Protein AF-A0A3D4M747-F1 (afdb_monomer)

Radius of gyration: 43.44 Å; Cα contacts (8 Å, |Δi|>4): 3053; chains: 1; bounding box: 113×78×140 Å

Solvent-accessible surface area (backbone atoms only — not comparable to full-atom values): 56948 Å² total; per-residue (Å²): 130,83,92,87,71,88,71,86,82,70,88,74,70,84,60,71,52,99,86,58,36,42,43,46,54,50,71,48,78,54,95,96,40,82,45,79,43,81,44,79,45,77,66,76,74,91,65,79,78,67,78,41,78,45,72,77,63,83,51,89,89,58,72,72,58,85,49,95,76,40,69,63,58,49,40,34,38,33,44,55,42,42,73,67,36,50,74,67,72,51,38,51,36,44,30,38,39,32,51,41,75,46,72,55,97,45,78,34,33,51,69,42,72,50,20,51,66,65,11,50,25,45,47,102,83,70,48,81,40,64,72,43,35,50,43,34,37,58,46,53,50,51,46,22,71,73,54,28,22,37,36,36,42,39,42,39,59,45,42,46,43,56,64,17,53,7,41,36,47,36,42,47,50,54,29,50,58,71,56,32,53,75,70,64,45,30,33,39,36,11,32,28,54,14,21,50,26,46,53,50,17,46,45,41,26,59,78,30,95,28,71,57,33,44,45,34,35,37,31,28,32,14,35,68,72,15,29,45,66,49,63,14,58,51,48,49,44,50,51,49,42,71,72,62,78,49,99,74,57,59,68,46,62,60,48,77,31,53,28,43,37,45,32,30,72,66,46,90,90,60,52,66,57,20,54,55,43,51,56,56,59,72,73,50,76,62,67,56,82,39,53,24,34,30,41,33,26,9,29,52,51,58,60,57,45,83,46,59,68,48,37,76,72,48,50,38,34,46,50,51,91,66,101,54,94,31,64,25,52,34,44,23,16,27,51,14,94,82,80,19,46,13,30,41,34,42,39,47,72,50,70,62,94,86,44,80,39,67,76,50,72,52,72,44,72,45,82,67,92,83,68,55,60,42,13,32,27,15,9,26,40,44,64,61,32,53,53,51,53,53,51,56,51,51,44,68,72,69,61,58,86,48,69,69,51,64,73,53,95,84,70,71,89,60,56,50,31,12,22,31,34,38,50,17,33,60,62,48,84,82,86,60,82,69,57,51,54,82,76,57,74,82,82,66,86,60,99,78,60,49,51,80,43,79,45,58,31,98,46,63,34,48,62,64,44,50,41,74,68,54,45,52,52,53,49,50,54,55,45,46,56,53,67,66,51,55,73,56,55,40,27,53,42,98,92,38,39,45,41,20,55,32,58,94,88,55,48,65,43,63,44,25,34,24,35,62,66,6,33,48,29,31,19,28,59,40,45,20,48,65,50,76,53,99,79,48,50,63,35,77,55,56,65,47,58,36,30,37,30,43,48,51,12,40,34,40,28,28,48,52,6,36,38,37,27,16,32,58,36,99,89,66,52,64,17,16,17,39,39,36,34,31,42,56,14,35,44,36,32,28,40,49,8,36,43,35,29,24,44,68,5,36,42,33,34,29,59,63,9,38,39,37,36,28,41,67,30,41,38,27,23,26,17,71,53,5,35,45,35,37,38,24,34,38,34,32,32,58,54,6,57,54,47,55,41,26,72,91,40,96,42,32,19,30,40,32,39,47,41,65,85,86,61,80,66,48,48,46,66,70,35,66,64,20,32,38,43,50,53,42,91,41,67,84,73,21,50,44,35,35,34,37,40,67,11,64,48,54,48,46,54,60,36,85,89,74,69,40,45,45,55,34,42,37,43,29,24,12,24,37,39,28,54,16,52,16,33,38,38,44,46,35,25,29,41,38,39,41,30,36,41,38,51,50,68,90,50,52,17,41,51,35,36,39,28,15,33,62,69,56,42,43,30,52,27,39,29,34,52,21,44,27,35,36,41,35,40,14,61,77,63,61,25,62,50,51,39,32,46,28,38,27,34,48,12,51,24,22,35,39,36,27,36,43,40,36,36,38,38,46,26,39,24,31,50,12,44,29,19,34,38,35,46,53,29,45,37,37,42,34,33,47,28,34,23,32,49,10,50,26,19,32,38,44,74,24,78,70,21,36,39,37,35,34,51,20,38,27,35,47,10,49,20,25,28,42,32,83,29,58,31,37,36,33,36,23,33,29,40,27,30,50,9,46,27,25,34,35,33,34,17,33,42,31,31,6,60,84,50,58,60,92,96,55,92,63,44,4,26,26,27,35,32,38,43,21,54,24,34,31,40,30,49,57,15,38,62,40,38,44,61,7,40,30,34,41,42,53,68,93,78,82,61,83,34,30,56,37,34,41,26,32,33,60,89,47,32,49,82,95,69,43,31,38,57,46,19,36,21,21,65,60,86,63,45,98,71,39,64,69,65,37,66,74,77,39,35,50,44,30,36,43,52,85,91,86,51,83,63,41,75,52,39,59,44,67,61,60,46,95,55,77,56,66,62,70,53,52,101,60,63,76,68,63,66,57,47,60,53,74,58,78,75,89,82,80,84,78,91,76,90,85,80,61,75,92,39,57,49,74,44,59,45,93,91,48,63,33,37,34,40,34,45,77,58,82,83,58,51,70,21,39,39,34,35,21,42,85,87,67,47,78,69,48,77,51,72,38,65,74,44,97,95,48,46,51,44,80,44,71,47,78,76,52,93,68,80,42,58,32,35,38,34,45,24,46,90,87,66,54,69,49,79,43,60,36,42,42,56,130

Secondary structure (DSSP, 8-state):
--S-----------PBPTT--EEEEEEEEETTEEEEEEEEE--PPPPPPPSEEE-----TTPPP---TT----EEEEEE-SSHHHHHHT-BSSEEEEEP-----SSTT-S--HHHHHHS-EE-TTS-EE-GGGTTHHHHHHHHHHTT-EEEEEEETTTTS-HHHHHHHHHHHHHHHHHHB-SSPPEEEEEETHHHHHHHHHHHHHHTTT----EEEEEEES--TT-B---HHHHHHHHHHHHHH--TT-HHHHTTSSHHHHHHBSS-TT-SHHHHHHHHHHHTS-SS-SSEEEEEESS-SS----S--TT-EEEEEEEEEEESEEEEEEEEEE---TTT-EEEEEEEEEEEETTEEEEEEEEEEE---SS--GGGSSEEEE-HHHHHHHHHHHHHHHTT--S--B---TTPPS---EEEEEHHHHTT---S-TT--GGGS-TTS--TT-S-SEEEE-SS-PBTT---HHHHHHHHHHHHHHHHH---TTEESBTTB-EEEE-STT--EE--EEE-TT-EEEES-SSBSBTS-STTPPBP--SEEEEEE-TTT-EEEE-TT-EEEE-EE-TTS-EEEEEEEE-TT-EEEE-TT-EEEEETT-EEEE-TT-EEEE-TT-EEEEESTT-EEEESSEEEEPTT-EE--B-TTSSSB-EEEE-PPTT---SEEE-STT-EEEEE-SSTTT-EEEEE-TT-EEE--SSBTTTTB--SEEEEEEEEEEESSS-EEEE-S-EEEEEEEEEE-SSS--EEEEE---SSEEEES-EEES-SEEEEEETTTT-PPEEEES-EEES-SEEEEEESS-EEEES-EEES-SEEEEEES-SEEEEES-EEES-SEEEEE-SSS-EEEEES-EEES-SEEEEE-S--EEEEES-EEES-SEEEEESSEEE--TT---TT-S---B--EEES-SEEEEEEEEEEE-TT---EEE--SS----EEEEEEEEGGGSBTTTTEEE-TT-EETT--TT-GGGSBTTTEEEEEE-TTTPPPEEPEEESPPPSS---TT--TT--------B----TT-----SS--GGGEEEEE-SSSSEEEEEESSGGGTTEEEEEEETT--EEEEEEE--BTTB-EEEEEGGG--SSEEEEEEEE-TT--EEEEEEEE--

Structure (mmCIF, N/CA/C/O backbone):
data_AF-A0A3D4M747-F1
#
_entry.id   AF-A0A3D4M747-F1
#
loop_
_atom_site.group_PDB
_atom_site.id
_atom_site.type_symbol
_atom_site.label_atom_id
_atom_site.label_alt_id
_atom_site.label_comp_id
_atom_site.label_asym_id
_atom_site.label_entity_id
_atom_site.label_seq_id
_atom_site.pdbx_PDB_ins_code
_atom_site.Cartn_x
_atom_site.Cartn_y
_atom_site.Cartn_z
_atom_site.occupancy
_atom_site.B_iso_or_equiv
_atom_site.auth_seq_id
_atom_site.auth_comp_id
_atom_site.auth_asym_id
_atom_site.auth_atom_id
_atom_site.pdbx_PDB_model_num
ATOM 1 N N . MET A 1 1 ? 48.155 36.456 -48.722 1.00 33.47 1 MET A N 1
ATOM 2 C CA . MET A 1 1 ? 47.767 36.931 -50.072 1.00 33.47 1 MET A CA 1
ATOM 3 C C . MET A 1 1 ? 46.290 37.290 -50.017 1.00 33.47 1 MET A C 1
ATOM 5 O O . MET A 1 1 ? 45.595 36.706 -49.202 1.00 33.47 1 MET A O 1
ATOM 9 N N . ASN A 1 2 ? 45.876 38.295 -50.789 1.00 28.61 2 ASN A N 1
ATOM 10 C CA . ASN A 1 2 ? 44.555 38.943 -50.784 1.00 28.61 2 ASN A CA 1
ATOM 11 C C . ASN A 1 2 ? 43.376 37.926 -50.881 1.00 28.61 2 ASN A C 1
ATOM 13 O O . ASN A 1 2 ? 43.503 37.010 -51.692 1.00 28.61 2 ASN A O 1
ATOM 17 N N . PRO A 1 3 ? 42.258 38.050 -50.128 1.00 38.06 3 PRO A N 1
ATOM 18 C CA . PRO A 1 3 ? 41.190 37.031 -50.076 1.00 38.06 3 PRO A CA 1
ATOM 19 C C . PRO A 1 3 ? 40.209 37.019 -51.265 1.00 38.06 3 PRO A C 1
ATOM 21 O O . PRO A 1 3 ? 39.390 36.114 -51.359 1.00 38.06 3 PRO A O 1
ATOM 24 N N . ASN A 1 4 ? 40.267 37.997 -52.175 1.00 36.69 4 ASN A N 1
ATOM 25 C CA . ASN A 1 4 ? 39.185 38.262 -53.137 1.00 36.69 4 ASN A CA 1
ATOM 26 C C . ASN A 1 4 ? 39.534 37.943 -54.601 1.00 36.69 4 ASN A C 1
ATOM 28 O O . ASN A 1 4 ? 39.251 38.732 -55.499 1.00 36.69 4 ASN A O 1
ATOM 32 N N . THR A 1 5 ? 40.156 36.800 -54.885 1.00 37.69 5 THR A N 1
ATOM 33 C CA . THR A 1 5 ? 40.328 36.346 -56.277 1.00 37.69 5 THR A CA 1
ATOM 34 C C . THR A 1 5 ? 39.870 34.900 -56.404 1.00 37.69 5 THR A C 1
ATOM 36 O O . THR A 1 5 ? 40.640 33.972 -56.177 1.00 37.69 5 THR A O 1
ATOM 39 N N . ILE A 1 6 ? 38.592 34.719 -56.743 1.00 38.78 6 ILE A N 1
ATOM 40 C CA . ILE A 1 6 ? 38.056 33.434 -57.196 1.00 38.78 6 ILE A CA 1
ATOM 41 C C . ILE A 1 6 ? 38.609 33.219 -58.608 1.00 38.78 6 ILE A C 1
ATOM 43 O O . ILE A 1 6 ? 38.201 33.896 -59.550 1.00 38.78 6 ILE A O 1
ATOM 47 N N . LEU A 1 7 ? 39.593 32.331 -58.744 1.00 41.31 7 LEU A N 1
ATOM 48 C CA . LEU A 1 7 ? 39.982 31.801 -60.049 1.00 41.31 7 LEU A CA 1
ATOM 49 C C . LEU A 1 7 ? 38.906 30.794 -60.498 1.00 41.31 7 LEU A C 1
ATOM 51 O O . LEU A 1 7 ? 38.421 30.035 -59.656 1.00 41.31 7 LEU A O 1
ATOM 55 N N . PRO A 1 8 ? 38.515 30.773 -61.784 1.00 39.34 8 PRO A N 1
ATOM 56 C CA . PRO A 1 8 ? 37.573 29.785 -62.295 1.00 39.34 8 PRO A CA 1
ATOM 57 C C . PRO A 1 8 ? 38.156 28.376 -62.120 1.00 39.34 8 PRO A C 1
ATOM 59 O O . PRO A 1 8 ? 39.281 28.108 -62.541 1.00 39.34 8 PRO A O 1
ATOM 62 N N . ILE A 1 9 ? 37.400 27.496 -61.460 1.00 45.91 9 ILE A N 1
ATOM 63 C CA . ILE A 1 9 ? 37.713 26.068 -61.349 1.00 45.91 9 ILE A CA 1
ATOM 64 C C . ILE A 1 9 ? 37.336 25.438 -62.690 1.00 45.91 9 ILE A C 1
ATOM 66 O O . ILE A 1 9 ? 36.155 25.383 -63.027 1.00 45.91 9 ILE A O 1
ATOM 70 N N . ASP A 1 10 ? 38.328 24.995 -63.458 1.00 42.12 10 ASP A N 1
ATOM 71 C CA . ASP A 1 10 ? 38.099 24.240 -64.689 1.00 42.12 10 ASP A CA 1
ATOM 72 C C . ASP A 1 10 ? 38.002 22.746 -64.344 1.00 42.12 10 ASP A C 1
ATOM 74 O O . ASP A 1 10 ? 38.971 22.135 -63.889 1.00 42.12 10 ASP A O 1
ATOM 78 N N . ILE A 1 11 ? 36.806 22.170 -64.483 1.00 47.56 11 ILE A N 1
ATOM 79 C CA . ILE A 1 11 ? 36.534 20.752 -64.216 1.00 47.56 11 ILE A CA 1
ATOM 80 C C . ILE A 1 11 ? 36.714 20.006 -65.540 1.00 47.56 11 ILE A C 1
ATOM 82 O O . ILE A 1 11 ? 35.750 19.763 -66.264 1.00 47.56 11 ILE A O 1
ATOM 86 N N . SER A 1 12 ? 37.955 19.664 -65.880 1.00 43.78 12 SER A N 1
ATOM 87 C CA . SER A 1 12 ? 38.265 18.852 -67.060 1.00 43.78 12 SER A CA 1
ATOM 88 C C . SER A 1 12 ? 38.788 17.472 -66.643 1.00 43.78 12 SER A C 1
ATOM 90 O O . SER A 1 12 ? 39.690 17.358 -65.821 1.00 43.78 12 SER A O 1
ATOM 92 N N . GLU A 1 13 ? 38.174 16.433 -67.223 1.00 45.69 13 GLU A N 1
ATOM 93 C CA . GLU A 1 13 ? 38.389 14.984 -67.023 1.00 45.69 13 GLU A CA 1
ATOM 94 C C . GLU A 1 13 ? 37.706 14.339 -65.799 1.00 45.69 13 GLU A C 1
ATOM 96 O O . GLU A 1 13 ? 38.289 14.157 -64.733 1.00 45.69 13 GLU A O 1
ATOM 101 N N . LEU A 1 14 ? 36.459 13.891 -66.003 1.00 47.47 14 LEU A N 1
ATOM 102 C CA . LEU A 1 14 ? 35.793 12.892 -65.162 1.00 47.47 14 LEU A CA 1
ATOM 103 C C . LEU A 1 14 ? 36.083 11.494 -65.727 1.00 47.47 14 LEU A C 1
ATOM 105 O O . LEU A 1 14 ? 35.518 11.107 -66.749 1.00 47.47 14 LEU A O 1
ATOM 109 N N . GLY A 1 15 ? 36.949 10.733 -65.062 1.00 47.72 15 GLY A N 1
ATOM 110 C CA . GLY A 1 15 ? 37.077 9.291 -65.276 1.00 47.72 15 GLY A CA 1
ATOM 111 C C . GLY A 1 15 ? 36.395 8.540 -64.136 1.00 47.72 15 GLY A C 1
ATOM 112 O O . GLY A 1 15 ? 36.807 8.690 -62.988 1.00 47.72 15 GLY A O 1
ATOM 113 N N . SER A 1 16 ? 35.357 7.753 -64.430 1.00 42.53 16 SER A N 1
ATOM 114 C CA . SER A 1 16 ? 34.747 6.834 -63.461 1.00 42.53 16 SER A CA 1
ATOM 115 C C . SER A 1 16 ? 35.548 5.534 -63.397 1.00 42.53 16 SER A C 1
ATOM 117 O O . SER A 1 16 ? 35.821 4.929 -64.435 1.00 42.53 16 SER A O 1
ATOM 119 N N . ASN A 1 17 ? 35.886 5.074 -62.196 1.00 47.66 17 ASN A N 1
ATOM 120 C CA . ASN A 1 17 ? 36.315 3.693 -61.967 1.00 47.66 17 ASN A CA 1
ATOM 121 C C . ASN A 1 17 ? 35.089 2.763 -61.839 1.00 47.66 17 ASN A C 1
ATOM 123 O O . ASN A 1 17 ? 33.956 3.228 -61.715 1.00 47.66 17 ASN A O 1
ATOM 127 N N . GLU A 1 18 ? 35.306 1.445 -61.859 1.00 43.31 18 GLU A N 1
ATOM 128 C CA . GLU A 1 18 ? 34.242 0.424 -61.771 1.00 43.31 18 GLU A CA 1
ATOM 129 C C . GLU A 1 18 ? 33.388 0.511 -60.481 1.00 43.31 18 GLU A C 1
ATOM 131 O O . GLU A 1 18 ? 32.302 -0.059 -60.439 1.00 43.31 18 GLU A O 1
ATOM 136 N N . SER A 1 19 ? 33.822 1.269 -59.458 1.00 48.12 19 SER A N 1
ATOM 137 C CA . SER A 1 19 ? 33.069 1.548 -58.221 1.00 48.12 19 SER A CA 1
ATOM 138 C C . SER A 1 19 ? 32.162 2.790 -58.277 1.00 48.12 19 SER A C 1
ATOM 140 O O . SER A 1 19 ? 31.378 3.008 -57.355 1.00 48.12 19 SER A O 1
ATOM 142 N N . GLY A 1 20 ? 32.218 3.599 -59.344 1.00 51.12 20 GLY A N 1
ATOM 143 C CA . GLY A 1 20 ? 31.384 4.798 -59.490 1.00 51.12 20 GLY A CA 1
ATOM 144 C C . GLY A 1 20 ? 31.828 6.010 -58.659 1.00 51.12 20 GLY A C 1
ATOM 145 O O . GLY A 1 20 ? 31.031 6.935 -58.485 1.00 51.12 20 GLY A O 1
ATOM 146 N N . ASP A 1 21 ? 33.072 6.023 -58.170 1.00 58.06 21 ASP A N 1
ATOM 147 C CA . ASP A 1 21 ? 33.684 7.181 -57.515 1.00 58.06 21 ASP A CA 1
ATOM 148 C C . ASP A 1 21 ? 34.169 8.192 -58.561 1.00 58.06 21 ASP A C 1
ATOM 150 O O . ASP A 1 21 ? 34.688 7.824 -59.619 1.00 58.06 21 ASP A O 1
ATOM 154 N N . PHE A 1 22 ? 34.044 9.485 -58.259 1.00 61.72 22 PHE A N 1
ATOM 155 C CA . PHE A 1 22 ? 34.551 10.545 -59.128 1.00 61.72 22 PHE A CA 1
ATOM 156 C C . PHE A 1 22 ? 35.889 11.054 -58.604 1.00 61.72 22 PHE A C 1
ATOM 158 O O . PHE A 1 22 ? 36.046 11.317 -57.412 1.00 61.72 22 PHE A O 1
ATOM 165 N N . VAL A 1 23 ? 36.858 11.249 -59.494 1.00 56.47 23 VAL A N 1
ATOM 166 C CA . VAL A 1 23 ? 38.081 11.988 -59.175 1.00 56.47 23 VAL A CA 1
ATOM 167 C C . VAL A 1 23 ? 37.997 13.340 -59.863 1.00 56.47 23 VAL A C 1
ATOM 169 O O . VAL A 1 23 ? 37.975 13.405 -61.086 1.00 56.47 23 VAL A O 1
ATOM 172 N N . ILE A 1 24 ? 37.943 14.416 -59.082 1.00 66.38 24 ILE A N 1
ATOM 173 C CA . ILE A 1 24 ? 38.066 15.783 -59.590 1.00 66.38 24 ILE A CA 1
ATOM 174 C C . ILE A 1 24 ? 39.505 16.237 -59.379 1.00 66.38 24 ILE A C 1
ATOM 176 O O . ILE A 1 24 ? 40.040 16.131 -58.276 1.00 66.38 24 ILE A O 1
ATOM 180 N N . TYR A 1 25 ? 40.146 16.773 -60.412 1.00 63.91 25 TYR A N 1
ATOM 181 C CA . TYR A 1 25 ? 41.444 17.423 -60.268 1.00 63.91 25 TYR A CA 1
ATOM 182 C C . TYR A 1 25 ? 41.240 18.908 -59.997 1.00 63.91 25 TYR A C 1
ATOM 184 O O . TYR A 1 25 ? 40.732 19.640 -60.837 1.00 63.91 25 TYR A O 1
ATOM 192 N N . LEU A 1 26 ? 41.637 19.354 -58.808 1.00 67.56 26 LEU A N 1
ATOM 193 C CA . LEU A 1 26 ? 41.624 20.763 -58.448 1.00 67.56 26 LEU A CA 1
ATOM 194 C C . LEU A 1 26 ? 43.002 21.351 -58.752 1.00 67.56 26 LEU A C 1
ATOM 196 O O . LEU A 1 26 ? 44.008 20.950 -58.156 1.00 67.56 26 LEU A O 1
ATOM 200 N N . GLU A 1 27 ? 43.053 22.272 -59.709 1.00 71.06 27 GLU A N 1
ATOM 201 C CA . GLU A 1 27 ? 44.277 22.947 -60.130 1.00 71.06 27 GLU A CA 1
ATOM 202 C C . GLU A 1 27 ? 44.279 24.401 -59.662 1.00 71.06 27 GLU A C 1
ATOM 204 O O . GLU A 1 27 ? 43.365 25.168 -59.950 1.00 71.06 27 GLU A O 1
ATOM 209 N N . ILE A 1 28 ? 45.317 24.791 -58.923 1.00 71.44 28 ILE A N 1
ATOM 210 C CA . ILE A 1 28 ? 45.483 26.156 -58.422 1.00 71.44 28 ILE A CA 1
ATOM 211 C C . ILE A 1 28 ? 46.827 26.693 -58.907 1.00 71.44 28 ILE A C 1
ATOM 213 O O . ILE A 1 28 ? 47.879 26.096 -58.662 1.00 71.44 28 ILE A O 1
ATOM 217 N N . LEU A 1 29 ? 46.810 27.852 -59.563 1.00 64.56 29 LEU A N 1
ATOM 218 C CA . LEU A 1 29 ? 48.013 28.570 -59.976 1.00 64.56 29 LEU A CA 1
ATOM 219 C C . LEU A 1 29 ? 48.430 29.563 -58.885 1.00 64.56 29 LEU A C 1
ATOM 221 O O . LEU A 1 29 ? 47.729 30.537 -58.616 1.00 64.56 29 LEU A O 1
ATOM 225 N N . THR A 1 30 ? 49.601 29.359 -58.274 1.00 69.88 30 THR A N 1
ATOM 226 C CA . THR A 1 30 ? 50.176 30.331 -57.325 1.00 69.88 30 THR A CA 1
ATOM 227 C C . THR A 1 30 ? 51.643 30.590 -57.660 1.00 69.88 30 THR A C 1
ATOM 229 O O . THR A 1 30 ? 52.411 29.655 -57.890 1.00 69.88 30 THR A O 1
ATOM 232 N N . LYS A 1 31 ? 52.049 31.868 -57.712 1.00 66.56 31 LYS A N 1
ATOM 233 C CA . LYS A 1 31 ? 53.432 32.293 -58.027 1.00 66.56 31 LYS A CA 1
ATOM 234 C C . LYS A 1 31 ? 54.013 31.619 -59.292 1.00 66.56 31 LYS A C 1
ATOM 236 O O . LYS A 1 31 ? 55.129 31.108 -59.254 1.00 66.56 31 LYS A O 1
ATOM 241 N N . ASN A 1 32 ? 53.253 31.591 -60.391 1.00 69.75 32 ASN A N 1
ATOM 242 C CA . ASN A 1 32 ? 53.629 30.956 -61.669 1.00 69.75 32 ASN A CA 1
ATOM 243 C C . ASN A 1 32 ? 53.935 29.444 -61.596 1.00 69.75 32 ASN A C 1
ATOM 245 O O . ASN A 1 32 ? 54.627 28.909 -62.460 1.00 69.75 32 ASN A O 1
ATOM 249 N N . LYS A 1 33 ? 53.414 28.737 -60.585 1.00 58.31 33 LYS A N 1
ATOM 250 C CA . LYS A 1 33 ? 53.447 27.272 -60.500 1.00 58.31 33 LYS A CA 1
ATOM 251 C C . LYS A 1 33 ? 52.037 26.710 -60.366 1.00 58.31 33 LYS A C 1
ATOM 253 O O . LYS A 1 33 ? 51.277 27.153 -59.506 1.00 58.31 33 LYS A O 1
ATOM 258 N N . TRP A 1 34 ? 51.726 25.724 -61.201 1.00 72.50 34 TRP A N 1
ATOM 259 C CA . TRP A 1 34 ? 50.506 24.933 -61.102 1.00 72.50 34 TRP A CA 1
ATOM 260 C C . TRP A 1 34 ? 50.631 23.911 -59.975 1.00 72.50 34 TRP A C 1
ATOM 262 O O . TRP A 1 34 ? 51.626 23.188 -59.883 1.00 72.50 34 TRP A O 1
ATOM 272 N N . TYR A 1 35 ? 49.615 23.861 -59.121 1.00 62.41 35 TYR A N 1
ATOM 273 C CA . TYR A 1 35 ? 49.447 22.851 -58.087 1.00 62.41 35 TYR A CA 1
ATOM 274 C C . TYR A 1 35 ? 48.179 22.067 -58.413 1.00 62.41 35 TYR A C 1
ATOM 276 O O . TYR A 1 35 ? 47.092 22.631 -58.363 1.00 62.41 35 TYR A O 1
ATOM 284 N N . ARG A 1 36 ? 48.319 20.783 -58.751 1.00 70.75 36 ARG A N 1
ATOM 285 C CA . ARG A 1 36 ? 47.202 19.860 -58.991 1.00 70.75 36 ARG A CA 1
ATOM 286 C C . ARG A 1 36 ? 46.998 18.990 -57.752 1.00 70.75 36 ARG A C 1
ATOM 288 O O . ARG A 1 36 ? 47.959 18.388 -57.267 1.00 70.75 36 ARG A O 1
ATOM 295 N N . ARG A 1 37 ? 45.763 18.878 -57.264 1.00 65.69 37 ARG A N 1
ATOM 296 C CA . ARG A 1 37 ? 45.366 17.905 -56.234 1.00 65.69 37 ARG A CA 1
ATOM 297 C C . ARG A 1 37 ? 44.168 17.103 -56.728 1.00 65.69 37 ARG A C 1
ATOM 299 O O . ARG A 1 37 ? 43.180 17.681 -57.155 1.00 65.69 37 ARG A O 1
ATOM 306 N N . ALA A 1 38 ? 44.256 15.778 -56.661 1.00 61.03 38 ALA A N 1
ATOM 307 C CA . ALA A 1 38 ? 43.105 14.913 -56.891 1.00 61.03 38 ALA A CA 1
ATOM 308 C C . ALA A 1 38 ? 42.193 14.934 -55.654 1.00 61.03 38 ALA A C 1
ATOM 310 O O . ALA A 1 38 ? 42.666 14.729 -54.534 1.00 61.03 38 ALA A O 1
ATOM 311 N N . ILE A 1 39 ? 40.904 15.172 -55.864 1.00 62.22 39 ILE A N 1
ATOM 312 C CA . ILE A 1 39 ? 39.837 15.085 -54.872 1.00 62.22 39 ILE A CA 1
ATOM 313 C C . ILE A 1 39 ? 38.974 13.896 -55.267 1.00 62.22 39 ILE A C 1
ATOM 315 O O . ILE A 1 39 ? 38.387 13.882 -56.346 1.00 62.22 39 ILE A O 1
ATOM 319 N N . ARG A 1 40 ? 38.915 12.883 -54.402 1.00 59.50 40 ARG A N 1
ATOM 320 C CA . ARG A 1 40 ? 37.985 11.767 -54.572 1.00 59.50 40 ARG A CA 1
ATOM 321 C C . ARG A 1 40 ? 36.643 12.161 -53.977 1.00 59.50 40 ARG A C 1
ATOM 323 O O . ARG A 1 40 ? 36.576 12.496 -52.799 1.00 59.50 40 ARG A O 1
ATOM 330 N N . ILE A 1 41 ? 35.597 12.098 -54.784 1.00 63.06 41 ILE A N 1
ATOM 331 C CA . ILE A 1 41 ? 34.213 12.218 -54.347 1.00 63.06 41 ILE A CA 1
ATOM 332 C C . ILE A 1 41 ? 33.628 10.814 -54.388 1.00 63.06 41 ILE A C 1
ATOM 334 O O . ILE A 1 41 ? 33.432 10.248 -55.466 1.00 63.06 41 ILE A O 1
ATOM 338 N N . LYS A 1 42 ? 33.367 10.254 -53.206 1.00 59.28 42 LYS A N 1
ATOM 339 C CA . LYS A 1 42 ? 32.647 8.988 -53.093 1.00 59.28 42 LYS A CA 1
ATOM 340 C C . LYS A 1 42 ? 31.181 9.213 -53.433 1.00 59.28 42 LYS A C 1
ATOM 342 O O . LYS A 1 42 ? 30.549 10.127 -52.899 1.00 59.28 42 LYS A O 1
ATOM 347 N N . ARG A 1 43 ? 30.629 8.380 -54.312 1.00 59.38 43 ARG A N 1
ATOM 348 C CA . ARG A 1 43 ? 29.195 8.403 -54.608 1.00 59.38 43 ARG A CA 1
ATOM 349 C C . ARG A 1 43 ? 28.451 7.692 -53.478 1.00 59.38 43 ARG A C 1
ATOM 351 O O . ARG A 1 43 ? 28.508 6.472 -53.371 1.00 59.38 43 ARG A O 1
ATOM 358 N N . ILE A 1 44 ? 27.738 8.450 -52.648 1.00 58.19 44 ILE A N 1
ATOM 359 C CA . ILE A 1 44 ? 26.836 7.876 -51.641 1.00 58.19 44 ILE A CA 1
ATOM 360 C C . ILE A 1 44 ? 25.592 7.337 -52.378 1.00 58.19 44 ILE A C 1
ATOM 362 O O . ILE A 1 44 ? 25.051 8.044 -53.238 1.00 58.19 44 ILE A O 1
ATOM 366 N N . PRO A 1 45 ? 25.142 6.096 -52.112 1.00 57.78 45 PRO A N 1
ATOM 367 C CA . PRO A 1 45 ? 23.886 5.580 -52.653 1.00 57.78 45 PRO A CA 1
ATOM 368 C C . PRO A 1 45 ? 22.707 6.510 -52.314 1.00 57.78 45 PRO A C 1
ATOM 370 O O . PRO A 1 45 ? 22.749 7.182 -51.284 1.00 57.78 45 PRO A O 1
ATOM 373 N N . PRO A 1 46 ? 21.643 6.564 -53.136 1.00 65.69 46 PRO A N 1
ATOM 374 C CA . PRO A 1 46 ? 20.446 7.319 -52.781 1.00 65.69 46 PRO A CA 1
ATOM 375 C C . PRO A 1 46 ? 19.869 6.790 -51.460 1.00 65.69 46 PRO A C 1
ATOM 377 O O . PRO A 1 46 ? 19.484 5.626 -51.366 1.00 65.69 46 PRO A O 1
ATOM 380 N N . VAL A 1 47 ? 19.835 7.654 -50.445 1.00 73.25 47 VAL A N 1
ATOM 381 C CA . VAL A 1 47 ? 19.245 7.370 -49.134 1.00 73.25 47 VAL A CA 1
ATOM 382 C C . VAL A 1 47 ? 17.731 7.586 -49.241 1.00 73.25 47 VAL A C 1
ATOM 384 O O . VAL A 1 47 ? 17.318 8.678 -49.644 1.00 73.25 47 VAL A O 1
ATOM 387 N N . PRO A 1 48 ? 16.885 6.587 -48.929 1.00 77.94 48 PRO A N 1
ATOM 388 C CA . PRO A 1 48 ? 15.440 6.796 -48.884 1.00 77.94 48 PRO A CA 1
ATOM 389 C C . PRO A 1 48 ? 15.108 7.823 -47.796 1.00 77.94 48 PRO A C 1
ATOM 391 O O . PRO A 1 48 ? 15.768 7.849 -46.766 1.00 77.94 48 PRO A O 1
ATOM 394 N N . ALA A 1 49 ? 14.109 8.680 -48.002 1.00 82.12 49 ALA A N 1
ATOM 395 C CA . ALA A 1 49 ? 13.678 9.619 -46.965 1.00 82.12 49 ALA A CA 1
ATOM 396 C C . ALA A 1 49 ? 12.951 8.886 -45.823 1.00 82.12 49 ALA A C 1
ATOM 398 O O . ALA A 1 49 ? 12.307 7.864 -46.069 1.00 82.12 49 ALA A O 1
ATOM 399 N N . ALA A 1 50 ? 13.038 9.423 -44.601 1.00 87.69 50 ALA A N 1
ATOM 400 C CA . ALA A 1 50 ? 12.159 9.017 -43.506 1.00 87.69 50 ALA A CA 1
ATOM 401 C C . ALA A 1 50 ? 10.701 9.317 -43.879 1.00 87.69 50 ALA A C 1
ATOM 403 O O . ALA A 1 50 ? 10.445 10.190 -44.717 1.00 87.69 50 ALA A O 1
ATOM 404 N N . ASP A 1 51 ? 9.743 8.621 -43.264 1.00 92.75 51 ASP A N 1
ATOM 405 C CA . ASP A 1 51 ? 8.334 8.929 -43.521 1.00 92.75 51 ASP A CA 1
ATOM 406 C C . ASP A 1 51 ? 7.969 10.301 -42.945 1.00 92.75 51 ASP A C 1
ATOM 408 O O . ASP A 1 51 ? 7.292 11.091 -43.608 1.00 92.75 51 ASP A O 1
ATOM 412 N N . GLU A 1 52 ? 8.469 10.601 -41.742 1.00 94.31 52 GLU A N 1
ATOM 413 C CA . GLU A 1 52 ? 8.433 11.926 -41.120 1.00 94.31 52 GLU A CA 1
ATOM 414 C C . GLU A 1 52 ? 9.722 12.214 -40.343 1.00 94.31 52 GLU A C 1
ATOM 416 O O . GLU A 1 52 ? 10.346 11.307 -39.793 1.00 94.31 52 GLU A O 1
ATOM 421 N N . THR A 1 53 ? 10.057 13.501 -40.248 1.00 93.81 53 THR A N 1
ATOM 422 C CA . THR A 1 53 ? 11.127 14.038 -39.402 1.00 93.81 53 THR A CA 1
ATOM 423 C C . THR A 1 53 ? 10.549 15.155 -38.536 1.00 93.81 53 THR A C 1
ATOM 425 O O . THR A 1 53 ? 9.888 16.055 -39.061 1.00 93.81 53 THR A O 1
ATOM 428 N N . ILE A 1 54 ? 10.765 15.093 -37.222 1.00 94.56 54 ILE A N 1
ATOM 429 C CA . ILE A 1 54 ? 10.170 15.995 -36.229 1.00 94.56 54 ILE A CA 1
ATOM 430 C C . ILE A 1 54 ? 11.262 16.627 -35.361 1.00 94.56 54 ILE A C 1
ATOM 432 O O . ILE A 1 54 ? 12.167 15.936 -34.905 1.00 94.56 54 ILE A O 1
ATOM 436 N N . HIS A 1 55 ? 11.134 17.929 -35.090 1.00 92.38 55 HIS A N 1
ATOM 437 C CA . HIS A 1 55 ? 12.064 18.698 -34.247 1.00 92.38 55 HIS A CA 1
ATOM 438 C C . HIS A 1 55 ? 11.396 19.380 -33.042 1.00 92.38 55 HIS A C 1
ATOM 440 O O . HIS A 1 55 ? 12.091 19.903 -32.177 1.00 92.38 55 HIS A O 1
ATOM 446 N N . ASP A 1 56 ? 10.060 19.412 -32.994 1.00 88.25 56 ASP A N 1
ATOM 447 C CA . ASP A 1 56 ? 9.291 20.036 -31.914 1.00 88.25 56 ASP A CA 1
ATOM 448 C C . ASP A 1 56 ? 8.339 19.009 -31.289 1.00 88.25 56 ASP A C 1
ATOM 450 O O . ASP A 1 56 ? 7.544 18.368 -31.983 1.00 88.25 56 ASP A O 1
ATOM 454 N N . PHE A 1 57 ? 8.439 18.853 -29.970 1.00 90.88 57 PHE A N 1
ATOM 455 C CA . PHE A 1 57 ? 7.758 17.826 -29.177 1.00 90.88 57 PHE A CA 1
ATOM 456 C C . PHE A 1 57 ? 6.695 18.442 -28.264 1.00 90.88 57 PHE A C 1
ATOM 458 O O . PHE A 1 57 ? 6.568 18.085 -27.092 1.00 90.88 57 PHE A O 1
ATOM 465 N N . TYR A 1 58 ? 5.951 19.418 -28.784 1.00 87.81 58 TYR A N 1
ATOM 466 C CA . TYR A 1 58 ? 4.892 20.084 -28.038 1.00 87.81 58 TYR A CA 1
ATOM 467 C C . TYR A 1 58 ? 3.721 19.136 -27.730 1.00 87.81 58 TYR A C 1
ATOM 469 O O . TYR A 1 58 ? 3.152 18.511 -28.627 1.00 87.81 58 TYR A O 1
ATOM 477 N N . VAL A 1 59 ? 3.331 19.082 -26.454 1.00 85.06 59 VAL A N 1
ATOM 478 C CA . VAL A 1 59 ? 2.135 18.387 -25.964 1.00 85.06 59 VAL A CA 1
ATOM 479 C C . VAL A 1 59 ? 1.279 19.399 -25.191 1.00 85.06 59 VAL A C 1
ATOM 481 O O . VAL A 1 59 ? 1.757 19.963 -24.201 1.00 85.06 59 VAL A O 1
ATOM 484 N N . PRO A 1 60 ? 0.028 19.663 -25.610 1.00 82.94 60 PRO A N 1
ATOM 485 C CA . PRO A 1 60 ? -0.889 20.499 -24.842 1.00 82.94 60 PRO A CA 1
ATOM 486 C C . PRO A 1 60 ? -1.115 19.909 -23.445 1.00 82.94 60 PRO A C 1
ATOM 488 O O . PRO A 1 60 ? -1.409 18.723 -23.327 1.00 82.94 60 PRO A O 1
ATOM 491 N N . ASN A 1 61 ? -1.010 20.731 -22.396 1.00 80.81 61 ASN A N 1
ATOM 492 C CA . ASN A 1 61 ? -1.185 20.303 -20.999 1.00 80.81 61 ASN A CA 1
ATOM 493 C C . ASN A 1 61 ? -0.324 19.082 -20.617 1.00 80.81 61 ASN A C 1
ATOM 495 O O . ASN A 1 61 ? -0.779 18.202 -19.887 1.00 80.81 61 ASN A O 1
ATOM 499 N N . ALA A 1 62 ? 0.909 19.016 -21.136 1.00 79.94 62 ALA A N 1
ATOM 500 C CA . ALA A 1 62 ? 1.861 17.974 -20.773 1.00 79.94 62 ALA A CA 1
ATOM 501 C C . ALA A 1 62 ? 2.008 17.871 -19.250 1.00 79.94 62 ALA A C 1
ATOM 503 O O . ALA A 1 62 ? 2.047 18.887 -18.552 1.00 79.94 62 ALA A O 1
ATOM 504 N N . CYS A 1 63 ? 2.139 16.647 -18.741 1.00 82.88 63 CYS A N 1
ATOM 505 C CA . CYS A 1 63 ? 2.476 16.465 -17.339 1.00 82.88 63 CYS A CA 1
ATOM 506 C C . CYS A 1 63 ? 3.871 17.037 -17.047 1.00 82.88 63 CYS A C 1
ATOM 508 O O . CYS A 1 63 ? 4.830 16.762 -17.774 1.00 82.88 63 CYS A O 1
ATOM 510 N N . SER A 1 64 ? 3.972 17.808 -15.966 1.00 85.50 64 SER A N 1
ATOM 511 C CA . SER A 1 64 ? 5.216 18.424 -15.514 1.00 85.50 64 SER A CA 1
ATOM 512 C C . SER A 1 64 ? 6.058 17.439 -14.708 1.00 85.50 64 SER A C 1
ATOM 514 O O . SER A 1 64 ? 5.573 16.836 -13.757 1.00 85.50 64 SER A O 1
ATOM 516 N N . PHE A 1 65 ? 7.342 17.343 -15.044 1.00 87.38 65 PHE A N 1
ATOM 517 C CA . PHE A 1 65 ? 8.346 16.609 -14.277 1.00 87.38 65 PHE A CA 1
ATOM 518 C C . PHE A 1 65 ? 9.568 17.500 -14.031 1.00 87.38 65 PHE A C 1
ATOM 520 O O . PHE A 1 65 ? 9.852 18.422 -14.802 1.00 87.38 65 PHE A O 1
ATOM 527 N N . ASN A 1 66 ? 10.295 17.243 -12.943 1.00 85.81 66 ASN A N 1
ATOM 528 C CA . ASN A 1 66 ? 11.490 18.012 -12.605 1.00 85.81 66 ASN A CA 1
ATOM 529 C C . ASN A 1 66 ? 12.658 17.631 -13.533 1.00 85.81 66 ASN A C 1
ATOM 531 O O . ASN A 1 66 ? 13.010 16.459 -13.628 1.00 85.81 66 ASN A O 1
ATOM 535 N N . ALA A 1 67 ? 13.283 18.614 -14.185 1.00 86.88 67 ALA A N 1
ATOM 536 C CA . ALA A 1 67 ? 14.452 18.433 -15.051 1.00 86.88 67 ALA A CA 1
ATOM 537 C C . ALA A 1 67 ? 15.628 19.291 -14.536 1.00 86.88 67 ALA A C 1
ATOM 539 O O . ALA A 1 67 ? 15.859 20.389 -15.051 1.00 86.88 67 ALA A O 1
ATOM 540 N N . PRO A 1 68 ? 16.389 18.823 -13.524 1.00 78.19 68 PRO A N 1
ATOM 541 C CA . PRO A 1 68 ? 17.367 19.644 -12.798 1.00 78.19 68 PRO A CA 1
ATOM 542 C C . PRO A 1 68 ? 18.473 20.246 -13.674 1.00 78.19 68 PRO A C 1
ATOM 544 O O . PRO A 1 68 ? 18.986 21.326 -13.384 1.00 78.19 68 PRO A O 1
ATOM 547 N N . LYS A 1 69 ? 18.845 19.548 -14.754 1.00 84.88 69 LYS A N 1
ATOM 548 C CA . LYS A 1 69 ? 19.879 19.959 -15.719 1.00 84.88 69 LYS A CA 1
ATOM 549 C C . LYS A 1 69 ? 19.303 20.524 -17.023 1.00 84.88 69 LYS A C 1
ATOM 551 O O . LYS A 1 69 ? 20.042 20.699 -17.990 1.00 84.88 69 LYS A O 1
ATOM 556 N N . GLY A 1 70 ? 18.003 20.821 -17.053 1.00 89.19 70 GLY A N 1
ATOM 557 C CA . GLY A 1 70 ? 17.311 21.341 -18.231 1.00 89.19 70 GLY A CA 1
ATOM 558 C C . GLY A 1 70 ? 17.117 20.309 -19.346 1.00 89.19 70 GLY A C 1
ATOM 559 O O . GLY A 1 70 ? 17.271 19.107 -19.141 1.00 89.19 70 GLY A O 1
ATOM 560 N N . PHE A 1 71 ? 16.754 20.802 -20.531 1.00 90.31 71 PHE A N 1
ATOM 561 C CA . PHE A 1 71 ? 16.475 20.000 -21.726 1.00 90.31 71 PHE A CA 1
ATOM 562 C C . PHE A 1 71 ? 17.533 20.247 -22.803 1.00 90.31 71 PHE A C 1
ATOM 564 O O . PHE A 1 71 ? 18.006 21.374 -22.956 1.00 90.31 71 PHE A O 1
ATOM 571 N N . GLY A 1 72 ? 17.864 19.202 -23.555 1.00 91.31 72 GLY A N 1
ATOM 572 C CA . GLY A 1 72 ? 18.605 19.284 -24.808 1.00 91.31 72 GLY A CA 1
ATOM 573 C C . GLY A 1 72 ? 17.670 19.419 -26.014 1.00 91.31 72 GLY A C 1
ATOM 574 O O . GLY A 1 72 ? 16.473 19.679 -25.879 1.00 91.31 72 GLY A O 1
ATOM 575 N N . GLU A 1 73 ? 18.229 19.216 -27.204 1.00 93.19 73 GLU A N 1
ATOM 576 C CA . GLU A 1 73 ? 17.505 19.188 -28.479 1.00 93.19 73 GLU A CA 1
ATOM 577 C C . GLU A 1 73 ? 17.646 17.804 -29.130 1.00 93.19 73 GLU A C 1
ATOM 579 O O . GLU A 1 73 ? 18.674 17.139 -28.977 1.00 93.19 73 GLU A O 1
ATOM 584 N N . ALA A 1 74 ? 16.636 17.383 -29.890 1.00 94.62 74 ALA A N 1
ATOM 585 C CA . ALA A 1 74 ? 16.647 16.128 -30.634 1.00 94.62 74 ALA A CA 1
ATOM 586 C C . ALA A 1 74 ? 15.866 16.256 -31.950 1.00 94.62 74 ALA A C 1
ATOM 588 O O . ALA A 1 74 ? 15.002 17.119 -32.100 1.00 94.62 74 ALA A O 1
ATOM 589 N N . GLU A 1 75 ? 16.186 15.383 -32.894 1.00 94.38 75 GLU A N 1
ATOM 590 C CA . GLU A 1 75 ? 15.433 15.106 -34.110 1.00 94.38 75 GLU A CA 1
ATOM 591 C C . GLU A 1 75 ? 14.845 13.696 -33.985 1.00 94.38 75 GLU A C 1
ATOM 593 O O . GLU A 1 75 ? 15.505 12.769 -33.514 1.00 94.38 75 GLU A O 1
ATOM 598 N N . VAL A 1 76 ? 13.585 13.535 -34.380 1.00 95.94 76 VAL A N 1
ATOM 599 C CA . VAL A 1 76 ? 12.894 12.245 -34.370 1.00 95.94 76 VAL A CA 1
ATOM 600 C C . VAL A 1 76 ? 12.540 11.839 -35.789 1.00 95.94 76 VAL A C 1
ATOM 602 O O . VAL A 1 76 ? 11.867 12.591 -36.494 1.00 95.94 76 VAL A O 1
ATOM 605 N N . TYR A 1 77 ? 12.938 10.631 -36.184 1.00 95.94 77 TYR A N 1
ATOM 606 C CA . TYR A 1 77 ? 12.511 10.015 -37.440 1.00 95.94 77 TYR A CA 1
ATOM 607 C C . TYR A 1 77 ? 11.384 9.020 -37.183 1.00 95.94 77 TYR A C 1
ATOM 609 O O . TYR A 1 77 ? 11.468 8.222 -36.250 1.00 95.94 77 TYR A O 1
ATOM 617 N N . ILE A 1 78 ? 10.357 9.032 -38.029 1.00 95.88 78 ILE A N 1
ATOM 618 C CA . ILE A 1 78 ? 9.265 8.055 -37.976 1.00 95.88 78 ILE A CA 1
ATOM 619 C C . ILE A 1 78 ? 9.334 7.149 -39.199 1.00 95.88 78 ILE A C 1
ATOM 621 O O . ILE A 1 78 ? 9.468 7.625 -40.331 1.00 95.88 78 ILE A O 1
ATOM 625 N N . LEU A 1 79 ? 9.195 5.848 -38.953 1.00 95.31 79 LEU A N 1
ATOM 626 C CA . LEU A 1 79 ? 8.917 4.830 -39.957 1.00 95.31 79 LEU A CA 1
ATOM 627 C C . LEU A 1 79 ? 7.601 4.139 -39.591 1.00 95.31 79 LEU A C 1
ATOM 629 O O . LEU A 1 79 ? 7.513 3.460 -38.567 1.00 95.31 79 LEU A O 1
ATOM 633 N N . TYR A 1 80 ? 6.576 4.320 -40.419 1.00 95.75 80 TYR A N 1
ATOM 634 C CA . TYR A 1 80 ? 5.278 3.691 -40.194 1.00 95.75 80 TYR A CA 1
ATOM 635 C C . TYR A 1 80 ? 5.314 2.229 -40.622 1.00 95.75 80 TYR A C 1
ATOM 637 O O . TYR A 1 80 ? 5.875 1.882 -41.663 1.00 95.75 80 TYR A O 1
ATOM 645 N N . SER A 1 81 ? 4.641 1.377 -39.853 1.00 93.56 81 SER A N 1
ATOM 646 C CA . SER A 1 81 ? 4.578 -0.064 -40.130 1.00 93.56 81 SER A CA 1
ATOM 647 C C . SER A 1 81 ? 3.962 -0.406 -41.491 1.00 93.56 81 SER A C 1
ATOM 649 O O . SER A 1 81 ? 4.309 -1.420 -42.093 1.00 93.56 81 SER A O 1
ATOM 651 N N . ASN A 1 82 ? 3.052 0.428 -42.012 1.00 92.69 82 ASN A N 1
ATOM 652 C CA . ASN A 1 82 ? 2.425 0.208 -43.313 1.00 92.69 82 ASN A CA 1
ATOM 653 C C . ASN A 1 82 ? 2.010 1.509 -44.028 1.00 92.69 82 ASN A C 1
ATOM 655 O O . ASN A 1 82 ? 1.955 2.595 -43.447 1.00 92.69 82 ASN A O 1
ATOM 659 N N . LEU A 1 83 ? 1.666 1.384 -45.316 1.00 91.06 83 LEU A N 1
ATOM 660 C CA . LEU A 1 83 ? 1.326 2.515 -46.187 1.00 91.06 83 LEU A CA 1
ATOM 661 C C . LEU A 1 83 ? 0.058 3.276 -45.765 1.00 91.06 83 LEU A C 1
ATOM 663 O O . LEU A 1 83 ? -0.036 4.472 -46.036 1.00 91.06 83 LEU A O 1
ATOM 667 N N . VAL A 1 84 ? -0.903 2.618 -45.108 1.00 90.88 84 VAL A N 1
ATOM 668 C CA . VAL A 1 84 ? -2.142 3.265 -44.639 1.00 90.88 84 VAL A CA 1
ATOM 669 C C . VAL A 1 84 ? -1.833 4.174 -43.454 1.00 90.88 84 VAL A C 1
ATOM 671 O O . VAL A 1 84 ? -2.201 5.350 -43.468 1.00 90.88 84 VAL A O 1
ATOM 674 N N . LYS A 1 85 ? -1.093 3.661 -42.464 1.00 92.38 85 LYS A N 1
ATOM 675 C CA . LYS A 1 85 ? -0.629 4.449 -41.314 1.00 92.38 85 LYS A CA 1
ATOM 676 C C . LYS A 1 85 ? 0.268 5.604 -41.756 1.00 92.38 85 LYS A C 1
ATOM 678 O O . LYS A 1 85 ? 0.068 6.722 -41.290 1.00 92.38 85 LYS A O 1
ATOM 683 N N . LYS A 1 86 ? 1.148 5.374 -42.740 1.00 93.25 86 LYS A N 1
ATOM 684 C CA . LYS A 1 86 ? 1.961 6.423 -43.378 1.00 93.25 86 LYS A CA 1
ATOM 685 C C . LYS A 1 86 ? 1.120 7.522 -44.024 1.00 93.25 86 LYS A C 1
ATOM 687 O O . LYS A 1 86 ? 1.371 8.700 -43.790 1.00 93.25 86 LYS A O 1
ATOM 692 N N . ALA A 1 87 ? 0.122 7.159 -44.832 1.00 91.62 87 ALA A N 1
ATOM 693 C CA . ALA A 1 87 ? -0.744 8.130 -45.504 1.00 91.62 87 ALA A CA 1
ATOM 694 C C . ALA A 1 87 ? -1.539 8.988 -44.503 1.00 91.62 87 ALA A C 1
ATOM 696 O O . ALA A 1 87 ? -1.710 10.187 -44.718 1.00 91.62 87 ALA A O 1
ATOM 697 N N . ASN A 1 88 ? -1.969 8.379 -43.395 1.00 90.19 88 ASN A N 1
ATOM 698 C CA . ASN A 1 88 ? -2.763 9.027 -42.350 1.00 90.19 88 ASN A CA 1
ATOM 699 C C . ASN A 1 88 ? -1.923 9.613 -41.204 1.00 90.19 88 ASN A C 1
ATOM 701 O O . ASN A 1 88 ? -2.492 10.152 -40.255 1.00 90.19 88 ASN A O 1
ATOM 705 N N . LYS A 1 89 ? -0.592 9.484 -41.253 1.00 91.62 89 LYS A N 1
ATOM 706 C CA . LYS A 1 89 ? 0.340 9.916 -40.196 1.00 91.62 89 LYS A CA 1
ATOM 707 C C . LYS A 1 89 ? -0.035 9.416 -38.795 1.00 91.62 89 LYS A C 1
ATOM 709 O O . LYS A 1 89 ? 0.024 10.157 -37.810 1.00 91.62 89 LYS A O 1
ATOM 714 N N . THR A 1 90 ? -0.509 8.176 -38.734 1.00 89.94 90 THR A N 1
ATOM 715 C CA . THR A 1 90 ? -1.139 7.592 -37.547 1.00 89.94 90 THR A CA 1
ATOM 716 C C . THR A 1 90 ? -0.197 6.609 -36.866 1.00 89.94 90 THR A C 1
ATOM 718 O O . THR A 1 90 ? 0.209 5.626 -37.479 1.00 89.94 90 THR A O 1
ATOM 721 N N . ILE A 1 91 ? 0.118 6.863 -35.595 1.00 92.81 91 ILE A N 1
ATOM 722 C CA . ILE A 1 91 ? 0.855 5.940 -34.725 1.00 92.81 91 ILE A CA 1
ATOM 723 C C . ILE A 1 91 ? -0.171 5.121 -33.946 1.00 92.81 91 ILE A C 1
ATOM 725 O O . ILE A 1 91 ? -1.115 5.680 -33.394 1.00 92.81 91 ILE A O 1
ATOM 729 N N . THR A 1 92 ? 0.009 3.808 -33.893 1.00 89.94 92 THR A N 1
ATOM 730 C CA . THR A 1 92 ? -0.901 2.890 -33.178 1.00 89.94 92 THR A CA 1
ATOM 731 C C . THR A 1 92 ? -0.157 2.002 -32.198 1.00 89.94 92 THR A C 1
ATOM 733 O O . THR A 1 92 ? -0.647 1.790 -31.098 1.00 89.94 92 THR A O 1
ATOM 736 N N . ARG A 1 93 ? 1.053 1.551 -32.548 1.00 89.94 93 ARG A N 1
ATOM 737 C CA . ARG A 1 93 ? 1.884 0.722 -31.674 1.00 89.94 93 ARG A CA 1
ATOM 738 C C . ARG A 1 93 ? 3.332 1.210 -31.708 1.00 89.94 93 ARG A C 1
ATOM 740 O O . ARG A 1 93 ? 4.118 0.760 -32.543 1.00 89.94 93 ARG A O 1
ATOM 747 N N . PRO A 1 94 ? 3.672 2.190 -30.859 1.00 94.38 94 PRO A N 1
ATOM 748 C CA . PRO A 1 94 ? 4.958 2.868 -30.925 1.00 94.38 94 PRO A CA 1
ATOM 749 C C . PRO A 1 94 ? 6.107 2.013 -30.377 1.00 94.38 94 PRO A C 1
ATOM 751 O O . PRO A 1 94 ? 6.044 1.505 -29.252 1.00 94.38 94 PRO A O 1
ATOM 754 N N . LEU A 1 95 ? 7.201 1.948 -31.138 1.00 96.31 95 LEU A N 1
ATOM 755 C CA . LEU A 1 95 ? 8.515 1.530 -30.652 1.00 96.31 95 LEU A CA 1
ATOM 756 C C . LEU A 1 95 ? 9.483 2.708 -30.742 1.00 96.31 95 LEU A C 1
ATOM 758 O O . LEU A 1 95 ? 9.820 3.147 -31.838 1.00 96.31 95 LEU A O 1
ATOM 762 N N . ILE A 1 96 ? 9.938 3.217 -29.599 1.00 97.94 96 ILE A N 1
ATOM 763 C CA . ILE A 1 96 ? 10.931 4.289 -29.535 1.00 97.94 96 ILE A CA 1
ATOM 764 C C . IL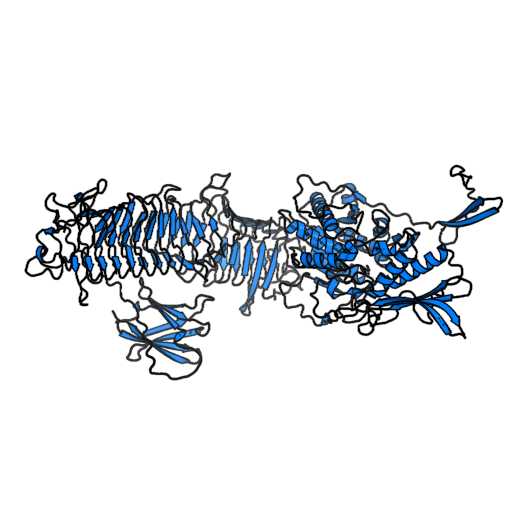E A 1 96 ? 12.328 3.668 -29.495 1.00 97.94 96 ILE A C 1
ATOM 766 O O . ILE A 1 96 ? 12.665 2.990 -28.529 1.00 97.94 96 ILE A O 1
ATOM 770 N N . LEU A 1 97 ? 13.144 3.917 -30.519 1.00 97.12 97 LEU A N 1
ATOM 771 C CA . LEU A 1 97 ? 14.555 3.537 -30.568 1.00 97.12 97 LEU A CA 1
ATOM 772 C C . LEU A 1 97 ? 15.416 4.744 -30.184 1.00 97.12 97 LEU A C 1
ATOM 774 O O . LEU A 1 97 ? 15.419 5.753 -30.886 1.00 97.12 97 LEU A O 1
ATOM 778 N N . VAL A 1 98 ? 16.151 4.641 -29.083 1.00 97.50 98 VAL A N 1
ATOM 779 C CA . VAL A 1 98 ? 16.999 5.710 -28.546 1.00 97.50 98 VAL A CA 1
ATOM 780 C C . VAL A 1 98 ? 18.453 5.408 -28.865 1.00 97.50 98 VAL A C 1
ATOM 782 O O . VAL A 1 98 ? 18.975 4.355 -28.482 1.00 97.50 98 VAL A O 1
ATOM 785 N N . GLU A 1 99 ? 19.107 6.334 -29.562 1.00 92.81 99 GLU A N 1
ATOM 786 C CA . GLU A 1 99 ? 20.524 6.207 -29.880 1.00 92.81 99 GLU A CA 1
ATOM 787 C C . GLU A 1 99 ? 21.439 6.286 -28.645 1.00 92.81 99 GLU A C 1
ATOM 789 O O . GLU A 1 99 ? 21.035 6.661 -27.540 1.00 92.81 99 GLU A O 1
ATOM 794 N N . GLY A 1 100 ? 22.702 5.924 -28.861 1.00 91.88 100 GLY A N 1
ATOM 795 C CA . GLY A 1 100 ? 23.742 5.911 -27.845 1.00 91.88 100 GLY A CA 1
ATOM 796 C C . GLY A 1 100 ? 24.650 7.137 -27.857 1.00 91.88 100 GLY A C 1
ATOM 797 O O . GLY A 1 100 ? 24.294 8.229 -28.289 1.00 91.88 100 GLY A O 1
ATOM 798 N N . TYR A 1 101 ? 25.863 6.931 -27.354 1.00 90.06 101 TYR A N 1
ATOM 799 C CA . TYR A 1 101 ? 26.916 7.935 -27.377 1.00 90.06 101 TYR A CA 1
ATOM 800 C C . TYR A 1 101 ? 27.528 8.036 -28.787 1.00 90.06 101 TYR A C 1
ATOM 802 O O . TYR A 1 101 ? 28.186 7.098 -29.233 1.00 90.06 101 TYR A O 1
ATOM 810 N N . ASP A 1 102 ? 27.326 9.166 -29.472 1.00 86.25 102 ASP A N 1
ATOM 811 C CA . ASP A 1 102 ? 27.855 9.448 -30.821 1.00 86.25 102 ASP A CA 1
ATOM 812 C C . ASP A 1 102 ? 28.535 10.831 -30.858 1.00 86.25 102 ASP A C 1
ATOM 814 O O . ASP A 1 102 ? 27.969 11.812 -31.356 1.00 86.25 102 ASP A O 1
ATOM 818 N N . PRO A 1 103 ? 29.728 10.966 -30.253 1.00 76.75 103 PRO A N 1
ATOM 819 C CA . PRO A 1 103 ? 30.400 12.251 -30.143 1.00 76.75 103 PRO A CA 1
ATOM 820 C C . PRO A 1 103 ? 30.917 12.722 -31.507 1.00 76.75 103 PRO A C 1
ATOM 822 O O . PRO A 1 103 ? 31.776 12.088 -32.126 1.00 76.75 103 PRO A O 1
ATOM 825 N N . SER A 1 104 ? 30.435 13.886 -31.942 1.00 74.25 104 SER A N 1
ATOM 826 C CA . SER A 1 104 ? 30.776 14.497 -33.226 1.00 74.25 104 SER A CA 1
ATOM 827 C C . SER A 1 104 ? 30.871 16.017 -33.111 1.00 74.25 104 SER A C 1
ATOM 829 O O . SER A 1 104 ? 30.228 16.632 -32.262 1.00 74.25 104 SER A O 1
ATOM 831 N N . SER A 1 105 ? 31.660 16.622 -33.999 1.00 69.31 105 SER A N 1
ATOM 832 C CA . SER A 1 105 ? 31.674 18.068 -34.254 1.00 69.31 105 SER A CA 1
ATOM 833 C C . SER A 1 105 ? 30.400 18.545 -34.977 1.00 69.31 105 SER A C 1
ATOM 835 O O . SER A 1 105 ? 30.121 19.744 -35.017 1.00 69.31 105 SER A O 1
ATOM 837 N N . MET A 1 106 ? 29.643 17.613 -35.569 1.00 73.25 106 MET A N 1
ATOM 838 C CA . MET A 1 106 ? 28.420 17.863 -36.329 1.00 73.25 106 MET A CA 1
ATOM 839 C C . MET A 1 106 ? 27.176 17.768 -35.444 1.00 73.25 106 MET A C 1
ATOM 841 O O . MET A 1 106 ? 27.048 16.830 -34.656 1.00 73.25 106 MET A O 1
ATOM 845 N N . ASP A 1 107 ? 26.211 18.664 -35.673 1.00 81.38 107 ASP A N 1
ATOM 846 C CA . ASP A 1 107 ? 24.853 18.508 -35.144 1.00 81.38 107 ASP A CA 1
ATOM 847 C C . ASP A 1 107 ? 24.276 17.145 -35.575 1.00 81.38 107 ASP A C 1
ATOM 849 O O . ASP A 1 107 ? 24.383 16.747 -36.751 1.00 81.38 107 ASP A O 1
ATOM 853 N N . TYR A 1 108 ? 23.646 16.457 -34.614 1.00 85.44 108 TYR A N 1
ATOM 854 C CA . TYR A 1 108 ? 23.026 15.132 -34.781 1.00 85.44 108 TYR A CA 1
ATOM 855 C C . TYR A 1 108 ? 24.011 14.011 -35.135 1.00 85.44 108 TYR A C 1
ATOM 857 O O . TYR A 1 108 ? 23.667 13.081 -35.866 1.00 85.44 108 TYR A O 1
ATOM 865 N N . GLY A 1 109 ? 25.265 14.140 -34.698 1.00 83.25 109 GLY A N 1
ATOM 866 C CA . GLY A 1 109 ? 26.222 13.046 -34.781 1.00 83.25 109 GLY A CA 1
ATOM 867 C C . GLY A 1 109 ? 26.594 12.627 -36.208 1.00 83.25 109 GLY A C 1
ATOM 868 O O . GLY A 1 109 ? 26.480 13.380 -37.183 1.00 83.25 109 GLY A O 1
ATOM 869 N N . SER A 1 110 ? 27.088 11.401 -36.317 1.00 80.31 110 SER A N 1
ATOM 870 C CA . SER A 1 110 ? 27.350 10.671 -37.561 1.00 80.31 110 SER A CA 1
ATOM 871 C C . SER A 1 110 ? 26.354 9.522 -37.796 1.00 80.31 110 SER A C 1
ATOM 873 O O . SER A 1 110 ? 26.226 9.020 -38.920 1.00 80.31 110 SER A O 1
ATOM 875 N N . ILE A 1 111 ? 25.581 9.143 -36.777 1.00 85.31 111 ILE A N 1
ATOM 876 C CA . ILE A 1 111 ? 24.438 8.239 -36.874 1.00 85.31 111 ILE A CA 1
ATOM 877 C C . ILE A 1 111 ? 23.196 9.072 -37.223 1.00 85.31 111 ILE A C 1
ATOM 879 O O . ILE A 1 111 ? 22.658 9.809 -36.412 1.00 85.31 111 ILE A O 1
ATOM 883 N N . LYS A 1 112 ? 22.738 8.983 -38.475 1.00 86.56 112 LYS A N 1
ATOM 884 C CA . LYS A 1 112 ? 21.566 9.729 -38.979 1.00 86.56 112 LYS A CA 1
ATOM 885 C C . LYS A 1 112 ? 20.570 8.780 -39.623 1.00 86.56 112 LYS A C 1
ATOM 887 O O . LYS A 1 112 ? 20.848 7.590 -39.763 1.00 86.56 112 LYS A O 1
ATOM 892 N N . TRP A 1 113 ? 19.441 9.296 -40.109 1.00 88.25 113 TRP A N 1
ATOM 893 C CA . TRP A 1 113 ? 18.465 8.488 -40.855 1.00 88.25 113 TRP A CA 1
ATOM 894 C C . TRP A 1 113 ? 19.092 7.623 -41.968 1.00 88.25 113 TRP A C 1
ATOM 896 O O . TRP A 1 113 ? 18.706 6.470 -42.163 1.00 88.25 113 TRP A O 1
ATOM 906 N N . GLY A 1 114 ? 20.106 8.138 -42.673 1.00 85.69 114 GLY A N 1
ATOM 907 C CA . GLY A 1 114 ? 20.852 7.358 -43.666 1.00 85.69 114 GLY A CA 1
ATOM 908 C C . GLY A 1 114 ? 21.518 6.107 -43.090 1.00 85.69 114 GLY A C 1
ATOM 909 O O . GLY A 1 114 ? 21.473 5.052 -43.719 1.00 85.69 114 GLY A O 1
ATOM 910 N N . THR A 1 115 ? 22.047 6.189 -41.870 1.00 87.75 115 THR A N 1
ATOM 911 C CA . THR A 1 115 ? 22.611 5.048 -41.141 1.00 87.75 115 THR A CA 1
ATOM 912 C C . THR A 1 115 ? 21.538 4.019 -40.822 1.00 87.75 115 THR A C 1
ATOM 914 O O . THR A 1 115 ? 21.715 2.843 -41.123 1.00 87.75 115 THR A O 1
ATOM 917 N N . PHE A 1 116 ? 20.397 4.454 -40.283 1.00 88.75 116 PHE A N 1
ATOM 918 C CA . PHE A 1 116 ? 19.305 3.548 -39.920 1.00 88.75 116 PHE A CA 1
ATOM 919 C C . PHE A 1 116 ? 18.699 2.839 -41.138 1.00 88.75 116 PHE A C 1
ATOM 921 O O . PHE A 1 116 ? 18.475 1.631 -41.116 1.00 88.75 116 PHE A O 1
ATOM 928 N N . SER A 1 117 ? 18.486 3.577 -42.227 1.00 88.12 117 SER A N 1
ATOM 929 C CA . SER A 1 117 ? 17.835 3.065 -43.437 1.00 88.12 117 SER A CA 1
ATOM 930 C C . SER A 1 117 ? 18.743 2.238 -44.350 1.00 88.12 117 SER A C 1
ATOM 932 O O . SER A 1 117 ? 18.238 1.409 -45.107 1.00 88.12 117 SER A O 1
ATOM 934 N N . THR A 1 118 ? 20.066 2.435 -44.301 1.00 87.62 118 THR A N 1
ATOM 935 C CA . THR A 1 118 ? 21.016 1.728 -45.186 1.00 87.62 118 THR A CA 1
ATOM 936 C C . THR A 1 118 ? 21.987 0.798 -44.462 1.00 87.62 118 THR A C 1
ATOM 938 O O . THR A 1 118 ? 22.651 -0.003 -45.117 1.00 87.62 118 THR A O 1
ATOM 941 N N . GLY A 1 119 ? 22.090 0.900 -43.135 1.00 87.75 119 GLY A N 1
ATOM 942 C CA . GLY A 1 119 ? 23.081 0.191 -42.323 1.00 87.75 119 GLY A CA 1
ATOM 943 C C . GLY A 1 119 ? 24.503 0.744 -42.452 1.00 87.75 119 GLY A C 1
ATOM 944 O O . GLY A 1 119 ? 25.437 0.146 -41.928 1.00 87.75 119 GLY A O 1
ATOM 945 N N . LYS A 1 120 ? 24.691 1.867 -43.159 1.00 85.88 120 LYS A N 1
ATOM 946 C CA . LYS A 1 120 ? 26.006 2.461 -43.429 1.00 85.88 120 LYS A CA 1
ATOM 947 C C . LYS A 1 120 ? 26.082 3.886 -42.908 1.00 85.88 120 LYS A C 1
ATOM 949 O O . LYS A 1 120 ? 25.249 4.719 -43.260 1.00 85.88 120 LYS A O 1
ATOM 954 N N . SER A 1 121 ? 27.115 4.175 -42.125 1.00 82.81 121 SER A N 1
ATOM 955 C CA . SER A 1 121 ? 27.440 5.526 -41.668 1.00 82.81 121 SER A CA 1
ATOM 956 C C . SER A 1 121 ? 28.795 5.953 -42.212 1.00 82.81 121 SER A C 1
ATOM 958 O O . SER A 1 121 ? 29.644 5.120 -42.529 1.00 82.81 121 SER A O 1
ATOM 960 N N . TYR A 1 122 ? 28.992 7.263 -42.327 1.00 78.00 122 TYR A N 1
ATOM 961 C CA . TYR A 1 122 ? 30.251 7.849 -42.752 1.00 78.00 122 TYR A CA 1
ATOM 962 C C . TYR A 1 122 ? 30.636 8.989 -41.813 1.00 78.00 122 TYR A C 1
ATOM 964 O O . TYR A 1 122 ? 29.786 9.795 -41.430 1.00 78.00 122 TYR A O 1
ATOM 972 N N . ASN A 1 123 ? 31.917 9.068 -41.456 1.00 70.69 123 ASN A N 1
ATOM 973 C CA . ASN A 1 123 ? 32.443 10.177 -40.659 1.00 70.69 123 ASN A CA 1
ATOM 974 C C . ASN A 1 123 ? 32.586 11.468 -41.498 1.00 70.69 123 ASN A C 1
ATOM 976 O O . ASN A 1 123 ? 32.343 11.478 -42.707 1.00 70.69 123 ASN A O 1
ATOM 980 N N . GLU A 1 124 ? 33.037 12.560 -40.868 1.00 65.06 124 GLU A N 1
ATOM 981 C CA . GLU A 1 124 ? 33.272 13.868 -41.515 1.00 65.06 124 GLU A CA 1
ATOM 982 C C . GLU A 1 124 ? 34.286 13.821 -42.684 1.00 65.06 124 GLU A C 1
ATOM 984 O O . GLU A 1 124 ? 34.353 14.745 -43.496 1.00 65.06 124 GLU A O 1
ATOM 989 N N . PHE A 1 125 ? 35.024 12.714 -42.824 1.00 65.44 125 PHE A N 1
ATOM 990 C CA . PHE A 1 125 ? 36.005 12.462 -43.882 1.00 65.44 125 PHE A CA 1
ATOM 991 C C . PHE A 1 125 ? 35.512 11.488 -44.971 1.00 65.44 125 PHE A C 1
ATOM 993 O O . PHE A 1 125 ? 36.246 11.202 -45.921 1.00 65.44 125 PHE A O 1
ATOM 1000 N N . GLY A 1 126 ? 34.275 10.985 -44.877 1.00 66.31 126 GLY A N 1
ATOM 1001 C CA . GLY A 1 126 ? 33.695 10.051 -45.850 1.00 66.31 126 GLY A CA 1
ATOM 1002 C C . GLY A 1 126 ? 34.228 8.615 -45.742 1.00 66.31 126 GLY A C 1
ATOM 1003 O O . GLY A 1 126 ? 34.163 7.841 -46.709 1.00 66.31 126 GLY A O 1
ATOM 1004 N N . GLU A 1 127 ? 34.797 8.244 -44.598 1.00 70.44 127 GLU A N 1
ATOM 1005 C CA . GLU A 1 127 ? 35.175 6.865 -44.274 1.00 70.44 127 GLU A CA 1
ATOM 1006 C C . GLU A 1 127 ? 33.976 6.144 -43.663 1.00 70.4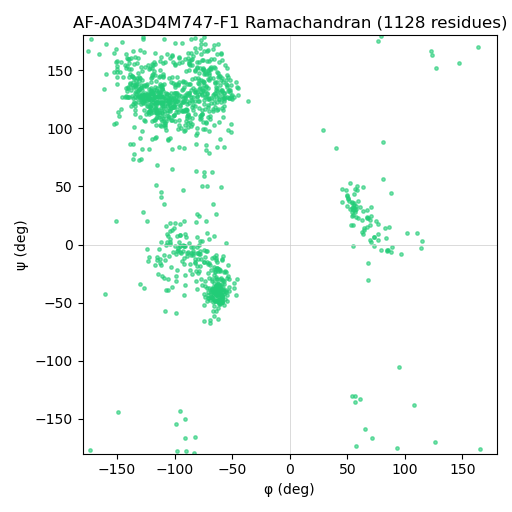4 127 GLU A C 1
ATOM 1008 O O . GLU A 1 127 ? 33.248 6.735 -42.871 1.00 70.44 127 GLU A O 1
ATOM 1013 N N . GLU A 1 128 ? 33.751 4.892 -44.063 1.00 75.44 128 GLU A N 1
ATOM 1014 C CA . GLU A 1 128 ? 32.647 4.088 -43.532 1.00 75.44 128 GLU A CA 1
ATOM 1015 C C . GLU A 1 128 ? 32.938 3.729 -42.073 1.00 75.44 128 GLU A C 1
ATOM 1017 O O . GLU A 1 128 ? 34.001 3.188 -41.762 1.00 75.44 128 GLU A O 1
ATOM 1022 N N . VAL A 1 129 ? 31.995 4.050 -41.193 1.00 75.94 129 VAL A N 1
ATOM 1023 C CA . VAL A 1 129 ? 32.059 3.821 -39.745 1.00 75.94 129 VAL A CA 1
ATOM 1024 C C . VAL A 1 129 ? 30.816 3.061 -39.285 1.00 75.94 129 VAL A C 1
ATOM 1026 O O . VAL A 1 129 ? 29.838 2.943 -40.024 1.00 75.94 129 VAL A O 1
ATOM 1029 N N . TYR A 1 130 ? 30.857 2.528 -38.063 1.00 80.81 130 TYR A N 1
ATOM 1030 C CA . TYR A 1 130 ? 29.767 1.756 -37.459 1.00 80.81 130 TYR A CA 1
ATOM 1031 C C . TYR A 1 130 ? 29.326 0.526 -38.271 1.00 80.81 130 TYR A C 1
ATOM 1033 O O . TYR A 1 130 ? 28.134 0.287 -38.461 1.00 80.81 130 TYR A O 1
ATOM 1041 N N . GLN A 1 131 ? 30.281 -0.290 -38.732 1.00 83.50 131 GLN A N 1
ATOM 1042 C CA . GLN A 1 131 ? 29.989 -1.531 -39.474 1.00 83.50 131 GLN A CA 1
ATOM 1043 C C . GLN A 1 131 ? 29.064 -2.487 -38.705 1.00 83.50 131 GLN A C 1
ATOM 1045 O O . GLN A 1 131 ? 28.350 -3.287 -39.307 1.00 83.50 131 GLN A O 1
ATOM 1050 N N . GLN A 1 132 ? 29.026 -2.369 -37.377 1.00 87.06 132 GLN A N 1
ATOM 1051 C CA . GLN A 1 132 ? 28.138 -3.130 -36.509 1.00 87.06 132 GLN A CA 1
ATOM 1052 C C . GLN A 1 132 ? 26.635 -2.818 -36.697 1.00 87.06 132 GLN A C 1
ATOM 1054 O O . GLN A 1 132 ? 25.793 -3.555 -36.188 1.00 87.06 132 GLN A O 1
ATOM 1059 N N . LEU A 1 133 ? 26.285 -1.765 -37.450 1.00 90.81 133 LEU A N 1
ATOM 1060 C CA . LEU A 1 133 ? 24.905 -1.392 -37.791 1.00 90.81 133 LEU A CA 1
ATOM 1061 C C . LEU A 1 133 ? 24.462 -1.887 -39.179 1.00 90.81 133 LEU A C 1
ATOM 1063 O O . LEU A 1 133 ? 23.362 -1.553 -39.616 1.00 90.81 133 LEU A O 1
ATOM 1067 N N . LEU A 1 134 ? 25.271 -2.700 -39.870 1.00 91.06 134 LEU A N 1
ATOM 1068 C CA . LEU A 1 134 ? 24.989 -3.164 -41.236 1.00 91.06 134 LEU A CA 1
ATOM 1069 C C . LEU A 1 134 ? 23.602 -3.814 -41.391 1.00 91.06 134 LEU A C 1
ATOM 1071 O O . LEU A 1 134 ? 22.949 -3.633 -42.417 1.00 91.06 134 LEU A O 1
ATOM 1075 N N . LEU A 1 135 ? 23.139 -4.548 -40.373 1.00 93.69 135 LEU A N 1
ATOM 1076 C CA . LEU A 1 135 ? 21.831 -5.213 -40.370 1.00 93.69 135 LEU A CA 1
ATOM 1077 C C . LEU A 1 135 ? 20.696 -4.360 -39.775 1.00 93.69 135 LEU A C 1
ATOM 1079 O O . LEU A 1 135 ? 19.581 -4.855 -39.621 1.00 93.69 135 LEU A O 1
ATOM 1083 N N . MET A 1 136 ? 20.924 -3.075 -39.487 1.00 92.75 136 MET A N 1
ATOM 1084 C CA . MET A 1 136 ? 19.875 -2.166 -39.007 1.00 92.75 136 MET A CA 1
ATOM 1085 C C . MET A 1 136 ? 18.643 -2.120 -39.935 1.00 92.75 136 MET A C 1
ATOM 1087 O O . MET A 1 136 ? 17.531 -2.244 -39.425 1.00 92.75 136 MET A O 1
ATOM 1091 N N . PRO A 1 137 ? 18.769 -2.053 -41.279 1.00 92.44 137 PRO A N 1
ATOM 1092 C CA . PRO A 1 137 ? 17.596 -2.066 -42.157 1.00 92.44 137 PRO A CA 1
ATOM 1093 C C . PRO A 1 137 ? 16.784 -3.360 -42.041 1.00 92.44 137 PRO A C 1
ATOM 1095 O O . PRO A 1 137 ? 15.559 -3.338 -42.139 1.00 92.44 137 PRO A O 1
ATOM 1098 N N . GLN A 1 138 ? 17.459 -4.490 -41.802 1.00 94.62 138 GLN A N 1
ATOM 1099 C CA . GLN A 1 138 ? 16.801 -5.774 -41.578 1.00 94.62 138 GLN A CA 1
ATOM 1100 C C . GLN A 1 138 ? 16.050 -5.775 -40.244 1.00 94.62 138 GLN A C 1
ATOM 1102 O O . GLN A 1 138 ? 14.910 -6.231 -40.206 1.00 94.62 138 GLN A O 1
ATOM 1107 N N . LEU A 1 139 ? 16.639 -5.224 -39.177 1.00 93.69 139 LEU A N 1
ATOM 1108 C CA . LEU A 1 139 ? 15.953 -5.058 -37.895 1.00 93.69 139 LEU A CA 1
ATOM 1109 C C . LEU A 1 139 ? 14.692 -4.192 -38.043 1.00 93.69 139 LEU A C 1
ATOM 1111 O O . LEU A 1 139 ? 13.614 -4.613 -37.633 1.00 93.69 139 LEU A O 1
ATOM 1115 N N . LEU A 1 140 ? 14.797 -3.022 -38.684 1.00 94.00 140 LEU A N 1
ATOM 1116 C CA . LEU A 1 140 ? 13.645 -2.140 -38.914 1.00 94.00 140 LEU A CA 1
ATOM 1117 C C . LEU A 1 140 ? 12.550 -2.831 -39.744 1.00 94.00 140 LEU A C 1
ATOM 1119 O O . LEU A 1 140 ? 11.366 -2.680 -39.446 1.00 94.00 140 LEU A O 1
ATOM 1123 N N . ALA A 1 141 ? 12.927 -3.624 -40.751 1.00 93.19 141 ALA A N 1
ATOM 1124 C CA . ALA A 1 141 ? 11.982 -4.403 -41.550 1.00 93.19 141 ALA A CA 1
ATOM 1125 C C . ALA A 1 141 ? 11.270 -5.495 -40.730 1.00 93.19 141 ALA A C 1
ATOM 1127 O O . ALA A 1 141 ? 10.072 -5.699 -40.901 1.00 93.19 141 ALA A O 1
ATOM 1128 N N . GLN A 1 142 ? 11.975 -6.176 -39.820 1.00 94.88 142 GLN A N 1
ATOM 1129 C CA . GLN A 1 142 ? 11.362 -7.163 -38.923 1.00 94.88 142 GLN A CA 1
ATOM 1130 C C . GLN A 1 142 ? 10.391 -6.493 -37.941 1.00 94.88 142 GLN A C 1
ATOM 1132 O O . GLN A 1 142 ? 9.253 -6.930 -37.809 1.00 94.88 142 GLN A O 1
ATOM 1137 N N . LEU A 1 143 ? 10.796 -5.384 -37.313 1.00 93.75 143 LEU A N 1
ATOM 1138 C CA . LEU A 1 143 ? 9.956 -4.642 -36.365 1.00 93.75 143 LEU A CA 1
ATOM 1139 C C . LEU A 1 143 ? 8.697 -4.055 -37.026 1.00 93.75 143 LEU A C 1
ATOM 1141 O O . LEU A 1 143 ? 7.600 -4.183 -36.488 1.00 93.75 143 LEU A O 1
ATOM 1145 N N . THR A 1 144 ? 8.827 -3.462 -38.216 1.00 93.62 144 THR A N 1
ATOM 1146 C CA . THR A 1 144 ? 7.659 -2.998 -38.992 1.00 93.62 144 THR A CA 1
ATOM 1147 C C . THR A 1 144 ? 6.796 -4.156 -39.495 1.00 93.62 144 THR A C 1
ATOM 1149 O O . THR A 1 144 ? 5.578 -4.012 -39.549 1.00 93.62 144 THR A O 1
ATOM 1152 N N . GLY A 1 145 ? 7.389 -5.319 -39.791 1.00 91.38 145 GLY A N 1
ATOM 1153 C CA . GLY A 1 145 ? 6.668 -6.558 -40.104 1.00 91.38 145 GLY A CA 1
ATOM 1154 C C . GLY A 1 145 ? 5.833 -7.092 -38.937 1.00 91.38 145 GLY A C 1
ATOM 1155 O O . GLY A 1 145 ? 4.765 -7.656 -39.162 1.00 91.38 145 GLY A O 1
ATOM 1156 N N . LEU A 1 146 ? 6.262 -6.828 -37.699 1.00 88.44 146 LEU A N 1
ATOM 1157 C CA . LEU A 1 146 ? 5.467 -7.038 -36.487 1.00 88.44 146 LEU A CA 1
ATOM 1158 C C . LEU A 1 146 ? 4.417 -5.947 -36.254 1.00 88.44 146 LEU A C 1
ATOM 1160 O O . LEU A 1 146 ? 3.717 -6.018 -35.253 1.00 88.44 146 LEU A O 1
ATOM 1164 N N . ASP A 1 147 ? 4.287 -4.977 -37.163 1.00 91.25 147 ASP A N 1
ATOM 1165 C CA . ASP A 1 147 ? 3.372 -3.832 -37.147 1.00 91.25 147 ASP A CA 1
ATOM 1166 C C . ASP A 1 147 ? 3.656 -2.784 -36.036 1.00 91.25 147 ASP A C 1
ATOM 1168 O O . ASP A 1 147 ? 2.773 -2.050 -35.587 1.00 91.25 147 ASP A O 1
ATOM 1172 N N . TYR A 1 148 ? 4.931 -2.655 -35.640 1.00 93.56 148 TYR A N 1
ATOM 1173 C CA . TYR A 1 148 ? 5.419 -1.513 -34.854 1.00 93.56 148 TYR A CA 1
ATOM 1174 C C . TYR A 1 148 ? 5.646 -0.266 -35.716 1.00 93.56 148 TYR A C 1
ATOM 1176 O O . TYR A 1 148 ? 6.287 -0.321 -36.768 1.00 93.56 148 TYR A O 1
ATOM 1184 N N . ASP A 1 149 ? 5.187 0.879 -35.215 1.00 96.31 149 ASP A N 1
ATOM 1185 C CA . ASP A 1 149 ? 5.513 2.203 -35.741 1.00 96.31 149 ASP A CA 1
ATOM 1186 C C . ASP A 1 149 ? 6.791 2.698 -35.043 1.00 96.31 149 ASP A C 1
ATOM 1188 O O . ASP A 1 149 ? 6.802 2.928 -33.831 1.00 96.31 149 ASP A O 1
ATOM 1192 N N . ILE A 1 150 ? 7.891 2.811 -35.790 1.00 96.69 150 ILE A N 1
ATOM 1193 C CA . ILE A 1 150 ? 9.223 3.044 -35.220 1.00 96.69 150 ILE A CA 1
ATOM 1194 C C . ILE A 1 150 ? 9.494 4.544 -35.124 1.00 96.69 150 ILE A C 1
ATOM 1196 O O . ILE A 1 150 ? 9.410 5.267 -36.116 1.00 96.69 150 ILE A O 1
ATOM 1200 N N . VAL A 1 151 ? 9.864 4.990 -33.928 1.00 97.31 151 VAL A N 1
ATOM 1201 C CA . VAL A 1 151 ? 10.201 6.369 -33.574 1.00 97.31 151 VAL A CA 1
ATOM 1202 C C . VAL A 1 151 ? 11.668 6.400 -33.154 1.00 97.31 151 VAL A C 1
ATOM 1204 O O . VAL A 1 151 ? 12.019 5.975 -32.060 1.00 97.31 151 VAL A O 1
ATOM 1207 N N . ILE A 1 152 ? 12.552 6.872 -34.024 1.00 96.88 152 ILE A N 1
ATOM 1208 C CA . ILE A 1 152 ? 13.996 6.898 -33.764 1.00 96.88 152 ILE A CA 1
ATOM 1209 C C . ILE A 1 152 ? 14.378 8.265 -33.204 1.00 96.88 152 ILE A C 1
ATOM 1211 O O . ILE A 1 152 ? 14.137 9.276 -33.859 1.00 96.88 152 ILE A O 1
ATOM 1215 N N . VAL A 1 153 ? 14.987 8.292 -32.021 1.00 97.19 153 VAL A N 1
ATOM 1216 C CA . VAL A 1 153 ? 15.468 9.505 -31.350 1.00 97.19 153 VAL A CA 1
ATOM 1217 C C . VAL A 1 153 ? 16.942 9.717 -31.668 1.00 97.19 153 VAL A C 1
ATOM 1219 O O . VAL A 1 153 ? 17.769 8.879 -31.313 1.00 97.19 153 VAL A O 1
ATOM 1222 N N . ASN A 1 154 ? 17.248 10.851 -32.298 1.00 94.25 154 ASN A N 1
ATOM 1223 C CA . ASN A 1 154 ? 18.597 11.329 -32.581 1.00 94.25 154 ASN A CA 1
ATOM 1224 C C . ASN A 1 154 ? 18.838 12.647 -31.826 1.00 94.25 154 ASN A C 1
ATOM 1226 O O . ASN A 1 154 ? 18.238 13.679 -32.135 1.00 94.25 154 ASN A O 1
ATOM 1230 N N . PHE A 1 155 ? 19.673 12.626 -30.796 1.00 94.25 155 PHE A N 1
ATOM 1231 C CA . PHE A 1 155 ? 20.020 13.806 -30.020 1.00 94.25 155 PHE A CA 1
ATOM 1232 C C . PHE A 1 155 ? 20.898 14.742 -30.849 1.00 94.25 155 PHE A C 1
ATOM 1234 O O . PHE A 1 155 ? 21.910 14.351 -31.425 1.00 94.25 155 PHE A O 1
ATOM 1241 N N . LYS A 1 156 ? 20.591 16.042 -30.820 1.00 92.00 156 LYS A N 1
ATOM 1242 C CA . LYS A 1 156 ? 21.455 17.052 -31.449 1.00 92.00 156 LYS A CA 1
ATOM 1243 C C . LYS A 1 156 ? 22.870 17.013 -30.870 1.00 92.00 156 LYS A C 1
ATOM 1245 O O . LYS A 1 156 ? 23.842 17.204 -31.598 1.00 92.00 156 LYS A O 1
ATOM 1250 N N . THR A 1 157 ? 22.973 16.762 -29.563 1.00 89.94 157 THR A N 1
ATOM 1251 C CA . THR A 1 157 ? 24.236 16.646 -28.829 1.00 89.94 157 THR A CA 1
ATOM 1252 C C . THR A 1 157 ? 24.164 15.481 -27.838 1.00 89.94 157 THR A C 1
ATOM 1254 O O . THR A 1 157 ? 23.863 15.662 -26.660 1.00 89.94 157 THR A O 1
ATOM 1257 N N . SER A 1 158 ? 24.485 14.270 -28.301 1.00 88.56 158 SER A N 1
ATOM 1258 C CA . SER A 1 158 ? 24.522 13.058 -27.460 1.00 88.56 158 SER A CA 1
ATOM 1259 C C . SER A 1 158 ? 25.570 13.119 -26.330 1.00 88.56 158 SER A C 1
ATOM 1261 O O . SER A 1 158 ? 25.488 12.366 -25.368 1.00 88.56 158 SER A O 1
ATOM 1263 N N . SER A 1 159 ? 26.525 14.053 -26.382 1.00 89.50 159 SER A N 1
ATOM 1264 C CA . SER A 1 159 ? 27.604 14.207 -25.394 1.00 89.50 159 SER A CA 1
ATOM 1265 C C . SER A 1 159 ? 27.253 15.026 -24.138 1.00 89.50 159 SER A C 1
ATOM 1267 O O . SER A 1 159 ? 28.096 15.153 -23.242 1.00 89.50 159 SER A O 1
ATOM 1269 N N . LEU A 1 160 ? 26.033 15.574 -24.048 1.00 91.62 160 LEU A N 1
ATOM 1270 C CA . LEU A 1 160 ? 25.515 16.240 -22.842 1.00 91.62 160 LEU A CA 1
ATOM 1271 C C . LEU A 1 160 ? 25.401 15.269 -21.655 1.00 91.62 160 LEU A C 1
ATOM 1273 O O . LEU A 1 160 ? 25.416 14.057 -21.834 1.00 91.62 160 LEU A O 1
ATOM 1277 N N . ASN A 1 161 ? 25.259 15.795 -20.434 1.00 91.69 161 ASN A N 1
ATOM 1278 C CA . ASN A 1 161 ? 25.026 14.969 -19.245 1.00 91.69 161 ASN A CA 1
ATOM 1279 C C . ASN A 1 161 ? 23.809 14.048 -19.429 1.00 91.69 161 ASN A C 1
ATOM 1281 O O . ASN A 1 161 ? 22.800 14.447 -20.027 1.00 91.69 161 ASN A O 1
ATOM 1285 N N . LEU A 1 162 ? 23.880 12.847 -18.851 1.00 94.81 162 LEU A N 1
ATOM 1286 C CA . LEU A 1 162 ? 22.854 11.807 -18.977 1.00 94.81 162 LEU A CA 1
ATOM 1287 C C . LEU A 1 162 ? 21.451 12.320 -18.606 1.00 94.81 162 LEU A C 1
ATOM 1289 O O . LEU A 1 162 ? 20.483 12.034 -19.308 1.00 94.81 162 LEU A O 1
ATOM 1293 N N . GLU A 1 163 ? 21.342 13.140 -17.555 1.00 93.75 163 GLU A N 1
ATOM 1294 C CA . GLU A 1 163 ? 20.075 13.730 -17.094 1.00 93.75 163 GLU A CA 1
ATOM 1295 C C . GLU A 1 163 ? 19.437 14.689 -18.116 1.00 93.75 163 GLU A C 1
ATOM 1297 O O . GLU A 1 163 ? 18.215 14.713 -18.254 1.00 93.75 163 GLU A O 1
ATOM 1302 N N . THR A 1 164 ? 20.237 15.459 -18.863 1.00 94.88 164 THR A N 1
ATOM 1303 C CA . THR A 1 164 ? 19.735 16.411 -19.871 1.00 94.88 164 THR A CA 1
ATOM 1304 C C . THR A 1 164 ? 19.171 15.676 -21.089 1.00 94.88 164 THR A C 1
ATOM 1306 O O . THR A 1 164 ? 18.080 16.001 -21.577 1.00 94.88 164 THR A O 1
ATOM 1309 N N . ASN A 1 165 ? 19.873 14.639 -21.559 1.00 95.50 165 ASN A N 1
ATOM 1310 C CA . ASN A 1 165 ? 19.370 13.773 -22.628 1.00 95.50 165 ASN A CA 1
ATOM 1311 C C . ASN A 1 165 ? 18.122 13.001 -22.166 1.00 95.50 165 ASN A C 1
ATOM 1313 O O . ASN A 1 165 ? 17.148 12.903 -22.912 1.00 95.50 165 ASN A O 1
ATOM 1317 N N . ALA A 1 166 ? 18.087 12.550 -20.908 1.00 96.12 166 ALA A N 1
ATOM 1318 C CA . ALA A 1 166 ? 16.940 11.845 -20.336 1.00 96.12 166 ALA A CA 1
ATOM 1319 C C . ALA A 1 166 ? 15.694 12.726 -20.199 1.00 96.12 166 ALA A C 1
ATOM 1321 O O . ALA A 1 166 ? 14.600 12.298 -20.560 1.00 96.12 166 ALA A O 1
ATOM 1322 N N . ALA A 1 167 ? 15.841 13.976 -19.753 1.00 94.94 167 ALA A N 1
ATOM 1323 C CA . ALA A 1 167 ? 14.730 14.927 -19.704 1.00 94.94 167 ALA A CA 1
ATOM 1324 C C . ALA A 1 167 ? 14.150 15.207 -21.103 1.00 94.94 167 ALA A C 1
ATOM 1326 O O . ALA A 1 167 ? 12.938 15.363 -21.269 1.00 94.94 167 ALA A O 1
ATOM 1327 N N . THR A 1 168 ? 15.009 15.241 -22.124 1.00 95.69 168 THR A N 1
ATOM 1328 C CA . THR A 1 168 ? 14.597 15.384 -23.531 1.00 95.69 168 THR A CA 1
ATOM 1329 C C . THR A 1 168 ? 13.835 14.150 -24.006 1.00 95.69 168 THR A C 1
ATOM 1331 O O . THR A 1 168 ? 12.753 14.277 -24.579 1.00 95.69 168 THR A O 1
ATOM 1334 N N . LEU A 1 169 ? 14.336 12.951 -23.698 1.00 96.81 169 LEU A N 1
ATOM 1335 C CA . LEU A 1 169 ? 13.653 11.698 -24.010 1.00 96.81 169 LEU A CA 1
ATOM 1336 C C . LEU A 1 169 ? 12.296 11.583 -23.300 1.00 96.81 169 LEU A C 1
ATOM 1338 O O . LEU A 1 169 ? 11.330 11.162 -23.926 1.00 96.81 169 LEU A O 1
ATOM 1342 N N . ALA A 1 170 ? 12.179 12.008 -22.040 1.00 95.00 170 ALA A N 1
ATOM 1343 C CA . ALA A 1 170 ? 10.909 12.007 -21.310 1.00 95.00 170 ALA A CA 1
ATOM 1344 C C . ALA A 1 170 ? 9.825 12.840 -22.026 1.00 95.00 170 ALA A C 1
ATOM 1346 O O . ALA A 1 170 ? 8.681 12.393 -22.135 1.00 95.00 170 ALA A O 1
ATOM 1347 N N . LYS A 1 171 ? 10.188 13.995 -22.612 1.00 93.88 171 LYS A N 1
ATOM 1348 C CA . LYS A 1 171 ? 9.283 14.772 -23.483 1.00 93.88 171 LYS A CA 1
ATOM 1349 C C . LYS A 1 171 ? 8.887 14.006 -24.741 1.00 93.88 171 LYS A C 1
ATOM 1351 O O . LYS A 1 171 ? 7.721 14.023 -25.121 1.00 93.88 171 LYS A O 1
ATOM 1356 N N . ILE A 1 172 ? 9.838 13.327 -25.379 1.00 95.69 172 ILE A N 1
ATOM 1357 C CA . ILE A 1 172 ? 9.577 12.544 -26.593 1.00 95.69 172 ILE A CA 1
ATOM 1358 C C . ILE A 1 172 ? 8.678 11.340 -26.290 1.00 95.69 172 ILE A C 1
ATOM 1360 O O . ILE A 1 172 ? 7.801 11.034 -27.095 1.00 95.69 172 ILE A O 1
ATOM 1364 N N . ILE A 1 173 ? 8.824 10.692 -25.129 1.00 94.38 173 ILE A N 1
ATOM 1365 C CA . ILE A 1 173 ? 7.930 9.617 -24.671 1.00 94.38 173 ILE A CA 1
ATOM 1366 C C . ILE A 1 173 ? 6.501 10.154 -24.515 1.00 94.38 173 ILE A C 1
ATOM 1368 O O . ILE A 1 173 ? 5.574 9.598 -25.108 1.00 94.38 173 ILE A O 1
ATOM 1372 N N . GLN A 1 174 ? 6.322 11.269 -23.794 1.00 91.56 174 GLN A N 1
ATOM 1373 C CA . GLN A 1 174 ? 5.011 11.915 -23.638 1.00 91.56 174 GLN A CA 1
ATOM 1374 C C . GLN A 1 174 ? 4.405 12.318 -24.990 1.00 91.56 174 GLN A C 1
ATOM 1376 O O . GLN A 1 174 ? 3.229 12.064 -25.245 1.00 91.56 174 GLN A O 1
ATOM 1381 N N . TRP A 1 175 ? 5.210 12.908 -25.874 1.00 93.56 175 TRP A N 1
ATOM 1382 C CA . TRP A 1 175 ? 4.790 13.323 -27.211 1.00 93.56 175 TRP A CA 1
ATOM 1383 C C . TRP A 1 175 ? 4.409 12.144 -28.107 1.00 93.56 175 TRP A C 1
ATOM 1385 O O . TRP A 1 175 ? 3.385 12.193 -28.789 1.00 93.56 175 TRP A O 1
ATOM 1395 N N . THR A 1 176 ? 5.185 11.061 -28.067 1.00 93.56 176 THR A N 1
ATOM 1396 C CA . THR A 1 176 ? 4.889 9.839 -28.821 1.00 93.56 176 THR A CA 1
ATOM 1397 C C . THR A 1 176 ? 3.562 9.265 -28.353 1.00 93.56 176 THR A C 1
ATOM 1399 O O . THR A 1 176 ? 2.687 9.020 -29.178 1.00 93.56 176 THR A O 1
ATOM 1402 N N . LYS A 1 177 ? 3.362 9.145 -27.032 1.00 88.12 177 LYS A N 1
ATOM 1403 C CA . LYS A 1 177 ? 2.103 8.642 -26.475 1.00 88.12 177 LYS A CA 1
ATOM 1404 C C . LYS A 1 177 ? 0.915 9.552 -26.794 1.00 88.12 177 LYS A C 1
ATOM 1406 O O . LYS A 1 177 ? -0.160 9.040 -27.078 1.00 88.12 177 LYS A O 1
ATOM 1411 N N . TYR A 1 178 ? 1.105 10.871 -26.807 1.00 89.25 178 TYR A N 1
ATOM 1412 C CA . TYR A 1 178 ? 0.078 11.828 -27.232 1.00 89.25 178 TYR A CA 1
ATOM 1413 C C . TYR A 1 178 ? -0.328 11.653 -28.708 1.00 89.25 178 TYR A C 1
ATOM 1415 O O . TYR A 1 178 ? -1.489 11.860 -29.054 1.00 89.25 178 TYR A O 1
ATOM 1423 N N . ARG A 1 179 ? 0.605 11.251 -29.585 1.00 89.56 179 ARG A N 1
ATOM 1424 C CA . ARG A 1 179 ? 0.321 10.953 -31.001 1.00 89.56 179 ARG A CA 1
ATOM 1425 C C . ARG A 1 179 ? -0.238 9.548 -31.248 1.00 89.56 179 ARG A C 1
ATOM 1427 O O . ARG A 1 179 ? -0.746 9.307 -32.345 1.00 89.56 179 ARG A O 1
ATOM 1434 N N . THR A 1 180 ? -0.129 8.634 -30.287 1.00 89.38 180 THR A N 1
ATOM 1435 C CA . THR A 1 180 ? -0.634 7.263 -30.416 1.00 89.38 180 THR A CA 1
ATOM 1436 C C . THR A 1 180 ? -2.157 7.231 -30.334 1.00 89.38 180 THR A C 1
ATOM 1438 O O . THR A 1 180 ? -2.752 7.721 -29.377 1.00 89.38 180 THR A O 1
ATOM 1441 N N . GLN A 1 181 ? -2.800 6.609 -31.320 1.00 84.94 181 GLN A N 1
ATOM 1442 C CA . GLN A 1 181 ? -4.221 6.286 -31.269 1.00 84.94 181 GLN A CA 1
ATOM 1443 C C . GLN A 1 181 ? -4.434 4.971 -30.514 1.00 84.94 181 GLN A C 1
ATOM 1445 O O . GLN A 1 181 ? -3.844 3.952 -30.862 1.00 84.94 181 GLN A O 1
ATOM 1450 N N . GLY A 1 182 ? -5.308 4.996 -29.507 1.00 73.12 182 GLY A N 1
ATOM 1451 C CA . GLY A 1 182 ? -5.603 3.845 -28.654 1.00 73.12 182 GLY A CA 1
ATOM 1452 C C . GLY A 1 182 ? -4.760 3.791 -27.377 1.00 73.12 182 GLY A C 1
ATOM 1453 O O . GLY A 1 182 ? -4.001 4.708 -27.050 1.00 73.12 182 GLY A O 1
ATOM 1454 N N . ASN A 1 183 ? -4.922 2.701 -26.627 1.00 68.88 183 ASN A N 1
ATOM 1455 C CA . ASN A 1 183 ? -4.324 2.555 -25.298 1.00 68.88 183 ASN A CA 1
ATOM 1456 C C . ASN A 1 183 ? -2.977 1.816 -25.292 1.00 68.88 183 ASN A C 1
ATOM 1458 O O . ASN A 1 183 ? -2.352 1.777 -24.240 1.00 68.88 183 ASN A O 1
ATOM 1462 N N . GLU A 1 184 ? -2.480 1.363 -26.446 1.00 75.38 184 GLU A N 1
ATOM 1463 C CA . GLU A 1 184 ? -1.189 0.668 -26.601 1.00 75.38 184 GLU A CA 1
ATOM 1464 C C . GLU A 1 184 ? -0.026 1.416 -25.938 1.00 75.38 184 GLU A C 1
ATOM 1466 O O . GLU A 1 184 ? 0.205 2.608 -26.199 1.00 75.38 184 GLU A O 1
ATOM 1471 N N . GLY A 1 185 ? 0.706 0.735 -25.059 1.00 79.62 185 GLY A N 1
ATOM 1472 C CA . GLY A 1 185 ? 1.894 1.289 -24.430 1.00 79.62 185 GLY A CA 1
ATOM 1473 C C . GLY A 1 185 ? 3.100 1.361 -25.365 1.00 79.62 185 GLY A C 1
ATOM 1474 O O . GLY A 1 185 ? 3.152 0.786 -26.452 1.00 79.62 185 GLY A O 1
ATOM 1475 N N . VAL A 1 186 ? 4.107 2.107 -24.924 1.00 88.69 186 VAL A N 1
ATOM 1476 C CA . VAL A 1 186 ? 5.354 2.304 -25.660 1.00 88.69 186 VAL A CA 1
ATOM 1477 C C . VAL A 1 186 ? 6.296 1.129 -25.420 1.00 88.69 186 VAL A C 1
ATOM 1479 O O . VAL A 1 186 ? 6.539 0.734 -24.277 1.00 88.69 186 VAL A O 1
ATOM 1482 N N . THR A 1 187 ? 6.872 0.599 -26.499 1.00 91.81 187 THR A N 1
ATOM 1483 C CA . THR A 1 187 ? 8.098 -0.206 -26.414 1.00 91.81 187 THR A CA 1
ATOM 1484 C C . THR A 1 187 ? 9.290 0.737 -26.532 1.00 91.81 187 THR A C 1
ATOM 1486 O O . THR A 1 187 ? 9.446 1.403 -27.548 1.00 91.81 187 THR A O 1
ATOM 1489 N N . LEU A 1 188 ? 10.107 0.847 -25.492 1.00 95.12 188 LEU A N 1
ATOM 1490 C CA . LEU A 1 188 ? 11.272 1.729 -25.449 1.00 95.12 188 LEU A CA 1
ATOM 1491 C C . LEU A 1 188 ? 12.541 0.888 -25.560 1.00 95.12 188 LEU A C 1
ATOM 1493 O O . LEU A 1 188 ? 12.798 0.049 -24.706 1.00 95.12 188 LEU A O 1
ATOM 1497 N N . MET A 1 189 ? 13.342 1.108 -26.594 1.00 96.25 189 MET A N 1
ATOM 1498 C CA . MET A 1 189 ? 14.597 0.402 -26.822 1.00 96.25 189 MET A CA 1
ATOM 1499 C C . MET A 1 189 ? 15.754 1.392 -26.810 1.00 96.25 189 MET A C 1
ATOM 1501 O O . MET A 1 189 ? 15.847 2.243 -27.688 1.00 96.25 189 MET A O 1
ATOM 1505 N N . GLY A 1 190 ? 16.644 1.282 -25.827 1.00 96.69 190 GLY A N 1
ATOM 1506 C CA . GLY A 1 190 ? 17.810 2.151 -25.703 1.00 96.69 190 GLY A CA 1
ATOM 1507 C C . GLY A 1 190 ? 19.106 1.396 -25.960 1.00 96.69 190 GLY A C 1
ATOM 1508 O O . GLY A 1 190 ? 19.400 0.430 -25.258 1.00 96.69 190 GLY A O 1
ATOM 1509 N N . ALA A 1 191 ? 19.891 1.849 -26.938 1.00 95.31 191 ALA A N 1
ATOM 1510 C CA . ALA A 1 191 ? 21.188 1.258 -27.262 1.00 95.31 191 ALA A CA 1
ATOM 1511 C C . ALA A 1 191 ? 22.338 2.021 -26.596 1.00 95.31 191 ALA A C 1
ATOM 1513 O O . ALA A 1 191 ? 22.365 3.253 -26.618 1.00 95.31 191 ALA A O 1
ATOM 1514 N N . SER A 1 192 ? 23.321 1.305 -26.039 1.00 95.38 192 SER A N 1
ATOM 1515 C CA . SER A 1 192 ? 24.476 1.908 -25.362 1.00 95.38 192 SER A CA 1
ATOM 1516 C C . SER A 1 192 ? 24.021 2.886 -24.260 1.00 95.38 192 SER A C 1
ATOM 1518 O O . SER A 1 192 ? 23.147 2.564 -23.455 1.00 95.38 192 SER A O 1
ATOM 1520 N N . MET A 1 193 ? 24.562 4.107 -24.230 1.00 95.88 193 MET A N 1
ATOM 1521 C CA . MET A 1 193 ? 24.109 5.206 -23.369 1.00 95.88 193 MET A CA 1
ATOM 1522 C C . MET A 1 193 ? 22.584 5.418 -23.411 1.00 95.88 193 MET A C 1
ATOM 1524 O O . MET A 1 193 ? 21.993 5.752 -22.384 1.00 95.88 193 MET A O 1
ATOM 1528 N N . GLY A 1 194 ? 21.934 5.180 -24.554 1.00 96.69 194 GLY A N 1
ATOM 1529 C CA . GLY A 1 194 ? 20.488 5.305 -24.729 1.00 96.69 194 GLY A CA 1
ATOM 1530 C C . GLY A 1 194 ? 19.678 4.432 -23.771 1.00 96.69 194 GLY A C 1
ATOM 1531 O O . GLY A 1 194 ? 18.596 4.838 -23.349 1.00 96.69 194 GLY A O 1
ATOM 1532 N N . GLY A 1 195 ? 20.202 3.270 -23.356 1.00 95.56 195 GLY A N 1
ATOM 1533 C CA . GLY A 1 195 ? 19.560 2.416 -22.348 1.00 95.56 195 GLY A CA 1
ATOM 1534 C C . GLY A 1 195 ? 19.563 3.047 -20.952 1.00 95.56 195 GLY A C 1
ATOM 1535 O O . GLY A 1 195 ? 18.553 3.020 -20.250 1.00 95.56 195 GLY A O 1
ATOM 1536 N N . ILE A 1 196 ? 20.658 3.711 -20.574 1.00 95.31 196 ILE A N 1
ATOM 1537 C CA . ILE A 1 196 ? 20.752 4.452 -19.307 1.00 95.31 196 ILE A CA 1
ATOM 1538 C C . ILE A 1 196 ? 19.849 5.686 -19.355 1.00 95.31 196 ILE A C 1
ATOM 1540 O O . ILE A 1 196 ? 19.049 5.901 -18.449 1.00 95.31 196 ILE A O 1
ATOM 1544 N N . VAL A 1 197 ? 19.919 6.458 -20.442 1.00 96.38 197 VAL A N 1
ATOM 1545 C CA . VAL A 1 197 ? 19.072 7.639 -20.678 1.00 96.38 197 VAL A CA 1
ATOM 1546 C C . VAL A 1 197 ? 17.585 7.277 -20.609 1.00 96.38 197 VAL A C 1
ATOM 1548 O O . VAL A 1 197 ? 16.806 8.006 -19.997 1.00 96.38 197 VAL A O 1
ATOM 1551 N N . SER A 1 198 ? 17.200 6.121 -21.158 1.00 95.88 198 SER A N 1
ATOM 1552 C CA . SER A 1 198 ? 15.843 5.569 -21.057 1.00 95.88 198 SER A CA 1
ATOM 1553 C C . SER A 1 198 ? 15.439 5.270 -19.613 1.00 95.88 198 SER A C 1
ATOM 1555 O O . SER A 1 198 ? 14.373 5.706 -19.182 1.00 95.88 198 SER A O 1
ATOM 1557 N N . GLN A 1 199 ? 16.300 4.605 -18.835 1.00 92.25 199 GLN A N 1
ATOM 1558 C CA . GLN A 1 199 ? 16.033 4.310 -17.421 1.00 92.25 199 GLN A CA 1
ATOM 1559 C C . GLN A 1 199 ? 15.826 5.587 -16.592 1.00 92.25 199 GLN A C 1
ATOM 1561 O O . GLN A 1 199 ? 14.910 5.649 -15.766 1.00 92.25 199 GLN A O 1
ATOM 1566 N N . ILE A 1 200 ? 16.655 6.611 -16.827 1.00 93.94 200 ILE A N 1
ATOM 1567 C CA . ILE A 1 200 ? 16.532 7.914 -16.163 1.00 93.94 200 ILE A CA 1
ATOM 1568 C C . ILE A 1 200 ? 15.220 8.588 -16.578 1.00 93.94 200 ILE A C 1
ATOM 1570 O O . ILE A 1 200 ? 14.472 9.033 -15.713 1.00 93.94 200 ILE A O 1
ATOM 1574 N N . ALA A 1 201 ? 14.912 8.638 -17.878 1.00 94.31 201 ALA A N 1
ATOM 1575 C CA . ALA A 1 201 ? 13.703 9.277 -18.395 1.00 94.31 201 ALA A CA 1
ATOM 1576 C C . ALA A 1 201 ? 12.433 8.655 -17.801 1.00 94.31 201 ALA A C 1
ATOM 1578 O O . ALA A 1 201 ? 11.539 9.375 -17.358 1.00 94.31 201 ALA A O 1
ATOM 1579 N N . MET A 1 202 ? 12.379 7.323 -17.723 1.00 91.62 202 MET A N 1
ATOM 1580 C CA . MET A 1 202 ? 11.260 6.632 -17.090 1.00 91.62 202 MET A CA 1
ATOM 1581 C C . MET A 1 202 ? 11.184 6.912 -15.580 1.00 91.62 202 MET A C 1
ATOM 1583 O O . MET A 1 202 ? 10.091 7.131 -15.073 1.00 91.62 202 MET A O 1
ATOM 1587 N N . ASN A 1 203 ? 12.316 6.989 -14.865 1.00 90.00 203 ASN A N 1
ATOM 1588 C CA . ASN A 1 203 ? 12.342 7.379 -13.445 1.00 90.00 203 ASN A CA 1
ATOM 1589 C C . ASN A 1 203 ? 11.865 8.827 -13.219 1.00 90.00 203 ASN A C 1
ATOM 1591 O O . ASN A 1 203 ? 11.222 9.103 -12.209 1.00 90.00 203 ASN A O 1
ATOM 1595 N N . LEU A 1 204 ? 12.174 9.757 -14.132 1.00 90.88 204 LEU A N 1
ATOM 1596 C CA . LEU A 1 204 ? 11.687 11.141 -14.060 1.00 90.88 204 LEU A CA 1
ATOM 1597 C C . LEU A 1 204 ? 10.161 11.209 -14.190 1.00 90.88 204 LEU A C 1
ATOM 1599 O O . LEU A 1 204 ? 9.518 11.981 -13.475 1.00 90.88 204 LEU A O 1
ATOM 1603 N N . LEU A 1 205 ? 9.590 10.399 -15.086 1.00 87.06 205 LEU A N 1
ATOM 1604 C CA . LEU A 1 205 ? 8.144 10.307 -15.274 1.00 87.06 205 LEU A CA 1
ATOM 1605 C C . LEU A 1 205 ? 7.468 9.633 -14.068 1.00 87.06 205 LEU A C 1
ATOM 1607 O O . LEU A 1 205 ? 6.515 10.195 -13.540 1.00 87.06 205 LEU A O 1
ATOM 1611 N N . ASP A 1 206 ? 8.014 8.513 -13.587 1.00 79.75 206 ASP A N 1
ATOM 1612 C CA . ASP A 1 206 ? 7.474 7.713 -12.474 1.00 79.75 206 ASP A CA 1
ATOM 1613 C C . ASP A 1 206 ? 7.468 8.462 -11.128 1.00 79.75 206 ASP A C 1
ATOM 1615 O O . ASP A 1 206 ? 6.503 8.390 -10.374 1.00 79.75 206 ASP A O 1
ATOM 1619 N N . LYS A 1 207 ? 8.516 9.252 -10.844 1.00 79.31 207 LYS A N 1
ATOM 1620 C CA . LYS A 1 207 ? 8.601 10.096 -9.633 1.00 79.31 207 LYS A CA 1
ATOM 1621 C C . LYS A 1 207 ? 7.689 11.330 -9.670 1.00 79.31 207 LYS A C 1
ATOM 1623 O O . LYS A 1 207 ? 7.642 12.075 -8.693 1.00 79.31 207 LYS A O 1
ATOM 1628 N N . SER A 1 208 ? 7.019 11.580 -10.790 1.00 77.56 208 SER A N 1
ATOM 1629 C CA . SER A 1 208 ? 6.111 12.712 -10.980 1.00 77.56 208 SER A CA 1
ATOM 1630 C C . SER A 1 208 ? 4.659 12.214 -11.039 1.00 77.56 208 SER A C 1
ATOM 1632 O O . SER A 1 208 ? 4.391 11.015 -11.080 1.00 77.56 208 SER A O 1
ATOM 1634 N N . ASP A 1 209 ? 3.676 13.109 -11.149 1.00 70.06 209 ASP A N 1
ATOM 1635 C CA . ASP A 1 209 ? 2.297 12.716 -11.502 1.00 70.06 209 ASP A CA 1
ATOM 1636 C C . ASP A 1 209 ? 2.136 12.311 -12.979 1.00 70.06 209 ASP A C 1
ATOM 1638 O O . ASP A 1 209 ? 1.035 12.297 -13.535 1.00 70.06 209 ASP A O 1
ATOM 1642 N N . CYS A 1 210 ? 3.245 11.965 -13.636 1.00 75.88 210 CYS A N 1
ATOM 1643 C CA . CYS A 1 210 ? 3.281 11.634 -15.045 1.00 75.88 210 CYS A CA 1
ATOM 1644 C C . CYS A 1 210 ? 3.108 10.137 -15.244 1.00 75.88 210 CYS A C 1
ATOM 1646 O O . CYS A 1 210 ? 3.739 9.312 -14.594 1.00 75.88 210 CYS A O 1
ATOM 1648 N N . LYS A 1 211 ? 2.274 9.776 -16.216 1.00 71.31 211 LYS A N 1
ATOM 1649 C CA . LYS A 1 211 ? 2.155 8.390 -16.659 1.00 71.31 211 LYS A CA 1
ATOM 1650 C C . LYS A 1 211 ? 3.332 8.085 -17.580 1.00 71.31 211 LYS A C 1
ATOM 1652 O O . LYS A 1 211 ? 3.462 8.715 -18.629 1.00 71.31 211 LYS A O 1
ATOM 1657 N N . THR A 1 212 ? 4.183 7.139 -17.190 1.00 75.44 212 THR A N 1
ATOM 1658 C CA . THR A 1 212 ? 5.336 6.720 -18.003 1.00 75.44 212 THR A CA 1
ATOM 1659 C C . THR A 1 212 ? 4.883 6.069 -19.311 1.00 75.44 212 THR A C 1
ATOM 1661 O O . THR A 1 212 ? 5.488 6.315 -20.351 1.00 75.44 212 THR A O 1
ATOM 1664 N N . CYS A 1 213 ? 3.797 5.280 -19.279 1.00 79.25 213 CYS A N 1
ATOM 1665 C CA . CYS A 1 213 ? 3.191 4.602 -20.438 1.00 79.25 213 CYS A CA 1
ATOM 1666 C C . CYS A 1 213 ? 4.163 3.748 -21.276 1.00 79.25 213 CYS A C 1
ATOM 1668 O O . CYS A 1 213 ? 3.849 3.402 -22.415 1.00 79.25 213 CYS A O 1
ATOM 1670 N N . VAL A 1 214 ? 5.330 3.403 -20.731 1.00 85.00 214 VAL A N 1
ATOM 1671 C CA . VAL A 1 214 ? 6.240 2.407 -21.296 1.00 85.00 214 VAL A CA 1
ATOM 1672 C C . VAL A 1 214 ? 5.808 1.057 -20.740 1.00 85.00 214 VAL A C 1
ATOM 1674 O O . VAL A 1 214 ? 5.631 0.908 -19.533 1.00 85.00 214 VAL A O 1
ATOM 1677 N N . GLU A 1 215 ? 5.605 0.085 -21.621 1.00 79.06 215 GLU A N 1
ATOM 1678 C CA . GLU A 1 215 ? 5.234 -1.286 -21.251 1.00 79.06 215 GLU A CA 1
ATOM 1679 C C . GLU A 1 215 ? 6.417 -2.238 -21.332 1.00 79.06 215 GLU A C 1
ATOM 1681 O O . GLU A 1 215 ? 6.534 -3.157 -20.528 1.00 79.06 215 GLU A O 1
ATOM 1686 N N . THR A 1 216 ? 7.280 -2.033 -22.323 1.00 83.94 216 THR A N 1
ATOM 1687 C CA . THR A 1 216 ? 8.434 -2.887 -22.587 1.00 83.94 216 THR A CA 1
ATOM 1688 C C . THR A 1 216 ? 9.651 -1.999 -22.705 1.00 83.94 216 THR A C 1
ATOM 1690 O O . THR A 1 216 ? 9.654 -1.070 -23.511 1.00 83.94 216 THR A O 1
ATOM 1693 N N . PHE A 1 217 ? 10.675 -2.284 -21.912 1.00 90.31 217 PHE A N 1
ATOM 1694 C CA . PHE A 1 217 ? 11.954 -1.604 -21.990 1.00 90.31 217 PHE A CA 1
ATOM 1695 C C . PHE A 1 217 ? 13.030 -2.599 -22.421 1.00 90.31 217 PHE A C 1
ATOM 1697 O O . PHE A 1 217 ? 13.250 -3.610 -21.762 1.00 90.31 217 PHE A O 1
ATOM 1704 N N . VAL A 1 218 ? 13.697 -2.313 -23.534 1.00 93.06 218 VAL A N 1
ATOM 1705 C CA . VAL A 1 218 ? 14.808 -3.101 -24.064 1.00 93.06 218 VAL A CA 1
ATOM 1706 C C . VAL A 1 218 ? 16.091 -2.298 -23.892 1.00 93.06 218 VAL A C 1
ATOM 1708 O O . VAL A 1 218 ? 16.312 -1.288 -24.560 1.00 93.06 218 VAL A O 1
ATOM 1711 N N . SER A 1 219 ? 16.952 -2.763 -22.998 1.00 94.62 219 SER A N 1
ATOM 1712 C CA . SER A 1 219 ? 18.303 -2.252 -22.833 1.00 94.62 219 SER A CA 1
ATOM 1713 C C . SER A 1 219 ? 19.254 -3.029 -23.729 1.00 94.62 219 SER A C 1
ATOM 1715 O O . SER A 1 219 ? 19.414 -4.238 -23.560 1.00 94.62 219 SER A O 1
ATOM 1717 N N . TYR A 1 220 ? 19.871 -2.353 -24.695 1.00 95.50 220 TYR A N 1
ATOM 1718 C CA . TYR A 1 220 ? 20.796 -2.978 -25.631 1.00 95.50 220 TYR A CA 1
ATOM 1719 C C . TYR A 1 220 ? 22.230 -2.539 -25.341 1.00 95.50 220 TYR A C 1
ATOM 1721 O O . TYR A 1 220 ? 22.647 -1.437 -25.698 1.00 95.50 220 TYR A O 1
ATOM 1729 N N . ASP A 1 221 ? 22.979 -3.432 -24.694 1.00 95.38 221 ASP A N 1
ATOM 1730 C CA . ASP A 1 221 ? 24.397 -3.286 -24.358 1.00 95.38 221 ASP A CA 1
ATOM 1731 C C . ASP A 1 221 ? 24.719 -2.000 -23.573 1.00 95.38 221 ASP A C 1
ATOM 1733 O O . ASP A 1 221 ? 25.745 -1.354 -23.784 1.00 95.38 221 ASP A O 1
ATOM 1737 N N . ALA A 1 222 ? 23.812 -1.579 -22.688 1.00 95.88 222 ALA A N 1
ATOM 1738 C CA . ALA A 1 222 ? 23.915 -0.305 -21.987 1.00 95.88 222 ALA A CA 1
ATOM 1739 C C . ALA A 1 222 ? 24.915 -0.355 -20.812 1.00 95.88 222 ALA A C 1
ATOM 1741 O O . ALA A 1 222 ? 24.801 -1.222 -19.952 1.00 95.88 222 ALA A O 1
ATOM 1742 N N . PRO A 1 223 ? 25.865 0.586 -20.693 1.00 94.62 223 PRO A N 1
ATOM 1743 C CA . PRO A 1 223 ? 26.929 0.520 -19.686 1.00 94.62 223 PRO A CA 1
ATOM 1744 C C . PRO A 1 223 ? 26.497 1.017 -18.289 1.00 94.62 223 PRO A C 1
ATOM 1746 O O . PRO A 1 223 ? 27.037 2.012 -17.802 1.00 94.62 223 PRO A O 1
ATOM 1749 N N . TYR A 1 224 ? 25.533 0.368 -17.622 1.00 91.50 224 TYR A N 1
ATOM 1750 C CA . TYR A 1 224 ? 24.947 0.860 -16.354 1.00 91.50 224 TYR A CA 1
ATOM 1751 C C . TYR A 1 224 ? 25.969 1.124 -15.245 1.00 91.50 224 TYR A C 1
ATOM 1753 O O . TYR A 1 224 ? 25.874 2.122 -14.530 1.00 91.50 224 TYR A O 1
ATOM 1761 N N . HIS A 1 225 ? 26.976 0.258 -15.118 1.00 87.94 225 HIS A N 1
ATOM 1762 C CA . HIS A 1 225 ? 28.077 0.441 -14.167 1.00 87.94 225 HIS A CA 1
ATOM 1763 C C . HIS A 1 225 ? 29.318 1.099 -14.783 1.00 87.94 225 HIS A C 1
ATOM 1765 O O . HIS A 1 225 ? 30.294 1.375 -14.075 1.00 87.94 225 HIS A O 1
ATOM 1771 N N . GLY A 1 226 ? 29.259 1.393 -16.076 1.00 90.69 226 GLY A N 1
ATOM 1772 C CA . GLY A 1 226 ? 30.259 2.112 -16.838 1.00 90.69 226 GLY A CA 1
ATOM 1773 C C . GLY A 1 226 ? 30.805 1.346 -18.041 1.00 90.69 226 GLY A C 1
ATOM 1774 O O . GLY A 1 226 ? 30.589 0.141 -18.202 1.00 90.69 226 GLY A O 1
ATOM 1775 N N . ALA A 1 227 ? 31.504 2.088 -18.894 1.00 92.88 227 ALA A N 1
ATOM 1776 C CA . ALA A 1 227 ? 32.270 1.606 -20.037 1.00 92.88 227 ALA A CA 1
ATOM 1777 C C . ALA A 1 227 ? 33.772 1.808 -19.786 1.00 92.88 227 ALA A C 1
ATOM 1779 O O . ALA A 1 227 ? 34.171 2.598 -18.929 1.00 92.88 227 ALA A O 1
ATOM 1780 N N . ASN A 1 228 ? 34.625 1.103 -20.518 1.00 91.94 228 ASN A N 1
ATOM 1781 C CA . ASN A 1 228 ? 36.072 1.174 -20.377 1.00 91.94 228 ASN A CA 1
ATOM 1782 C C . ASN A 1 228 ? 36.724 1.642 -21.679 1.00 91.94 228 ASN A C 1
ATOM 1784 O O . ASN A 1 228 ? 36.471 1.085 -22.738 1.00 91.94 228 ASN A O 1
ATOM 1788 N N . ILE A 1 229 ? 37.608 2.632 -21.572 1.00 91.00 229 ILE A N 1
ATOM 1789 C CA . ILE A 1 229 ? 38.592 2.969 -22.602 1.00 91.00 229 ILE A CA 1
ATOM 1790 C C . ILE A 1 229 ? 39.957 2.896 -21.914 1.00 91.00 229 ILE A C 1
ATOM 1792 O O . ILE A 1 229 ? 40.117 3.562 -20.885 1.00 91.00 229 ILE A O 1
ATOM 1796 N N . PRO A 1 230 ? 40.944 2.149 -22.449 1.00 90.38 230 PRO A N 1
ATOM 1797 C CA . PRO A 1 230 ? 42.171 1.862 -21.727 1.00 90.38 230 PRO A CA 1
ATOM 1798 C C . PRO A 1 230 ? 42.889 3.117 -21.263 1.00 90.38 230 PRO A C 1
ATOM 1800 O O . PRO A 1 230 ? 43.024 4.098 -22.000 1.00 90.38 230 PRO A O 1
ATOM 1803 N N . MET A 1 231 ? 43.393 3.078 -20.034 1.00 87.94 231 MET A N 1
ATOM 1804 C CA . MET A 1 231 ? 43.908 4.281 -19.389 1.00 87.94 231 MET A CA 1
ATOM 1805 C C . MET A 1 231 ? 45.161 4.823 -20.111 1.00 87.94 231 MET A C 1
ATOM 1807 O O . MET A 1 231 ? 45.341 6.029 -20.284 1.00 87.94 231 MET A O 1
ATOM 1811 N N . GLY A 1 232 ? 45.983 3.930 -20.670 1.00 86.75 232 GLY A N 1
ATOM 1812 C CA . GLY A 1 232 ? 47.096 4.320 -21.538 1.00 86.75 232 GLY A CA 1
ATOM 1813 C C . GLY A 1 232 ? 46.652 5.080 -22.793 1.00 86.75 232 GLY A C 1
ATOM 1814 O O . GLY A 1 232 ? 47.330 6.016 -23.221 1.00 86.75 232 GLY A O 1
ATOM 1815 N N . ILE A 1 233 ? 45.495 4.730 -23.361 1.00 86.19 233 ILE A N 1
ATOM 1816 C CA . ILE A 1 233 ? 44.931 5.376 -24.553 1.00 86.19 233 ILE A CA 1
ATOM 1817 C C . ILE A 1 233 ? 44.426 6.783 -24.217 1.00 86.19 233 ILE A C 1
ATOM 1819 O O . ILE A 1 233 ? 44.760 7.727 -24.933 1.00 86.19 233 ILE A O 1
ATOM 1823 N N . GLN A 1 234 ? 43.690 6.968 -23.111 1.00 87.94 234 GLN A N 1
ATOM 1824 C CA . GLN A 1 234 ? 43.218 8.314 -22.744 1.00 87.94 234 GLN A CA 1
ATOM 1825 C C . GLN A 1 234 ? 44.384 9.253 -22.365 1.00 87.94 234 GLN A C 1
ATOM 1827 O O . GLN A 1 234 ? 44.382 10.417 -22.769 1.00 87.94 234 GLN A O 1
ATOM 1832 N N . GLU A 1 235 ? 45.405 8.761 -21.644 1.00 85.19 235 GLU A N 1
ATOM 1833 C CA . GLU A 1 235 ? 46.626 9.535 -21.329 1.00 85.19 235 GLU A CA 1
ATOM 1834 C C . GLU A 1 235 ? 47.395 9.925 -22.588 1.00 85.19 235 GLU A C 1
ATOM 1836 O O . GLU A 1 235 ? 47.843 11.065 -22.727 1.00 85.19 235 GLU A O 1
ATOM 1841 N N . SER A 1 236 ? 47.508 8.998 -23.540 1.00 79.81 236 SER A N 1
ATOM 1842 C CA . SER A 1 236 ? 48.167 9.266 -24.817 1.00 79.81 236 SER A CA 1
ATOM 1843 C C . SER A 1 236 ? 47.433 10.354 -25.592 1.00 79.81 236 SER A C 1
ATOM 1845 O O . SER A 1 236 ? 48.058 11.319 -26.032 1.00 79.81 236 SER A O 1
ATOM 1847 N N . ALA A 1 237 ? 46.107 10.257 -25.700 1.00 78.94 237 ALA A N 1
ATOM 1848 C CA . ALA A 1 237 ? 45.291 11.270 -26.359 1.00 78.94 237 ALA A CA 1
ATOM 1849 C C . ALA A 1 237 ? 45.435 12.657 -25.717 1.00 78.94 237 ALA A C 1
ATOM 1851 O O . ALA A 1 237 ? 45.670 13.645 -26.420 1.00 78.94 237 ALA A O 1
ATOM 1852 N N . LYS A 1 238 ? 45.360 12.728 -24.382 1.00 80.19 238 LYS A N 1
ATOM 1853 C CA . LYS A 1 238 ? 45.585 13.964 -23.621 1.00 80.19 238 LYS A CA 1
ATOM 1854 C C . LYS A 1 238 ? 46.975 14.536 -23.885 1.00 80.19 238 LYS A C 1
ATOM 1856 O O . LYS A 1 238 ? 47.102 15.718 -24.202 1.00 80.19 238 LYS A O 1
ATOM 1861 N N . TYR A 1 239 ? 48.008 13.698 -23.812 1.00 77.94 239 TYR A N 1
ATOM 1862 C CA . TYR A 1 239 ? 49.384 14.114 -24.057 1.00 77.94 239 TYR A CA 1
ATOM 1863 C C . TYR A 1 239 ? 49.569 14.697 -25.461 1.00 77.94 239 TYR A C 1
ATOM 1865 O O . TYR A 1 239 ? 50.208 15.743 -25.604 1.00 77.94 239 TYR A O 1
ATOM 1873 N N . PHE A 1 240 ? 49.016 14.056 -26.496 1.00 73.75 240 PHE A N 1
ATOM 1874 C CA . PHE A 1 240 ? 49.116 14.559 -27.868 1.00 73.75 240 PHE A CA 1
ATOM 1875 C C . PHE A 1 240 ? 48.380 15.873 -28.061 1.00 73.75 240 PHE A C 1
ATOM 1877 O O . PHE A 1 240 ? 48.923 16.778 -28.695 1.00 73.75 240 PHE A O 1
ATOM 1884 N N . TYR A 1 241 ? 47.198 16.010 -27.471 1.00 72.62 241 TYR A N 1
ATOM 1885 C CA . TYR A 1 241 ? 46.442 17.254 -27.509 1.00 72.62 241 TYR A CA 1
ATOM 1886 C C . TYR A 1 241 ? 47.202 18.414 -26.855 1.00 72.62 241 TYR A C 1
ATOM 1888 O O . TYR A 1 241 ? 47.382 19.464 -27.474 1.00 72.62 241 TYR A O 1
ATOM 1896 N N . GLU A 1 242 ? 47.730 18.204 -25.646 1.00 72.06 242 GLU A N 1
ATOM 1897 C CA . GLU A 1 242 ? 48.519 19.210 -24.925 1.00 72.06 242 GLU A CA 1
ATOM 1898 C C . GLU A 1 242 ? 49.834 19.547 -25.647 1.00 72.06 242 GLU A C 1
ATOM 1900 O O . GLU A 1 242 ? 50.253 20.706 -25.679 1.00 72.06 242 GLU A O 1
ATOM 1905 N N . SER A 1 243 ? 50.490 18.549 -26.247 1.00 66.69 243 SER A N 1
ATOM 1906 C CA . SER A 1 243 ? 51.831 18.703 -26.831 1.00 66.69 243 SER A CA 1
ATOM 1907 C C . SER A 1 243 ? 51.834 19.236 -28.265 1.00 66.69 243 SER A C 1
ATOM 1909 O O . SER A 1 243 ? 52.834 19.817 -28.689 1.00 66.69 243 SER A O 1
ATOM 1911 N N . LEU A 1 244 ? 50.757 19.035 -29.033 1.00 59.00 244 LEU A N 1
ATOM 1912 C CA . LEU A 1 244 ? 50.686 19.429 -30.447 1.00 59.00 244 LEU A CA 1
ATOM 1913 C C . LEU A 1 244 ? 49.975 20.770 -30.686 1.00 59.00 244 LEU A C 1
ATOM 1915 O O . LEU A 1 244 ? 50.001 21.248 -31.819 1.00 59.00 244 LEU A O 1
ATOM 1919 N N . ALA A 1 245 ? 49.395 21.397 -29.652 1.00 47.56 245 ALA A N 1
ATOM 1920 C CA . ALA A 1 245 ? 48.759 22.724 -29.700 1.00 47.56 245 ALA A CA 1
ATOM 1921 C C . ALA A 1 245 ? 47.835 22.944 -30.920 1.00 47.56 245 ALA A C 1
ATOM 1923 O O . ALA A 1 245 ? 47.779 24.035 -31.493 1.00 47.56 245 ALA A O 1
ATOM 1924 N N . LYS A 1 246 ? 47.118 21.894 -31.334 1.00 53.84 246 LYS A N 1
ATOM 1925 C CA . LYS A 1 246 ? 46.183 21.915 -3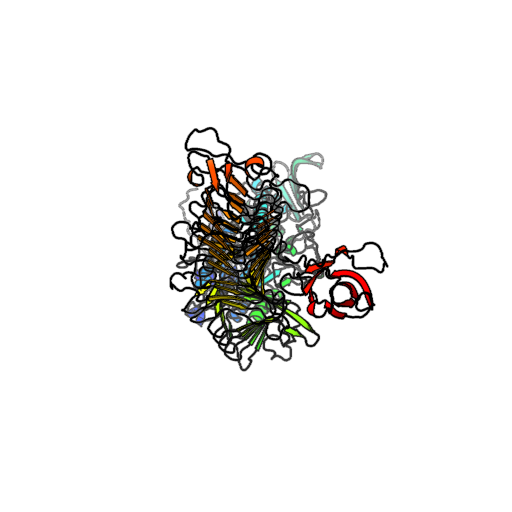2.458 1.00 53.84 246 LYS A CA 1
ATOM 1926 C C . LYS A 1 246 ? 44.798 21.505 -31.984 1.00 53.84 246 LYS A C 1
ATOM 1928 O O . LYS A 1 246 ? 44.618 20.424 -31.436 1.00 53.84 246 LYS A O 1
ATOM 1933 N N . ALA A 1 247 ? 43.828 22.365 -32.270 1.00 44.75 247 ALA A N 1
ATOM 1934 C CA . ALA A 1 247 ? 42.413 22.222 -31.940 1.00 44.75 247 ALA A CA 1
ATOM 1935 C C . ALA A 1 247 ? 41.684 21.062 -32.663 1.00 44.75 247 ALA A C 1
ATOM 1937 O O . ALA A 1 247 ? 40.470 20.968 -32.556 1.00 44.75 247 ALA A O 1
ATOM 1938 N N . GLU A 1 248 ? 42.390 20.196 -33.398 1.00 49.75 248 GLU A N 1
ATOM 1939 C CA . GLU A 1 248 ? 41.798 19.203 -34.315 1.00 49.75 248 GLU A CA 1
ATOM 1940 C C . GLU A 1 248 ? 41.972 17.743 -33.863 1.00 49.75 248 GLU A C 1
ATOM 1942 O O . GLU A 1 248 ? 41.509 16.843 -34.554 1.00 49.75 248 GLU A O 1
ATOM 1947 N N . LEU A 1 249 ? 42.578 17.462 -32.697 1.00 57.69 249 LEU A N 1
ATOM 1948 C CA . LEU A 1 249 ? 42.526 16.108 -32.124 1.00 57.69 249 LEU A CA 1
ATOM 1949 C C . LEU A 1 249 ? 41.113 15.839 -31.581 1.00 57.69 249 LEU A C 1
ATOM 1951 O O . LEU A 1 249 ? 40.860 15.937 -30.378 1.00 57.69 249 LEU A O 1
ATOM 1955 N N . GLN A 1 250 ? 40.206 15.476 -32.495 1.00 57.84 250 GLN A N 1
ATOM 1956 C CA . GLN A 1 250 ? 38.811 15.078 -32.251 1.00 57.84 250 GLN A CA 1
ATOM 1957 C C . GLN A 1 250 ? 38.693 14.074 -31.092 1.00 57.84 250 GLN A C 1
ATOM 1959 O O . GLN A 1 250 ? 37.719 14.061 -30.347 1.00 57.84 250 GLN A O 1
ATOM 1964 N N . TYR A 1 251 ? 39.727 13.262 -30.875 1.00 62.84 251 TYR A N 1
ATOM 1965 C CA . TYR A 1 251 ? 39.770 12.250 -29.828 1.00 62.84 251 TYR A CA 1
ATOM 1966 C C . TYR A 1 251 ? 39.691 12.815 -28.394 1.00 62.84 251 TYR A C 1
ATOM 1968 O O . TYR A 1 251 ? 39.061 12.205 -27.534 1.00 62.84 251 TYR A O 1
ATOM 1976 N N . VAL A 1 252 ? 40.251 14.003 -28.117 1.00 61.88 252 VAL A N 1
ATOM 1977 C CA . VAL A 1 252 ? 40.080 14.653 -26.798 1.00 61.88 252 VAL A CA 1
ATOM 1978 C C . VAL A 1 252 ? 38.678 15.231 -26.636 1.00 61.88 252 VAL A C 1
ATOM 1980 O O . VAL A 1 252 ? 38.135 15.202 -25.532 1.00 61.88 252 VAL A O 1
ATOM 1983 N N . PHE A 1 253 ? 38.052 15.670 -27.730 1.00 63.94 253 PHE A N 1
ATOM 1984 C CA . PHE A 1 253 ? 36.647 16.073 -27.728 1.00 63.94 253 PHE A CA 1
ATOM 1985 C C . PHE A 1 253 ? 35.715 14.885 -27.428 1.00 63.94 253 PHE A C 1
ATOM 1987 O O . PHE A 1 253 ? 34.769 15.038 -26.667 1.00 63.94 253 PHE A O 1
ATOM 1994 N N . LYS A 1 254 ? 36.026 13.675 -27.917 1.00 73.75 254 LYS A N 1
ATOM 1995 C CA . LYS A 1 254 ? 35.260 12.447 -27.620 1.00 73.75 254 LYS A CA 1
ATOM 1996 C C . LYS A 1 254 ? 35.427 11.904 -26.193 1.00 73.75 254 LYS A C 1
ATOM 1998 O O . LYS A 1 254 ? 34.657 11.035 -25.800 1.00 73.75 254 LYS A O 1
ATOM 2003 N N . LEU A 1 255 ? 36.424 12.345 -25.428 1.00 82.62 255 LEU A N 1
ATOM 2004 C CA . LEU A 1 255 ? 36.659 11.858 -24.059 1.00 82.62 255 LEU A CA 1
ATOM 2005 C C . LEU A 1 255 ? 36.297 12.898 -23.002 1.00 82.62 255 LEU A C 1
ATOM 2007 O O . LEU A 1 255 ? 35.722 12.567 -21.972 1.00 82.62 255 LEU A O 1
ATOM 2011 N N . ASN A 1 256 ? 36.594 14.171 -23.259 1.00 84.44 256 ASN A N 1
ATOM 2012 C CA . ASN A 1 256 ? 36.434 15.237 -22.277 1.00 84.44 256 ASN A CA 1
ATOM 2013 C C . ASN A 1 256 ? 35.069 15.939 -22.383 1.00 84.44 256 ASN A C 1
ATOM 2015 O O . ASN A 1 256 ? 34.992 17.169 -22.368 1.00 84.44 256 ASN A O 1
ATOM 2019 N N . VAL A 1 257 ? 33.999 15.153 -22.476 1.00 87.19 257 VAL A N 1
ATOM 2020 C CA . VAL A 1 257 ? 32.603 15.619 -22.491 1.00 87.19 257 VAL A CA 1
ATOM 2021 C C . VAL A 1 257 ? 31.821 15.031 -21.316 1.00 87.19 257 VAL A C 1
ATOM 2023 O O . VAL A 1 257 ? 32.209 13.978 -20.805 1.00 87.19 257 VAL A O 1
ATOM 2026 N N . PRO A 1 258 ? 30.737 15.687 -20.863 1.00 90.00 258 PRO A N 1
ATOM 2027 C CA . PRO A 1 258 ? 30.014 15.253 -19.672 1.00 90.00 258 PRO A CA 1
ATOM 2028 C C . PRO A 1 258 ? 29.556 13.788 -19.694 1.00 90.00 258 PRO A C 1
ATOM 2030 O O . PRO A 1 258 ? 29.882 13.066 -18.755 1.00 90.00 258 PRO A O 1
ATOM 2033 N N . ALA A 1 259 ? 28.913 13.322 -20.776 1.00 91.56 259 ALA A N 1
ATOM 2034 C CA . ALA A 1 259 ? 28.469 11.926 -20.887 1.00 91.56 259 ALA A CA 1
ATOM 2035 C C . ALA A 1 259 ? 29.624 10.927 -20.709 1.00 91.56 259 ALA A C 1
ATOM 2037 O O . ALA A 1 259 ? 29.522 9.977 -19.938 1.00 91.56 259 ALA A O 1
ATOM 2038 N N . ALA A 1 260 ? 30.756 11.153 -21.384 1.00 91.25 260 ALA A N 1
ATOM 2039 C CA . ALA A 1 260 ? 31.913 10.263 -21.300 1.00 91.25 260 ALA A CA 1
ATOM 2040 C C . ALA A 1 260 ? 32.479 10.194 -19.873 1.00 91.25 260 ALA A C 1
ATOM 2042 O O . ALA A 1 260 ? 32.821 9.114 -19.400 1.00 91.25 260 ALA A O 1
ATOM 2043 N N . LYS A 1 261 ? 32.520 11.320 -19.153 1.00 91.06 261 LYS A N 1
ATOM 2044 C CA . LYS A 1 261 ? 32.980 11.359 -17.757 1.00 91.06 261 LYS A CA 1
ATOM 2045 C C . LYS A 1 261 ? 32.023 10.691 -16.770 1.00 91.06 261 LYS A C 1
ATOM 2047 O O . LYS A 1 261 ? 32.477 10.216 -15.736 1.00 91.06 261 LYS A O 1
ATOM 2052 N N . GLU A 1 262 ? 30.722 10.684 -17.055 1.00 92.69 262 GLU A N 1
ATOM 2053 C CA . GLU A 1 262 ? 29.718 9.982 -16.242 1.00 92.69 262 GLU A CA 1
ATOM 2054 C C . GLU A 1 262 ? 29.761 8.462 -16.490 1.00 92.69 262 GLU A C 1
ATOM 2056 O O . GLU A 1 262 ? 29.580 7.679 -15.555 1.00 92.69 262 GLU A O 1
ATOM 2061 N N . LEU A 1 263 ? 30.048 8.047 -17.731 1.00 93.44 263 LEU A N 1
ATOM 2062 C CA . LEU A 1 263 ? 30.004 6.650 -18.172 1.00 93.44 263 LEU A CA 1
ATOM 2063 C C . LEU A 1 263 ? 31.323 5.887 -18.020 1.00 93.44 263 LEU A C 1
ATOM 2065 O O . LEU A 1 263 ? 31.293 4.686 -17.772 1.00 93.44 263 LEU A O 1
ATOM 2069 N N . LEU A 1 264 ? 32.486 6.512 -18.201 1.00 91.50 264 LEU A N 1
ATOM 2070 C CA . LEU A 1 264 ? 33.758 5.785 -18.162 1.00 91.50 264 LEU A CA 1
ATOM 2071 C C . LEU A 1 264 ? 34.104 5.350 -16.738 1.00 91.50 264 LEU A C 1
ATOM 2073 O O . LEU A 1 264 ? 34.124 6.186 -15.841 1.00 91.50 264 LEU A O 1
ATOM 2077 N N . TYR A 1 265 ? 34.443 4.070 -16.537 1.00 87.38 265 TYR A N 1
ATOM 2078 C CA . TYR A 1 265 ? 34.906 3.536 -15.245 1.00 87.38 265 TYR A CA 1
ATOM 2079 C C . TYR A 1 265 ? 35.973 4.428 -14.613 1.00 87.38 265 TYR A C 1
ATOM 2081 O O . TYR A 1 265 ? 35.925 4.702 -13.412 1.00 87.38 265 TYR A O 1
ATOM 2089 N N . GLU A 1 266 ? 36.899 4.874 -15.458 1.00 85.88 266 GLU A N 1
ATOM 2090 C CA . GLU A 1 266 ? 38.056 5.678 -15.115 1.00 85.88 266 GLU A CA 1
ATOM 2091 C C . GLU A 1 266 ? 38.277 6.729 -16.201 1.00 85.88 266 GLU A C 1
ATOM 2093 O O . GLU A 1 266 ? 38.218 6.425 -17.397 1.00 85.88 266 GLU A O 1
ATOM 2098 N N . HIS A 1 267 ? 38.548 7.963 -15.783 1.00 88.31 267 HIS A N 1
ATOM 2099 C CA . HIS A 1 267 ? 38.766 9.092 -16.673 1.00 88.31 267 HIS A CA 1
ATOM 2100 C C . HIS A 1 267 ? 40.042 9.866 -16.313 1.00 88.31 267 HIS A C 1
ATOM 2102 O O . HIS A 1 267 ? 40.268 10.249 -15.162 1.00 88.31 267 HIS A O 1
ATOM 2108 N N . VAL A 1 268 ? 40.845 10.186 -17.333 1.00 84.06 268 VAL A N 1
ATOM 2109 C CA . VAL A 1 268 ? 42.192 10.789 -17.224 1.00 84.06 268 VAL A CA 1
ATOM 2110 C C . VAL A 1 268 ? 42.292 12.080 -16.392 1.00 84.06 268 VAL A C 1
ATOM 2112 O O . VAL A 1 268 ? 43.350 12.417 -15.864 1.00 84.06 268 VAL A O 1
ATOM 2115 N N . ASN A 1 269 ? 41.213 12.861 -16.299 1.00 77.62 269 ASN A N 1
ATOM 2116 C CA . ASN A 1 269 ? 41.237 14.165 -15.629 1.00 77.62 269 ASN A CA 1
ATOM 2117 C C . ASN A 1 269 ? 40.731 14.145 -14.177 1.00 77.62 269 ASN A C 1
ATOM 2119 O O . ASN A 1 269 ? 41.095 15.077 -13.461 1.00 77.62 269 ASN A O 1
ATOM 2123 N N . GLN A 1 270 ? 39.921 13.142 -13.786 1.00 74.00 270 GLN A N 1
ATOM 2124 C CA . GLN A 1 270 ? 39.277 12.866 -12.475 1.00 74.00 270 GLN A CA 1
ATOM 2125 C C . GLN A 1 270 ? 37.900 12.190 -12.694 1.00 74.00 270 GLN A C 1
ATOM 2127 O O . GLN A 1 270 ? 37.289 12.396 -13.740 1.00 74.00 270 GLN A O 1
ATOM 2132 N N . ASN A 1 271 ? 37.398 11.448 -11.690 1.00 77.00 271 ASN A N 1
ATOM 2133 C CA . ASN A 1 271 ? 36.132 10.680 -11.733 1.00 77.00 271 ASN A CA 1
ATOM 2134 C C . ASN A 1 271 ? 34.959 11.327 -10.961 1.00 77.00 271 ASN A C 1
ATOM 2136 O O . ASN A 1 271 ? 34.014 10.634 -10.581 1.00 77.00 271 ASN A O 1
ATOM 2140 N N . THR A 1 272 ? 35.012 12.626 -10.658 1.00 84.94 272 THR A N 1
ATOM 2141 C CA . THR A 1 272 ? 34.016 13.291 -9.794 1.00 84.94 272 THR A CA 1
ATOM 2142 C C . THR A 1 272 ? 32.599 13.201 -10.367 1.00 84.94 272 THR A C 1
ATOM 2144 O O . THR A 1 272 ? 31.658 12.881 -9.641 1.00 84.94 272 THR A O 1
ATOM 2147 N N . GLU A 1 273 ? 32.451 13.424 -11.673 1.00 88.12 273 GLU A N 1
ATOM 2148 C CA . GLU A 1 273 ? 31.178 13.333 -12.391 1.00 88.12 273 GLU A CA 1
ATOM 2149 C C . GLU A 1 273 ? 30.592 11.913 -12.322 1.00 88.12 273 GLU A C 1
ATOM 2151 O O . GLU A 1 273 ? 29.415 11.750 -12.001 1.00 88.12 273 GLU A O 1
ATOM 2156 N N . ARG A 1 274 ? 31.421 10.874 -12.494 1.00 88.62 274 ARG A N 1
ATOM 2157 C CA . ARG A 1 274 ? 30.995 9.478 -12.321 1.00 88.62 274 ARG A CA 1
ATOM 2158 C C . ARG A 1 274 ? 30.545 9.165 -10.898 1.00 88.62 274 ARG A C 1
ATOM 2160 O O . ARG A 1 274 ? 29.552 8.469 -10.720 1.00 88.62 274 ARG A O 1
ATOM 2167 N N . GLN A 1 275 ? 31.248 9.651 -9.876 1.00 87.75 275 GLN A N 1
ATOM 2168 C CA . GLN A 1 275 ? 30.852 9.401 -8.483 1.00 87.75 275 GLN A CA 1
ATOM 2169 C C . GLN A 1 275 ? 29.500 10.051 -8.149 1.00 87.75 275 GLN A C 1
ATOM 2171 O O . GLN A 1 275 ? 28.653 9.432 -7.498 1.00 87.75 275 GLN A O 1
ATOM 2176 N N . ALA A 1 276 ? 29.263 11.268 -8.647 1.00 88.69 276 ALA A N 1
ATOM 2177 C CA . ALA A 1 276 ? 27.964 11.928 -8.538 1.00 88.69 276 ALA A CA 1
ATOM 2178 C C . ALA A 1 276 ? 26.864 11.147 -9.284 1.00 88.69 276 ALA A C 1
ATOM 2180 O O . ALA A 1 276 ? 25.778 10.928 -8.738 1.00 88.69 276 ALA A O 1
ATOM 2181 N N . TRP A 1 277 ? 27.166 10.663 -10.493 1.00 89.19 277 TRP A N 1
ATOM 2182 C CA . TRP A 1 277 ? 26.259 9.817 -11.266 1.00 89.19 277 TRP A CA 1
ATOM 2183 C C . TRP A 1 277 ? 25.919 8.514 -10.532 1.00 89.19 277 TRP A C 1
ATOM 2185 O O . TRP A 1 277 ? 24.744 8.232 -10.333 1.00 89.19 277 TRP A O 1
ATOM 2195 N N . LEU A 1 278 ? 26.906 7.750 -10.056 1.00 87.94 278 LEU A N 1
ATOM 2196 C CA . LEU A 1 278 ? 26.670 6.483 -9.351 1.00 87.94 278 LEU A CA 1
ATOM 2197 C C . LEU A 1 278 ? 25.845 6.661 -8.073 1.00 87.94 278 LEU A C 1
ATOM 2199 O O . LEU A 1 278 ? 25.013 5.810 -7.763 1.00 87.94 278 LEU A O 1
ATOM 2203 N N . THR A 1 279 ? 26.037 7.775 -7.360 1.00 89.00 279 THR A N 1
ATOM 2204 C CA . THR A 1 279 ? 25.202 8.126 -6.202 1.00 89.00 279 THR A CA 1
ATOM 2205 C C . THR A 1 279 ? 23.746 8.292 -6.633 1.00 89.00 279 THR A C 1
ATOM 2207 O O . THR A 1 279 ? 22.856 7.671 -6.055 1.00 89.00 279 THR A O 1
ATOM 2210 N N . THR A 1 280 ? 23.509 9.051 -7.702 1.00 86.69 280 THR A N 1
ATOM 2211 C CA . THR A 1 280 ? 22.167 9.275 -8.261 1.00 86.69 280 THR A CA 1
ATOM 2212 C C . THR A 1 280 ? 21.548 7.971 -8.771 1.00 86.69 280 THR A C 1
ATOM 2214 O O . THR A 1 280 ? 20.413 7.646 -8.433 1.00 86.69 280 THR A O 1
ATOM 2217 N N . PHE A 1 281 ? 22.311 7.177 -9.524 1.00 87.25 281 PHE A N 1
ATOM 2218 C CA . PHE A 1 281 ? 21.896 5.889 -10.073 1.00 87.25 281 PHE A CA 1
ATOM 2219 C C . PHE A 1 281 ? 21.533 4.872 -8.982 1.00 87.25 281 PHE A C 1
ATOM 2221 O O . PHE A 1 281 ? 20.554 4.141 -9.123 1.00 87.25 281 PHE A O 1
ATOM 2228 N N . SER A 1 282 ? 22.261 4.859 -7.858 1.00 84.75 282 SER A N 1
ATOM 2229 C CA . SER A 1 282 ? 21.967 3.972 -6.721 1.00 84.75 282 SER A CA 1
ATOM 2230 C C . SER A 1 282 ? 20.622 4.258 -6.037 1.00 84.75 282 SER A C 1
ATOM 2232 O O . SER A 1 282 ? 20.069 3.372 -5.394 1.00 84.75 282 SER A O 1
ATOM 2234 N N . GLN A 1 283 ? 20.080 5.470 -6.206 1.00 84.38 283 GLN A N 1
ATOM 2235 C CA . GLN A 1 283 ? 18.799 5.917 -5.642 1.00 84.38 283 GLN A CA 1
ATOM 2236 C C . GLN A 1 283 ? 17.624 5.789 -6.631 1.00 84.38 283 GLN A C 1
ATOM 2238 O O . GLN A 1 283 ? 16.509 6.236 -6.342 1.00 84.38 283 GLN A O 1
ATOM 2243 N N . MET A 1 284 ? 17.858 5.258 -7.835 1.00 84.06 284 MET A N 1
ATOM 2244 C CA . MET A 1 284 ? 16.806 5.072 -8.837 1.00 84.06 284 MET A CA 1
ATOM 2245 C C . MET A 1 284 ? 16.017 3.791 -8.590 1.00 84.06 284 MET A C 1
ATOM 2247 O O . MET A 1 284 ? 16.558 2.786 -8.128 1.00 84.06 284 MET A O 1
ATOM 2251 N N . ASN A 1 285 ? 14.741 3.806 -8.980 1.00 78.44 285 ASN A N 1
ATOM 2252 C CA . ASN A 1 285 ? 13.985 2.573 -9.103 1.00 78.44 285 ASN A CA 1
ATOM 2253 C C . ASN A 1 285 ? 14.518 1.810 -10.326 1.00 78.44 285 ASN A C 1
ATOM 2255 O O . ASN A 1 285 ? 14.369 2.239 -11.476 1.00 78.44 285 ASN A O 1
ATOM 2259 N N . LYS A 1 286 ? 15.204 0.697 -10.060 1.00 73.62 286 LYS A N 1
ATOM 2260 C CA . LYS A 1 286 ? 15.807 -0.169 -11.082 1.00 73.62 286 LYS A CA 1
ATOM 2261 C C . LYS A 1 286 ? 14.801 -1.135 -11.702 1.00 73.62 286 LYS A C 1
ATOM 2263 O O . LYS A 1 286 ? 14.993 -1.562 -12.834 1.00 73.62 286 LYS A O 1
ATOM 2268 N N . LYS A 1 287 ? 13.706 -1.427 -10.995 1.00 68.19 287 LYS A N 1
ATOM 2269 C CA . LYS A 1 287 ? 12.611 -2.277 -11.468 1.00 68.19 287 LYS A CA 1
ATOM 2270 C C . LYS A 1 287 ? 11.339 -1.447 -11.603 1.00 68.19 287 LYS A C 1
ATOM 2272 O O . LYS A 1 287 ? 10.381 -1.595 -10.845 1.00 68.19 287 LYS A O 1
ATOM 2277 N N . LEU A 1 288 ? 11.373 -0.536 -12.574 1.00 66.12 288 LEU A N 1
ATOM 2278 C CA . LEU A 1 288 ? 10.196 0.216 -12.993 1.00 66.12 288 LEU A CA 1
ATOM 2279 C C . LEU A 1 288 ? 9.099 -0.731 -13.493 1.00 66.12 288 LEU A C 1
ATOM 2281 O O . LEU A 1 288 ? 9.336 -1.901 -13.783 1.00 66.12 288 LEU A O 1
ATOM 2285 N N . ALA A 1 289 ? 7.886 -0.199 -13.581 1.00 62.50 289 ALA A N 1
ATOM 2286 C CA . ALA A 1 289 ? 6.645 -0.870 -13.949 1.00 62.50 289 ALA A CA 1
ATOM 2287 C C . ALA A 1 289 ? 6.568 -1.382 -15.418 1.00 62.50 289 ALA A C 1
ATOM 2289 O O . ALA A 1 289 ? 5.490 -1.389 -16.012 1.00 62.50 289 ALA A O 1
ATOM 2290 N N . THR A 1 290 ? 7.685 -1.833 -15.987 1.00 71.38 290 THR A N 1
ATOM 2291 C CA . THR A 1 290 ? 7.926 -2.236 -17.380 1.00 71.38 290 THR A CA 1
ATOM 2292 C C . THR A 1 290 ? 8.417 -3.682 -17.456 1.00 71.38 290 THR A C 1
ATOM 2294 O O . THR A 1 290 ? 9.078 -4.156 -16.538 1.00 71.38 290 THR A O 1
ATOM 2297 N N . PHE A 1 291 ? 8.126 -4.380 -18.557 1.00 75.31 291 PHE A N 1
ATOM 2298 C CA . PHE A 1 291 ? 8.792 -5.638 -18.895 1.00 75.31 291 PHE A CA 1
ATOM 2299 C C . PHE A 1 291 ? 10.199 -5.328 -19.415 1.00 75.31 291 PHE A C 1
ATOM 2301 O O . PHE A 1 291 ? 10.353 -4.802 -20.523 1.00 75.31 291 PHE A O 1
ATOM 2308 N N . ASN A 1 292 ? 11.209 -5.595 -18.590 1.00 81.62 292 ASN A N 1
ATOM 2309 C CA . ASN A 1 292 ? 12.589 -5.175 -18.806 1.00 81.62 292 ASN A CA 1
ATOM 2310 C C . ASN A 1 292 ? 13.415 -6.300 -19.428 1.00 81.62 292 ASN A C 1
ATOM 2312 O O . ASN A 1 292 ? 13.580 -7.373 -18.852 1.00 81.62 292 ASN A O 1
ATOM 2316 N N . VAL A 1 293 ? 14.014 -6.020 -20.576 1.00 85.69 293 VAL A N 1
ATOM 2317 C CA . VAL A 1 293 ? 14.822 -6.960 -21.349 1.00 85.69 293 VAL A CA 1
ATOM 2318 C C . VAL A 1 293 ? 16.230 -6.404 -21.485 1.00 85.69 293 VAL A C 1
ATOM 2320 O O . VAL A 1 293 ? 16.407 -5.264 -21.904 1.00 85.69 293 VAL A O 1
ATOM 2323 N N . CYS A 1 294 ? 17.235 -7.218 -21.185 1.00 89.44 294 CYS A N 1
ATOM 2324 C CA . CYS A 1 294 ? 18.629 -6.925 -21.494 1.00 89.44 294 CYS A CA 1
ATOM 2325 C C . CYS A 1 294 ? 19.066 -7.734 -22.721 1.00 89.44 294 CYS A C 1
ATOM 2327 O O . CYS A 1 294 ? 18.959 -8.961 -22.736 1.00 89.44 294 CYS A O 1
ATOM 2329 N N . LEU A 1 295 ? 19.575 -7.044 -23.738 1.00 92.31 295 LEU A N 1
ATOM 2330 C CA . LEU A 1 295 ? 20.300 -7.625 -24.863 1.00 92.31 295 LEU A CA 1
ATOM 2331 C C . LEU A 1 295 ? 21.776 -7.256 -24.695 1.00 92.31 295 LEU A C 1
ATOM 2333 O O . LEU A 1 295 ? 22.181 -6.137 -25.006 1.00 92.31 295 LEU A O 1
ATOM 2337 N N . ALA A 1 296 ? 22.588 -8.167 -24.168 1.00 91.69 296 ALA A N 1
ATOM 2338 C CA . ALA A 1 296 ? 24.027 -7.961 -24.054 1.00 91.69 296 ALA A CA 1
ATOM 2339 C C . ALA A 1 296 ? 24.708 -8.344 -25.376 1.00 91.69 296 ALA A C 1
ATOM 2341 O O . ALA A 1 296 ? 24.452 -9.419 -25.925 1.00 91.69 296 ALA A O 1
ATOM 2342 N N . SER A 1 297 ? 25.629 -7.503 -25.866 1.00 93.19 297 SER A N 1
ATOM 2343 C CA . SER A 1 297 ? 26.471 -7.845 -27.033 1.00 93.19 297 SER A CA 1
ATOM 2344 C C . SER A 1 297 ? 27.663 -8.728 -26.640 1.00 93.19 297 SER A C 1
ATOM 2346 O O . SER A 1 297 ? 28.669 -8.794 -27.341 1.00 93.19 297 SER A O 1
ATOM 2348 N N . SER A 1 298 ? 27.583 -9.384 -25.486 1.00 90.56 298 SER A N 1
ATOM 2349 C CA . SER A 1 298 ? 28.653 -10.179 -24.907 1.00 90.56 298 SER A CA 1
ATOM 2350 C C . SER A 1 298 ? 28.152 -11.524 -24.407 1.00 90.56 298 SER A C 1
ATOM 2352 O O . SER A 1 298 ? 26.953 -11.720 -24.188 1.00 90.56 298 SER A O 1
ATOM 2354 N N . SER A 1 299 ? 29.089 -12.455 -24.220 1.00 88.12 299 SER A N 1
ATOM 2355 C CA . SER A 1 299 ? 28.774 -13.791 -23.721 1.00 88.12 299 SER A CA 1
ATOM 2356 C C . SER A 1 299 ? 28.565 -13.811 -22.206 1.00 88.12 299 SER A C 1
ATOM 2358 O O . SER A 1 299 ? 29.089 -12.972 -21.469 1.00 88.12 299 SER A O 1
ATOM 2360 N N . ASN A 1 300 ? 27.841 -14.826 -21.730 1.00 85.19 300 ASN A N 1
ATOM 2361 C CA . ASN A 1 300 ? 27.642 -15.108 -20.304 1.00 85.19 300 ASN A CA 1
ATOM 2362 C C . ASN A 1 300 ? 28.821 -15.852 -19.648 1.00 85.19 300 ASN A C 1
ATOM 2364 O O . ASN A 1 300 ? 28.727 -16.281 -18.497 1.00 85.19 300 ASN A O 1
ATOM 2368 N N . THR A 1 301 ? 29.920 -16.040 -20.375 1.00 82.31 301 THR A N 1
ATOM 2369 C CA . THR A 1 301 ? 31.084 -16.794 -19.908 1.00 82.31 301 THR A CA 1
ATOM 2370 C C . THR A 1 301 ? 32.147 -15.863 -19.329 1.00 82.31 301 THR A C 1
ATOM 2372 O O . THR A 1 301 ? 32.198 -14.677 -19.642 1.00 82.31 301 THR A O 1
ATOM 2375 N N . SER A 1 302 ? 33.066 -16.400 -18.526 1.00 79.69 302 SER A N 1
ATOM 2376 C CA . SER A 1 302 ? 34.213 -15.642 -18.003 1.00 79.69 302 SER A CA 1
ATOM 2377 C C . SER A 1 302 ? 35.356 -15.477 -19.027 1.00 79.69 302 SER A C 1
ATOM 2379 O O . SER A 1 302 ? 36.518 -15.359 -18.634 1.00 79.69 302 SER A O 1
ATOM 2381 N N . ILE A 1 303 ? 35.072 -15.549 -20.334 1.00 82.25 303 ILE A N 1
ATOM 2382 C CA . ILE A 1 303 ? 36.091 -15.464 -21.391 1.00 82.25 303 ILE A CA 1
ATOM 2383 C C . ILE A 1 303 ? 36.572 -14.014 -21.532 1.00 82.25 303 ILE A C 1
ATOM 2385 O O . ILE A 1 303 ? 35.798 -13.106 -21.829 1.00 82.25 303 ILE A O 1
ATOM 2389 N N . MET A 1 304 ? 37.877 -13.823 -21.335 1.00 84.31 304 MET A N 1
ATOM 2390 C CA . MET A 1 304 ? 38.572 -12.538 -21.443 1.00 84.31 304 MET A CA 1
ATOM 2391 C C . MET A 1 304 ? 38.777 -12.117 -22.904 1.00 84.31 304 MET A C 1
ATOM 2393 O O . MET A 1 304 ? 39.019 -12.954 -23.774 1.00 84.31 304 MET A O 1
ATOM 2397 N N . ASN A 1 305 ? 38.819 -10.809 -23.155 1.00 85.62 305 ASN A N 1
ATOM 2398 C CA . ASN A 1 305 ? 39.046 -10.199 -24.472 1.00 85.62 305 ASN A CA 1
ATOM 2399 C C . ASN A 1 305 ? 40.534 -10.138 -24.900 1.00 85.62 305 ASN A C 1
ATOM 2401 O O . ASN A 1 305 ? 40.932 -9.295 -25.699 1.00 85.62 305 ASN A O 1
ATOM 2405 N N . GLY A 1 306 ? 41.382 -11.038 -24.387 1.00 83.12 306 GLY A N 1
ATOM 2406 C CA . GLY A 1 306 ? 42.748 -11.244 -24.897 1.00 83.12 306 GLY A CA 1
ATOM 2407 C C . GLY A 1 306 ? 43.760 -10.111 -24.647 1.00 83.12 306 GLY A C 1
ATOM 2408 O O . GLY A 1 306 ? 44.812 -10.089 -25.296 1.00 83.12 306 GLY A O 1
ATOM 2409 N N . ILE A 1 307 ? 43.470 -9.186 -23.725 1.00 87.12 307 ILE A N 1
ATOM 2410 C CA . ILE A 1 307 ? 44.412 -8.179 -23.208 1.00 87.12 307 ILE A CA 1
ATOM 2411 C C . ILE A 1 307 ? 44.750 -8.530 -21.757 1.00 87.12 307 ILE A C 1
ATOM 2413 O O . ILE A 1 307 ? 43.857 -8.607 -20.914 1.00 87.12 307 ILE A O 1
ATOM 2417 N N . ASN A 1 308 ? 46.033 -8.736 -21.465 1.00 86.81 308 ASN A N 1
ATOM 2418 C CA . ASN A 1 308 ? 46.524 -8.986 -20.108 1.00 86.81 308 ASN A CA 1
ATOM 2419 C C . ASN A 1 308 ? 47.116 -7.717 -19.482 1.00 86.81 308 ASN A C 1
ATOM 2421 O O . ASN A 1 308 ? 47.256 -6.687 -20.141 1.00 86.81 308 ASN A O 1
ATOM 2425 N N . ASP A 1 309 ? 47.467 -7.790 -18.199 1.00 83.69 309 ASP A N 1
ATOM 2426 C CA . ASP A 1 309 ? 48.107 -6.702 -17.450 1.00 83.69 309 ASP A CA 1
ATOM 2427 C C . ASP A 1 309 ? 49.465 -6.320 -18.045 1.00 83.69 309 ASP A C 1
ATOM 2429 O O . ASP A 1 309 ? 50.356 -7.160 -18.161 1.00 83.69 309 ASP A O 1
ATOM 2433 N N . GLY A 1 310 ? 49.641 -5.037 -18.367 1.00 82.00 310 GLY A N 1
ATOM 2434 C CA . GLY A 1 310 ? 50.890 -4.504 -18.915 1.00 82.00 310 GLY A CA 1
ATOM 2435 C C . GLY A 1 310 ? 51.172 -4.873 -20.372 1.00 82.00 310 GLY A C 1
ATOM 2436 O O . GLY A 1 310 ? 52.247 -4.541 -20.871 1.00 82.00 310 GLY A O 1
ATOM 2437 N N . ASP A 1 311 ? 50.231 -5.523 -21.059 1.00 86.19 311 ASP A N 1
ATOM 2438 C CA . ASP A 1 311 ? 50.305 -5.729 -22.501 1.00 86.19 311 ASP A CA 1
ATOM 2439 C C . ASP A 1 311 ? 50.506 -4.387 -23.213 1.00 86.19 311 ASP A C 1
ATOM 2441 O O . ASP A 1 311 ? 49.793 -3.412 -22.972 1.00 86.19 311 ASP A O 1
ATOM 2445 N N . GLU A 1 312 ? 51.461 -4.337 -24.137 1.00 83.69 312 GLU A N 1
ATOM 2446 C CA . GLU A 1 312 ? 51.634 -3.173 -24.999 1.00 83.69 312 GLU A CA 1
ATOM 2447 C C . GLU A 1 312 ? 50.435 -3.079 -25.962 1.00 83.69 312 GLU A C 1
ATOM 2449 O O . GLU A 1 312 ? 50.119 -4.021 -26.698 1.00 83.69 312 GLU A O 1
ATOM 2454 N N . LEU A 1 313 ? 49.729 -1.948 -25.909 1.00 82.19 313 LEU A N 1
ATOM 2455 C CA . LEU A 1 313 ? 48.546 -1.659 -26.718 1.00 82.19 313 LEU A CA 1
ATOM 2456 C C . LEU A 1 313 ? 48.923 -0.948 -28.016 1.00 82.19 313 LEU A C 1
ATOM 2458 O O . LEU A 1 313 ? 48.382 -1.272 -29.069 1.00 82.19 313 LEU A O 1
ATOM 2462 N N . LEU A 1 314 ? 49.832 0.029 -27.930 1.00 78.06 314 LEU A N 1
ATOM 2463 C CA . LEU A 1 314 ? 50.318 0.809 -29.066 1.00 78.06 314 LEU A CA 1
ATOM 2464 C C . LEU A 1 314 ? 51.790 1.148 -28.895 1.00 78.06 314 LEU A C 1
ATOM 2466 O O . LEU A 1 314 ? 52.248 1.489 -27.803 1.00 78.06 314 LEU A O 1
ATOM 2470 N N . PHE A 1 315 ? 52.498 1.150 -30.015 1.00 76.56 315 PHE A N 1
ATOM 2471 C CA . PHE A 1 315 ? 53.877 1.582 -30.105 1.00 76.56 315 PHE A CA 1
ATOM 2472 C C . PHE A 1 315 ? 54.058 2.492 -31.316 1.00 76.56 315 PHE A C 1
ATOM 2474 O O . PHE A 1 315 ? 53.566 2.193 -32.400 1.00 76.56 315 PHE A O 1
ATOM 2481 N N . PHE A 1 316 ? 54.797 3.589 -31.161 1.00 71.00 316 PHE A N 1
ATOM 2482 C CA . PHE A 1 316 ? 55.233 4.375 -32.311 1.00 71.00 316 PHE A CA 1
ATOM 2483 C C . PHE A 1 316 ? 56.560 5.079 -32.056 1.00 71.00 316 PHE A C 1
ATOM 2485 O O . PHE A 1 316 ? 56.886 5.514 -30.947 1.00 71.00 316 PHE A O 1
ATOM 2492 N N . LYS A 1 317 ? 57.328 5.236 -33.138 1.00 66.81 317 LYS A N 1
ATOM 2493 C CA . LYS A 1 317 ? 58.587 5.988 -33.141 1.00 66.81 317 LYS A CA 1
ATOM 2494 C C . LYS A 1 317 ? 58.414 7.348 -33.797 1.00 66.81 317 LYS A C 1
ATOM 2496 O O . LYS A 1 317 ? 58.160 7.431 -34.996 1.00 66.81 317 LYS A O 1
ATOM 2501 N N . VAL A 1 318 ? 58.662 8.426 -33.058 1.00 61.06 318 VAL A N 1
ATOM 2502 C CA . VAL A 1 318 ? 58.619 9.799 -33.590 1.00 61.06 318 VAL A CA 1
ATOM 2503 C C . VAL A 1 318 ? 60.031 10.285 -33.928 1.00 61.06 318 VAL A C 1
ATOM 2505 O O . VAL A 1 318 ? 60.925 10.261 -33.083 1.00 61.06 318 VAL A O 1
ATOM 2508 N N . LYS A 1 319 ? 60.262 10.774 -35.156 1.00 58.00 319 LYS A N 1
ATOM 2509 C CA . LYS A 1 319 ? 61.550 11.385 -35.552 1.00 58.00 319 LYS A CA 1
ATOM 2510 C C . LYS A 1 319 ? 61.492 12.909 -35.442 1.00 58.00 319 LYS A C 1
ATOM 2512 O O . LYS A 1 319 ? 60.815 13.567 -36.231 1.00 58.00 319 LYS A O 1
ATOM 2517 N N . ALA A 1 320 ? 62.274 13.488 -34.531 1.00 50.81 320 ALA A N 1
ATOM 2518 C CA . ALA A 1 320 ? 62.430 14.939 -34.410 1.00 50.81 320 ALA A CA 1
ATOM 2519 C C . ALA A 1 320 ? 63.695 15.422 -35.146 1.00 50.81 320 ALA A C 1
ATOM 2521 O O . ALA A 1 320 ? 64.756 14.798 -35.084 1.00 50.81 320 ALA A O 1
ATOM 2522 N N . LYS A 1 321 ? 63.612 16.548 -35.871 1.00 46.38 321 LYS A N 1
ATOM 2523 C CA . LYS A 1 321 ? 64.749 17.112 -36.621 1.00 46.38 321 LYS A CA 1
ATOM 2524 C C . LYS A 1 321 ? 65.365 18.295 -35.867 1.00 46.38 321 LYS A C 1
ATOM 2526 O O . LYS A 1 321 ? 65.106 19.442 -36.212 1.00 46.38 321 LYS A O 1
ATOM 2531 N N . VAL A 1 322 ? 66.228 18.020 -34.888 1.00 46.31 322 VAL A N 1
ATOM 2532 C CA . VAL A 1 322 ? 67.108 19.035 -34.277 1.00 46.31 322 VAL A CA 1
ATOM 2533 C C . VAL A 1 322 ? 68.565 18.628 -34.494 1.00 46.31 322 VAL A C 1
ATOM 2535 O O . VAL A 1 322 ? 69.133 17.876 -33.716 1.00 46.31 322 VAL A O 1
ATOM 2538 N N . GLY A 1 323 ? 69.172 19.085 -35.594 1.00 47.28 323 GLY A N 1
ATOM 2539 C CA . GLY A 1 323 ? 70.625 19.025 -35.852 1.00 47.28 323 GLY A CA 1
ATOM 2540 C C . GLY A 1 323 ? 71.271 17.643 -36.075 1.00 47.28 323 GLY A C 1
ATOM 2541 O O . GLY A 1 323 ? 72.216 17.547 -36.855 1.00 47.28 323 GLY A O 1
ATOM 2542 N N . LYS A 1 324 ? 70.763 16.563 -35.470 1.00 49.94 324 LYS A N 1
ATOM 2543 C CA . LYS A 1 324 ? 71.130 15.149 -35.670 1.00 49.94 324 LYS A CA 1
ATOM 2544 C C . LYS A 1 324 ? 69.876 14.285 -35.456 1.00 49.94 324 LYS A C 1
ATOM 2546 O O . LYS A 1 324 ? 68.999 14.665 -34.695 1.00 49.94 324 LYS A O 1
ATOM 2551 N N . LYS A 1 325 ? 69.761 13.155 -36.166 1.00 47.88 325 LYS A N 1
ATOM 2552 C CA . LYS A 1 325 ? 68.588 12.254 -36.129 1.00 47.88 325 LYS A CA 1
ATOM 2553 C C . LYS A 1 325 ? 68.332 11.763 -34.690 1.00 47.88 325 LYS A C 1
ATOM 2555 O O . LYS A 1 325 ? 69.123 10.964 -34.194 1.00 47.88 325 LYS A O 1
ATOM 2560 N N . THR A 1 326 ? 67.259 12.208 -34.039 1.00 54.44 326 THR A N 1
ATOM 2561 C CA . THR A 1 326 ? 66.804 11.686 -32.738 1.00 54.44 326 THR A CA 1
ATOM 2562 C C . THR A 1 326 ? 65.462 10.967 -32.911 1.00 54.44 326 THR A C 1
ATOM 2564 O O . THR A 1 326 ? 64.611 11.409 -33.684 1.00 54.44 326 THR A O 1
ATOM 2567 N N . PHE A 1 327 ? 65.311 9.817 -32.247 1.00 55.91 327 PHE A N 1
ATOM 2568 C CA . PHE A 1 327 ? 64.120 8.960 -32.284 1.00 55.91 327 PHE A CA 1
ATOM 2569 C C . PHE A 1 327 ? 63.494 8.935 -30.892 1.00 55.91 327 PHE A C 1
ATOM 2571 O O . PHE A 1 327 ? 64.179 8.575 -29.941 1.00 55.91 327 PHE A O 1
ATOM 2578 N N . THR A 1 328 ? 62.231 9.316 -30.773 1.00 61.78 328 THR A N 1
ATOM 2579 C CA . THR A 1 328 ? 61.449 9.158 -29.548 1.00 61.78 328 THR A CA 1
ATOM 2580 C C . THR A 1 328 ? 60.657 7.869 -29.651 1.00 61.78 328 THR A C 1
ATOM 2582 O O . THR A 1 328 ? 59.840 7.742 -30.559 1.00 61.78 328 THR A O 1
ATOM 2585 N N . ASP A 1 329 ? 60.895 6.944 -28.728 1.00 71.88 329 ASP A N 1
ATOM 2586 C CA . ASP A 1 329 ? 60.067 5.753 -28.565 1.00 71.88 329 ASP A CA 1
ATOM 2587 C C . ASP A 1 329 ? 58.887 6.112 -27.654 1.00 71.88 329 ASP A C 1
ATOM 2589 O O . ASP A 1 329 ? 59.089 6.679 -26.568 1.00 71.88 329 ASP A O 1
ATOM 2593 N N . PHE A 1 330 ? 57.673 5.826 -28.118 1.00 75.12 330 PHE A N 1
ATOM 2594 C CA . PHE A 1 330 ? 56.443 6.022 -27.370 1.00 75.12 330 PHE A CA 1
ATOM 2595 C C . PHE A 1 330 ? 55.701 4.697 -27.266 1.00 75.12 330 PHE A C 1
ATOM 2597 O O . PHE A 1 330 ? 55.407 4.061 -28.275 1.00 75.12 330 PHE A O 1
ATOM 2604 N N . HIS A 1 331 ? 55.402 4.310 -26.036 1.00 83.00 331 HIS A N 1
ATOM 2605 C CA . HIS A 1 331 ? 54.761 3.051 -25.703 1.00 83.00 331 HIS A CA 1
ATOM 2606 C C . HIS A 1 331 ? 53.505 3.320 -24.884 1.00 83.00 331 HIS A C 1
ATOM 2608 O O . HIS A 1 331 ? 53.537 4.128 -23.948 1.00 83.00 331 HIS A O 1
ATOM 2614 N N . VAL A 1 332 ? 52.434 2.615 -25.219 1.00 83.56 332 VAL A N 1
ATOM 2615 C CA . VAL A 1 332 ? 51.155 2.622 -24.512 1.00 83.56 332 VAL A CA 1
ATOM 2616 C C . VAL A 1 332 ? 50.877 1.213 -24.040 1.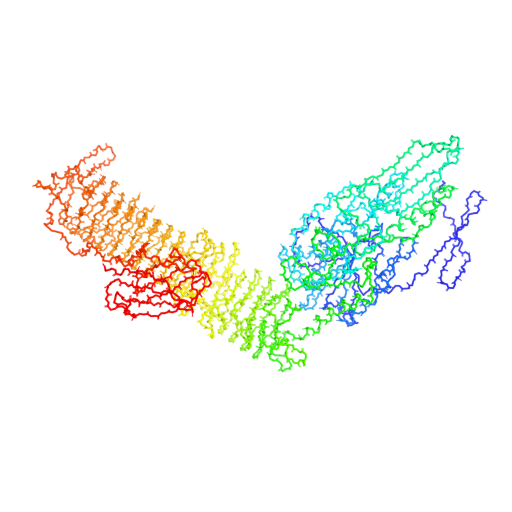00 83.56 332 VAL A C 1
ATOM 2618 O O . VAL A 1 332 ? 50.964 0.279 -24.833 1.00 83.56 332 VAL A O 1
ATOM 2621 N N . TYR A 1 333 ? 50.515 1.067 -22.774 1.00 86.75 333 TYR A N 1
ATOM 2622 C CA . TYR A 1 333 ? 50.287 -0.227 -22.146 1.00 86.75 333 TYR A CA 1
ATOM 2623 C C . TYR A 1 333 ? 48.879 -0.297 -21.558 1.00 86.75 333 TYR A C 1
ATOM 2625 O O . TYR A 1 333 ? 48.287 0.732 -21.210 1.00 86.75 333 TYR A O 1
ATOM 2633 N N . SER A 1 334 ? 48.353 -1.514 -21.442 1.00 86.25 334 SER A N 1
ATOM 2634 C CA . SER A 1 334 ? 47.173 -1.791 -20.632 1.00 86.25 334 SER A CA 1
ATOM 2635 C C . SER A 1 334 ? 47.496 -1.549 -19.161 1.00 86.25 334 SER A C 1
ATOM 2637 O O . SER A 1 334 ? 48.662 -1.551 -18.744 1.00 86.25 334 SER A O 1
ATOM 2639 N N . ALA A 1 335 ? 46.461 -1.341 -18.350 1.00 80.75 335 ALA A N 1
ATOM 2640 C CA . ALA A 1 335 ? 46.653 -1.166 -16.916 1.00 80.75 335 ALA A CA 1
ATOM 2641 C C . ALA A 1 335 ? 47.392 -2.377 -16.310 1.00 80.75 335 ALA A C 1
ATOM 2643 O O . ALA A 1 335 ? 46.957 -3.522 -16.424 1.00 80.75 335 ALA A O 1
ATOM 2644 N N . ASN A 1 336 ? 48.521 -2.121 -15.644 1.00 73.06 336 ASN A N 1
ATOM 2645 C CA . ASN A 1 336 ? 49.321 -3.143 -14.974 1.00 73.06 336 ASN A CA 1
ATOM 2646 C C . ASN A 1 336 ? 49.161 -3.029 -13.451 1.00 73.06 336 ASN A C 1
ATOM 2648 O O . ASN A 1 336 ? 49.343 -1.950 -12.881 1.00 73.06 336 ASN A O 1
ATOM 2652 N N . ARG A 1 337 ? 48.856 -4.149 -12.784 1.00 64.31 337 ARG A N 1
ATOM 2653 C CA . ARG A 1 337 ? 48.727 -4.222 -11.318 1.00 64.31 337 ARG A CA 1
ATOM 2654 C C . ARG A 1 337 ? 50.058 -4.085 -10.564 1.00 64.31 337 ARG A C 1
ATOM 2656 O O . ARG A 1 337 ? 50.017 -3.836 -9.365 1.00 64.31 337 ARG A O 1
ATOM 2663 N N . PHE A 1 338 ? 51.201 -4.239 -11.235 1.00 63.09 338 PHE A N 1
ATOM 2664 C CA . PHE A 1 338 ? 52.531 -4.233 -10.614 1.00 63.09 338 PHE A CA 1
ATOM 2665 C C . PHE A 1 338 ? 53.342 -2.973 -10.939 1.00 63.09 338 PHE A C 1
ATOM 2667 O O . PHE A 1 338 ? 53.749 -2.257 -10.031 1.00 63.09 338 PHE A O 1
ATOM 2674 N N . ASP A 1 339 ? 53.559 -2.679 -12.224 1.00 67.81 339 ASP A N 1
ATOM 2675 C CA . ASP A 1 339 ? 54.441 -1.572 -12.632 1.00 67.81 339 ASP A CA 1
ATOM 2676 C C . ASP A 1 339 ? 53.693 -0.244 -12.823 1.00 67.81 339 ASP A C 1
ATOM 2678 O O . ASP A 1 339 ? 54.323 0.804 -12.978 1.00 67.81 339 ASP A O 1
ATOM 2682 N N . HIS A 1 340 ? 52.352 -0.288 -12.840 1.00 76.56 340 HIS A N 1
ATOM 2683 C CA . HIS A 1 340 ? 51.425 0.841 -13.006 1.00 76.56 340 HIS A CA 1
ATOM 2684 C C . HIS A 1 340 ? 51.638 1.700 -14.263 1.00 76.56 340 HIS A C 1
ATOM 2686 O O . HIS A 1 340 ? 50.898 2.648 -14.495 1.00 76.56 340 HIS A O 1
ATOM 2692 N N . LEU A 1 341 ? 52.636 1.405 -15.091 1.00 82.44 341 LEU A N 1
ATOM 2693 C CA . LEU A 1 341 ? 52.990 2.178 -16.269 1.00 82.44 341 LEU A CA 1
ATOM 2694 C C . LEU A 1 341 ? 51.958 1.947 -17.374 1.00 82.44 341 LEU A C 1
ATOM 2696 O O . LEU A 1 341 ? 51.849 0.839 -17.884 1.00 82.44 341 LEU A O 1
ATOM 2700 N N . VAL A 1 342 ? 51.249 3.002 -17.773 1.00 84.69 342 VAL A N 1
ATOM 2701 C CA . VAL A 1 342 ? 50.255 2.949 -18.865 1.00 84.69 342 VAL A CA 1
ATOM 2702 C C . VAL A 1 342 ? 50.692 3.730 -20.101 1.00 84.69 342 VAL A C 1
ATOM 2704 O O . VAL A 1 342 ? 50.196 3.504 -21.201 1.00 84.69 342 VAL A O 1
ATOM 2707 N N . MET A 1 343 ? 51.673 4.622 -19.951 1.00 86.75 343 MET A N 1
ATOM 2708 C CA . MET A 1 343 ? 52.275 5.361 -21.057 1.00 86.75 343 MET A CA 1
ATOM 2709 C C . MET A 1 343 ? 53.734 5.690 -20.740 1.00 86.75 343 MET A C 1
ATOM 2711 O O . MET A 1 343 ? 54.051 6.143 -19.637 1.00 86.75 343 MET A O 1
ATOM 2715 N N . SER A 1 344 ? 54.626 5.543 -21.720 1.00 84.06 344 SER A N 1
ATOM 2716 C CA . SER A 1 344 ? 56.007 6.022 -21.622 1.00 84.06 344 SER A CA 1
ATOM 2717 C C . SER A 1 344 ? 56.498 6.629 -22.932 1.00 84.06 344 SER A C 1
ATOM 2719 O O . SER A 1 344 ? 56.327 6.044 -23.995 1.00 84.06 344 SER A O 1
ATOM 2721 N N . ALA A 1 345 ? 57.153 7.783 -22.844 1.00 75.06 345 ALA A N 1
ATOM 2722 C CA . ALA A 1 345 ? 57.779 8.477 -23.960 1.00 75.06 345 ALA A CA 1
ATOM 2723 C C . ALA A 1 345 ? 59.186 8.939 -23.563 1.00 75.06 345 ALA A C 1
ATOM 2725 O O . ALA A 1 345 ? 59.367 9.627 -22.551 1.00 75.06 345 ALA A O 1
ATOM 2726 N N . LYS A 1 346 ? 60.203 8.583 -24.355 1.00 71.25 346 LYS A N 1
ATOM 2727 C CA . LYS A 1 346 ? 61.608 8.955 -24.094 1.00 71.25 346 LYS A CA 1
ATOM 2728 C C . LYS A 1 346 ? 62.147 9.878 -25.186 1.00 71.25 346 LYS A C 1
ATOM 2730 O O . LYS A 1 346 ? 62.178 9.492 -26.348 1.00 71.25 346 LYS A O 1
ATOM 2735 N N . PHE A 1 347 ? 62.625 11.074 -24.827 1.00 68.50 347 PHE A N 1
ATOM 2736 C CA . PHE A 1 347 ? 63.096 12.093 -25.780 1.00 68.50 347 PHE A CA 1
ATOM 2737 C C . PHE A 1 347 ? 64.634 12.203 -25.780 1.00 68.50 347 PHE A C 1
ATOM 2739 O O . PHE A 1 347 ? 65.216 12.708 -24.811 1.00 68.50 347 PHE A O 1
ATOM 2746 N N . PRO A 1 348 ? 65.340 11.749 -26.835 1.00 58.69 348 PRO A N 1
ATOM 2747 C CA . PRO A 1 348 ? 66.797 11.842 -26.904 1.00 58.69 348 PRO A CA 1
ATOM 2748 C C . PRO A 1 348 ? 67.268 13.240 -27.309 1.00 58.69 348 PRO A C 1
ATOM 2750 O O . PRO A 1 348 ? 66.724 13.837 -28.236 1.00 58.69 348 PRO A O 1
ATOM 2753 N N . SER A 1 349 ? 68.331 13.739 -26.669 1.00 53.12 349 SER A N 1
ATOM 2754 C CA . SER A 1 349 ? 68.991 15.009 -27.022 1.00 53.12 349 SER A CA 1
ATOM 2755 C C . SER A 1 349 ? 70.234 14.815 -27.880 1.00 53.12 349 SER A C 1
ATOM 2757 O O . SER A 1 349 ? 70.564 15.683 -28.685 1.00 53.12 349 SER A O 1
ATOM 2759 N N . SER A 1 350 ? 70.952 13.700 -27.716 1.00 55.78 350 SER A N 1
ATOM 2760 C CA . SER A 1 350 ? 72.152 13.367 -28.498 1.00 55.78 350 SER A CA 1
ATOM 2761 C C . SER A 1 350 ? 72.554 11.894 -28.331 1.00 55.78 350 SER A C 1
ATOM 2763 O O . SER A 1 350 ? 72.125 11.228 -27.393 1.00 55.78 350 SER A O 1
ATOM 2765 N N . TYR A 1 351 ? 73.403 11.388 -29.230 1.00 51.53 351 TYR A N 1
ATOM 2766 C CA . TYR A 1 351 ? 74.079 10.092 -29.090 1.00 51.53 351 TYR A CA 1
ATOM 2767 C C . TYR A 1 351 ? 75.549 10.328 -28.732 1.00 51.53 351 TYR A C 1
ATOM 2769 O O . TYR A 1 351 ? 76.267 10.986 -29.490 1.00 51.53 351 TYR A O 1
ATOM 2777 N N . ALA A 1 352 ? 76.003 9.781 -27.603 1.00 45.81 352 ALA A N 1
ATOM 2778 C CA . ALA A 1 352 ? 77.411 9.776 -27.212 1.00 45.81 352 ALA A CA 1
ATOM 2779 C C . ALA A 1 352 ? 77.898 8.321 -27.174 1.00 45.81 352 ALA A C 1
ATOM 2781 O O . ALA A 1 352 ? 77.416 7.528 -26.372 1.00 45.81 352 ALA A O 1
ATOM 2782 N N . GLY A 1 353 ? 78.808 7.950 -28.082 1.00 53.28 353 GLY A N 1
ATOM 2783 C CA . GLY A 1 353 ? 79.357 6.586 -28.153 1.00 53.28 353 GLY A CA 1
ATOM 2784 C C . GLY A 1 353 ? 78.358 5.495 -28.566 1.00 53.28 353 GLY A C 1
ATOM 2785 O O . GLY A 1 353 ? 78.557 4.341 -28.217 1.00 53.28 353 GLY A O 1
ATOM 2786 N N . GLY A 1 354 ? 77.271 5.840 -29.267 1.00 52.47 354 GLY A N 1
ATOM 2787 C CA . GLY A 1 354 ? 76.213 4.887 -29.643 1.00 52.47 354 GLY A CA 1
ATOM 2788 C C . GLY A 1 354 ? 75.138 4.669 -28.570 1.00 52.47 354 GLY A C 1
ATOM 2789 O O . GLY A 1 354 ? 74.132 4.031 -28.856 1.00 52.47 354 GLY A O 1
ATOM 2790 N N . ILE A 1 355 ? 75.294 5.264 -27.382 1.00 48.91 355 ILE A N 1
ATOM 2791 C CA . ILE A 1 355 ? 74.300 5.226 -26.302 1.00 48.91 355 ILE A CA 1
ATOM 2792 C C . ILE A 1 355 ? 73.418 6.491 -26.386 1.00 48.91 355 ILE A C 1
ATOM 2794 O O . ILE A 1 355 ? 73.965 7.604 -26.435 1.00 48.91 355 ILE A O 1
ATOM 2798 N N . PRO A 1 356 ? 72.076 6.367 -26.412 1.00 53.88 356 PRO A N 1
ATOM 2799 C CA . PRO A 1 356 ? 71.179 7.520 -26.394 1.00 53.88 356 PRO A CA 1
ATOM 2800 C C . PRO A 1 356 ? 71.288 8.274 -25.059 1.00 53.88 356 PRO A C 1
ATOM 2802 O O . PRO A 1 356 ? 71.171 7.669 -23.994 1.00 53.88 356 PRO A O 1
ATOM 2805 N N . ARG A 1 357 ? 71.477 9.600 -25.092 1.00 54.31 357 ARG A N 1
ATOM 2806 C CA . ARG A 1 357 ? 71.290 10.477 -23.922 1.00 54.31 357 ARG A CA 1
ATOM 2807 C C . ARG A 1 357 ? 69.942 11.186 -24.038 1.00 54.31 357 ARG A C 1
ATOM 2809 O O . ARG A 1 357 ? 69.691 11.870 -25.031 1.00 54.31 357 ARG A O 1
ATOM 2816 N N . TYR A 1 358 ? 69.086 11.017 -23.033 1.00 55.91 358 TYR A N 1
ATOM 2817 C CA . TYR A 1 358 ? 67.745 11.604 -22.964 1.00 55.91 358 TYR A CA 1
ATOM 2818 C C . TYR A 1 358 ? 67.779 12.965 -22.255 1.00 55.91 358 TYR A C 1
ATOM 2820 O O . TYR A 1 358 ? 68.518 13.121 -21.287 1.00 55.91 358 TYR A O 1
ATOM 2828 N N . PHE A 1 359 ? 67.017 13.956 -22.734 1.00 55.38 359 PHE A N 1
ATOM 2829 C CA . PHE A 1 359 ? 66.855 15.248 -22.032 1.00 55.38 359 PHE A CA 1
ATOM 2830 C C . PHE A 1 359 ? 65.522 15.373 -21.300 1.00 55.38 359 PHE A C 1
ATOM 2832 O O . PHE A 1 359 ? 65.397 16.210 -20.412 1.00 55.38 359 PHE A O 1
ATOM 2839 N N . ALA A 1 360 ? 64.541 14.550 -21.669 1.00 57.25 360 ALA A N 1
ATOM 2840 C CA . ALA A 1 360 ? 63.253 14.463 -21.007 1.00 57.25 360 ALA A CA 1
ATOM 2841 C C . ALA A 1 360 ? 62.672 13.053 -21.190 1.00 57.25 360 ALA A C 1
ATOM 2843 O O . ALA A 1 360 ? 62.892 12.398 -22.213 1.00 57.25 360 ALA A O 1
ATOM 2844 N N . SER A 1 361 ? 61.907 12.599 -20.207 1.00 68.00 361 SER A N 1
ATOM 2845 C CA . SER A 1 361 ? 61.051 11.417 -20.292 1.00 68.00 361 SER A CA 1
ATOM 2846 C C . SER A 1 361 ? 59.686 11.779 -19.727 1.00 68.00 361 SER A C 1
ATOM 2848 O O . SER A 1 361 ? 59.614 12.455 -18.700 1.00 68.00 361 SER A O 1
ATOM 2850 N N . LYS A 1 362 ? 58.616 11.334 -20.381 1.00 75.81 362 LYS A N 1
ATOM 2851 C CA . LYS A 1 362 ? 57.251 11.445 -19.869 1.00 75.81 362 LYS A CA 1
ATOM 2852 C C . LYS A 1 362 ? 56.741 10.038 -19.605 1.00 75.81 362 LYS A C 1
ATOM 2854 O O . LYS A 1 362 ? 56.823 9.183 -20.478 1.00 75.81 362 LYS A O 1
ATOM 2859 N N . THR A 1 363 ? 56.234 9.802 -18.410 1.00 80.50 363 THR A N 1
ATOM 2860 C CA . THR A 1 363 ? 55.573 8.551 -18.040 1.00 80.50 363 THR A CA 1
ATOM 2861 C C . THR A 1 363 ? 54.249 8.892 -17.382 1.00 80.50 363 THR A C 1
ATOM 2863 O O . THR A 1 363 ? 54.190 9.861 -16.621 1.00 80.50 363 THR A O 1
ATOM 2866 N N . ALA A 1 364 ? 53.214 8.113 -17.673 1.00 77.50 364 ALA A N 1
ATOM 2867 C CA . ALA A 1 364 ? 51.964 8.136 -16.928 1.00 77.50 364 ALA A CA 1
ATOM 2868 C C . ALA A 1 364 ? 51.823 6.806 -16.188 1.00 77.50 364 ALA A C 1
ATOM 2870 O O . ALA A 1 364 ? 52.024 5.737 -16.774 1.00 77.50 364 ALA A O 1
ATOM 2871 N N . PHE A 1 365 ? 51.516 6.903 -14.898 1.00 77.50 365 PHE A N 1
ATOM 2872 C CA . PHE A 1 365 ? 51.254 5.759 -14.040 1.00 77.50 365 PHE A CA 1
ATOM 2873 C C . PHE A 1 365 ? 49.789 5.777 -13.622 1.00 77.50 365 PHE A C 1
ATOM 2875 O O . PHE A 1 365 ? 49.269 6.828 -13.252 1.00 77.50 365 PHE A O 1
ATOM 2882 N N . TYR A 1 366 ? 49.154 4.615 -13.654 1.00 76.06 366 TYR A N 1
ATOM 2883 C CA . TYR A 1 366 ? 47.794 4.400 -13.203 1.00 76.06 366 TYR A CA 1
ATOM 2884 C C . TYR A 1 366 ? 47.756 3.210 -12.241 1.00 76.06 366 TYR A C 1
ATOM 2886 O O . TYR A 1 366 ? 48.270 2.129 -12.536 1.00 76.06 366 TYR A O 1
ATOM 2894 N N . PHE A 1 367 ? 47.147 3.430 -11.080 1.00 67.75 367 PHE A N 1
ATOM 2895 C CA . PHE A 1 367 ? 47.021 2.450 -10.009 1.00 67.75 367 PHE A CA 1
ATOM 2896 C C . PHE A 1 367 ? 45.582 1.913 -10.014 1.00 67.75 367 PHE A C 1
ATOM 2898 O O . PHE A 1 367 ? 44.715 2.533 -9.399 1.00 67.75 367 PHE A O 1
ATOM 2905 N N . PRO A 1 368 ? 45.286 0.809 -10.731 1.00 60.84 368 PRO A N 1
ATOM 2906 C CA . PRO A 1 368 ? 43.944 0.239 -10.732 1.00 60.84 368 PRO A CA 1
ATOM 2907 C C . PRO A 1 368 ? 43.581 -0.252 -9.329 1.00 60.84 368 PRO A C 1
ATOM 2909 O O . PRO A 1 368 ? 44.367 -0.946 -8.686 1.00 60.84 368 PRO A O 1
ATOM 2912 N N . ASN A 1 369 ? 42.364 0.048 -8.876 1.00 55.97 369 ASN A N 1
ATOM 2913 C CA . ASN A 1 369 ? 41.917 -0.321 -7.532 1.00 55.97 369 ASN A CA 1
ATOM 2914 C C . ASN A 1 369 ? 41.732 -1.841 -7.333 1.00 55.97 369 ASN A C 1
ATOM 2916 O O . ASN A 1 369 ? 41.720 -2.291 -6.187 1.00 55.97 369 ASN A O 1
ATOM 2920 N N . SER A 1 370 ? 41.547 -2.653 -8.392 1.00 62.00 370 SER A N 1
ATOM 2921 C CA . SER A 1 370 ? 41.304 -4.108 -8.231 1.00 62.00 370 SER A CA 1
ATOM 2922 C C . SER A 1 370 ? 41.561 -4.989 -9.473 1.00 62.00 370 SER A C 1
ATOM 2924 O O . SER A 1 370 ? 42.150 -6.061 -9.336 1.00 62.00 370 SER A O 1
ATOM 2926 N N . TYR A 1 371 ? 41.148 -4.571 -10.681 1.00 74.44 371 TYR A N 1
ATOM 2927 C CA . TYR A 1 371 ? 41.186 -5.397 -11.905 1.00 74.44 371 TYR A CA 1
ATOM 2928 C C . TYR A 1 371 ? 41.635 -4.597 -13.134 1.00 74.44 371 TYR A C 1
ATOM 2930 O O . TYR A 1 371 ? 41.474 -3.378 -13.180 1.00 74.44 371 TYR A O 1
ATOM 2938 N N . ASN A 1 372 ? 42.173 -5.291 -14.139 1.00 83.38 372 ASN A N 1
ATOM 2939 C CA . ASN A 1 372 ? 42.439 -4.723 -15.456 1.00 83.38 372 ASN A CA 1
ATOM 2940 C C . ASN A 1 372 ? 41.176 -4.806 -16.321 1.00 83.38 372 ASN A C 1
ATOM 2942 O O . ASN A 1 372 ? 40.819 -5.878 -16.813 1.00 83.38 372 ASN A O 1
ATOM 2946 N N . TYR A 1 373 ? 40.503 -3.665 -16.481 1.00 86.44 373 TYR A N 1
ATOM 2947 C CA . TYR A 1 373 ? 39.255 -3.555 -17.235 1.00 86.44 373 TYR A CA 1
ATOM 2948 C C . TYR A 1 373 ? 39.438 -3.741 -18.749 1.00 86.44 373 TYR A C 1
ATOM 2950 O O . TYR A 1 373 ? 38.465 -4.057 -19.427 1.00 86.44 373 TYR A O 1
ATOM 2958 N N . ASP A 1 374 ? 40.664 -3.624 -19.272 1.00 89.19 374 ASP A N 1
ATOM 2959 C CA . ASP A 1 374 ? 40.952 -3.655 -20.714 1.00 89.19 374 ASP A CA 1
ATOM 2960 C C . ASP A 1 374 ? 40.695 -5.032 -21.338 1.00 89.19 374 ASP A C 1
ATOM 2962 O O . ASP A 1 374 ? 40.329 -5.130 -22.511 1.00 89.19 374 ASP A O 1
ATOM 2966 N N . GLY A 1 375 ? 40.858 -6.096 -20.547 1.00 88.06 375 GLY A N 1
ATOM 2967 C CA . GLY A 1 375 ? 40.698 -7.483 -20.980 1.00 88.06 375 GLY A CA 1
ATOM 2968 C C . GLY A 1 375 ? 39.453 -8.195 -20.463 1.00 88.06 375 GLY A C 1
ATOM 2969 O O . GLY A 1 375 ? 39.295 -9.374 -20.773 1.00 88.06 375 GLY A O 1
ATOM 2970 N N . LEU A 1 376 ? 38.599 -7.543 -19.666 1.00 88.56 376 LEU A N 1
ATOM 2971 C CA . LEU A 1 376 ? 37.459 -8.205 -19.018 1.00 88.56 376 LEU A CA 1
ATOM 2972 C C . LEU A 1 376 ? 36.487 -8.861 -20.017 1.00 88.56 376 LEU A C 1
ATOM 2974 O O . LEU A 1 376 ? 36.449 -8.465 -21.184 1.00 88.56 376 LEU A O 1
ATOM 2978 N N . PRO A 1 377 ? 35.672 -9.839 -19.574 1.00 89.88 377 PRO A N 1
ATOM 2979 C CA . PRO A 1 377 ? 34.556 -10.339 -20.366 1.00 89.88 377 PRO A CA 1
ATOM 2980 C C . PRO A 1 377 ? 33.539 -9.217 -20.609 1.00 89.88 377 PRO A C 1
ATOM 2982 O O . PRO A 1 377 ? 33.103 -8.541 -19.670 1.00 89.88 377 PRO A O 1
ATOM 2985 N N . GLY A 1 378 ? 33.165 -9.004 -21.866 1.00 91.75 378 GLY A N 1
ATOM 2986 C CA . GLY A 1 378 ? 32.320 -7.880 -22.257 1.00 91.75 378 GLY A CA 1
ATOM 2987 C C . GLY A 1 378 ? 32.358 -7.612 -23.750 1.00 91.75 378 GLY A C 1
ATOM 2988 O O . GLY A 1 378 ? 33.193 -8.177 -24.458 1.00 91.75 378 GLY A O 1
ATOM 2989 N N . SER A 1 379 ? 31.462 -6.750 -24.223 1.00 94.12 379 SER A N 1
ATOM 2990 C CA . SER A 1 379 ? 31.463 -6.330 -25.619 1.00 94.12 379 SER A CA 1
ATOM 2991 C C . SER A 1 379 ? 32.685 -5.464 -25.896 1.00 94.12 379 SER A C 1
ATOM 2993 O O . SER A 1 379 ? 33.238 -4.821 -24.995 1.00 94.12 379 SER A O 1
ATOM 2995 N N . VAL A 1 380 ? 33.149 -5.474 -27.141 1.00 93.50 380 VAL A N 1
ATOM 2996 C CA . VAL A 1 380 ? 34.437 -4.886 -27.503 1.00 93.50 380 VAL A CA 1
ATOM 2997 C C . VAL A 1 380 ? 34.316 -3.616 -28.334 1.00 93.50 380 VAL A C 1
ATOM 2999 O O . VAL A 1 380 ? 33.335 -3.392 -29.042 1.00 93.50 380 VAL A O 1
ATOM 3002 N N . SER A 1 381 ? 35.359 -2.791 -28.285 1.00 90.44 381 SER A N 1
ATOM 3003 C CA . SER A 1 381 ? 35.548 -1.654 -29.188 1.00 90.44 381 SER A CA 1
ATOM 3004 C C . SER A 1 381 ? 37.004 -1.561 -29.657 1.00 90.44 381 SER A C 1
ATOM 3006 O O . SER A 1 381 ? 37.917 -2.102 -29.025 1.00 90.44 381 SER A O 1
ATOM 3008 N N . ASN A 1 382 ? 37.236 -0.849 -30.763 1.00 85.75 382 ASN A N 1
ATOM 3009 C CA . ASN A 1 382 ? 38.551 -0.672 -31.381 1.00 85.75 382 ASN A CA 1
ATOM 3010 C C . ASN A 1 382 ? 39.109 0.757 -31.221 1.00 85.75 382 ASN A C 1
ATOM 3012 O O . ASN A 1 382 ? 39.818 1.257 -32.092 1.00 85.75 382 ASN A O 1
ATOM 3016 N N . PHE A 1 383 ? 38.845 1.419 -30.089 1.00 83.00 383 PHE A N 1
ATOM 3017 C CA . PHE A 1 383 ? 39.441 2.731 -29.780 1.00 83.00 383 PHE A CA 1
ATOM 3018 C C . PHE A 1 383 ? 40.980 2.749 -29.890 1.00 83.00 383 PHE A C 1
ATOM 3020 O O . PHE A 1 383 ? 41.567 3.773 -30.234 1.00 83.00 383 PHE A O 1
ATOM 3027 N N . ILE A 1 384 ? 41.639 1.610 -29.643 1.00 82.38 384 ILE A N 1
ATOM 3028 C CA . ILE A 1 384 ? 43.087 1.438 -29.827 1.00 82.38 384 ILE A CA 1
ATOM 3029 C C . ILE A 1 384 ? 43.476 1.667 -31.299 1.00 82.38 384 ILE A C 1
ATOM 3031 O O . ILE A 1 384 ? 44.376 2.459 -31.583 1.00 82.38 384 ILE A O 1
ATOM 3035 N N . GLY A 1 385 ? 42.788 1.004 -32.235 1.00 77.75 385 GLY A N 1
ATOM 3036 C CA . GLY A 1 385 ? 42.998 1.177 -33.672 1.00 77.75 385 GLY A CA 1
ATOM 3037 C C . GLY A 1 385 ? 42.583 2.559 -34.180 1.00 77.75 385 GLY A C 1
ATOM 3038 O O . GLY A 1 385 ? 43.302 3.150 -34.978 1.00 77.75 385 GLY A O 1
ATOM 3039 N N . GLU A 1 386 ? 41.483 3.119 -33.669 1.00 77.88 386 GLU A N 1
ATOM 3040 C CA . GLU A 1 386 ? 41.060 4.480 -34.027 1.00 77.88 386 GLU A CA 1
ATOM 3041 C C . GLU A 1 386 ? 42.123 5.524 -33.656 1.00 77.88 386 GLU A C 1
ATOM 3043 O O . GLU A 1 386 ? 42.466 6.374 -34.476 1.00 77.88 386 GLU A O 1
ATOM 3048 N N . MET A 1 387 ? 42.699 5.443 -32.448 1.00 76.44 387 MET A N 1
ATOM 3049 C CA . MET A 1 387 ? 43.766 6.363 -32.039 1.00 76.44 387 MET A CA 1
ATOM 3050 C C . MET A 1 387 ? 45.023 6.189 -32.899 1.00 76.44 387 MET A C 1
ATOM 3052 O O . MET A 1 387 ? 45.669 7.175 -33.251 1.00 76.44 387 MET A O 1
ATOM 3056 N N . HIS A 1 388 ? 45.369 4.947 -33.245 1.00 75.25 388 HIS A N 1
ATOM 3057 C CA . HIS A 1 388 ? 46.467 4.657 -34.164 1.00 75.25 388 HIS A CA 1
ATOM 3058 C C . HIS A 1 388 ? 46.261 5.355 -35.518 1.00 75.25 388 HIS A C 1
ATOM 3060 O O . HIS A 1 388 ? 47.149 6.078 -35.978 1.00 75.25 388 HIS A O 1
ATOM 3066 N N . ASP A 1 389 ? 45.093 5.173 -36.136 1.00 73.94 389 ASP A N 1
ATOM 3067 C CA . ASP A 1 389 ? 44.797 5.709 -37.467 1.00 73.94 389 ASP A CA 1
ATOM 3068 C C . ASP A 1 389 ? 44.734 7.244 -37.468 1.00 73.94 389 ASP A C 1
ATOM 3070 O O . ASP A 1 389 ? 45.247 7.885 -38.387 1.00 73.94 389 ASP A O 1
ATOM 3074 N N . GLU A 1 390 ? 44.182 7.859 -36.419 1.00 72.12 390 GLU A N 1
ATOM 3075 C CA . GLU A 1 390 ? 44.178 9.320 -36.258 1.00 72.12 390 GLU A CA 1
ATOM 3076 C C . GLU A 1 390 ? 45.593 9.897 -36.097 1.00 72.12 390 GLU A C 1
ATOM 3078 O O . GLU A 1 390 ? 45.941 10.904 -36.723 1.00 72.12 390 GLU A O 1
ATOM 3083 N N . LEU A 1 391 ? 46.459 9.241 -35.318 1.00 70.31 391 LEU A N 1
ATOM 3084 C CA . LEU A 1 391 ? 47.857 9.659 -35.185 1.00 70.31 391 LEU A CA 1
ATOM 3085 C C . LEU A 1 391 ? 48.630 9.496 -36.502 1.00 70.31 391 LEU A C 1
ATOM 3087 O O . LEU A 1 391 ? 49.427 10.373 -36.848 1.00 70.31 391 LEU A O 1
ATOM 3091 N N . GLU A 1 392 ? 48.374 8.425 -37.261 1.00 70.31 392 GLU A N 1
ATOM 3092 C CA . GLU A 1 392 ? 48.942 8.212 -38.600 1.00 70.31 392 GLU A CA 1
ATOM 3093 C C . GLU A 1 392 ? 48.522 9.335 -39.572 1.00 70.31 392 GLU A C 1
ATOM 3095 O O . GLU A 1 392 ? 49.361 9.902 -40.287 1.00 70.31 392 GLU A O 1
ATOM 3100 N N . LYS A 1 393 ? 47.240 9.724 -39.554 1.00 68.50 393 LYS A N 1
ATOM 3101 C CA . LYS A 1 393 ? 46.698 10.829 -40.365 1.00 68.50 393 LYS A CA 1
ATOM 3102 C C . LYS A 1 393 ? 47.319 12.180 -39.995 1.00 68.50 393 LYS A C 1
ATOM 3104 O O . LYS A 1 393 ? 47.799 12.901 -40.878 1.00 68.50 393 LYS A O 1
ATOM 3109 N N . GLU A 1 394 ? 47.379 12.525 -38.709 1.00 64.06 394 GLU A N 1
ATOM 3110 C CA . GLU A 1 394 ? 47.984 13.789 -38.260 1.00 64.06 394 GLU A CA 1
ATOM 3111 C C . GLU A 1 394 ? 49.485 13.863 -38.577 1.00 64.06 394 GLU A C 1
ATOM 3113 O O . GLU A 1 394 ? 50.003 14.916 -38.983 1.00 64.06 394 GLU A O 1
ATOM 3118 N N . ALA A 1 395 ? 50.191 12.732 -38.489 1.00 59.09 395 ALA A N 1
ATOM 3119 C CA . ALA A 1 395 ? 51.586 12.628 -38.909 1.00 59.09 395 ALA A CA 1
ATOM 3120 C C . ALA A 1 395 ? 51.781 13.024 -40.379 1.00 59.09 395 ALA A C 1
ATOM 3122 O O . ALA A 1 395 ? 52.729 13.752 -40.712 1.00 59.09 395 ALA A O 1
ATOM 3123 N N . ALA A 1 396 ? 50.873 12.575 -41.253 1.00 57.62 396 ALA A N 1
ATOM 3124 C CA . ALA A 1 396 ? 50.886 12.894 -42.675 1.00 57.62 396 ALA A CA 1
ATOM 3125 C C . ALA A 1 396 ? 50.595 14.386 -42.942 1.00 57.62 396 ALA A C 1
ATOM 3127 O O . ALA A 1 396 ? 51.246 14.997 -43.799 1.00 57.62 396 ALA A O 1
ATOM 3128 N N . ASN A 1 397 ? 49.684 15.000 -42.178 1.00 54.09 397 ASN A N 1
ATOM 3129 C CA . ASN A 1 397 ? 49.268 16.398 -42.353 1.00 54.09 397 ASN A CA 1
ATOM 3130 C C . ASN A 1 397 ? 50.313 17.428 -41.879 1.00 54.09 397 ASN A C 1
ATOM 3132 O O . ASN A 1 397 ? 50.480 18.481 -42.503 1.00 54.09 397 ASN A O 1
ATOM 3136 N N . ILE A 1 398 ? 51.064 17.151 -40.807 1.00 51.91 398 ILE A N 1
ATOM 3137 C CA . ILE A 1 398 ? 51.949 18.147 -40.160 1.00 51.91 398 ILE A CA 1
ATOM 3138 C C . ILE A 1 398 ? 53.311 18.329 -40.874 1.00 51.91 398 ILE A C 1
ATOM 3140 O O . ILE A 1 398 ? 54.108 19.192 -40.507 1.00 51.91 398 ILE A O 1
ATOM 3144 N N . LYS A 1 399 ? 53.618 17.580 -41.945 1.00 46.84 399 LYS A N 1
ATOM 3145 C CA . LYS A 1 399 ? 54.995 17.480 -42.486 1.00 46.84 399 LYS A CA 1
ATOM 3146 C C . LYS A 1 399 ? 56.011 17.160 -41.376 1.00 46.84 399 LYS A C 1
ATOM 3148 O O . LYS A 1 399 ? 57.124 17.703 -41.381 1.00 46.84 399 LYS A O 1
ATOM 3153 N N . PHE A 1 400 ? 55.684 16.238 -40.467 1.00 50.16 400 PHE A N 1
ATOM 3154 C CA . PHE A 1 400 ? 56.710 15.516 -39.710 1.00 50.16 400 PHE A CA 1
ATOM 3155 C C . PHE A 1 400 ? 57.565 14.754 -40.731 1.00 50.16 400 PHE A C 1
ATOM 3157 O O . PHE A 1 400 ? 57.227 13.674 -41.194 1.00 50.16 400 PHE A O 1
ATOM 3164 N N . LYS A 1 401 ? 58.636 15.392 -41.217 1.00 39.62 401 LYS A N 1
ATOM 3165 C CA . LYS A 1 401 ? 59.223 15.069 -42.528 1.00 39.62 401 LYS A CA 1
ATOM 3166 C C . LYS A 1 401 ? 59.940 13.710 -42.608 1.00 39.62 401 LYS A C 1
ATOM 3168 O O . LYS A 1 401 ? 60.521 13.435 -43.651 1.00 39.62 401 LYS A O 1
ATOM 3173 N N . TYR A 1 402 ? 59.934 12.856 -41.583 1.00 41.12 402 TYR A N 1
ATOM 3174 C CA . TYR A 1 402 ? 60.529 11.518 -41.676 1.00 41.12 402 TYR A CA 1
ATOM 3175 C C . TYR A 1 402 ? 59.800 10.496 -40.785 1.00 41.12 402 TYR A C 1
ATOM 3177 O O . TYR A 1 402 ? 59.895 10.597 -39.572 1.00 41.12 402 TYR A O 1
ATOM 3185 N N . LEU A 1 403 ? 59.156 9.509 -41.429 1.00 43.94 403 LEU A N 1
ATOM 3186 C CA . LEU A 1 403 ? 58.730 8.173 -40.960 1.00 43.94 403 LEU A CA 1
ATOM 3187 C C . LEU A 1 403 ? 58.416 8.049 -39.457 1.00 43.94 403 LEU A C 1
ATOM 3189 O O . LEU A 1 403 ? 59.333 7.802 -38.670 1.00 43.94 403 LEU A O 1
ATOM 3193 N N . MET A 1 404 ? 57.133 8.117 -39.095 1.00 46.31 404 MET A N 1
ATOM 3194 C CA . MET A 1 404 ? 56.640 7.222 -38.048 1.00 46.31 404 MET A CA 1
ATOM 3195 C C . MET A 1 404 ? 56.747 5.805 -38.617 1.00 46.31 404 MET A C 1
ATOM 3197 O O . MET A 1 404 ? 56.205 5.544 -39.685 1.00 46.31 404 MET A O 1
ATOM 3201 N N . ASP A 1 405 ? 57.536 4.944 -37.983 1.00 46.03 405 ASP A N 1
ATOM 3202 C CA . ASP A 1 405 ? 57.361 3.502 -38.162 1.00 46.03 405 ASP A CA 1
ATOM 3203 C C . ASP A 1 405 ? 56.348 3.139 -37.085 1.00 46.03 405 ASP A C 1
ATOM 3205 O O . ASP A 1 405 ? 56.673 3.224 -35.894 1.00 46.03 405 ASP A O 1
ATOM 3209 N N . ILE A 1 406 ? 55.104 2.910 -37.496 1.00 50.31 406 ILE A N 1
ATOM 3210 C CA . ILE A 1 406 ? 54.036 2.520 -36.570 1.00 50.31 406 ILE A CA 1
ATOM 3211 C C . ILE A 1 406 ? 54.074 1.000 -36.322 1.00 50.31 406 ILE A C 1
ATOM 3213 O O . ILE A 1 406 ? 53.427 0.484 -35.420 1.00 50.31 406 ILE A O 1
ATOM 3217 N N . ASP A 1 407 ? 54.947 0.285 -37.034 1.00 47.91 407 ASP A N 1
ATOM 3218 C CA . ASP A 1 407 ? 55.127 -1.147 -36.863 1.00 47.91 407 ASP A CA 1
ATOM 3219 C C . ASP A 1 407 ? 56.240 -1.439 -35.844 1.00 47.91 407 ASP A C 1
ATOM 3221 O O . ASP A 1 407 ? 57.439 -1.470 -36.145 1.00 47.91 407 ASP A O 1
ATOM 3225 N N . GLY A 1 408 ? 55.835 -1.707 -34.602 1.00 41.69 408 GLY A N 1
ATOM 3226 C CA . GLY A 1 408 ? 56.576 -2.654 -33.774 1.00 41.69 408 GLY A CA 1
ATOM 3227 C C . GLY A 1 408 ? 56.512 -4.039 -34.438 1.00 41.69 408 GLY A C 1
ATOM 3228 O O . GLY A 1 408 ? 55.466 -4.404 -34.980 1.00 41.69 408 GLY A O 1
ATOM 3229 N N . PRO A 1 409 ? 57.595 -4.836 -34.448 1.00 38.69 409 PRO A N 1
ATOM 3230 C CA . PRO A 1 409 ? 57.568 -6.157 -35.065 1.00 38.69 409 PRO A CA 1
ATOM 3231 C C . PRO A 1 409 ? 56.539 -7.050 -34.351 1.00 38.69 409 PRO A C 1
ATOM 3233 O O . PRO A 1 409 ? 56.790 -7.518 -33.246 1.00 38.69 409 PRO A O 1
ATOM 3236 N N . GLY A 1 410 ? 55.391 -7.293 -34.995 1.00 46.56 410 GLY A N 1
ATOM 3237 C CA . GLY A 1 410 ? 54.384 -8.263 -34.549 1.00 46.56 410 GLY A CA 1
ATOM 3238 C C . GLY A 1 410 ? 53.141 -7.713 -33.839 1.00 46.56 410 GLY A C 1
ATOM 3239 O O . GLY A 1 410 ? 52.374 -8.521 -33.322 1.00 46.56 410 GLY A O 1
ATOM 3240 N N . MET A 1 411 ? 52.898 -6.396 -33.812 1.00 50.31 411 MET A N 1
ATOM 3241 C CA . MET A 1 411 ? 51.647 -5.859 -33.252 1.00 50.31 411 MET A CA 1
ATOM 3242 C C . MET A 1 411 ? 50.519 -5.880 -34.301 1.00 50.31 411 MET A C 1
ATOM 3244 O O . MET A 1 411 ? 50.668 -5.259 -35.354 1.00 50.31 411 MET A O 1
ATOM 3248 N N . PRO A 1 412 ? 49.391 -6.578 -34.074 1.00 51.41 412 PRO A N 1
ATOM 3249 C CA . PRO A 1 412 ? 48.272 -6.542 -35.010 1.00 51.41 412 PRO A CA 1
ATOM 3250 C C . PRO A 1 412 ? 47.592 -5.162 -34.983 1.00 51.41 412 PRO A C 1
ATOM 3252 O O . PRO A 1 412 ? 47.150 -4.711 -33.925 1.00 51.41 412 PRO A O 1
ATOM 3255 N N . LYS A 1 413 ? 47.462 -4.503 -36.147 1.00 51.50 413 LYS A N 1
ATOM 3256 C CA . LYS A 1 413 ? 46.514 -3.387 -36.327 1.00 51.50 413 LYS A CA 1
ATOM 3257 C C . LYS A 1 413 ? 45.128 -3.845 -35.846 1.00 51.50 413 LYS A C 1
ATOM 3259 O O . LYS A 1 413 ? 44.645 -4.876 -36.305 1.00 51.50 413 LYS A O 1
ATOM 3264 N N . GLY A 1 414 ? 44.488 -3.079 -34.960 1.00 58.41 414 GLY A N 1
ATOM 3265 C CA . GLY A 1 414 ? 43.096 -3.322 -34.555 1.00 58.41 414 GLY A CA 1
ATOM 3266 C C . GLY A 1 414 ? 42.896 -4.290 -33.384 1.00 58.41 414 GLY A C 1
ATOM 3267 O O . GLY A 1 414 ? 42.028 -5.159 -33.445 1.00 58.41 414 GLY A O 1
ATOM 3268 N N . ARG A 1 415 ? 43.690 -4.164 -32.311 1.00 76.62 415 ARG A N 1
ATOM 3269 C CA . ARG A 1 415 ? 43.436 -4.906 -31.068 1.00 76.62 415 ARG A CA 1
ATOM 3270 C C . ARG A 1 415 ? 42.199 -4.331 -30.370 1.00 76.62 415 ARG A C 1
ATOM 3272 O O . ARG A 1 415 ? 42.187 -3.174 -29.961 1.00 76.62 415 ARG A O 1
ATOM 3279 N N . ASN A 1 416 ? 41.176 -5.160 -30.222 1.00 87.25 416 ASN A N 1
ATOM 3280 C CA . ASN A 1 416 ? 39.955 -4.821 -29.508 1.00 87.25 416 ASN A CA 1
ATOM 3281 C C . ASN A 1 416 ? 40.176 -4.878 -27.990 1.00 87.25 416 ASN A C 1
ATOM 3283 O O . ASN A 1 416 ? 40.856 -5.776 -27.500 1.00 87.25 416 ASN A O 1
ATOM 3287 N N . HIS A 1 417 ? 39.578 -3.941 -27.257 1.00 90.69 417 HIS A N 1
ATOM 3288 C CA . HIS A 1 417 ? 39.529 -3.957 -25.791 1.00 90.69 417 HIS A CA 1
ATOM 3289 C C . HIS A 1 417 ? 38.093 -4.179 -25.326 1.00 90.69 417 HIS A C 1
ATOM 3291 O O . HIS A 1 417 ? 37.147 -3.883 -26.060 1.00 90.69 417 HIS A O 1
ATOM 3297 N N . SER A 1 418 ? 37.940 -4.663 -24.094 1.00 92.25 418 SER A N 1
ATOM 3298 C CA . SER A 1 418 ? 36.646 -4.695 -23.417 1.00 92.25 418 SER A CA 1
ATOM 3299 C C . SER A 1 418 ? 36.132 -3.270 -23.237 1.00 92.25 418 SER A C 1
ATOM 3301 O O . SER A 1 418 ? 36.757 -2.478 -22.527 1.00 92.25 418 SER A O 1
ATOM 3303 N N . PHE A 1 419 ? 35.003 -2.963 -23.874 1.00 93.69 419 PHE A N 1
ATOM 3304 C CA . PHE A 1 419 ? 34.356 -1.658 -23.833 1.00 93.69 419 PHE A CA 1
ATOM 3305 C C . PHE A 1 419 ? 33.207 -1.641 -22.824 1.00 93.69 419 PHE A C 1
ATOM 3307 O O . PHE A 1 419 ? 33.284 -0.895 -21.852 1.00 93.69 419 PHE A O 1
ATOM 3314 N N . VAL A 1 420 ? 32.186 -2.495 -22.973 1.00 94.25 420 VAL A N 1
ATOM 3315 C CA . VAL A 1 420 ? 31.138 -2.664 -21.949 1.00 94.25 420 VAL A CA 1
ATOM 3316 C C . VAL A 1 420 ? 31.273 -4.048 -21.320 1.00 94.25 420 VAL A C 1
ATOM 3318 O O . VAL A 1 420 ? 30.931 -5.044 -21.956 1.00 94.25 420 VAL A O 1
ATOM 3321 N N . PRO A 1 421 ? 31.770 -4.153 -20.072 1.00 91.88 421 PRO A N 1
ATOM 3322 C CA . PRO A 1 421 ? 31.796 -5.425 -19.357 1.00 91.88 421 PRO A CA 1
ATOM 3323 C C . PRO A 1 421 ? 30.399 -6.050 -19.272 1.00 91.88 421 PRO A C 1
ATOM 3325 O O . PRO A 1 421 ? 29.430 -5.332 -19.018 1.00 91.88 421 PRO A O 1
ATOM 3328 N N . THR A 1 422 ? 30.284 -7.377 -19.400 1.00 89.31 422 THR A N 1
ATOM 3329 C CA . THR A 1 422 ? 28.975 -8.070 -19.407 1.00 89.31 422 THR A CA 1
ATOM 3330 C C . THR A 1 422 ? 28.143 -7.740 -18.163 1.00 89.31 422 THR A C 1
ATOM 3332 O O . THR A 1 422 ? 26.952 -7.460 -18.249 1.00 89.31 422 THR A O 1
ATOM 3335 N N . ILE A 1 423 ? 28.783 -7.685 -16.994 1.00 87.38 423 ILE A N 1
ATOM 3336 C CA . ILE A 1 423 ? 28.132 -7.320 -15.725 1.00 87.38 423 ILE A CA 1
ATOM 3337 C C . ILE A 1 423 ? 27.583 -5.882 -15.725 1.00 87.38 423 ILE A C 1
ATOM 3339 O O . ILE A 1 423 ? 26.604 -5.598 -15.043 1.00 87.38 423 ILE A O 1
ATOM 3343 N N . SER A 1 424 ? 28.216 -4.976 -16.480 1.00 90.19 424 SER A N 1
ATOM 3344 C CA . SER A 1 424 ? 27.788 -3.584 -16.621 1.00 90.19 424 SER A CA 1
ATOM 3345 C C . SER A 1 424 ? 26.555 -3.502 -17.511 1.00 90.19 424 SER A C 1
ATOM 3347 O O . SER A 1 424 ? 25.593 -2.840 -17.135 1.00 90.19 424 SER A O 1
ATOM 3349 N N . ALA A 1 425 ? 26.545 -4.254 -18.620 1.00 91.50 425 ALA A N 1
ATOM 3350 C CA . ALA A 1 425 ? 25.383 -4.400 -19.503 1.00 91.50 425 ALA A CA 1
ATOM 3351 C C . ALA A 1 425 ? 24.135 -4.924 -18.769 1.00 91.50 425 ALA A C 1
ATOM 3353 O O . ALA A 1 425 ? 23.009 -4.558 -19.100 1.00 91.50 425 ALA A O 1
ATOM 3354 N N . MET A 1 426 ? 24.342 -5.751 -17.744 1.00 86.88 426 MET A N 1
ATOM 3355 C CA . MET A 1 426 ? 23.280 -6.366 -16.947 1.00 86.88 426 MET A CA 1
ATOM 3356 C C . MET A 1 426 ? 22.861 -5.581 -15.698 1.00 86.88 426 MET A C 1
ATOM 3358 O O . MET A 1 426 ? 21.985 -6.056 -14.975 1.00 86.88 426 MET A O 1
ATOM 3362 N N . ASP A 1 427 ? 23.492 -4.438 -15.402 1.00 87.12 427 ASP A N 1
ATOM 3363 C CA . ASP A 1 427 ? 23.326 -3.728 -14.118 1.00 87.12 427 ASP A CA 1
ATOM 3364 C C . ASP A 1 427 ? 23.501 -4.669 -12.900 1.00 87.12 427 ASP A C 1
ATOM 3366 O O . ASP A 1 427 ? 22.743 -4.657 -11.926 1.00 87.12 427 ASP A O 1
ATOM 3370 N N . TYR A 1 428 ? 24.501 -5.556 -12.983 1.00 80.00 428 TYR A N 1
ATOM 3371 C CA . TYR A 1 428 ? 24.817 -6.518 -11.933 1.00 80.00 428 TYR A CA 1
ATOM 3372 C C . TYR A 1 428 ? 25.881 -5.959 -10.981 1.00 80.00 428 TYR A C 1
ATOM 3374 O O . TYR A 1 428 ? 26.998 -5.629 -11.391 1.00 80.00 428 TYR A O 1
ATOM 3382 N N . SER A 1 429 ? 25.543 -5.901 -9.687 1.00 68.25 429 SER A N 1
ATOM 3383 C CA . SER A 1 429 ? 26.406 -5.321 -8.651 1.00 68.25 429 SER A CA 1
ATOM 3384 C C . SER A 1 429 ? 27.770 -6.020 -8.558 1.00 68.25 429 SER A C 1
ATOM 3386 O O . SER A 1 429 ? 27.884 -7.249 -8.529 1.00 68.25 429 SER A O 1
ATOM 3388 N N . ILE A 1 430 ? 28.827 -5.212 -8.513 1.00 60.16 430 ILE A N 1
ATOM 3389 C CA . ILE A 1 430 ? 30.210 -5.636 -8.736 1.00 60.16 430 ILE A CA 1
ATOM 3390 C C . ILE A 1 430 ? 30.860 -6.042 -7.410 1.00 60.16 430 ILE A C 1
ATOM 3392 O O . ILE A 1 430 ? 31.383 -5.200 -6.689 1.00 60.16 430 ILE A O 1
ATOM 3396 N N . ASN A 1 431 ? 30.909 -7.346 -7.134 1.00 62.22 431 ASN A N 1
ATOM 3397 C CA . ASN A 1 431 ? 31.860 -7.914 -6.163 1.00 62.22 431 ASN A CA 1
ATOM 3398 C C . ASN A 1 431 ? 33.011 -8.660 -6.863 1.00 62.22 431 ASN A C 1
ATOM 3400 O O . ASN A 1 431 ? 34.134 -8.695 -6.366 1.00 62.22 431 ASN A O 1
ATOM 3404 N N . ASN A 1 432 ? 32.749 -9.229 -8.045 1.00 74.56 432 ASN A N 1
ATOM 3405 C CA . ASN A 1 432 ? 33.745 -9.890 -8.884 1.00 74.56 432 ASN A CA 1
ATOM 3406 C C . ASN A 1 432 ? 33.375 -9.727 -10.372 1.00 74.56 432 ASN A C 1
ATOM 3408 O O . ASN A 1 432 ? 32.408 -10.352 -10.815 1.00 74.56 432 ASN A O 1
ATOM 3412 N N . PRO A 1 433 ? 34.128 -8.938 -11.160 1.00 74.44 433 PRO A N 1
ATOM 3413 C CA . PRO A 1 433 ? 33.818 -8.712 -12.566 1.00 74.44 433 PRO A CA 1
ATOM 3414 C C . PRO A 1 433 ? 34.146 -9.891 -13.497 1.00 74.44 433 PRO A C 1
ATOM 3416 O O . PRO A 1 433 ? 33.828 -9.836 -14.680 1.00 74.44 433 PRO A O 1
ATOM 3419 N N . LEU A 1 434 ? 34.762 -10.958 -12.976 1.00 79.38 434 LEU A N 1
ATOM 3420 C CA . LEU A 1 434 ? 35.105 -12.186 -13.704 1.00 79.38 434 LEU A CA 1
ATOM 3421 C C . LEU A 1 434 ? 34.109 -13.330 -13.449 1.00 79.38 434 LEU A C 1
ATOM 3423 O O . LEU A 1 434 ? 34.421 -14.494 -13.708 1.00 79.38 434 LEU A O 1
ATOM 3427 N N . VAL A 1 435 ? 32.940 -13.030 -12.879 1.00 75.56 435 VAL A N 1
ATOM 3428 C CA . VAL A 1 435 ? 31.931 -14.046 -12.568 1.00 75.56 435 VAL A CA 1
ATOM 3429 C C . VAL A 1 435 ? 31.489 -14.782 -13.837 1.00 75.56 435 VAL A C 1
ATOM 3431 O O . VAL A 1 435 ? 31.193 -14.171 -14.860 1.00 75.56 435 VAL A O 1
ATOM 3434 N N . ASN A 1 436 ? 31.441 -16.114 -13.767 1.00 80.06 436 ASN A N 1
ATOM 3435 C CA . ASN A 1 436 ? 30.825 -16.913 -14.817 1.00 80.06 436 ASN A CA 1
ATOM 3436 C C . ASN A 1 436 ? 29.308 -16.942 -14.592 1.00 80.06 436 ASN A C 1
ATOM 3438 O O . ASN A 1 436 ? 28.832 -17.515 -13.608 1.00 80.06 436 ASN A O 1
ATOM 3442 N N . LEU A 1 437 ? 28.562 -16.313 -15.497 1.00 78.44 437 LEU A N 1
ATOM 3443 C CA . LEU A 1 437 ? 27.124 -16.096 -15.353 1.00 78.44 437 LEU A CA 1
ATOM 3444 C C . LEU A 1 437 ? 26.305 -17.356 -15.681 1.00 78.44 437 LEU A C 1
ATOM 3446 O O . LEU A 1 437 ? 25.108 -17.390 -15.404 1.00 78.44 437 LEU A O 1
ATOM 3450 N N . THR A 1 438 ? 26.930 -18.420 -16.205 1.00 77.00 438 THR A N 1
ATOM 3451 C CA . THR A 1 438 ? 26.256 -19.712 -16.447 1.00 77.00 438 THR A CA 1
ATOM 3452 C C . THR A 1 438 ? 25.799 -20.409 -15.166 1.00 77.00 438 THR A C 1
ATOM 3454 O O . THR A 1 438 ? 24.907 -21.247 -15.223 1.00 77.00 438 THR A O 1
ATOM 3457 N N . ASN A 1 439 ? 26.417 -20.090 -14.023 1.00 65.25 439 ASN A N 1
ATOM 3458 C CA . ASN A 1 439 ? 26.185 -20.762 -12.738 1.00 65.25 439 ASN A CA 1
ATOM 3459 C C . ASN A 1 439 ? 25.319 -19.939 -11.775 1.00 65.25 439 ASN A C 1
ATOM 3461 O O . ASN A 1 439 ? 25.175 -20.313 -10.612 1.00 65.25 439 ASN A O 1
ATOM 3465 N N . ILE A 1 440 ? 24.802 -18.793 -12.220 1.00 64.31 440 ILE A N 1
ATOM 3466 C CA . ILE A 1 440 ? 23.881 -17.996 -11.414 1.00 64.31 440 ILE A CA 1
ATOM 3467 C C . ILE A 1 440 ? 22.531 -18.707 -11.421 1.00 64.31 440 ILE A C 1
ATOM 3469 O O . ILE A 1 440 ? 21.986 -18.988 -12.486 1.00 64.31 440 ILE A O 1
ATOM 3473 N N . ASP A 1 441 ? 22.009 -19.008 -10.232 1.00 56.09 441 ASP A N 1
ATOM 3474 C CA . ASP A 1 441 ? 20.655 -19.529 -10.079 1.00 56.09 441 ASP A CA 1
ATOM 3475 C C . ASP A 1 441 ? 19.658 -18.448 -10.505 1.00 56.09 441 ASP A C 1
ATOM 3477 O O . ASP A 1 441 ? 19.415 -17.469 -9.797 1.00 56.09 441 ASP A O 1
ATOM 3481 N N . TRP A 1 442 ? 19.102 -18.602 -11.703 1.00 53.69 442 TRP A N 1
ATOM 3482 C CA . TRP A 1 442 ? 18.106 -17.688 -12.240 1.00 53.69 442 TRP A CA 1
ATOM 3483 C C . TRP A 1 442 ? 16.736 -17.852 -11.563 1.00 53.69 442 TRP A C 1
ATOM 3485 O O . TRP A 1 442 ? 15.890 -16.975 -11.736 1.00 53.69 442 TRP A O 1
ATOM 3495 N N . GLU A 1 443 ? 16.527 -18.903 -10.763 1.00 42.75 443 GLU A N 1
ATOM 3496 C CA . GLU A 1 443 ? 15.233 -19.282 -10.188 1.00 42.75 443 GLU A CA 1
ATOM 3497 C C . GLU A 1 443 ? 14.896 -18.586 -8.865 1.00 42.75 443 GLU A C 1
ATOM 3499 O O . GLU A 1 443 ? 13.722 -18.538 -8.508 1.00 42.75 443 GLU A O 1
ATOM 3504 N N . THR A 1 444 ? 15.867 -17.983 -8.170 1.00 41.81 444 THR A N 1
ATOM 3505 C CA . THR A 1 444 ? 15.623 -17.171 -6.965 1.00 41.81 444 THR A CA 1
ATOM 3506 C C . THR A 1 444 ? 15.265 -15.721 -7.346 1.00 41.81 444 THR A C 1
ATOM 3508 O O . THR A 1 444 ? 16.139 -14.964 -7.793 1.00 41.81 444 THR A O 1
ATOM 3511 N N . PRO A 1 445 ? 14.006 -15.264 -7.174 1.00 41.56 445 PRO A N 1
ATOM 3512 C CA . PRO A 1 445 ? 13.623 -13.887 -7.443 1.00 41.56 445 PRO A CA 1
ATOM 3513 C C . PRO A 1 445 ? 14.003 -13.035 -6.234 1.00 41.56 445 PRO A C 1
ATOM 3515 O O . PRO A 1 445 ? 13.212 -12.805 -5.324 1.00 41.56 445 PRO A O 1
ATOM 3518 N N . HIS A 1 446 ? 15.241 -12.553 -6.203 1.00 39.12 446 HIS A N 1
ATOM 3519 C CA . HIS A 1 446 ? 15.561 -11.442 -5.321 1.00 39.12 446 HIS A CA 1
ATOM 3520 C C . HIS A 1 446 ? 14.997 -10.148 -5.909 1.00 39.12 446 HIS A C 1
ATOM 3522 O O . HIS A 1 446 ? 15.099 -9.883 -7.108 1.00 39.12 446 HIS A O 1
ATOM 3528 N N . ILE A 1 447 ? 14.479 -9.310 -5.015 1.00 40.88 447 ILE A N 1
ATOM 3529 C CA . ILE A 1 447 ? 13.986 -7.937 -5.209 1.00 40.88 447 ILE A CA 1
ATOM 3530 C C . ILE A 1 447 ? 15.051 -7.002 -5.858 1.00 40.88 447 ILE A C 1
ATOM 3532 O O . ILE A 1 447 ? 14.794 -5.834 -6.117 1.00 40.88 447 ILE A O 1
ATOM 3536 N N . SER A 1 448 ? 16.245 -7.509 -6.190 1.00 48.88 448 SER A N 1
ATOM 3537 C CA . SER A 1 448 ? 17.411 -6.766 -6.678 1.00 48.88 448 SER A CA 1
ATOM 3538 C C . SER A 1 448 ? 17.748 -6.922 -8.172 1.00 48.88 448 SER A C 1
ATOM 3540 O O . SER A 1 448 ? 18.750 -6.353 -8.602 1.00 48.88 448 SER A O 1
ATOM 3542 N N . ARG A 1 449 ? 16.975 -7.669 -8.982 1.00 65.69 449 ARG A N 1
ATOM 3543 C CA . ARG A 1 449 ? 17.261 -7.823 -10.430 1.00 65.69 449 ARG A CA 1
ATOM 3544 C C . ARG A 1 449 ? 16.546 -6.758 -11.289 1.00 65.69 449 ARG A C 1
ATOM 3546 O O . ARG A 1 449 ? 15.321 -6.669 -11.200 1.00 65.69 449 ARG A O 1
ATOM 3553 N N . PRO A 1 450 ? 17.267 -5.993 -12.138 1.00 73.38 450 PRO A N 1
ATOM 3554 C CA . PRO A 1 450 ? 16.687 -4.920 -12.959 1.00 73.38 450 PRO A CA 1
ATOM 3555 C C . PRO A 1 450 ? 15.954 -5.411 -14.221 1.00 73.38 450 PRO A C 1
ATOM 3557 O O . PRO A 1 450 ? 15.079 -4.706 -14.723 1.00 73.38 450 PRO A O 1
ATOM 3560 N N . PHE A 1 451 ? 16.272 -6.616 -14.713 1.00 79.94 451 PHE A N 1
ATOM 3561 C CA . PHE A 1 451 ? 15.709 -7.198 -15.940 1.00 79.94 451 PHE A CA 1
ATOM 3562 C C . PHE A 1 451 ? 14.891 -8.463 -15.666 1.00 79.94 451 PHE A C 1
ATOM 3564 O O . PHE A 1 451 ? 15.293 -9.299 -14.854 1.00 79.94 451 PHE A O 1
ATOM 3571 N N . ASP A 1 452 ? 13.776 -8.609 -16.381 1.00 72.31 452 ASP A N 1
ATOM 3572 C CA . ASP A 1 452 ? 12.928 -9.804 -16.391 1.00 72.31 452 ASP A CA 1
ATOM 3573 C C . ASP A 1 452 ? 13.496 -10.884 -17.326 1.00 72.31 452 ASP A C 1
ATOM 3575 O O . ASP A 1 452 ? 13.382 -12.074 -17.039 1.00 72.31 452 ASP A O 1
ATOM 3579 N N . MET A 1 453 ? 14.171 -10.480 -18.411 1.00 77.12 453 MET A N 1
ATOM 3580 C CA . MET A 1 453 ? 14.886 -11.387 -19.317 1.00 77.12 453 MET A CA 1
ATOM 3581 C C . MET A 1 453 ? 16.253 -10.830 -19.722 1.00 77.12 453 MET A C 1
ATOM 3583 O O . MET A 1 453 ? 16.414 -9.625 -19.915 1.00 77.12 453 MET A O 1
ATOM 3587 N N . VAL A 1 454 ? 17.235 -11.719 -19.893 1.00 81.88 454 VAL A N 1
ATOM 3588 C CA . VAL A 1 454 ? 18.591 -11.374 -20.345 1.00 81.88 454 VAL A CA 1
ATOM 3589 C C . VAL A 1 454 ? 19.010 -12.317 -21.467 1.00 81.88 454 VAL A C 1
ATOM 3591 O O . VAL A 1 454 ? 18.967 -13.537 -21.304 1.00 81.88 454 VAL A O 1
ATOM 3594 N N . PHE A 1 455 ? 19.452 -11.750 -22.586 1.00 86.75 455 PHE A N 1
ATOM 3595 C CA . PHE A 1 455 ? 20.023 -12.478 -23.712 1.00 86.75 455 PHE A CA 1
ATOM 3596 C C . PHE A 1 455 ? 21.485 -12.097 -23.879 1.00 86.75 455 PHE A C 1
ATOM 3598 O O . PHE A 1 455 ? 21.846 -10.921 -23.857 1.00 86.75 455 PHE A O 1
ATOM 3605 N N . PHE A 1 456 ? 22.312 -13.115 -24.068 1.00 88.06 456 PHE A N 1
ATOM 3606 C CA . PHE A 1 456 ? 23.742 -12.980 -24.288 1.00 88.06 456 PHE A CA 1
ATOM 3607 C C . PHE A 1 456 ? 24.059 -13.356 -25.724 1.00 88.06 456 PHE A C 1
ATOM 3609 O O . PHE A 1 456 ? 23.441 -14.270 -26.269 1.00 88.06 456 PHE A O 1
ATOM 3616 N N . ALA A 1 457 ? 25.039 -12.680 -26.310 1.00 88.94 457 ALA A N 1
ATOM 3617 C CA . ALA A 1 457 ? 25.622 -13.128 -27.561 1.00 88.94 457 ALA A CA 1
ATOM 3618 C C . ALA A 1 457 ? 26.408 -14.431 -27.339 1.00 88.94 457 ALA A C 1
ATOM 3620 O O . ALA A 1 457 ? 26.943 -14.692 -26.257 1.00 88.94 457 ALA A O 1
ATOM 3621 N N . SER A 1 458 ? 26.526 -15.244 -28.385 1.00 86.69 458 SER A N 1
ATOM 3622 C CA . SER A 1 458 ? 27.328 -16.473 -28.358 1.00 86.69 458 SER A CA 1
ATOM 3623 C C . SER A 1 458 ? 28.822 -16.242 -28.066 1.00 86.69 458 SER A C 1
ATOM 3625 O O . SER A 1 458 ? 29.504 -17.141 -27.571 1.00 86.69 458 SER A O 1
ATOM 3627 N N . GLN A 1 459 ? 29.330 -15.036 -28.321 1.00 89.12 459 GLN A N 1
ATOM 3628 C CA . GLN A 1 459 ? 30.699 -14.604 -28.039 1.00 89.12 459 GLN A CA 1
ATOM 3629 C C . GLN A 1 459 ? 30.729 -13.119 -27.643 1.00 89.12 459 GLN A C 1
ATOM 3631 O O . GLN A 1 459 ? 29.717 -12.428 -27.683 1.00 89.12 459 GLN A O 1
ATOM 3636 N N . ASN A 1 460 ? 31.898 -12.616 -27.249 1.00 90.75 460 ASN A N 1
ATOM 3637 C CA . ASN A 1 460 ? 32.090 -11.187 -27.008 1.00 90.75 460 ASN A CA 1
ATOM 3638 C C . ASN A 1 460 ? 32.179 -10.442 -28.351 1.00 90.75 460 ASN A C 1
ATOM 3640 O O . ASN A 1 460 ? 33.230 -10.448 -28.994 1.00 90.75 460 ASN A O 1
ATOM 3644 N N . ASP A 1 461 ? 31.073 -9.832 -28.776 1.00 92.25 461 ASP A N 1
ATOM 3645 C CA . ASP A 1 461 ? 30.960 -9.110 -30.043 1.00 92.25 461 ASP A CA 1
ATOM 3646 C C . ASP A 1 461 ? 31.249 -7.607 -29.881 1.00 92.25 461 ASP A C 1
ATOM 3648 O O . ASP A 1 461 ? 31.447 -7.090 -28.778 1.00 92.25 461 ASP A O 1
ATOM 3652 N N . PHE A 1 462 ? 31.301 -6.883 -31.004 1.00 92.69 462 PHE A N 1
ATOM 3653 C CA . PHE A 1 462 ? 31.400 -5.424 -30.983 1.00 92.69 462 PHE A CA 1
ATOM 3654 C C . PHE A 1 462 ? 30.213 -4.803 -30.240 1.00 92.69 462 PHE A C 1
ATOM 3656 O O . PHE A 1 462 ? 29.076 -5.259 -30.357 1.00 92.69 462 PHE A O 1
ATOM 3663 N N . HIS A 1 463 ? 30.486 -3.730 -29.502 1.00 93.69 463 HIS A N 1
ATOM 3664 C CA . HIS A 1 463 ? 29.472 -2.959 -28.795 1.00 93.69 463 HIS A CA 1
ATOM 3665 C C . HIS A 1 463 ? 28.304 -2.584 -29.722 1.00 93.69 463 HIS A C 1
ATOM 3667 O O . HIS A 1 463 ? 28.533 -2.043 -30.808 1.00 93.69 463 HIS A O 1
ATOM 3673 N N . VAL A 1 464 ? 27.075 -2.884 -29.281 1.00 92.94 464 VAL A N 1
ATOM 3674 C CA . VAL A 1 464 ? 25.803 -2.708 -30.015 1.00 92.94 464 VAL A CA 1
ATOM 3675 C C . VAL A 1 464 ? 25.744 -3.377 -31.403 1.00 92.94 464 VAL A C 1
ATOM 3677 O O . VAL A 1 464 ? 25.083 -2.874 -32.314 1.00 92.94 464 VAL A O 1
ATOM 3680 N N . LEU A 1 465 ? 26.425 -4.516 -31.591 1.00 93.50 465 LEU A N 1
ATOM 3681 C CA . LEU A 1 465 ? 26.394 -5.263 -32.853 1.00 93.50 465 LEU A CA 1
ATOM 3682 C C . LEU A 1 465 ? 25.026 -5.862 -33.153 1.00 93.50 465 LEU A C 1
ATOM 3684 O O . LEU A 1 465 ? 24.607 -6.825 -32.509 1.00 93.50 465 LEU A O 1
ATOM 3688 N N . ILE A 1 466 ? 24.405 -5.382 -34.231 1.00 91.38 466 ILE A N 1
ATOM 3689 C CA . ILE A 1 466 ? 23.169 -5.947 -34.767 1.00 91.38 466 ILE A CA 1
ATOM 3690 C C . ILE A 1 466 ? 23.518 -7.179 -35.602 1.00 91.38 466 ILE A C 1
ATOM 3692 O O . ILE A 1 466 ? 23.924 -7.081 -36.762 1.00 91.38 466 ILE A O 1
ATOM 3696 N N . SER A 1 467 ? 23.342 -8.353 -35.001 1.00 91.06 467 SER A N 1
ATOM 3697 C CA . SER A 1 467 ? 23.493 -9.654 -35.653 1.00 91.06 467 SER A CA 1
ATOM 3698 C C . SER A 1 467 ? 22.131 -10.316 -35.893 1.00 91.06 467 SER A C 1
ATOM 3700 O O . SER A 1 467 ? 21.128 -9.950 -35.281 1.00 91.06 467 SER A O 1
ATOM 3702 N N . ASN A 1 468 ? 22.082 -11.338 -36.755 1.00 91.25 468 ASN A N 1
ATOM 3703 C CA . ASN A 1 468 ? 20.863 -12.138 -36.931 1.00 91.25 468 ASN A CA 1
ATOM 3704 C C . ASN A 1 468 ? 20.410 -12.801 -35.617 1.00 91.25 468 ASN A C 1
ATOM 3706 O O . ASN A 1 468 ? 19.214 -12.932 -35.388 1.00 91.25 468 ASN A O 1
ATOM 3710 N N . GLU A 1 469 ? 21.347 -13.193 -34.749 1.00 88.62 469 GLU A N 1
ATOM 3711 C CA . GLU A 1 469 ? 21.044 -13.747 -33.423 1.00 88.62 469 GLU A CA 1
ATOM 3712 C C . GLU A 1 469 ? 20.314 -12.716 -32.549 1.00 88.62 469 GLU A C 1
ATOM 3714 O O . GLU A 1 469 ? 19.248 -13.011 -32.013 1.00 88.62 469 GLU A O 1
ATOM 3719 N N . GLN A 1 470 ? 20.830 -11.485 -32.480 1.00 87.62 470 GLN A N 1
ATOM 3720 C CA . GLN A 1 470 ? 20.223 -10.401 -31.699 1.00 87.62 470 GLN A CA 1
ATOM 3721 C C . GLN A 1 470 ? 18.862 -9.974 -32.258 1.00 87.62 470 GLN A C 1
ATOM 3723 O O . GLN A 1 470 ? 17.918 -9.787 -31.490 1.00 87.62 470 GLN A O 1
ATOM 3728 N N . ILE A 1 471 ? 18.729 -9.889 -33.589 1.00 91.12 471 ILE A N 1
ATOM 3729 C CA . ILE A 1 471 ? 17.439 -9.632 -34.246 1.00 91.12 471 ILE A CA 1
ATOM 3730 C C . ILE A 1 471 ? 16.436 -10.723 -33.868 1.00 91.12 471 ILE A C 1
ATOM 3732 O O . ILE A 1 471 ? 15.336 -10.400 -33.434 1.00 91.12 471 ILE A O 1
ATOM 3736 N N . ASN A 1 472 ? 16.810 -11.998 -33.986 1.00 88.19 472 ASN A N 1
ATOM 3737 C CA . ASN A 1 472 ? 15.914 -13.109 -33.675 1.00 88.19 472 ASN A CA 1
ATOM 3738 C C . ASN A 1 472 ? 15.515 -13.131 -32.196 1.00 88.19 472 ASN A C 1
ATOM 3740 O O . ASN A 1 472 ? 14.354 -13.390 -31.898 1.00 88.19 472 ASN A O 1
ATOM 3744 N N . ASN A 1 473 ? 16.440 -12.843 -31.274 1.00 83.81 473 ASN A N 1
ATOM 3745 C CA . ASN A 1 473 ? 16.130 -12.751 -29.847 1.00 83.81 473 ASN A CA 1
ATOM 3746 C C . ASN A 1 473 ? 15.131 -11.621 -29.574 1.00 83.81 473 ASN A C 1
ATOM 3748 O O . ASN A 1 473 ? 14.105 -11.857 -28.943 1.00 83.81 473 ASN A O 1
ATOM 3752 N N . LEU A 1 474 ? 15.376 -10.420 -30.105 1.00 87.12 474 LEU A N 1
ATOM 3753 C CA . LEU A 1 474 ? 14.470 -9.282 -29.951 1.00 87.12 474 LEU A CA 1
ATOM 3754 C C . LEU A 1 474 ? 13.092 -9.550 -30.569 1.00 87.12 474 LEU A C 1
ATOM 3756 O O . LEU A 1 474 ? 12.074 -9.356 -29.909 1.00 87.12 474 LEU A O 1
ATOM 3760 N N . VAL A 1 475 ? 13.056 -10.025 -31.816 1.00 86.44 475 VAL A N 1
ATOM 3761 C CA . VAL A 1 475 ? 11.817 -10.374 -32.523 1.00 86.44 475 VAL A CA 1
ATOM 3762 C C . VAL A 1 475 ? 11.061 -11.437 -31.750 1.00 86.44 475 VAL A C 1
ATOM 3764 O O . VAL A 1 475 ? 9.885 -11.239 -31.500 1.00 86.44 475 VAL A O 1
ATOM 3767 N N . LYS A 1 476 ? 11.722 -12.495 -31.269 1.00 78.50 476 LYS A N 1
ATOM 3768 C CA . LYS A 1 476 ? 11.080 -13.540 -30.466 1.00 78.50 476 LYS A CA 1
ATOM 3769 C C . LYS A 1 476 ? 10.429 -12.980 -29.205 1.00 78.50 476 LYS A C 1
ATOM 3771 O O . LYS A 1 476 ? 9.339 -13.415 -28.870 1.00 78.50 476 LYS A O 1
ATOM 3776 N N . ILE A 1 477 ? 11.061 -12.037 -28.510 1.00 75.69 477 ILE A N 1
ATOM 3777 C CA . ILE A 1 477 ? 10.502 -11.428 -27.292 1.00 75.69 477 ILE A CA 1
ATOM 3778 C C . ILE A 1 477 ? 9.268 -10.587 -27.619 1.00 75.69 477 ILE A C 1
ATOM 3780 O O . ILE A 1 477 ? 8.238 -10.692 -26.955 1.00 75.69 477 ILE A O 1
ATOM 3784 N N . LEU A 1 478 ? 9.363 -9.758 -28.660 1.00 80.00 478 LEU A N 1
ATOM 3785 C CA . LEU A 1 478 ? 8.257 -8.906 -29.087 1.00 80.00 478 LEU A CA 1
ATOM 3786 C C . LEU A 1 478 ? 7.118 -9.734 -29.702 1.00 80.00 478 LEU A C 1
ATOM 3788 O O . LEU A 1 478 ? 5.956 -9.461 -29.435 1.00 80.00 478 LEU A O 1
ATOM 3792 N N . GLU A 1 479 ? 7.427 -10.790 -30.451 1.00 72.75 479 GLU A N 1
ATOM 3793 C CA . GLU A 1 479 ? 6.472 -11.781 -30.950 1.00 72.75 479 GLU A CA 1
ATOM 3794 C C . GLU A 1 479 ? 5.863 -12.596 -29.825 1.00 72.75 479 GLU A C 1
ATOM 3796 O O . GLU A 1 479 ? 4.678 -12.872 -29.883 1.00 72.75 479 GLU A O 1
ATOM 3801 N N . GLN A 1 480 ? 6.622 -12.991 -28.802 1.00 63.03 480 GLN A N 1
ATOM 3802 C CA . GLN A 1 480 ? 6.062 -13.641 -27.623 1.00 63.03 480 GLN A CA 1
ATOM 3803 C C . GLN A 1 480 ? 5.079 -12.705 -26.943 1.00 63.03 480 GLN A C 1
ATOM 3805 O O . GLN A 1 480 ? 3.991 -13.162 -26.649 1.00 63.03 480 GLN A O 1
ATOM 3810 N N . LYS A 1 481 ? 5.388 -11.411 -26.798 1.00 62.62 481 LYS A N 1
ATOM 3811 C CA . LYS A 1 481 ? 4.423 -10.407 -26.328 1.00 62.62 481 LYS A CA 1
ATOM 3812 C C . LYS A 1 481 ? 3.187 -10.326 -27.240 1.00 62.62 481 LYS A C 1
ATOM 3814 O O . LYS A 1 481 ? 2.075 -10.279 -26.740 1.00 62.62 481 LYS A O 1
ATOM 3819 N N . ILE A 1 482 ? 3.352 -10.333 -28.565 1.00 61.47 482 ILE A N 1
ATOM 3820 C CA . ILE A 1 482 ? 2.237 -10.242 -29.534 1.00 61.47 482 ILE A CA 1
ATOM 3821 C C . ILE A 1 482 ? 1.403 -11.535 -29.602 1.00 61.47 482 ILE A C 1
ATOM 3823 O O . ILE A 1 482 ? 0.192 -11.480 -29.759 1.00 61.47 482 ILE A O 1
ATOM 3827 N N . ASN A 1 483 ? 2.030 -12.702 -29.494 1.00 44.69 483 ASN A N 1
ATOM 3828 C CA . ASN A 1 483 ? 1.386 -14.016 -29.569 1.00 44.69 483 ASN A CA 1
ATOM 3829 C C . ASN A 1 483 ? 0.852 -14.464 -28.203 1.00 44.69 483 ASN A C 1
ATOM 3831 O O . ASN A 1 483 ? -0.039 -15.306 -28.137 1.00 44.69 483 ASN A O 1
ATOM 3835 N N . SER A 1 484 ? 1.387 -13.904 -27.116 1.00 45.75 484 SER A N 1
ATOM 3836 C CA . SER A 1 484 ? 0.805 -13.973 -25.780 1.00 45.75 484 SER A CA 1
ATOM 3837 C C . SER A 1 484 ? -0.355 -12.995 -25.598 1.00 45.75 484 SER A C 1
ATOM 3839 O O . SER A 1 484 ? -1.222 -13.230 -24.757 1.00 45.75 484 SER A O 1
ATOM 3841 N N . TYR A 1 485 ? -0.446 -11.982 -26.466 1.00 43.50 485 TYR A N 1
ATOM 3842 C CA . TYR A 1 485 ? -1.687 -11.315 -26.859 1.00 43.50 485 TYR A CA 1
ATOM 3843 C C . TYR A 1 485 ? -2.571 -12.288 -27.661 1.00 43.50 485 TYR A C 1
ATOM 3845 O O . TYR A 1 485 ? -2.951 -12.077 -28.811 1.00 43.50 485 TYR A O 1
ATOM 3853 N N . ILE A 1 486 ? -2.987 -13.371 -27.010 1.00 48.97 486 ILE A N 1
ATOM 3854 C CA . ILE A 1 486 ? -4.364 -13.788 -27.224 1.00 48.97 486 ILE A CA 1
ATOM 3855 C C . ILE A 1 486 ? -5.190 -12.597 -26.740 1.00 48.97 486 ILE A C 1
ATOM 3857 O O . ILE A 1 486 ? -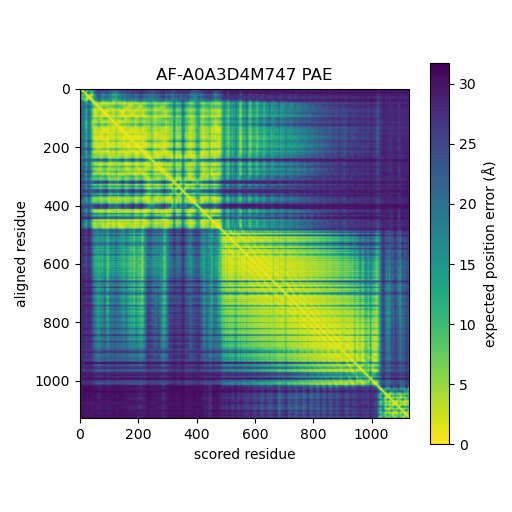4.872 -12.056 -25.686 1.00 48.97 486 ILE A O 1
ATOM 3861 N N . ASP A 1 487 ? -6.153 -12.134 -27.533 1.00 52.28 487 ASP A N 1
ATOM 3862 C CA . ASP A 1 487 ? -6.934 -10.923 -27.274 1.00 52.28 487 ASP A CA 1
ATOM 3863 C C . ASP A 1 487 ? -7.654 -11.005 -25.913 1.00 52.28 487 ASP A C 1
ATOM 3865 O O . ASP A 1 487 ? -8.800 -11.425 -25.799 1.00 52.28 487 ASP A O 1
ATOM 3869 N N . LEU A 1 488 ? -6.923 -10.661 -24.855 1.00 61.97 488 LEU A N 1
ATOM 3870 C CA . LEU A 1 488 ? -7.357 -10.611 -23.465 1.00 61.97 488 LEU A CA 1
ATOM 3871 C C . LEU A 1 488 ? -8.145 -9.340 -23.190 1.00 61.97 488 LEU A C 1
ATOM 3873 O O . LEU A 1 488 ? -8.591 -9.143 -22.066 1.00 61.97 488 LEU A O 1
ATOM 3877 N N . SER A 1 489 ? -8.329 -8.475 -24.193 1.00 63.59 489 SER A N 1
ATOM 3878 C CA . SER A 1 489 ? -9.150 -7.282 -24.033 1.00 63.59 489 SER A CA 1
ATOM 3879 C C . SER A 1 489 ? -10.602 -7.637 -23.709 1.00 63.59 489 SER A C 1
ATOM 3881 O O . SER A 1 489 ? -11.300 -6.808 -23.122 1.00 63.59 489 SER A O 1
ATOM 3883 N N . VAL A 1 490 ? -11.039 -8.867 -24.030 1.00 71.56 490 VAL A N 1
ATOM 3884 C CA . VAL A 1 490 ? -12.394 -9.372 -23.804 1.00 71.56 490 VAL A CA 1
ATOM 3885 C C . VAL A 1 490 ? -12.403 -10.853 -23.379 1.00 71.56 490 VAL A C 1
ATOM 3887 O O . VAL A 1 490 ? -11.778 -11.694 -24.012 1.00 71.56 490 VAL A O 1
ATOM 3890 N N . LEU A 1 491 ? -13.183 -11.203 -22.356 1.00 75.06 491 LEU A N 1
ATOM 3891 C CA . LEU A 1 491 ? -13.552 -12.563 -21.950 1.00 75.06 491 LEU A CA 1
ATOM 3892 C C . LEU A 1 491 ? -15.085 -12.650 -21.858 1.00 75.06 491 LEU A C 1
ATOM 3894 O O . LEU A 1 491 ? -15.677 -11.739 -21.300 1.00 75.06 491 LEU A O 1
ATOM 3898 N N . PRO A 1 492 ? -15.757 -13.708 -22.346 1.00 74.44 492 PRO A N 1
ATOM 3899 C CA . PRO A 1 492 ? -15.206 -14.822 -23.101 1.00 74.44 492 PRO A CA 1
ATOM 3900 C C . PRO A 1 492 ? -14.760 -14.402 -24.512 1.00 74.44 492 PRO A C 1
ATOM 3902 O O . PRO A 1 492 ? -15.386 -13.560 -25.152 1.00 74.44 492 PRO A O 1
ATOM 3905 N N . TYR A 1 493 ? -13.712 -15.047 -25.022 1.00 65.00 493 TYR A N 1
ATOM 3906 C CA . TYR A 1 493 ? -13.164 -14.832 -26.366 1.00 65.00 493 TYR A CA 1
ATOM 3907 C C . TYR A 1 493 ? -13.253 -16.131 -27.170 1.00 65.00 493 TYR A C 1
ATOM 3909 O O . TYR A 1 493 ? -12.821 -17.168 -26.683 1.00 65.00 493 TYR A O 1
ATOM 3917 N N . ASN A 1 494 ? -13.805 -16.121 -28.392 1.00 64.19 494 ASN A N 1
ATOM 3918 C CA . ASN A 1 494 ? -13.858 -17.295 -29.290 1.00 64.19 494 ASN A CA 1
ATOM 3919 C C . ASN A 1 494 ? -14.301 -18.628 -28.621 1.00 64.19 494 ASN A C 1
ATOM 3921 O O . ASN A 1 494 ? -13.686 -19.669 -28.839 1.00 64.19 494 ASN A O 1
ATOM 3925 N N . ASN A 1 495 ? -15.390 -18.609 -27.837 1.00 69.62 495 ASN A N 1
ATOM 3926 C CA . ASN A 1 495 ? -15.924 -19.724 -27.018 1.00 69.62 495 ASN A CA 1
ATOM 3927 C C . ASN A 1 495 ? -15.093 -20.126 -25.786 1.00 69.62 495 ASN A C 1
ATOM 3929 O O . ASN A 1 495 ? -15.479 -21.059 -25.081 1.00 69.62 495 ASN A O 1
ATOM 3933 N N . TYR A 1 496 ? -13.993 -19.439 -25.493 1.00 75.69 496 TYR A N 1
ATOM 3934 C CA . TYR A 1 496 ? -13.214 -19.662 -24.285 1.00 75.69 496 TYR A CA 1
ATOM 3935 C C . TYR A 1 496 ? -13.666 -18.719 -23.178 1.00 75.69 496 TYR A C 1
ATOM 3937 O O . TYR A 1 496 ? -13.646 -17.499 -23.328 1.00 75.69 496 TYR A O 1
ATOM 3945 N N . THR A 1 497 ? -14.071 -19.298 -22.055 1.00 83.81 497 THR A N 1
ATOM 3946 C CA . THR A 1 497 ? -14.599 -18.558 -20.905 1.00 83.81 497 THR A CA 1
ATOM 3947 C C . THR A 1 497 ? -13.540 -18.192 -19.887 1.00 83.81 497 THR A C 1
ATOM 3949 O O . THR A 1 497 ? -13.786 -17.338 -19.050 1.00 83.81 497 THR A O 1
ATOM 3952 N N . THR A 1 498 ? -12.370 -18.821 -19.931 1.00 87.19 498 THR A N 1
ATOM 3953 C CA . THR A 1 498 ? -11.409 -18.767 -18.833 1.00 87.19 498 THR A CA 1
ATOM 3954 C C . THR A 1 498 ? -10.020 -18.444 -19.350 1.00 87.19 498 THR A C 1
ATOM 3956 O O . THR A 1 498 ? -9.560 -19.087 -20.290 1.00 87.19 498 THR A O 1
ATOM 3959 N N . PHE A 1 499 ? -9.351 -17.492 -18.701 1.00 87.25 499 PHE A N 1
ATOM 3960 C CA . PHE A 1 499 ? -7.922 -17.250 -18.859 1.00 87.25 499 PHE A CA 1
ATOM 3961 C C . PHE A 1 499 ? -7.199 -17.403 -17.518 1.00 87.25 499 PHE A C 1
ATOM 3963 O O . PHE A 1 499 ? -7.751 -17.025 -16.484 1.00 87.25 499 PHE A O 1
ATOM 3970 N N . ASN A 1 500 ? -5.978 -17.942 -17.513 1.00 88.00 500 ASN A N 1
ATOM 3971 C CA . ASN A 1 500 ? -5.172 -18.121 -16.305 1.00 88.00 500 ASN A CA 1
ATOM 3972 C C . ASN A 1 500 ? -3.715 -17.681 -16.500 1.00 88.00 500 ASN A C 1
ATOM 3974 O O . ASN A 1 500 ? -2.940 -18.344 -17.194 1.00 88.00 500 ASN A O 1
ATOM 3978 N N . PHE A 1 501 ? -3.323 -16.602 -15.821 1.00 83.31 501 PHE A N 1
ATOM 3979 C CA . PHE A 1 501 ? -1.921 -16.228 -15.657 1.00 83.31 501 PHE A CA 1
ATOM 3980 C C . PHE A 1 501 ? -1.249 -17.253 -14.740 1.00 83.31 501 PHE A C 1
ATOM 3982 O O . PHE A 1 501 ? -1.533 -17.270 -13.555 1.00 83.31 501 PHE A O 1
ATOM 3989 N N . GLY A 1 502 ? -0.379 -18.127 -15.243 1.00 71.50 502 GLY A N 1
ATOM 3990 C CA . GLY A 1 502 ? 0.250 -19.177 -14.417 1.00 71.50 502 GLY A CA 1
ATOM 3991 C C . GLY A 1 502 ? 1.641 -19.599 -14.888 1.00 71.50 502 GLY A C 1
ATOM 3992 O O . GLY A 1 502 ? 2.100 -20.693 -14.564 1.00 71.50 502 GLY A O 1
ATOM 3993 N N . GLN A 1 503 ? 2.299 -18.748 -15.681 1.00 68.00 503 GLN A N 1
ATOM 3994 C CA . GLN A 1 503 ? 3.640 -18.957 -16.238 1.00 68.00 503 GLN A CA 1
ATOM 3995 C C . GLN A 1 503 ? 4.557 -17.775 -15.879 1.00 68.00 503 GLN A C 1
ATOM 3997 O O . GLN A 1 503 ? 4.071 -16.661 -15.693 1.00 68.00 503 GLN A O 1
ATOM 4002 N N . ARG A 1 504 ? 5.881 -18.007 -15.792 1.00 57.34 504 ARG A N 1
ATOM 4003 C CA . ARG A 1 504 ? 6.874 -16.992 -15.364 1.00 57.34 504 ARG A CA 1
ATOM 4004 C C . ARG A 1 504 ? 6.922 -15.774 -16.296 1.00 57.34 504 ARG A C 1
ATOM 4006 O O . ARG A 1 504 ? 7.361 -14.713 -15.870 1.00 57.34 504 ARG A O 1
ATOM 4013 N N . ASP A 1 505 ? 6.455 -15.928 -17.531 1.00 51.28 505 ASP A N 1
ATOM 4014 C CA . ASP A 1 505 ? 6.604 -14.938 -18.597 1.00 51.28 505 ASP A CA 1
ATOM 4015 C C . ASP A 1 505 ? 5.593 -13.775 -18.515 1.00 51.28 505 ASP A C 1
ATOM 4017 O O . ASP A 1 505 ? 5.731 -12.796 -19.246 1.00 51.28 505 ASP A O 1
ATOM 4021 N N . PHE A 1 506 ? 4.604 -13.835 -17.610 1.00 55.47 506 PHE A N 1
ATOM 4022 C CA . PHE A 1 506 ? 3.566 -12.807 -17.473 1.00 55.47 506 PHE A CA 1
ATOM 4023 C C . PHE A 1 506 ? 3.625 -12.100 -16.122 1.00 55.47 506 PHE A C 1
ATOM 4025 O O . PHE A 1 506 ? 3.003 -12.524 -15.149 1.00 55.47 506 PHE A O 1
ATOM 4032 N N . SER A 1 507 ? 4.347 -10.982 -16.077 1.00 63.03 507 SER A N 1
ATOM 4033 C CA . SER A 1 507 ? 4.371 -10.088 -14.915 1.00 63.03 507 SER A CA 1
ATOM 4034 C C . SER A 1 507 ? 3.449 -8.873 -15.065 1.00 63.03 507 SER A C 1
ATOM 4036 O O . SER A 1 507 ? 3.256 -8.136 -14.094 1.00 63.03 507 SER A O 1
ATOM 4038 N N . SER A 1 508 ? 2.856 -8.650 -16.248 1.00 69.25 508 SER A N 1
ATOM 4039 C CA . SER A 1 508 ? 1.995 -7.494 -16.512 1.00 69.25 508 SER A CA 1
ATOM 4040 C C . SER A 1 508 ? 0.740 -7.789 -17.341 1.00 69.25 508 SER A C 1
ATOM 4042 O O . SER A 1 508 ? 0.726 -8.704 -18.162 1.00 69.25 508 SER A O 1
ATOM 4044 N N . PHE A 1 509 ? -0.324 -7.006 -17.117 1.00 73.75 509 PHE A N 1
ATOM 4045 C CA . PHE A 1 509 ? -1.592 -7.093 -17.858 1.00 73.75 509 PHE A CA 1
ATOM 4046 C C . PHE A 1 509 ? -2.176 -5.708 -18.191 1.00 73.75 509 PHE A C 1
ATOM 4048 O O . PHE A 1 509 ? -1.991 -4.740 -17.452 1.00 73.75 509 PHE A O 1
ATOM 4055 N N . GLY A 1 510 ? -2.853 -5.604 -19.338 1.00 74.12 510 GLY A N 1
ATOM 4056 C CA . GLY A 1 510 ? -3.478 -4.375 -19.839 1.00 74.12 510 GLY A CA 1
ATOM 4057 C C . GLY A 1 510 ? -4.935 -4.199 -19.395 1.00 74.12 510 GLY A C 1
ATOM 4058 O O . GLY A 1 510 ? -5.330 -4.649 -18.323 1.00 74.12 510 GLY A O 1
ATOM 4059 N N . SER A 1 511 ? -5.735 -3.529 -20.230 1.00 79.44 511 SER A N 1
ATOM 4060 C CA . SER A 1 511 ? -7.192 -3.447 -20.034 1.00 79.44 511 SER A CA 1
ATOM 4061 C C . SER A 1 511 ? -7.863 -4.763 -20.430 1.00 79.44 511 SER A C 1
ATOM 4063 O O . SER A 1 511 ? -7.478 -5.356 -21.437 1.00 79.44 511 SER A O 1
ATOM 4065 N N . ILE A 1 512 ? -8.852 -5.204 -19.652 1.00 84.88 512 ILE A N 1
ATOM 4066 C CA . ILE A 1 512 ? -9.541 -6.493 -19.815 1.00 84.88 512 ILE A CA 1
ATOM 4067 C C . ILE A 1 512 ? -11.030 -6.289 -19.515 1.00 84.88 512 ILE A C 1
ATOM 4069 O O . ILE A 1 512 ? -11.380 -5.813 -18.439 1.00 84.88 512 ILE A O 1
ATOM 4073 N N . SER A 1 513 ? -11.915 -6.683 -20.426 1.00 85.62 513 SER A N 1
ATOM 4074 C CA . SER A 1 513 ? -13.364 -6.730 -20.196 1.00 85.62 513 SER A CA 1
ATOM 4075 C C . SER A 1 513 ? -13.781 -8.170 -19.928 1.00 85.62 513 SER A C 1
ATOM 4077 O O . SER A 1 513 ? -13.600 -9.027 -20.781 1.00 85.62 513 SER A O 1
ATOM 4079 N N . ILE A 1 514 ? -14.330 -8.464 -18.757 1.00 92.25 514 ILE A N 1
ATOM 4080 C CA . ILE A 1 514 ? -14.795 -9.796 -18.365 1.00 92.25 514 ILE A CA 1
ATOM 4081 C C . ILE A 1 514 ? -16.321 -9.776 -18.406 1.00 92.25 514 ILE A C 1
ATOM 4083 O O . ILE A 1 514 ? -16.970 -9.439 -17.423 1.00 92.25 514 ILE A O 1
ATOM 4087 N N . HIS A 1 515 ? -16.898 -10.111 -19.554 1.00 90.56 515 HIS A N 1
ATOM 4088 C CA . HIS A 1 515 ? -18.333 -10.289 -19.726 1.00 90.56 515 HIS A CA 1
ATOM 4089 C C . HIS A 1 515 ? -18.863 -11.483 -18.923 1.00 90.56 515 HIS A C 1
ATOM 4091 O O . HIS A 1 515 ? -18.124 -12.317 -18.390 1.00 90.56 515 HIS A O 1
ATOM 4097 N N . SER A 1 516 ? -20.187 -11.592 -18.898 1.00 90.12 516 SER A N 1
ATOM 4098 C CA . SER A 1 516 ? -20.915 -12.657 -18.214 1.00 90.12 516 SER A CA 1
ATOM 4099 C C . SER A 1 516 ? -20.389 -14.066 -18.521 1.00 90.12 516 SER A C 1
ATOM 4101 O O . SER A 1 516 ? -20.270 -14.462 -19.682 1.00 90.12 516 SER A O 1
ATOM 4103 N N . GLY A 1 517 ? -20.077 -14.834 -17.469 1.00 87.19 517 GLY A N 1
ATOM 4104 C CA . GLY A 1 517 ? -19.516 -16.187 -17.567 1.00 87.19 517 GLY A CA 1
ATOM 4105 C C . GLY A 1 517 ? -18.011 -16.244 -17.860 1.00 87.19 517 GLY A C 1
ATOM 4106 O O . GLY A 1 517 ? -17.440 -17.334 -17.855 1.00 87.19 517 GLY A O 1
ATOM 4107 N N . GLY A 1 518 ? -17.365 -15.098 -18.098 1.00 92.19 518 GLY A N 1
ATOM 4108 C CA . GLY A 1 518 ? -15.917 -14.977 -18.214 1.00 92.19 518 GLY A CA 1
ATOM 4109 C C . GLY A 1 518 ? -15.209 -15.122 -16.861 1.00 92.19 518 GLY A C 1
ATOM 4110 O O . GLY A 1 518 ? -15.720 -14.704 -15.820 1.00 92.19 518 GLY A O 1
ATOM 4111 N N . GLN A 1 519 ? -14.007 -15.697 -16.864 1.00 93.69 519 GLN A N 1
ATOM 4112 C CA . GLN A 1 519 ? -13.174 -15.855 -15.678 1.00 93.69 519 GLN A CA 1
ATOM 4113 C C . GLN A 1 519 ? -11.713 -15.497 -15.962 1.00 93.69 519 GLN A C 1
ATOM 4115 O O . GLN A 1 519 ? -11.051 -16.141 -16.778 1.00 93.69 519 GLN A O 1
ATOM 4120 N N . LEU A 1 520 ? -11.196 -14.519 -15.222 1.00 93.31 520 LEU A N 1
ATOM 4121 C CA . LEU A 1 520 ? -9.788 -14.138 -15.203 1.00 93.31 520 LEU A CA 1
ATOM 4122 C C . LEU A 1 520 ? -9.111 -14.726 -13.962 1.00 93.31 520 LEU A C 1
ATOM 4124 O O . LEU A 1 520 ? -9.477 -14.399 -12.836 1.00 93.31 520 LEU A O 1
ATOM 4128 N N . ASN A 1 521 ? -8.117 -15.586 -14.147 1.00 93.50 521 ASN A N 1
ATOM 4129 C CA . ASN A 1 521 ? -7.402 -16.230 -13.051 1.00 93.50 521 ASN A CA 1
ATOM 4130 C C . ASN A 1 521 ? -5.948 -15.772 -12.985 1.00 93.50 521 ASN A C 1
ATOM 4132 O O . ASN A 1 521 ? -5.284 -15.611 -14.009 1.00 93.50 521 ASN A O 1
ATOM 4136 N N . PHE A 1 522 ? -5.444 -15.657 -11.764 1.00 91.94 522 PHE A N 1
ATOM 4137 C CA . PHE A 1 522 ? -4.044 -15.443 -11.446 1.00 91.94 522 PHE A CA 1
ATOM 4138 C C . PHE A 1 522 ? -3.565 -16.612 -10.592 1.00 91.94 522 PHE A C 1
ATOM 4140 O O . PHE A 1 522 ? -3.912 -16.725 -9.423 1.00 91.94 522 PHE A O 1
ATOM 4147 N N . ASN A 1 523 ? -2.780 -17.490 -11.200 1.00 91.56 523 ASN A N 1
ATOM 4148 C CA . ASN A 1 523 ? -2.173 -18.683 -10.626 1.00 91.56 523 ASN A CA 1
ATOM 4149 C C . ASN A 1 523 ? -3.183 -19.645 -10.000 1.00 91.56 523 ASN A C 1
ATOM 4151 O O . ASN A 1 523 ? -2.983 -20.170 -8.906 1.00 91.56 523 ASN A O 1
ATOM 4155 N N . ASN A 1 524 ? -4.299 -19.866 -10.691 1.00 90.88 524 ASN A N 1
ATOM 4156 C CA . ASN A 1 524 ? -5.251 -20.893 -10.290 1.00 90.88 524 ASN A CA 1
ATOM 4157 C C . ASN A 1 524 ? -4.755 -22.269 -10.769 1.00 90.88 524 ASN A C 1
ATOM 4159 O O . ASN A 1 524 ? -4.073 -22.369 -11.790 1.00 90.88 524 ASN A O 1
ATOM 4163 N N . ALA A 1 525 ? -5.118 -23.339 -10.059 1.00 89.81 525 ALA A N 1
ATOM 4164 C CA . ALA A 1 525 ? -4.712 -24.721 -10.331 1.00 89.81 525 ALA A CA 1
ATOM 4165 C C . ALA A 1 525 ? -5.474 -25.345 -11.519 1.00 89.81 525 ALA A C 1
ATOM 4167 O O . ALA A 1 525 ? -6.046 -26.432 -11.432 1.00 89.81 525 ALA A O 1
ATOM 4168 N N . ILE A 1 526 ? -5.495 -24.622 -12.634 1.00 88.81 526 ILE A N 1
ATOM 4169 C CA . ILE A 1 526 ? -6.082 -25.000 -13.918 1.00 88.81 526 ILE A CA 1
ATOM 4170 C C . ILE A 1 526 ? -5.030 -24.815 -15.019 1.00 88.81 526 ILE A C 1
ATOM 4172 O O . ILE A 1 526 ? -3.907 -24.374 -14.753 1.00 88.81 526 ILE A O 1
ATOM 4176 N N . LEU A 1 527 ? -5.374 -25.176 -16.256 1.00 87.75 527 LEU A N 1
ATOM 4177 C CA . LEU A 1 527 ? -4.502 -24.925 -17.403 1.00 87.75 527 LEU A CA 1
ATOM 4178 C C . LEU A 1 527 ? -4.211 -23.425 -17.517 1.00 87.75 527 LEU A C 1
ATOM 4180 O O . LEU A 1 527 ? -5.089 -22.598 -17.268 1.00 87.75 527 LEU A O 1
ATOM 4184 N N . VAL A 1 528 ? -2.967 -23.085 -17.837 1.00 83.50 528 VAL A N 1
ATOM 4185 C CA . VAL A 1 528 ? -2.551 -21.699 -18.090 1.00 83.50 528 VAL A CA 1
ATOM 4186 C C . VAL A 1 528 ? -3.110 -21.197 -19.425 1.00 83.50 528 VAL A C 1
ATOM 4188 O O . VAL A 1 528 ? -3.577 -21.987 -20.249 1.00 83.50 528 VAL A O 1
ATOM 4191 N N . ASN A 1 529 ? -3.056 -19.884 -19.652 1.00 77.75 529 ASN A N 1
ATOM 4192 C CA . ASN A 1 529 ? -3.636 -19.237 -20.831 1.00 77.75 529 ASN A CA 1
ATOM 4193 C C . ASN A 1 529 ? -5.141 -19.551 -20.940 1.00 77.75 529 ASN A C 1
ATOM 4195 O O . ASN A 1 529 ? -5.839 -19.509 -19.930 1.00 77.75 529 ASN A O 1
ATOM 4199 N N . TYR A 1 530 ? -5.642 -19.880 -22.134 1.00 79.81 530 TYR A N 1
ATOM 4200 C CA . TYR A 1 530 ? -7.018 -20.353 -22.344 1.00 79.81 530 TYR A CA 1
ATOM 4201 C C . TYR A 1 530 ? -7.167 -21.876 -22.183 1.00 79.81 530 TYR A C 1
ATOM 4203 O O . TYR A 1 530 ? -8.261 -22.410 -22.381 1.00 79.81 530 TYR A O 1
ATOM 4211 N N . GLY A 1 531 ? -6.078 -22.587 -21.857 1.00 72.38 531 GLY A N 1
ATOM 4212 C CA . GLY A 1 531 ? -6.057 -24.041 -21.694 1.00 72.38 531 GLY A CA 1
ATOM 4213 C C . GLY A 1 531 ? -6.443 -24.815 -22.952 1.00 72.38 531 GLY A C 1
ATOM 4214 O O . GLY A 1 531 ? -7.094 -25.857 -22.862 1.00 72.38 531 GLY A O 1
ATOM 4215 N N . ASN A 1 532 ? -6.117 -24.277 -24.128 1.00 67.19 532 ASN A N 1
ATOM 4216 C CA . ASN A 1 532 ? -6.675 -24.717 -25.405 1.00 67.19 532 ASN A CA 1
ATOM 4217 C C . ASN A 1 532 ? -5.637 -25.290 -26.374 1.00 67.19 532 ASN A C 1
ATOM 4219 O O . ASN A 1 532 ? -6.016 -26.001 -27.310 1.00 67.19 532 ASN A O 1
ATOM 4223 N N . VAL A 1 533 ? -4.348 -25.023 -26.169 1.00 61.16 533 VAL A N 1
ATOM 4224 C CA . VAL A 1 533 ? -3.292 -25.666 -26.948 1.00 61.16 533 VAL A CA 1
ATOM 4225 C C . VAL A 1 533 ? -2.903 -26.957 -26.235 1.00 61.16 533 VAL A C 1
ATOM 4227 O O . VAL A 1 533 ? -2.758 -26.984 -25.020 1.00 61.16 533 VAL A O 1
ATOM 4230 N N . VAL A 1 534 ? -2.691 -28.045 -26.984 1.00 60.09 534 VAL A N 1
ATOM 4231 C CA . VAL A 1 534 ? -2.279 -29.364 -26.444 1.00 60.09 534 VAL A CA 1
ATOM 4232 C C . VAL A 1 534 ? -1.009 -29.277 -25.571 1.00 60.09 534 VAL A C 1
ATOM 4234 O O . VAL A 1 534 ? -0.726 -30.185 -24.795 1.00 60.09 534 VAL A O 1
ATOM 4237 N N . SER A 1 535 ? -0.248 -28.188 -25.691 1.00 66.81 535 SER A N 1
ATOM 4238 C CA . SER A 1 535 ? 0.954 -27.891 -24.917 1.00 66.81 535 SER A CA 1
ATOM 4239 C C . SER A 1 535 ? 0.750 -27.004 -23.685 1.00 66.81 535 SER A C 1
ATOM 4241 O O . SER A 1 535 ? 1.735 -26.802 -22.982 1.00 66.81 535 SER A O 1
ATOM 4243 N N . ASP A 1 536 ? -0.438 -26.439 -23.426 1.00 74.62 536 ASP A N 1
ATOM 4244 C CA . ASP A 1 536 ? -0.652 -25.587 -22.247 1.00 74.62 536 ASP A CA 1
ATOM 4245 C C . ASP A 1 536 ? -0.523 -26.439 -20.970 1.00 74.62 536 ASP A C 1
ATOM 4247 O O . ASP A 1 536 ? -1.298 -27.381 -20.778 1.00 74.62 536 ASP A O 1
ATOM 4251 N N . PRO A 1 537 ? 0.458 -26.164 -20.091 1.00 79.88 537 PRO A N 1
ATOM 4252 C CA . PRO A 1 537 ? 0.603 -26.910 -18.851 1.00 79.88 537 PRO A CA 1
ATOM 4253 C C . PRO A 1 537 ? -0.427 -26.458 -17.806 1.00 79.88 537 PRO A C 1
ATOM 4255 O O . PRO A 1 537 ? -1.014 -25.377 -17.887 1.00 79.88 537 PRO A O 1
ATOM 4258 N N . LEU A 1 538 ? -0.613 -27.274 -16.768 1.00 84.31 538 LEU A N 1
ATOM 4259 C CA . LEU A 1 538 ? -1.203 -26.792 -15.519 1.00 84.31 538 LEU A CA 1
ATOM 4260 C C . LEU A 1 538 ? -0.283 -25.737 -14.895 1.00 84.31 538 LEU A C 1
ATOM 4262 O O . LEU A 1 538 ? 0.940 -25.830 -15.023 1.00 84.31 538 LEU A O 1
ATOM 4266 N N . ALA A 1 539 ? -0.862 -24.761 -14.196 1.00 82.75 539 ALA A N 1
ATOM 4267 C CA . ALA A 1 539 ? -0.075 -23.833 -13.393 1.00 82.75 539 ALA A CA 1
ATOM 4268 C C . ALA A 1 539 ? 0.756 -24.607 -12.352 1.00 82.75 539 ALA A C 1
ATOM 4270 O O . ALA A 1 539 ? 0.220 -25.409 -11.584 1.00 82.75 539 ALA A O 1
ATOM 4271 N N . ASP A 1 540 ? 2.070 -24.378 -12.342 1.00 81.00 540 ASP A N 1
ATOM 4272 C CA . ASP A 1 540 ? 3.017 -25.113 -11.488 1.00 81.00 540 ASP A CA 1
ATOM 4273 C C . ASP A 1 540 ? 3.857 -24.195 -10.583 1.00 81.00 540 ASP A C 1
ATOM 4275 O O . ASP A 1 540 ? 4.616 -24.660 -9.739 1.00 81.00 540 ASP A O 1
ATOM 4279 N N . ILE A 1 541 ? 3.698 -22.878 -10.717 1.00 77.50 541 ILE A N 1
ATOM 4280 C CA . ILE A 1 541 ? 4.485 -21.878 -9.990 1.00 77.50 541 ILE A CA 1
ATOM 4281 C C . ILE A 1 541 ? 3.839 -21.613 -8.631 1.00 77.50 541 ILE A C 1
ATOM 4283 O O . ILE A 1 541 ? 2.683 -21.221 -8.583 1.00 77.50 541 ILE A O 1
ATOM 4287 N N . SER A 1 542 ? 4.574 -21.760 -7.526 1.00 85.12 542 SER A N 1
ATOM 4288 C CA . SER A 1 542 ? 4.029 -21.585 -6.165 1.00 85.12 542 SER A CA 1
ATOM 4289 C C . SER A 1 542 ? 3.474 -20.181 -5.884 1.00 85.12 542 SER A C 1
ATOM 4291 O O . SER A 1 542 ? 2.442 -20.050 -5.226 1.00 85.12 542 SER A O 1
ATOM 4293 N N . LYS A 1 543 ? 4.117 -19.127 -6.402 1.00 86.12 543 LYS A N 1
ATOM 4294 C CA . LYS A 1 543 ? 3.638 -17.740 -6.323 1.00 86.12 543 LYS A CA 1
ATOM 4295 C C . LYS A 1 543 ? 3.923 -16.980 -7.615 1.00 86.12 543 LYS A C 1
ATOM 4297 O O . LYS A 1 543 ? 5.057 -16.998 -8.091 1.00 86.12 543 LYS A O 1
ATOM 4302 N N . ILE A 1 544 ? 2.926 -16.270 -8.145 1.00 82.31 544 ILE A N 1
ATOM 4303 C CA . ILE A 1 544 ? 3.136 -15.294 -9.227 1.00 82.31 544 ILE A CA 1
ATOM 4304 C C . ILE A 1 544 ? 2.988 -13.863 -8.720 1.00 82.31 544 ILE A C 1
ATOM 4306 O O . ILE A 1 544 ? 2.285 -13.602 -7.744 1.00 82.31 544 ILE A O 1
ATOM 4310 N N . TYR A 1 545 ? 3.603 -12.943 -9.456 1.00 80.94 545 TYR A N 1
ATOM 4311 C CA . TYR A 1 545 ? 3.448 -11.506 -9.280 1.00 80.94 545 TYR A CA 1
ATOM 4312 C C . TYR A 1 545 ? 2.938 -10.927 -10.596 1.00 80.94 545 TYR A C 1
ATOM 4314 O O . TYR A 1 545 ? 3.650 -10.980 -11.599 1.00 80.94 545 TYR A O 1
ATOM 4322 N N . ALA A 1 546 ? 1.720 -10.393 -10.596 1.00 81.00 546 ALA A N 1
ATOM 4323 C CA . ALA A 1 546 ? 1.105 -9.786 -11.770 1.00 81.00 546 ALA A CA 1
ATOM 4324 C C . ALA A 1 546 ? 0.761 -8.328 -11.481 1.00 81.00 546 ALA A C 1
ATOM 4326 O O . ALA A 1 546 ? 0.317 -7.991 -10.388 1.00 81.00 546 ALA A O 1
ATOM 4327 N N . ARG A 1 547 ? 0.972 -7.437 -12.448 1.00 80.50 547 ARG A N 1
ATOM 4328 C CA . ARG A 1 547 ? 0.771 -6.002 -12.232 1.00 80.50 547 ARG A CA 1
ATOM 4329 C C . ARG A 1 547 ? 0.100 -5.341 -13.428 1.00 80.50 547 ARG A C 1
ATOM 4331 O O . ARG A 1 547 ? 0.463 -5.606 -14.571 1.00 80.50 547 ARG A O 1
ATOM 4338 N N . SER A 1 548 ? -0.844 -4.445 -13.195 1.00 79.81 548 SER A N 1
ATOM 4339 C CA . SER A 1 548 ? -1.487 -3.731 -14.290 1.00 79.81 548 SER A CA 1
ATOM 4340 C C . SER A 1 548 ? -0.495 -2.805 -15.014 1.00 79.81 548 SER A C 1
ATOM 4342 O O . SER A 1 548 ? 0.510 -2.335 -14.456 1.00 79.81 548 SER A O 1
ATOM 4344 N N . SER A 1 549 ? -0.749 -2.546 -16.297 1.00 71.19 549 SER A N 1
ATOM 4345 C CA . SER A 1 549 ? 0.037 -1.587 -17.074 1.00 71.19 549 SER A CA 1
ATOM 4346 C C . SER A 1 549 ? -0.075 -0.187 -16.458 1.00 71.19 549 SER A C 1
ATOM 4348 O O . SER A 1 549 ? -1.140 0.218 -15.993 1.00 71.19 549 SER A O 1
ATOM 4350 N N . SER A 1 550 ? 1.001 0.599 -16.517 1.00 63.50 550 SER A N 1
ATOM 4351 C CA . SER A 1 550 ? 1.013 2.003 -16.067 1.00 63.50 550 SER A CA 1
ATOM 4352 C C . SER A 1 550 ? 0.237 2.954 -17.001 1.00 63.50 550 SER A C 1
ATOM 4354 O O . SER A 1 550 ? 0.318 4.176 -16.870 1.00 63.50 550 SER A O 1
ATOM 4356 N N . CYS A 1 551 ? -0.506 2.407 -17.971 1.00 66.50 551 CYS A N 1
ATOM 4357 C CA . CYS A 1 551 ? -1.142 3.121 -19.073 1.00 66.50 551 CYS A CA 1
ATOM 4358 C C . CYS A 1 551 ? -2.682 3.017 -19.023 1.00 66.50 551 CYS A C 1
ATOM 4360 O O . CYS A 1 551 ? -3.323 2.696 -20.021 1.00 66.50 551 CYS A O 1
ATOM 4362 N N . ASN A 1 552 ? -3.287 3.320 -17.868 1.00 68.38 552 ASN A N 1
ATOM 4363 C CA . ASN A 1 552 ? -4.743 3.276 -17.646 1.00 68.38 552 ASN A CA 1
ATOM 4364 C C . ASN A 1 552 ? -5.367 1.901 -17.907 1.00 68.38 552 ASN A C 1
ATOM 4366 O O . ASN A 1 552 ? -6.378 1.806 -18.603 1.00 68.38 552 ASN A O 1
ATOM 4370 N N . ALA A 1 553 ? -4.767 0.834 -17.378 1.00 81.06 553 ALA A N 1
ATOM 4371 C CA . ALA A 1 553 ? -5.411 -0.470 -17.435 1.00 81.06 553 ALA A CA 1
ATOM 4372 C C . ALA A 1 553 ? -6.791 -0.389 -16.768 1.00 81.06 553 ALA A C 1
ATOM 4374 O O . ALA A 1 553 ? -6.883 -0.072 -15.584 1.00 81.06 553 ALA A O 1
ATOM 4375 N N . HIS A 1 554 ? -7.848 -0.668 -17.522 1.00 87.50 554 HIS A N 1
ATOM 4376 C CA . HIS A 1 554 ? -9.201 -0.802 -16.994 1.00 87.50 554 HIS A CA 1
ATOM 4377 C C . HIS A 1 554 ? -9.598 -2.267 -17.086 1.00 87.50 554 HIS A C 1
ATOM 4379 O O . HIS A 1 554 ? -9.775 -2.806 -18.179 1.00 87.50 554 HIS A O 1
ATOM 4385 N N . VAL A 1 555 ? -9.676 -2.923 -15.933 1.00 92.38 555 VAL A N 1
ATOM 4386 C CA . VAL A 1 555 ? -10.231 -4.269 -15.819 1.00 92.38 555 VAL A CA 1
ATOM 4387 C C . VAL A 1 555 ? -11.687 -4.123 -15.401 1.00 92.38 555 VAL A C 1
ATOM 4389 O O . VAL A 1 555 ? -11.967 -3.811 -14.246 1.00 92.38 555 VAL A O 1
ATOM 4392 N N . ASN A 1 556 ? -12.598 -4.301 -16.353 1.00 94.12 556 ASN A N 1
ATOM 4393 C CA . ASN A 1 556 ? -14.039 -4.213 -16.145 1.00 94.12 556 ASN A CA 1
ATOM 4394 C C . ASN A 1 556 ? -14.624 -5.622 -16.024 1.00 94.12 556 ASN A C 1
ATOM 4396 O O . ASN A 1 556 ? -14.637 -6.365 -17.002 1.00 94.12 556 ASN A O 1
ATOM 4400 N N . CYS A 1 557 ? -15.101 -5.996 -14.842 1.00 96.62 557 CYS A N 1
ATOM 4401 C CA . CYS A 1 557 ? -15.755 -7.273 -14.590 1.00 96.62 557 CYS A CA 1
ATOM 4402 C C . CYS A 1 557 ? -17.273 -7.082 -14.586 1.00 96.62 557 CYS A C 1
ATOM 4404 O O . CYS A 1 557 ? -17.823 -6.504 -13.651 1.00 96.62 557 CYS A O 1
ATOM 4406 N N . GLU A 1 558 ? -17.942 -7.540 -15.641 1.00 95.19 558 GLU A N 1
ATOM 4407 C CA . GLU A 1 558 ? -19.390 -7.436 -15.805 1.00 95.19 558 GLU A CA 1
ATOM 4408 C C . GLU A 1 558 ? -20.151 -8.469 -14.963 1.00 95.19 558 GLU A C 1
ATOM 4410 O O . GLU A 1 558 ? -19.578 -9.357 -14.326 1.00 95.19 558 GLU A O 1
ATOM 4415 N N . ALA A 1 559 ? -21.480 -8.382 -14.996 1.00 92.81 559 ALA A N 1
ATOM 4416 C CA . ALA A 1 559 ? -22.353 -9.258 -14.233 1.00 92.81 559 ALA A CA 1
ATOM 4417 C C . ALA A 1 559 ? -22.130 -10.750 -14.511 1.00 92.81 559 ALA A C 1
ATOM 4419 O O . ALA A 1 559 ? -22.240 -11.221 -15.649 1.00 92.81 559 ALA A O 1
ATOM 4420 N N . ASN A 1 560 ? -21.910 -11.522 -13.442 1.00 92.25 560 ASN A N 1
ATOM 4421 C CA . ASN A 1 560 ? -21.530 -12.939 -13.465 1.00 92.25 560 ASN A CA 1
ATOM 4422 C C . ASN A 1 560 ? -20.146 -13.230 -14.085 1.00 92.25 560 ASN A C 1
ATOM 4424 O O . ASN A 1 560 ? -19.842 -14.387 -14.384 1.00 92.25 560 ASN A O 1
ATOM 4428 N N . GLY A 1 561 ? -19.314 -12.211 -14.312 1.00 95.75 561 GLY A N 1
ATOM 4429 C CA . GLY A 1 561 ? -17.880 -12.373 -14.542 1.00 95.75 561 GLY A CA 1
ATOM 4430 C C . GLY A 1 561 ? -17.146 -12.667 -13.229 1.00 95.75 561 GLY A C 1
ATOM 4431 O O . GLY A 1 561 ? -17.649 -12.378 -12.137 1.00 95.75 561 GLY A O 1
ATOM 4432 N N . SER A 1 562 ? -15.952 -13.262 -13.305 1.00 97.06 562 SER A N 1
ATOM 4433 C CA . SER A 1 562 ? -15.153 -13.536 -12.105 1.00 97.06 562 SER A CA 1
ATOM 4434 C C . SER A 1 562 ? -13.656 -13.292 -12.264 1.00 97.06 562 SER A C 1
ATOM 4436 O O . SER A 1 562 ? -13.066 -13.568 -13.306 1.00 97.06 562 SER A O 1
ATOM 4438 N N . ILE A 1 563 ? -13.035 -12.805 -11.191 1.00 98.00 563 ILE A N 1
ATOM 4439 C CA . ILE A 1 563 ? -11.587 -12.670 -11.035 1.00 98.00 563 ILE A CA 1
ATOM 4440 C C . ILE A 1 563 ? -11.163 -13.561 -9.868 1.00 98.00 563 ILE A C 1
ATOM 4442 O O . ILE A 1 563 ? -11.739 -13.461 -8.786 1.00 98.00 563 ILE A O 1
ATOM 4446 N N . VAL A 1 564 ? -10.177 -14.436 -10.070 1.00 97.62 564 VAL A N 1
ATOM 4447 C CA . VAL A 1 564 ? -9.725 -15.406 -9.059 1.00 97.62 564 VAL A CA 1
ATOM 4448 C C . VAL A 1 564 ? -8.213 -15.333 -8.881 1.00 97.62 564 VAL A C 1
ATOM 4450 O O . VAL A 1 564 ? -7.468 -15.512 -9.840 1.00 97.62 564 VAL A O 1
ATOM 4453 N N . LEU A 1 565 ? -7.754 -15.106 -7.653 1.00 97.12 565 LEU A N 1
ATOM 4454 C CA . LEU A 1 565 ? -6.339 -15.106 -7.285 1.00 97.12 565 LEU A CA 1
ATOM 4455 C C . LEU A 1 565 ? -6.021 -16.352 -6.459 1.00 97.12 565 LEU A C 1
ATOM 4457 O O . LEU A 1 565 ? -6.667 -16.606 -5.441 1.00 97.12 565 LEU A O 1
ATOM 4461 N N . GLY A 1 566 ? -5.015 -17.100 -6.901 1.00 94.69 566 GLY A N 1
ATOM 4462 C CA . GLY A 1 566 ? -4.542 -18.333 -6.291 1.00 94.69 566 GLY A CA 1
ATOM 4463 C C . GLY A 1 566 ? -5.417 -19.559 -6.567 1.00 94.69 566 GLY A C 1
ATOM 4464 O O . GLY A 1 566 ? -6.501 -19.503 -7.163 1.00 94.69 566 GLY A O 1
ATOM 4465 N N . GLY A 1 567 ? -4.952 -20.712 -6.102 1.00 92.44 567 GLY A N 1
ATOM 4466 C CA . GLY A 1 567 ? -5.637 -21.995 -6.200 1.00 92.44 567 GLY A CA 1
ATOM 4467 C C . GLY A 1 567 ? -4.934 -23.099 -5.428 1.00 92.44 567 GLY A C 1
ATOM 4468 O O . GLY A 1 567 ? -3.876 -22.902 -4.848 1.00 92.44 567 GLY A O 1
ATOM 4469 N N . THR A 1 568 ? -5.534 -24.282 -5.418 1.00 89.69 568 THR A N 1
ATOM 4470 C CA . THR A 1 568 ? -4.967 -25.452 -4.742 1.00 89.69 568 THR A CA 1
ATOM 4471 C C . THR A 1 568 ? -4.910 -26.593 -5.737 1.00 89.69 568 THR A C 1
ATOM 4473 O O . THR A 1 568 ? -5.922 -26.931 -6.359 1.00 89.69 568 THR A O 1
ATOM 4476 N N . LYS A 1 569 ? -3.722 -27.166 -5.926 1.00 86.56 569 LYS A N 1
ATOM 4477 C CA . LYS A 1 569 ? -3.533 -28.320 -6.807 1.00 86.56 569 LYS A CA 1
ATOM 4478 C C . LYS A 1 569 ? -4.213 -29.567 -6.224 1.00 86.56 569 LYS A C 1
ATOM 4480 O O . LYS A 1 569 ? -4.408 -29.654 -5.012 1.00 86.56 569 LYS A O 1
ATOM 4485 N N . PRO A 1 570 ? -4.503 -30.593 -7.049 1.00 84.62 570 PRO A N 1
ATOM 4486 C CA . PRO A 1 570 ? -5.080 -31.852 -6.567 1.00 84.62 570 PRO A CA 1
ATOM 4487 C C . PRO A 1 570 ? -4.253 -32.575 -5.491 1.00 84.62 570 PRO A C 1
ATOM 4489 O O . PRO A 1 570 ? -4.804 -33.369 -4.736 1.00 84.62 570 PRO A O 1
ATOM 4492 N N . ASN A 1 571 ? -2.941 -32.325 -5.425 1.00 83.88 571 ASN A N 1
ATOM 4493 C CA . ASN A 1 571 ? -2.037 -32.883 -4.416 1.00 83.88 571 ASN A CA 1
ATOM 4494 C C . ASN A 1 571 ? -1.990 -32.073 -3.103 1.00 83.88 571 ASN A C 1
ATOM 4496 O O . ASN A 1 571 ? -1.297 -32.490 -2.181 1.00 83.88 571 ASN A O 1
ATOM 4500 N N . GLY A 1 572 ? -2.714 -30.952 -3.012 1.00 83.25 572 GLY A N 1
ATOM 4501 C CA . GLY A 1 572 ? -2.766 -30.085 -1.832 1.00 83.25 572 GLY A CA 1
ATOM 4502 C C . GLY A 1 572 ? -1.830 -28.874 -1.870 1.00 83.25 572 GLY A C 1
ATOM 4503 O O . GLY A 1 572 ? -1.967 -28.003 -1.015 1.00 83.25 572 GLY A O 1
ATOM 4504 N N . ASP A 1 573 ? -0.933 -28.766 -2.855 1.00 86.25 573 ASP A N 1
ATOM 4505 C CA . ASP A 1 573 ? -0.029 -27.615 -2.951 1.00 86.25 573 ASP A CA 1
ATOM 4506 C C . ASP A 1 573 ? -0.817 -26.326 -3.223 1.00 86.25 573 ASP A C 1
ATOM 4508 O O . ASP A 1 573 ? -1.636 -26.263 -4.151 1.00 86.25 573 ASP A O 1
ATOM 4512 N N . GLN A 1 574 ? -0.544 -25.281 -2.440 1.00 89.44 574 GLN A N 1
ATOM 4513 C CA . GLN A 1 574 ? -1.101 -23.952 -2.674 1.00 89.44 574 GLN A CA 1
ATOM 4514 C C . GLN A 1 574 ? -0.346 -23.231 -3.798 1.00 89.44 574 GLN A C 1
ATOM 4516 O O . GLN A 1 574 ? 0.884 -23.186 -3.839 1.00 89.44 574 GLN A O 1
ATOM 4521 N N . LEU A 1 575 ? -1.121 -22.636 -4.698 1.00 93.00 575 LEU A N 1
ATOM 4522 C CA . LEU A 1 575 ? -0.685 -21.673 -5.692 1.00 93.00 575 LEU A CA 1
ATOM 4523 C C . LEU A 1 575 ? -1.206 -20.303 -5.274 1.00 93.00 575 LEU A C 1
ATOM 4525 O O . LEU A 1 575 ? -2.405 -20.130 -5.069 1.00 93.00 575 LEU A O 1
ATOM 4529 N N . THR A 1 576 ? -0.316 -19.329 -5.145 1.00 93.88 576 THR A N 1
ATOM 4530 C CA . THR A 1 576 ? -0.655 -17.988 -4.654 1.00 93.88 576 THR A CA 1
ATOM 4531 C C . THR A 1 576 ? -0.391 -16.930 -5.715 1.00 93.88 576 THR A C 1
ATOM 4533 O O . THR A 1 576 ? 0.402 -17.129 -6.643 1.00 93.88 576 THR A O 1
ATOM 4536 N N . ALA A 1 577 ? -1.065 -15.793 -5.608 1.00 92.25 577 ALA A N 1
ATOM 4537 C CA . ALA A 1 577 ? -0.844 -14.665 -6.500 1.00 92.25 577 ALA A CA 1
ATOM 4538 C C . ALA A 1 577 ? -0.790 -13.357 -5.722 1.00 92.25 577 ALA A C 1
ATOM 4540 O O . ALA A 1 577 ? -1.584 -13.126 -4.816 1.00 92.25 577 ALA A O 1
ATOM 4541 N N . GLU A 1 578 ? 0.126 -12.485 -6.115 1.00 93.06 578 GLU A N 1
ATOM 4542 C CA . GLU A 1 578 ? 0.122 -11.080 -5.729 1.00 93.06 578 GLU A CA 1
ATOM 4543 C C . GLU A 1 578 ? -0.191 -10.258 -6.976 1.00 93.06 578 GLU A C 1
ATOM 4545 O O . GLU A 1 578 ? 0.571 -10.280 -7.947 1.00 93.06 578 GLU A O 1
ATOM 4550 N N . VAL A 1 579 ? -1.351 -9.605 -6.979 1.00 92.88 579 VAL A N 1
ATOM 4551 C CA . VAL A 1 579 ? -1.857 -8.859 -8.132 1.00 92.88 579 VAL A CA 1
ATOM 4552 C C . VAL A 1 579 ? -1.981 -7.394 -7.765 1.00 92.88 579 VAL A C 1
ATOM 4554 O O . VAL A 1 579 ? -2.702 -7.046 -6.840 1.00 92.88 579 VAL A O 1
ATOM 4557 N N . GLU A 1 580 ? -1.299 -6.531 -8.502 1.00 90.56 580 GLU A N 1
ATOM 4558 C CA . GLU A 1 580 ? -1.200 -5.105 -8.201 1.00 90.56 580 GLU A CA 1
ATOM 4559 C C . GLU A 1 580 ? -1.843 -4.268 -9.309 1.00 90.56 580 GLU A C 1
ATOM 4561 O O . GLU A 1 580 ? -1.411 -4.304 -10.463 1.00 90.56 580 GLU A O 1
ATOM 4566 N N . PHE A 1 581 ? -2.854 -3.477 -8.964 1.00 89.56 581 PHE A N 1
ATOM 4567 C CA . PHE A 1 581 ? -3.387 -2.421 -9.817 1.00 89.56 581 PHE A CA 1
ATOM 4568 C C . PHE A 1 581 ? -2.622 -1.129 -9.537 1.00 89.56 581 PHE A C 1
ATOM 4570 O O . PHE A 1 581 ? -2.782 -0.530 -8.479 1.00 89.56 581 PHE A O 1
ATOM 4577 N N . ARG A 1 582 ? -1.785 -0.709 -10.486 1.00 82.75 582 ARG A N 1
ATOM 4578 C CA . ARG A 1 582 ? -0.885 0.446 -10.359 1.00 82.75 582 ARG A CA 1
ATOM 4579 C C . ARG A 1 582 ? -1.578 1.781 -10.630 1.00 82.75 582 ARG A C 1
ATOM 4581 O O . ARG A 1 582 ? -2.630 1.819 -11.274 1.00 82.75 582 ARG A O 1
ATOM 4588 N N . LYS A 1 583 ? -0.913 2.881 -10.250 1.00 81.62 583 LYS A N 1
ATOM 4589 C CA . LYS A 1 583 ? -1.314 4.277 -10.511 1.00 81.62 583 LYS A CA 1
ATOM 4590 C C . LYS A 1 583 ? -1.976 4.471 -11.882 1.00 81.62 583 LYS A C 1
ATOM 4592 O O . LYS A 1 583 ? -1.402 4.163 -12.927 1.00 81.62 583 LYS A O 1
ATOM 4597 N N . GLY A 1 584 ? -3.192 5.015 -11.872 1.00 78.56 584 GLY A N 1
ATOM 4598 C CA . GLY A 1 584 ? -4.013 5.275 -13.056 1.00 78.56 584 GLY A CA 1
ATOM 4599 C C . GLY A 1 584 ? -4.844 4.090 -13.556 1.00 78.56 584 GLY A C 1
ATOM 4600 O O . GLY A 1 584 ? -5.627 4.282 -14.484 1.00 78.56 584 GLY A O 1
ATOM 4601 N N . SER A 1 585 ? -4.696 2.898 -12.973 1.00 87.44 585 SER A N 1
ATOM 4602 C CA . SER A 1 585 ? -5.491 1.717 -13.329 1.00 87.44 585 SER A CA 1
ATOM 4603 C C . SER A 1 585 ? -6.818 1.677 -12.576 1.00 87.44 585 SER A C 1
ATOM 4605 O O . SER A 1 585 ? -6.936 2.213 -11.473 1.00 87.44 585 SER A O 1
ATOM 4607 N N . ILE A 1 586 ? -7.803 1.010 -13.170 1.00 93.44 586 ILE A N 1
ATOM 4608 C CA . ILE A 1 586 ? -9.145 0.831 -12.625 1.00 93.44 586 ILE A CA 1
ATOM 4609 C C . ILE A 1 586 ? -9.452 -0.664 -12.572 1.00 93.44 586 ILE A C 1
ATOM 4611 O O . ILE A 1 586 ? -9.350 -1.352 -13.590 1.00 93.44 586 ILE A O 1
ATOM 4615 N N . LEU A 1 587 ? -9.861 -1.147 -11.403 1.00 97.56 587 LEU A N 1
ATOM 4616 C CA . LEU A 1 587 ? -10.600 -2.396 -11.268 1.00 97.56 587 LEU A CA 1
ATOM 4617 C C . LEU A 1 587 ? -12.068 -2.046 -11.037 1.00 97.56 587 LEU A C 1
ATOM 4619 O O . LEU A 1 587 ? -12.392 -1.412 -10.039 1.00 97.56 587 LEU A O 1
ATOM 4623 N N . GLU A 1 588 ? -12.952 -2.448 -11.940 1.00 98.25 588 GLU A N 1
ATOM 4624 C CA . GLU A 1 588 ? -14.389 -2.215 -11.826 1.00 98.25 588 GLU A CA 1
ATOM 4625 C C . GLU A 1 588 ? -15.130 -3.542 -11.680 1.00 98.25 588 GLU A C 1
ATOM 4627 O O . GLU A 1 588 ? -15.002 -4.433 -12.518 1.00 98.25 588 GLU A O 1
ATOM 4632 N N . LEU A 1 589 ? -15.893 -3.675 -10.595 1.00 98.44 589 LEU A N 1
ATOM 4633 C CA . LEU A 1 589 ? -16.743 -4.825 -10.309 1.00 98.44 589 LEU A CA 1
ATOM 4634 C C . LEU A 1 589 ? -18.204 -4.405 -10.489 1.00 98.44 589 LEU A C 1
ATOM 4636 O O . LEU A 1 589 ? -18.751 -3.696 -9.640 1.00 98.44 589 LEU A O 1
ATOM 4640 N N . GLN A 1 590 ? -18.830 -4.822 -11.590 1.00 97.62 590 GLN A N 1
ATOM 4641 C CA . GLN A 1 590 ? -20.249 -4.575 -11.846 1.00 97.62 590 GLN A CA 1
ATOM 4642 C C . GLN A 1 590 ? -21.149 -5.453 -10.961 1.00 97.62 590 GLN A C 1
ATOM 4644 O O . GLN A 1 590 ? -20.685 -6.344 -10.247 1.00 97.62 590 GLN A O 1
ATOM 4649 N N . SER A 1 591 ? -22.460 -5.202 -11.000 1.00 96.12 591 SER A N 1
ATOM 4650 C CA . SER A 1 591 ? -23.449 -5.983 -10.253 1.00 96.12 591 SER A CA 1
ATOM 4651 C C . SER A 1 591 ? -23.299 -7.479 -10.502 1.00 96.12 591 SER A C 1
ATOM 4653 O O . SER A 1 591 ? -23.201 -7.892 -11.647 1.00 96.12 591 SER A O 1
ATOM 4655 N N . ASP A 1 592 ? -23.279 -8.285 -9.440 1.00 95.81 592 ASP A N 1
ATOM 4656 C CA . ASP A 1 592 ? -23.090 -9.744 -9.478 1.00 95.81 592 ASP A CA 1
ATOM 4657 C C . ASP A 1 592 ? -21.722 -10.228 -10.009 1.00 95.81 592 ASP A C 1
ATOM 4659 O O . ASP A 1 592 ? -21.528 -11.429 -10.218 1.00 95.81 592 ASP A O 1
ATOM 4663 N N . ALA A 1 593 ? -20.751 -9.334 -10.226 1.00 97.88 593 ALA A N 1
ATOM 4664 C CA . ALA A 1 593 ? -19.367 -9.723 -10.488 1.00 97.88 593 ALA A CA 1
ATOM 4665 C C . ALA A 1 593 ? -18.718 -10.306 -9.223 1.00 97.88 593 ALA A C 1
ATOM 4667 O O . ALA A 1 593 ? -18.992 -9.855 -8.108 1.00 97.88 593 ALA A O 1
ATOM 4668 N N . VAL A 1 594 ? -17.824 -11.285 -9.386 1.00 98.38 594 VAL A N 1
ATOM 4669 C CA . VAL A 1 594 ? -17.151 -11.956 -8.260 1.00 98.38 594 VAL A CA 1
ATOM 4670 C C . VAL A 1 594 ? -15.648 -11.707 -8.297 1.00 98.38 594 VAL A C 1
ATOM 4672 O O . VAL A 1 594 ? -14.954 -12.180 -9.195 1.00 98.38 594 VAL A O 1
ATOM 4675 N N . LEU A 1 595 ? -15.118 -11.045 -7.273 1.00 98.62 595 LEU A N 1
ATOM 4676 C CA . LEU A 1 595 ? -13.692 -11.031 -6.967 1.00 98.62 595 LEU A CA 1
ATOM 4677 C C . LEU A 1 595 ? -13.409 -12.054 -5.865 1.00 98.62 595 LEU A C 1
ATOM 4679 O O . LEU A 1 595 ? -13.935 -11.943 -4.761 1.00 98.62 595 LEU A O 1
ATOM 4683 N N . ARG A 1 596 ? -12.552 -13.037 -6.140 1.00 98.50 596 ARG A N 1
ATOM 4684 C CA . ARG A 1 596 ? -12.148 -14.069 -5.182 1.00 98.50 596 ARG A CA 1
ATOM 4685 C C . ARG A 1 596 ? -10.638 -14.059 -4.982 1.00 98.50 596 ARG A C 1
ATOM 4687 O O . ARG A 1 596 ? -9.887 -14.332 -5.914 1.00 98.50 596 ARG A O 1
ATOM 4694 N N . VAL A 1 597 ? -10.203 -13.819 -3.753 1.00 98.44 597 VAL A N 1
ATOM 4695 C CA . VAL A 1 597 ? -8.803 -13.919 -3.326 1.00 98.44 597 VAL A CA 1
ATOM 4696 C C . VAL A 1 597 ? -8.684 -15.130 -2.414 1.00 98.44 597 VAL A C 1
ATOM 4698 O O . VAL A 1 597 ? -9.356 -15.181 -1.389 1.00 98.44 597 VAL A O 1
ATOM 4701 N N . ARG A 1 598 ? -7.888 -16.128 -2.801 1.00 97.06 598 ARG A N 1
ATOM 4702 C CA . ARG A 1 598 ? -7.663 -17.327 -1.983 1.00 97.06 598 ARG A CA 1
ATOM 4703 C C . ARG A 1 598 ? -6.497 -17.148 -1.019 1.00 97.06 598 ARG A C 1
ATOM 4705 O O . ARG A 1 598 ? -5.679 -16.244 -1.178 1.00 97.06 598 ARG A O 1
ATOM 4712 N N . ASP A 1 599 ? -6.434 -18.044 -0.045 1.00 95.19 599 ASP A N 1
ATOM 4713 C CA . ASP A 1 599 ? -5.421 -18.089 1.001 1.00 95.19 599 ASP A CA 1
ATOM 4714 C C . ASP A 1 599 ? -3.995 -17.901 0.456 1.00 95.19 599 ASP A C 1
ATOM 4716 O O . ASP A 1 599 ? -3.628 -18.443 -0.591 1.00 95.19 599 ASP A O 1
ATOM 4720 N N . GLY A 1 600 ? -3.212 -17.066 1.140 1.00 94.44 600 GLY A N 1
ATOM 4721 C CA . GLY A 1 600 ? -1.843 -16.703 0.765 1.00 94.44 600 GLY A CA 1
ATOM 4722 C C . GLY A 1 600 ? -1.718 -15.753 -0.435 1.00 94.44 600 GLY A C 1
ATOM 4723 O O . GLY A 1 600 ? -0.599 -15.386 -0.802 1.00 94.44 600 GLY A O 1
ATOM 4724 N N . SER A 1 601 ? -2.831 -15.354 -1.060 1.00 97.44 601 SER A N 1
ATOM 4725 C CA . SER A 1 601 ? -2.854 -14.404 -2.178 1.00 97.44 601 SER A CA 1
ATOM 4726 C C . SER A 1 601 ? -3.230 -12.990 -1.732 1.00 97.44 601 SER A C 1
ATOM 4728 O O . SER A 1 601 ? -3.913 -12.782 -0.728 1.00 97.44 601 SER A O 1
ATOM 4730 N N . THR A 1 602 ? -2.809 -11.997 -2.512 1.00 98.19 602 THR A N 1
ATOM 4731 C CA . THR A 1 602 ? -3.021 -10.578 -2.214 1.00 98.19 602 THR A CA 1
ATOM 4732 C C . THR A 1 602 ? -3.440 -9.829 -3.473 1.00 98.19 602 THR A C 1
ATOM 4734 O O . THR A 1 602 ? -2.755 -9.896 -4.494 1.00 98.19 602 THR A O 1
ATOM 4737 N N . LEU A 1 603 ? -4.548 -9.092 -3.397 1.00 98.44 603 LEU A N 1
ATOM 4738 C CA . LEU A 1 603 ? -4.894 -8.063 -4.377 1.00 98.44 603 LEU A CA 1
ATOM 4739 C C . LEU A 1 603 ? -4.533 -6.695 -3.798 1.00 98.44 603 LEU A C 1
ATOM 4741 O O . LEU A 1 603 ? -5.000 -6.356 -2.716 1.00 98.44 603 LEU A O 1
ATOM 4745 N N . ILE A 1 604 ? -3.747 -5.908 -4.526 1.00 97.12 604 ILE A N 1
ATOM 4746 C CA . ILE A 1 604 ? -3.299 -4.573 -4.128 1.00 97.12 604 ILE A CA 1
ATOM 4747 C C . ILE A 1 604 ? -3.920 -3.549 -5.077 1.00 97.12 604 ILE A C 1
ATOM 4749 O O . ILE A 1 604 ? -3.710 -3.615 -6.290 1.00 97.12 604 ILE A O 1
ATOM 4753 N N . ILE A 1 605 ? -4.657 -2.586 -4.532 1.00 96.06 605 ILE A N 1
ATOM 4754 C CA . ILE A 1 605 ? -5.047 -1.357 -5.231 1.00 96.06 605 ILE A CA 1
ATOM 4755 C C . ILE A 1 605 ? -4.043 -0.291 -4.807 1.00 96.06 605 ILE A C 1
ATOM 4757 O O . ILE A 1 605 ? -4.133 0.226 -3.695 1.00 96.06 605 ILE A O 1
ATOM 4761 N N . ASP A 1 606 ? -3.046 -0.026 -5.651 1.00 90.38 606 ASP A N 1
ATOM 4762 C CA . ASP A 1 606 ? -1.909 0.827 -5.304 1.00 90.38 606 ASP A CA 1
ATOM 4763 C C . ASP A 1 606 ? -2.261 2.326 -5.361 1.00 90.38 606 ASP A C 1
ATOM 4765 O O . ASP A 1 606 ? -3.321 2.726 -5.853 1.00 90.38 606 ASP A O 1
ATOM 4769 N N . GLU A 1 607 ? -1.369 3.177 -4.856 1.00 86.06 607 GLU A N 1
ATOM 4770 C CA . GLU A 1 607 ? -1.561 4.628 -4.828 1.00 86.06 607 GLU A CA 1
ATOM 4771 C C . GLU A 1 607 ? -1.916 5.193 -6.222 1.00 86.06 607 GLU A C 1
ATOM 4773 O O . GLU A 1 607 ? -1.226 4.985 -7.223 1.00 86.06 607 GLU A O 1
ATOM 4778 N N . GLY A 1 608 ? -3.029 5.927 -6.299 1.00 83.75 608 GLY A N 1
ATOM 4779 C CA . GLY A 1 608 ? -3.551 6.495 -7.545 1.00 83.75 608 GLY A CA 1
ATOM 4780 C C . GLY A 1 608 ? -4.264 5.504 -8.476 1.00 83.75 608 GLY A C 1
ATOM 4781 O O . GLY A 1 608 ? -4.651 5.905 -9.577 1.00 83.75 608 GLY A O 1
ATOM 4782 N N . ALA A 1 609 ? -4.440 4.240 -8.080 1.00 90.00 609 ALA A N 1
ATOM 4783 C CA . ALA A 1 609 ? -5.400 3.319 -8.692 1.00 90.00 609 ALA A CA 1
ATOM 4784 C C . ALA A 1 609 ? -6.800 3.474 -8.067 1.00 90.00 609 ALA A C 1
ATOM 4786 O O . ALA A 1 609 ? -6.960 4.088 -7.006 1.00 90.00 609 ALA A O 1
ATOM 4787 N N . LEU A 1 610 ? -7.815 2.927 -8.742 1.00 93.56 610 LEU A N 1
ATOM 4788 C CA . LEU A 1 610 ? -9.218 3.011 -8.334 1.00 93.56 610 LEU A CA 1
ATOM 4789 C C . LEU A 1 610 ? -9.891 1.634 -8.358 1.00 93.56 610 LEU A C 1
ATOM 4791 O O . LEU A 1 610 ? -9.872 0.949 -9.380 1.00 93.56 610 LEU A O 1
ATOM 4795 N N . LEU A 1 611 ? -10.542 1.266 -7.256 1.00 97.88 611 LEU A N 1
ATOM 4796 C CA . LEU A 1 611 ? -11.487 0.149 -7.196 1.00 97.88 611 LEU A CA 1
ATOM 4797 C C . LEU A 1 611 ? -12.919 0.690 -7.260 1.00 97.88 611 LEU A C 1
ATOM 4799 O O . LEU A 1 611 ? -13.315 1.438 -6.374 1.00 97.88 611 LEU A O 1
ATOM 4803 N N . ILE A 1 612 ? -13.698 0.314 -8.272 1.00 98.25 612 ILE A N 1
ATOM 4804 C CA . ILE A 1 612 ? -15.114 0.685 -8.422 1.00 98.25 612 ILE A CA 1
ATOM 4805 C C . ILE A 1 612 ? -15.986 -0.521 -8.071 1.00 98.25 612 ILE A C 1
ATOM 4807 O O . ILE A 1 612 ? -15.783 -1.610 -8.612 1.00 98.25 612 ILE A O 1
ATOM 4811 N N . ILE A 1 613 ? -16.964 -0.326 -7.186 1.00 98.50 613 ILE A N 1
ATOM 4812 C CA . ILE A 1 613 ? -17.881 -1.372 -6.720 1.00 98.50 613 ILE A CA 1
ATOM 4813 C C . ILE A 1 613 ? -19.321 -0.958 -7.031 1.00 98.50 613 ILE A C 1
ATOM 4815 O O . ILE A 1 613 ? -19.818 0.037 -6.499 1.00 98.50 613 ILE A O 1
ATOM 4819 N N . HIS A 1 614 ? -19.998 -1.755 -7.858 1.00 98.19 614 HIS A N 1
ATOM 4820 C CA . HIS A 1 614 ? -21.430 -1.629 -8.138 1.00 98.19 614 HIS A CA 1
ATOM 4821 C C . HIS A 1 614 ? -22.291 -2.431 -7.147 1.00 98.19 614 HIS A C 1
ATOM 4823 O O . HIS A 1 614 ? -21.799 -3.368 -6.509 1.00 98.19 614 HIS A O 1
ATOM 4829 N N . PRO A 1 615 ? -23.595 -2.119 -7.010 1.00 97.50 615 PRO A N 1
ATOM 4830 C CA . PRO A 1 615 ? -24.501 -2.869 -6.140 1.00 97.50 615 PRO A CA 1
ATOM 4831 C C . PRO A 1 615 ? -24.547 -4.354 -6.493 1.00 97.50 615 PRO A C 1
ATOM 4833 O O . PRO A 1 615 ? -24.756 -4.707 -7.650 1.00 97.50 615 PRO A O 1
ATOM 4836 N N . GLY A 1 616 ? -24.387 -5.223 -5.495 1.00 95.81 616 GLY A N 1
ATOM 4837 C CA . GLY A 1 616 ? -24.424 -6.679 -5.671 1.00 95.81 616 GLY A CA 1
ATOM 4838 C C . GLY A 1 616 ? -23.100 -7.318 -6.104 1.00 95.81 616 GLY A C 1
ATOM 4839 O O . GLY A 1 616 ? -23.030 -8.543 -6.163 1.00 95.81 616 GLY A O 1
ATOM 4840 N N . ALA A 1 617 ? -22.047 -6.537 -6.377 1.00 97.94 617 ALA A N 1
ATOM 4841 C CA . ALA A 1 617 ? -20.702 -7.082 -6.565 1.00 97.94 617 ALA A CA 1
ATOM 4842 C C . ALA A 1 617 ? -20.236 -7.833 -5.302 1.00 97.94 617 ALA A C 1
ATOM 4844 O O . ALA A 1 617 ? -20.509 -7.412 -4.175 1.00 97.94 617 ALA A O 1
ATOM 4845 N N . GLN A 1 618 ? -19.529 -8.948 -5.484 1.00 98.06 618 GLN A N 1
ATOM 4846 C CA . GLN A 1 618 ? -19.143 -9.856 -4.404 1.00 98.06 618 GLN A CA 1
ATOM 4847 C C . GLN A 1 618 ? -17.626 -9.926 -4.271 1.00 98.06 618 GLN A C 1
ATOM 4849 O O . GLN A 1 618 ? -16.925 -10.255 -5.228 1.00 98.06 618 GLN A O 1
ATOM 4854 N N . ILE A 1 619 ? -17.123 -9.683 -3.062 1.00 98.62 619 ILE A N 1
ATOM 4855 C CA . ILE A 1 619 ? -15.719 -9.899 -2.708 1.00 98.62 619 ILE A CA 1
ATOM 4856 C C . ILE A 1 619 ? -15.646 -11.106 -1.771 1.00 98.62 619 ILE A C 1
ATOM 4858 O O . ILE A 1 619 ? -16.362 -11.195 -0.773 1.00 98.62 619 ILE A O 1
ATOM 4862 N N . ILE A 1 620 ? -14.793 -12.065 -2.108 1.00 98.25 620 ILE A N 1
ATOM 4863 C CA . ILE A 1 620 ? -14.596 -13.301 -1.356 1.00 98.25 620 ILE A CA 1
ATOM 4864 C C . ILE A 1 620 ? -13.121 -13.376 -0.968 1.00 98.25 620 ILE A C 1
ATOM 4866 O O . ILE A 1 620 ? -12.265 -13.506 -1.842 1.00 98.25 620 ILE A O 1
ATOM 4870 N N . LEU A 1 621 ? -12.833 -13.300 0.329 1.00 97.75 621 LEU A N 1
ATOM 4871 C CA . LEU A 1 621 ? -11.492 -13.453 0.894 1.00 97.75 621 LEU A CA 1
ATOM 4872 C C . LEU A 1 621 ? -11.420 -14.830 1.562 1.00 97.75 621 LEU A C 1
ATOM 4874 O O . LEU A 1 621 ? -11.827 -15.012 2.707 1.00 97.75 621 LEU A O 1
ATOM 4878 N N . GLU A 1 622 ? -10.993 -15.823 0.789 1.00 94.88 622 GLU A N 1
ATOM 4879 C CA . GLU A 1 622 ? -11.113 -17.251 1.084 1.00 94.88 622 GLU A CA 1
ATOM 4880 C C . GLU A 1 622 ? -9.828 -17.798 1.724 1.00 94.88 622 GLU A C 1
ATOM 4882 O O . GLU A 1 622 ? -8.982 -18.364 1.032 1.00 94.88 622 GLU A O 1
ATOM 4887 N N . GLY A 1 623 ? -9.699 -17.640 3.044 1.00 91.12 623 GLY A N 1
ATOM 4888 C CA . GLY A 1 623 ? -8.558 -18.095 3.850 1.00 91.12 623 GLY A CA 1
ATOM 4889 C C . GLY A 1 623 ? -7.961 -16.984 4.712 1.00 91.12 623 GLY A C 1
ATOM 4890 O O . GLY A 1 623 ? -8.038 -15.815 4.350 1.00 91.12 623 GLY A O 1
ATOM 4891 N N . GLU A 1 624 ? -7.352 -17.342 5.844 1.00 90.31 624 GLU A N 1
ATOM 4892 C CA . GLU A 1 624 ? -6.847 -16.383 6.846 1.00 90.31 624 GLU A CA 1
ATOM 4893 C C . GLU A 1 624 ? -5.736 -15.458 6.319 1.00 90.31 624 GLU A C 1
ATOM 4895 O O . GLU A 1 624 ? -5.548 -14.354 6.829 1.00 90.31 624 GLU A O 1
ATOM 4900 N N . ASN A 1 625 ? -5.030 -15.884 5.265 1.00 93.44 625 ASN A N 1
ATOM 4901 C CA . ASN A 1 625 ? -3.971 -15.118 4.612 1.00 93.44 625 ASN A CA 1
ATOM 4902 C C . ASN A 1 625 ? -4.422 -14.507 3.271 1.00 93.44 625 ASN A C 1
ATOM 4904 O O . ASN A 1 625 ? -3.576 -14.065 2.494 1.00 93.44 625 ASN A O 1
ATOM 4908 N N . ALA A 1 626 ? -5.722 -14.511 2.954 1.00 96.94 626 ALA A N 1
ATOM 4909 C CA . ALA A 1 626 ? -6.257 -13.808 1.788 1.00 96.94 626 ALA A CA 1
ATOM 4910 C C . ALA A 1 626 ? -6.385 -12.306 2.089 1.00 96.94 626 ALA A C 1
ATOM 4912 O O . ALA A 1 626 ? -7.058 -11.911 3.042 1.00 96.94 626 ALA A O 1
ATOM 4913 N N . VAL A 1 627 ? -5.758 -11.456 1.271 1.00 98.56 627 VAL A N 1
ATOM 4914 C CA . VAL A 1 627 ? -5.661 -10.014 1.561 1.00 98.56 627 VAL A CA 1
ATOM 4915 C C . VAL A 1 627 ? -6.184 -9.168 0.404 1.00 98.56 627 VAL A C 1
ATOM 4917 O O . VAL A 1 627 ? -5.761 -9.331 -0.743 1.00 98.56 627 VAL A O 1
ATOM 4920 N N . LEU A 1 628 ? -7.066 -8.219 0.722 1.00 98.69 628 LEU A N 1
ATOM 4921 C CA . LEU A 1 628 ? -7.350 -7.056 -0.121 1.00 98.69 628 LEU A CA 1
ATOM 4922 C C . LEU A 1 628 ? -6.647 -5.839 0.482 1.00 98.69 628 LEU A C 1
ATOM 4924 O O . LEU A 1 628 ? -7.073 -5.326 1.513 1.00 98.69 628 LEU A O 1
ATOM 4928 N N . GLU A 1 629 ? -5.573 -5.386 -0.153 1.00 98.25 629 GLU A N 1
ATOM 4929 C CA . GLU A 1 629 ? -4.779 -4.247 0.295 1.00 98.25 629 GLU A CA 1
ATOM 4930 C C . GLU A 1 629 ? -5.151 -2.978 -0.479 1.00 98.25 629 GLU A C 1
ATOM 4932 O O . GLU A 1 629 ? -5.096 -2.933 -1.710 1.00 98.25 629 GLU A O 1
ATOM 4937 N N . LEU A 1 630 ? -5.534 -1.939 0.259 1.00 96.81 630 LEU A N 1
ATOM 4938 C CA . LEU A 1 630 ? -5.992 -0.659 -0.265 1.00 96.81 630 LEU A CA 1
ATOM 4939 C C . LEU A 1 630 ? -4.991 0.442 0.092 1.00 96.81 630 LEU A C 1
ATOM 4941 O O . LEU A 1 630 ? -4.880 0.845 1.251 1.00 96.81 630 LEU A O 1
ATOM 4945 N N . ARG A 1 631 ? -4.293 0.924 -0.938 1.00 93.06 631 ARG A N 1
ATOM 4946 C CA . ARG A 1 631 ? -3.427 2.115 -0.923 1.00 93.06 631 ARG A CA 1
ATOM 4947 C C . ARG A 1 631 ? -3.980 3.228 -1.823 1.00 93.06 631 ARG A C 1
ATOM 4949 O O . ARG A 1 631 ? -3.684 4.404 -1.627 1.00 93.06 631 ARG A O 1
ATOM 4956 N N . GLY A 1 632 ? -4.765 2.850 -2.834 1.00 90.06 632 GLY A N 1
ATOM 4957 C CA . GLY A 1 632 ? -5.543 3.719 -3.718 1.00 90.06 632 GLY A CA 1
ATOM 4958 C C . GLY A 1 632 ? -7.013 3.839 -3.305 1.00 90.06 632 GLY A C 1
ATOM 4959 O O . GLY A 1 632 ? -7.442 3.284 -2.297 1.00 90.06 632 GLY A O 1
ATOM 4960 N N . LYS A 1 633 ? -7.806 4.574 -4.091 1.00 90.75 633 LYS A N 1
ATOM 4961 C CA . LYS A 1 633 ? -9.187 4.936 -3.724 1.00 90.75 633 LYS A CA 1
ATOM 4962 C C . LYS A 1 633 ? -10.184 3.808 -3.993 1.00 90.75 633 LYS A C 1
ATOM 4964 O O . LYS A 1 633 ? -10.025 3.034 -4.940 1.00 90.75 633 LYS A O 1
ATOM 4969 N N . VAL A 1 634 ? -11.275 3.795 -3.227 1.00 94.75 634 VAL A N 1
ATOM 4970 C CA . VAL A 1 634 ? -12.459 2.962 -3.488 1.00 94.75 634 VAL A CA 1
ATOM 4971 C C . VAL A 1 634 ? -13.652 3.850 -3.846 1.00 94.75 634 VAL A C 1
ATOM 4973 O O . VAL A 1 634 ? -14.016 4.741 -3.085 1.00 94.75 634 VAL A O 1
ATOM 4976 N N . ARG A 1 635 ? -14.300 3.602 -4.984 1.00 95.00 635 ARG A N 1
ATOM 4977 C CA . ARG A 1 635 ? -15.551 4.250 -5.389 1.00 95.00 635 ARG A CA 1
ATOM 4978 C C . ARG A 1 635 ? -16.724 3.295 -5.219 1.00 95.00 635 ARG A C 1
ATOM 4980 O O . ARG A 1 635 ? -16.718 2.194 -5.767 1.00 95.00 635 ARG A O 1
ATOM 4987 N N . LEU A 1 636 ? -17.740 3.746 -4.494 1.00 96.12 636 LEU A N 1
ATOM 4988 C CA . LEU A 1 636 ? -19.010 3.050 -4.326 1.00 96.12 636 LEU A CA 1
ATOM 4989 C C . LEU A 1 636 ? -20.051 3.686 -5.244 1.00 96.12 636 LEU A C 1
ATOM 4991 O O . LEU A 1 636 ? -20.365 4.874 -5.114 1.00 96.12 636 LEU A O 1
ATOM 4995 N N . GLU A 1 637 ? -20.572 2.897 -6.179 1.00 96.25 637 GLU A N 1
ATOM 4996 C CA . GLU A 1 637 ? -21.685 3.318 -7.026 1.00 96.25 637 GLU A CA 1
ATOM 4997 C C . GLU A 1 637 ? -22.997 3.390 -6.227 1.00 96.25 637 GLU A C 1
ATOM 4999 O O . GLU A 1 637 ? -23.078 2.926 -5.090 1.00 96.25 637 GLU A O 1
ATOM 5004 N N . ASN A 1 638 ? -24.036 4.001 -6.799 1.00 94.06 638 ASN A N 1
ATOM 5005 C CA . ASN A 1 638 ? -25.309 4.235 -6.109 1.00 94.06 638 ASN A CA 1
ATOM 5006 C C . ASN A 1 638 ? -25.886 2.961 -5.457 1.00 94.06 638 ASN A C 1
ATOM 5008 O O . ASN A 1 638 ? -26.095 1.981 -6.160 1.00 94.06 638 ASN A O 1
ATOM 5012 N N . ASP A 1 639 ? -26.194 3.006 -4.153 1.00 95.06 639 ASP A N 1
ATOM 5013 C CA . ASP A 1 639 ? -26.664 1.877 -3.326 1.00 95.06 639 ASP A CA 1
ATOM 5014 C C . ASP A 1 639 ? -25.656 0.709 -3.135 1.00 95.06 639 ASP A C 1
ATOM 5016 O O . ASP A 1 639 ? -26.036 -0.376 -2.682 1.00 95.06 639 ASP A O 1
ATOM 5020 N N . ALA A 1 640 ? -24.367 0.891 -3.454 1.00 97.31 640 ALA A N 1
ATOM 5021 C CA . ALA A 1 640 ? -23.359 -0.162 -3.307 1.00 97.31 640 ALA A CA 1
ATOM 5022 C C . ALA A 1 640 ? -22.941 -0.407 -1.843 1.00 97.31 640 ALA A C 1
ATOM 5024 O O . ALA A 1 640 ? -22.916 0.495 -1.001 1.00 97.31 640 ALA A O 1
ATOM 5025 N N . VAL A 1 641 ? -22.560 -1.653 -1.545 1.00 97.75 641 VAL A N 1
ATOM 5026 C CA . VAL A 1 641 ? -22.073 -2.074 -0.224 1.00 97.75 641 VAL A CA 1
ATOM 5027 C C . VAL A 1 641 ? -20.679 -2.671 -0.365 1.00 97.75 641 VAL A C 1
ATOM 5029 O O . VAL A 1 641 ? -20.521 -3.738 -0.957 1.00 97.75 641 VAL A O 1
ATOM 5032 N N . PHE A 1 642 ? -19.671 -2.026 0.221 1.00 98.12 642 PHE A N 1
ATOM 5033 C CA . PHE A 1 642 ? -18.346 -2.628 0.343 1.00 98.12 642 PHE A CA 1
ATOM 5034 C C . PHE A 1 642 ? -18.348 -3.642 1.487 1.00 98.12 642 PHE A C 1
ATOM 5036 O O . PHE A 1 642 ? -18.484 -3.278 2.655 1.00 98.12 642 PHE A O 1
ATOM 5043 N N . SER A 1 643 ? -18.243 -4.920 1.139 1.00 97.81 643 SER A N 1
ATOM 5044 C CA . SER A 1 643 ? -18.236 -6.043 2.077 1.00 97.81 643 SER A CA 1
ATOM 5045 C C . SER A 1 643 ? -17.456 -7.213 1.490 1.00 97.81 643 SER A C 1
ATOM 5047 O O . SER A 1 643 ? -17.207 -7.240 0.284 1.00 97.81 643 SER A O 1
ATOM 5049 N N . PHE A 1 644 ? -17.088 -8.181 2.327 1.00 97.44 644 PHE A N 1
ATOM 5050 C CA . PHE A 1 644 ? -16.500 -9.439 1.880 1.00 97.44 644 PHE A CA 1
ATOM 5051 C C . PHE A 1 644 ? -17.102 -10.638 2.624 1.00 97.44 644 PHE A C 1
ATOM 5053 O O . PHE A 1 644 ? -17.776 -10.477 3.639 1.00 97.44 644 PHE A O 1
ATOM 5060 N N . THR A 1 645 ? -16.854 -11.845 2.112 1.00 95.88 645 THR A N 1
ATOM 5061 C CA . THR A 1 645 ? -17.215 -13.121 2.758 1.00 95.88 645 THR A CA 1
ATOM 5062 C C . THR A 1 645 ? -16.025 -14.080 2.758 1.00 95.88 645 THR A C 1
ATOM 5064 O O . THR A 1 645 ? -15.119 -13.928 1.935 1.00 95.88 645 THR A O 1
ATOM 5067 N N . LYS A 1 646 ? -16.030 -15.105 3.622 1.00 92.94 646 LYS A N 1
ATOM 5068 C CA . LYS A 1 646 ? -14.967 -16.129 3.649 1.00 92.94 646 LYS A CA 1
ATOM 5069 C C . LYS A 1 646 ? -15.064 -17.192 2.549 1.00 92.94 646 LYS A C 1
ATOM 5071 O O . LYS A 1 646 ? -14.189 -18.046 2.422 1.00 92.94 646 LYS A O 1
ATOM 5076 N N . GLY A 1 647 ? -16.132 -17.175 1.752 1.00 92.31 647 GLY A N 1
ATOM 5077 C CA . GLY A 1 647 ? -16.370 -18.200 0.737 1.00 92.31 647 GLY A CA 1
ATOM 5078 C C . GLY A 1 647 ? -16.513 -19.592 1.354 1.00 92.31 647 GLY A C 1
ATOM 5079 O O . GLY A 1 647 ? -17.253 -19.769 2.319 1.00 92.31 647 GLY A O 1
ATOM 5080 N N . ALA A 1 648 ? -15.824 -20.590 0.793 1.00 89.12 648 ALA A N 1
ATOM 5081 C CA . ALA A 1 648 ? -15.869 -21.963 1.300 1.00 89.12 648 ALA A CA 1
ATOM 5082 C C . ALA A 1 648 ? -14.778 -22.267 2.346 1.00 89.12 648 ALA A C 1
ATOM 5084 O O . ALA A 1 648 ? -14.734 -23.384 2.863 1.00 89.12 648 ALA A O 1
ATOM 5085 N N . ALA A 1 649 ? -13.901 -21.308 2.663 1.00 87.62 649 ALA A N 1
ATOM 5086 C CA . ALA A 1 649 ? -12.836 -21.505 3.641 1.00 87.62 649 ALA A CA 1
ATOM 5087 C C . ALA A 1 649 ? -13.377 -21.608 5.074 1.00 87.62 649 ALA A C 1
ATOM 5089 O O . ALA A 1 649 ? -14.472 -21.137 5.392 1.00 87.62 649 ALA A O 1
ATOM 5090 N N . ALA A 1 650 ? -12.588 -22.218 5.965 1.00 85.38 650 ALA A N 1
ATOM 5091 C CA . ALA A 1 650 ? -12.905 -22.278 7.390 1.00 85.38 650 ALA A CA 1
ATOM 5092 C C . ALA A 1 650 ? -12.911 -20.874 8.020 1.00 85.38 650 ALA A C 1
ATOM 5094 O O . ALA A 1 650 ? -13.861 -20.553 8.732 1.00 85.38 650 ALA A O 1
ATOM 5095 N N . LYS A 1 651 ? -11.915 -20.048 7.670 1.00 86.00 651 LYS A N 1
ATOM 5096 C CA . LYS A 1 651 ? -11.734 -18.654 8.101 1.00 86.00 651 LYS A CA 1
ATOM 5097 C C . LYS A 1 651 ? -11.696 -17.703 6.908 1.00 86.00 651 LYS A C 1
ATOM 5099 O O . LYS A 1 651 ? -11.318 -18.114 5.808 1.00 86.00 651 LYS A O 1
ATOM 5104 N N . GLY A 1 652 ? -12.108 -16.460 7.134 1.00 89.88 652 GLY A N 1
ATOM 5105 C CA . GLY A 1 652 ? -12.026 -15.390 6.140 1.00 89.88 652 GLY A CA 1
ATOM 5106 C C . GLY A 1 652 ? -10.669 -14.700 6.136 1.00 89.88 652 GLY A C 1
ATOM 5107 O O . GLY A 1 652 ? -9.927 -14.772 7.112 1.00 89.88 652 GLY A O 1
ATOM 5108 N N . GLY A 1 653 ? -10.368 -14.032 5.029 1.00 94.81 653 GLY A N 1
ATOM 5109 C CA . GLY A 1 653 ? -9.270 -13.075 4.954 1.00 94.81 653 GLY A CA 1
ATOM 5110 C C . GLY A 1 653 ? -9.670 -11.698 5.481 1.00 94.81 653 GLY A C 1
ATOM 5111 O O . GLY A 1 653 ? -10.717 -11.543 6.109 1.00 94.81 653 GLY A O 1
ATOM 5112 N N . PHE A 1 654 ? -8.860 -10.681 5.187 1.00 97.69 654 PHE A N 1
ATOM 5113 C CA . PHE A 1 654 ? -9.049 -9.332 5.727 1.00 97.69 654 PHE A CA 1
ATOM 5114 C C . PHE A 1 654 ? -8.773 -8.225 4.711 1.00 97.69 654 PHE A C 1
ATOM 5116 O O . PHE A 1 654 ? -8.068 -8.410 3.713 1.00 97.69 654 PHE A O 1
ATOM 5123 N N . VAL A 1 655 ? -9.323 -7.043 4.996 1.00 98.50 655 VAL A N 1
ATOM 5124 C CA . VAL A 1 655 ? -8.998 -5.813 4.271 1.00 98.50 655 VAL A CA 1
ATOM 5125 C C . VAL A 1 655 ? -7.875 -5.092 5.007 1.00 98.50 655 VAL A C 1
ATOM 5127 O O . VAL A 1 655 ? -7.985 -4.805 6.198 1.00 98.50 655 VAL A O 1
ATOM 5130 N N . ARG A 1 656 ? -6.798 -4.776 4.296 1.00 98.06 656 ARG A N 1
ATOM 5131 C CA . ARG A 1 656 ? -5.686 -3.976 4.806 1.00 98.06 656 ARG A CA 1
ATOM 5132 C C . ARG A 1 656 ? -5.772 -2.569 4.236 1.00 98.06 656 ARG A C 1
ATOM 5134 O O . ARG A 1 656 ? -5.783 -2.401 3.019 1.00 98.06 656 ARG A O 1
ATOM 5141 N N . PHE A 1 657 ? -5.787 -1.568 5.103 1.00 96.12 657 PHE A N 1
ATOM 5142 C CA . PHE A 1 657 ? -5.678 -0.166 4.716 1.00 96.12 657 PHE A CA 1
ATOM 5143 C C . PHE A 1 657 ? -4.245 0.311 4.952 1.00 96.12 657 PHE A C 1
ATOM 5145 O O . PHE A 1 657 ? -3.761 0.271 6.083 1.00 96.12 657 PHE A O 1
ATOM 5152 N N . ASN A 1 658 ? -3.588 0.762 3.885 1.00 93.38 658 ASN A N 1
ATOM 5153 C CA . ASN A 1 658 ? -2.213 1.257 3.901 1.00 93.38 658 ASN A CA 1
ATOM 5154 C C . ASN A 1 658 ? -2.138 2.554 3.081 1.00 93.38 658 ASN A C 1
ATOM 5156 O O . ASN A 1 658 ? -1.736 2.562 1.917 1.00 93.38 658 ASN A O 1
ATOM 5160 N N . TYR A 1 659 ? -2.597 3.652 3.678 1.00 87.94 659 TYR A N 1
ATOM 5161 C CA . TYR A 1 659 ? -2.595 4.966 3.042 1.00 87.94 659 TYR A CA 1
ATOM 5162 C C . TYR A 1 659 ? -1.439 5.806 3.571 1.00 87.94 659 TYR A C 1
ATOM 5164 O O . TYR A 1 659 ? -1.188 5.850 4.775 1.00 87.94 659 TYR A O 1
ATOM 5172 N N . LYS A 1 660 ? -0.769 6.534 2.675 1.00 76.25 660 LYS A N 1
ATOM 5173 C CA . LYS A 1 660 ? 0.206 7.553 3.078 1.00 76.25 660 LYS A CA 1
ATOM 5174 C C . LYS A 1 660 ? -0.504 8.725 3.763 1.00 76.25 660 LYS A C 1
ATOM 5176 O O . LYS A 1 660 ? -1.660 9.021 3.457 1.00 76.25 660 LYS A O 1
ATOM 5181 N N . GLU A 1 661 ? 0.208 9.384 4.678 1.00 58.78 661 GLU A N 1
ATOM 5182 C CA . GLU A 1 661 ? -0.241 10.613 5.343 1.00 58.78 661 GLU A CA 1
ATOM 5183 C C . GLU A 1 661 ? -0.812 11.618 4.321 1.00 58.78 661 GLU A C 1
ATOM 5185 O O . GLU A 1 661 ? -0.275 11.763 3.224 1.00 58.78 661 GLU A O 1
ATOM 5190 N N . ASP A 1 662 ? -1.909 12.290 4.684 1.00 54.16 662 ASP A N 1
ATOM 5191 C CA . ASP A 1 662 ? -2.611 13.326 3.900 1.00 54.16 662 ASP A CA 1
ATOM 5192 C C . ASP A 1 662 ? -3.510 12.870 2.732 1.00 54.16 662 ASP A C 1
ATOM 5194 O O . ASP A 1 662 ? -4.039 13.714 2.001 1.00 54.16 662 ASP A O 1
ATOM 5198 N N . ALA A 1 663 ? -3.780 11.569 2.576 1.00 54.94 663 ALA A N 1
ATOM 5199 C CA . ALA A 1 663 ? -4.814 11.092 1.653 1.00 54.94 663 ALA A CA 1
ATOM 5200 C C . ALA A 1 663 ? -6.230 11.437 2.170 1.00 54.94 663 ALA A C 1
ATOM 5202 O O . ALA A 1 663 ? -6.938 10.607 2.733 1.00 54.94 663 ALA A O 1
ATOM 5203 N N . ALA A 1 664 ? -6.668 12.685 1.993 1.00 53.72 664 ALA A N 1
ATOM 5204 C CA . ALA A 1 664 ? -8.089 13.007 2.052 1.00 53.72 664 ALA A CA 1
ATOM 5205 C C . ALA A 1 664 ? -8.804 12.259 0.905 1.00 53.72 664 ALA A C 1
ATOM 5207 O O . ALA A 1 664 ? -8.325 12.253 -0.231 1.00 53.72 664 ALA A O 1
ATOM 5208 N N . ASP A 1 665 ? -9.949 11.635 1.197 1.00 65.69 665 ASP A N 1
ATOM 5209 C CA . ASP A 1 665 ? -10.815 10.915 0.245 1.00 65.69 665 ASP A CA 1
ATOM 5210 C C . ASP A 1 665 ? -10.399 9.471 -0.117 1.00 65.69 665 ASP A C 1
ATOM 5212 O O . ASP A 1 665 ? -10.287 9.121 -1.298 1.00 65.69 665 ASP A O 1
ATOM 5216 N N . ASN A 1 666 ? -10.244 8.600 0.889 1.00 82.94 666 ASN A N 1
ATOM 5217 C CA . ASN A 1 666 ? -10.053 7.148 0.696 1.00 82.94 666 ASN A CA 1
ATOM 5218 C C . ASN A 1 666 ? -11.245 6.491 -0.031 1.00 82.94 666 ASN A C 1
ATOM 5220 O O . ASN A 1 666 ? -11.077 5.514 -0.763 1.00 82.94 666 ASN A O 1
ATOM 5224 N N . PHE A 1 667 ? -12.447 7.050 0.159 1.00 89.19 667 PHE A N 1
ATOM 5225 C CA . PHE A 1 667 ? -13.694 6.588 -0.446 1.00 89.19 667 PHE A CA 1
ATOM 5226 C C . PHE A 1 667 ? -14.404 7.697 -1.231 1.00 89.19 667 PHE A C 1
ATOM 5228 O O . PHE A 1 667 ? -14.533 8.827 -0.760 1.00 89.19 667 PHE A O 1
ATOM 5235 N N . GLU A 1 668 ? -14.932 7.343 -2.401 1.00 90.50 668 GLU A N 1
ATOM 5236 C CA . GLU A 1 668 ? -15.764 8.194 -3.254 1.00 90.50 668 GLU A CA 1
ATOM 5237 C C . GLU A 1 668 ? -17.172 7.592 -3.364 1.00 90.50 668 GLU A C 1
ATOM 5239 O O . GLU A 1 668 ? -17.319 6.396 -3.607 1.00 90.50 668 GLU A O 1
ATOM 5244 N N . LEU A 1 669 ? -18.217 8.401 -3.188 1.00 91.62 669 LEU A N 1
ATOM 5245 C CA . LEU A 1 669 ? -19.609 7.940 -3.224 1.00 91.62 669 LEU A CA 1
ATOM 5246 C C . LEU A 1 669 ? -20.318 8.526 -4.443 1.00 91.62 669 LEU A C 1
ATOM 5248 O O . LEU A 1 669 ? -20.299 9.744 -4.614 1.00 91.62 669 LEU A O 1
ATOM 5252 N N . MET A 1 670 ? -20.957 7.690 -5.268 1.00 92.00 670 MET A N 1
ATOM 5253 C CA . MET A 1 670 ? -21.701 8.139 -6.461 1.00 92.00 670 MET A CA 1
ATOM 5254 C C . MET A 1 670 ? -23.222 8.187 -6.264 1.00 92.00 670 MET A C 1
ATOM 5256 O O . MET A 1 670 ? -23.932 8.698 -7.130 1.00 92.00 670 MET A O 1
ATOM 5260 N N . GLY A 1 671 ? -23.748 7.708 -5.134 1.00 87.69 671 GLY A N 1
ATOM 5261 C CA . GLY A 1 671 ? -25.170 7.836 -4.815 1.00 87.69 671 GLY A CA 1
ATOM 5262 C C . GLY A 1 671 ? -25.509 7.689 -3.329 1.00 87.69 671 GLY A C 1
ATOM 5263 O O . GLY A 1 671 ? -24.634 7.374 -2.517 1.00 87.69 671 GLY A O 1
ATOM 5264 N N . PRO A 1 672 ? -26.772 7.955 -2.945 1.00 85.81 672 PRO A N 1
ATOM 5265 C CA . PRO A 1 672 ? -27.261 7.711 -1.590 1.00 85.81 672 PRO A CA 1
ATOM 5266 C C . PRO A 1 672 ? -27.155 6.228 -1.190 1.00 85.81 672 PRO A C 1
ATOM 5268 O O . PRO A 1 672 ? -26.970 5.345 -2.020 1.00 85.81 672 PRO A O 1
ATOM 5271 N N . ASN A 1 673 ? -27.276 5.957 0.112 1.00 91.88 673 ASN A N 1
ATOM 5272 C CA . ASN A 1 673 ? -27.315 4.611 0.706 1.00 91.88 673 ASN A CA 1
ATOM 5273 C C . ASN A 1 673 ? -26.060 3.739 0.539 1.00 91.88 673 ASN A C 1
ATOM 5275 O O . ASN A 1 673 ? -26.118 2.562 0.888 1.00 91.88 673 ASN A O 1
ATOM 5279 N N . CYS A 1 674 ? -24.935 4.281 0.068 1.00 94.94 674 CYS A N 1
ATOM 5280 C CA . CYS A 1 674 ? -23.672 3.545 0.046 1.00 94.94 674 CYS A CA 1
ATOM 5281 C C . CYS A 1 674 ? -23.253 3.143 1.470 1.00 94.94 674 CYS A C 1
ATOM 5283 O O . CYS A 1 674 ? -23.343 3.959 2.395 1.00 94.94 674 CYS A O 1
ATOM 5285 N N . LYS A 1 675 ? -22.775 1.907 1.651 1.00 96.69 675 LYS A N 1
ATOM 5286 C CA . LYS A 1 675 ? -22.370 1.368 2.963 1.00 96.69 675 LYS A CA 1
ATOM 5287 C C . LYS A 1 675 ? -21.020 0.673 2.909 1.00 96.69 675 LYS A C 1
ATOM 5289 O O . LYS A 1 675 ? -20.626 0.134 1.878 1.00 96.69 675 LYS A O 1
ATOM 5294 N N . ILE A 1 676 ? -20.368 0.602 4.061 1.00 97.50 676 ILE A N 1
ATOM 5295 C CA . ILE A 1 676 ? -19.224 -0.280 4.297 1.00 97.50 676 ILE A CA 1
ATOM 5296 C C . ILE A 1 676 ? -19.621 -1.231 5.427 1.00 97.50 676 ILE A C 1
ATOM 5298 O O . ILE A 1 676 ? -19.999 -0.784 6.508 1.00 97.50 676 ILE A O 1
ATOM 5302 N N . ASN A 1 677 ? -19.568 -2.536 5.174 1.00 97.62 677 ASN A N 1
ATOM 5303 C CA . ASN A 1 677 ? -19.947 -3.570 6.131 1.00 97.62 677 ASN A CA 1
ATOM 5304 C C . ASN A 1 677 ? -18.905 -4.691 6.134 1.00 97.62 677 ASN A C 1
ATOM 5306 O O . ASN A 1 677 ? -18.914 -5.557 5.259 1.00 97.62 677 ASN A O 1
ATOM 5310 N N . LEU A 1 678 ? -18.028 -4.677 7.134 1.00 97.56 678 LEU A N 1
ATOM 5311 C CA . LEU A 1 678 ? -16.973 -5.670 7.310 1.00 97.56 678 LEU A CA 1
ATOM 5312 C C . LEU A 1 678 ? -17.344 -6.526 8.522 1.00 97.56 678 LEU A C 1
ATOM 5314 O O . LEU A 1 678 ? -17.279 -6.075 9.664 1.00 97.56 678 LEU A O 1
ATOM 5318 N N . THR A 1 679 ? -17.835 -7.734 8.257 1.00 94.75 679 THR A N 1
ATOM 5319 C CA . THR A 1 679 ? -18.341 -8.656 9.279 1.00 94.75 679 THR A CA 1
ATOM 5320 C C . THR A 1 679 ? -17.583 -9.976 9.184 1.00 94.75 679 THR A C 1
ATOM 5322 O O . THR A 1 679 ? -17.515 -10.547 8.095 1.00 94.75 679 THR A O 1
ATOM 5325 N N . GLY A 1 680 ? -17.021 -10.443 10.299 1.00 89.38 680 GLY A N 1
ATOM 5326 C CA . GLY A 1 680 ? -16.466 -11.793 10.414 1.00 89.38 680 GLY A CA 1
ATOM 5327 C C . GLY A 1 680 ? -17.552 -12.826 10.724 1.00 89.38 680 GLY A C 1
ATOM 5328 O O . GLY A 1 680 ? -18.736 -12.498 10.811 1.00 89.38 680 GLY A O 1
ATOM 5329 N N . GLU A 1 681 ? -17.170 -14.093 10.873 1.00 80.19 681 GLU A N 1
ATOM 5330 C CA . GLU A 1 681 ? -18.109 -15.166 11.241 1.00 80.19 681 GLU A CA 1
ATOM 5331 C C . GLU A 1 681 ? -17.861 -15.710 12.650 1.00 80.19 681 GLU A C 1
ATOM 5333 O O . GLU A 1 681 ? -18.787 -16.194 13.304 1.00 80.19 681 GLU A O 1
ATOM 5338 N N . THR A 1 682 ? -16.623 -15.611 13.129 1.00 70.50 682 THR A N 1
ATOM 5339 C CA . THR A 1 682 ? -16.189 -16.063 14.446 1.00 70.50 682 THR A CA 1
ATOM 5340 C C . THR A 1 682 ? -15.525 -14.937 15.226 1.00 70.50 682 THR A C 1
ATOM 5342 O O . THR A 1 682 ? -14.415 -14.495 14.924 1.00 70.50 682 THR A O 1
ATOM 5345 N N . TYR A 1 683 ? -16.206 -14.526 16.295 1.00 61.03 683 TYR A N 1
ATOM 5346 C CA . TYR A 1 683 ? -15.722 -13.554 17.269 1.00 61.03 683 TYR A CA 1
ATOM 5347 C C . TYR A 1 683 ? -14.321 -13.936 17.797 1.00 61.03 683 TYR A C 1
ATOM 5349 O O . TYR A 1 683 ? -14.085 -15.101 18.119 1.00 61.03 683 TYR A O 1
ATOM 5357 N N . PHE A 1 684 ? -13.396 -12.965 17.843 1.00 63.22 684 PHE A N 1
ATOM 5358 C CA . PHE A 1 684 ? -11.964 -13.072 18.208 1.00 63.22 684 PHE A CA 1
ATOM 5359 C C . PHE A 1 684 ? -11.014 -13.842 17.275 1.00 63.22 684 PHE A C 1
ATOM 5361 O O . PHE A 1 684 ? -9.800 -13.719 17.436 1.00 63.22 684 PHE A O 1
ATOM 5368 N N . ALA A 1 685 ? -11.511 -14.655 16.342 1.00 68.12 685 ALA A N 1
ATOM 5369 C CA . ALA A 1 685 ? -10.652 -15.479 15.483 1.00 68.12 685 ALA A CA 1
ATOM 5370 C C . ALA A 1 685 ? -10.421 -14.866 14.097 1.00 68.12 685 ALA A C 1
ATOM 5372 O O . ALA A 1 685 ? -9.390 -15.135 13.476 1.00 68.12 685 ALA A O 1
ATOM 5373 N N . ASP A 1 686 ? -11.372 -14.060 13.624 1.00 82.12 686 ASP A N 1
ATOM 5374 C CA . ASP A 1 686 ? -11.330 -13.464 12.295 1.00 82.12 686 ASP A CA 1
ATOM 5375 C C . ASP A 1 686 ? -10.755 -12.049 12.365 1.00 82.12 686 ASP A C 1
ATOM 5377 O O . ASP A 1 686 ? -11.422 -11.108 12.799 1.00 82.12 686 ASP A O 1
ATOM 5381 N N . LYS A 1 687 ? -9.518 -11.872 11.892 1.00 92.31 687 LYS A N 1
ATOM 5382 C CA . LYS A 1 687 ? -9.034 -10.537 11.532 1.00 92.31 687 LYS A CA 1
ATOM 5383 C C . LYS A 1 687 ? -9.857 -10.061 10.340 1.00 92.31 687 LYS A C 1
ATOM 5385 O O . LYS A 1 687 ? -9.886 -10.738 9.321 1.00 92.31 687 LYS A O 1
ATOM 5390 N N . ILE A 1 688 ? -10.538 -8.926 10.475 1.00 95.88 688 ILE A N 1
ATOM 5391 C CA . ILE A 1 688 ? -11.390 -8.356 9.416 1.00 95.88 688 ILE A CA 1
ATOM 5392 C C . ILE A 1 688 ? -10.780 -7.093 8.812 1.00 95.88 688 ILE A C 1
ATOM 5394 O O . ILE A 1 688 ? -10.997 -6.804 7.632 1.00 95.88 688 ILE A O 1
ATOM 5398 N N . VAL A 1 689 ? -9.997 -6.360 9.611 1.00 97.62 689 VAL A N 1
ATOM 5399 C CA . VAL A 1 689 ? -9.336 -5.117 9.215 1.00 97.62 689 VAL A CA 1
ATOM 5400 C C . VAL A 1 689 ? -7.915 -5.079 9.765 1.00 97.62 689 VAL A C 1
ATOM 5402 O O . VAL A 1 689 ? -7.671 -5.430 10.918 1.00 97.62 689 VAL A O 1
ATOM 5405 N N . GLU A 1 690 ? -6.988 -4.596 8.946 1.00 97.19 690 GLU A N 1
ATOM 5406 C CA . GLU A 1 690 ? -5.642 -4.211 9.361 1.00 97.19 690 GLU A CA 1
ATOM 5407 C C . GLU A 1 690 ? -5.387 -2.747 8.975 1.00 97.19 690 GLU A C 1
ATOM 5409 O O . GLU A 1 690 ? -5.578 -2.369 7.818 1.00 97.19 690 GLU A O 1
ATOM 5414 N N . ILE A 1 691 ? -4.976 -1.922 9.939 1.00 95.19 691 ILE A N 1
ATOM 5415 C CA . ILE A 1 691 ? -4.538 -0.537 9.732 1.00 95.19 691 ILE A CA 1
ATOM 5416 C C . ILE A 1 691 ? -3.007 -0.529 9.744 1.00 95.19 691 ILE A C 1
ATOM 5418 O O . ILE A 1 691 ? -2.375 -0.810 10.771 1.00 95.19 691 ILE A O 1
ATOM 5422 N N . GLU A 1 692 ? -2.401 -0.258 8.586 1.00 92.50 692 GLU A N 1
ATOM 5423 C CA . GLU A 1 692 ? -0.952 -0.346 8.414 1.00 92.50 692 GLU A CA 1
ATOM 5424 C C . GLU A 1 692 ? -0.230 0.957 8.777 1.00 92.50 692 GLU A C 1
ATOM 5426 O O . GLU A 1 692 ? -0.596 2.034 8.301 1.00 92.50 692 GLU A O 1
ATOM 5431 N N . GLY A 1 693 ? 0.821 0.867 9.598 1.00 89.12 693 GLY A N 1
ATOM 5432 C CA . GLY A 1 693 ? 1.672 2.011 9.933 1.00 89.12 693 GLY A CA 1
ATOM 5433 C C . GLY A 1 693 ? 0.890 3.188 10.531 1.00 89.12 693 GLY A C 1
ATOM 5434 O O . GLY A 1 693 ? 0.091 3.006 11.449 1.00 89.12 693 GLY A O 1
ATOM 5435 N N . ASN A 1 694 ? 1.116 4.386 9.990 1.00 88.38 694 ASN A N 1
ATOM 5436 C CA . ASN A 1 694 ? 0.472 5.637 10.405 1.00 88.38 694 ASN A CA 1
ATOM 5437 C C . ASN A 1 694 ? -0.819 5.955 9.621 1.00 88.38 694 ASN A C 1
ATOM 5439 O O . ASN A 1 694 ? -1.254 7.109 9.570 1.00 88.38 694 ASN A O 1
ATOM 5443 N N . THR A 1 695 ? -1.437 4.946 8.993 1.00 90.00 695 THR A N 1
ATOM 5444 C CA . THR A 1 695 ? -2.641 5.115 8.167 1.00 90.00 695 THR A CA 1
ATOM 5445 C C . THR A 1 695 ? -3.787 5.750 8.956 1.00 90.00 695 THR A C 1
ATOM 5447 O O . THR A 1 695 ? -4.240 5.213 9.968 1.00 90.00 695 THR A O 1
ATOM 5450 N N . LYS A 1 696 ? -4.339 6.850 8.433 1.00 89.00 696 LYS A N 1
ATOM 5451 C CA . LYS A 1 696 ? -5.596 7.442 8.911 1.00 89.00 696 LYS A CA 1
ATOM 5452 C C . LYS A 1 696 ? -6.727 7.071 7.961 1.00 89.00 696 LYS A C 1
ATOM 5454 O O . LYS A 1 696 ? -6.811 7.581 6.843 1.00 89.00 696 LYS A O 1
ATOM 5459 N N . LEU A 1 697 ? -7.600 6.167 8.394 1.00 91.25 697 LEU A N 1
ATOM 5460 C CA . LEU A 1 697 ? -8.792 5.798 7.641 1.00 91.25 697 LEU A CA 1
ATOM 5461 C C . LEU A 1 697 ? -9.888 6.838 7.885 1.00 91.25 697 LEU A C 1
ATOM 5463 O O . LEU A 1 697 ? -10.629 6.736 8.857 1.00 91.25 697 LEU A O 1
ATOM 5467 N N . ILE A 1 698 ? -9.981 7.827 6.998 1.00 88.81 698 ILE A N 1
ATOM 5468 C CA . ILE A 1 698 ? -10.987 8.891 7.076 1.00 88.81 698 ILE A CA 1
ATOM 5469 C C . ILE A 1 698 ? -12.209 8.482 6.255 1.00 88.81 698 ILE A C 1
ATOM 5471 O O . ILE A 1 698 ? -12.130 8.341 5.030 1.00 88.81 698 ILE A O 1
ATOM 5475 N N . LEU A 1 699 ? -13.347 8.287 6.923 1.00 87.94 699 LEU A N 1
ATOM 5476 C CA . LEU A 1 699 ? -14.600 7.954 6.248 1.00 87.94 699 LEU A CA 1
ATOM 5477 C C . LEU A 1 699 ? -15.334 9.209 5.758 1.00 87.94 699 LEU A C 1
ATOM 5479 O O . LEU A 1 699 ? -15.345 10.234 6.444 1.00 87.94 699 LEU A O 1
ATOM 5483 N N . PRO A 1 700 ? -15.981 9.151 4.579 1.00 76.19 700 PRO A N 1
ATOM 5484 C CA . PRO A 1 700 ? -16.539 10.332 3.940 1.00 76.19 700 PRO A CA 1
ATOM 5485 C C . PRO A 1 700 ? -17.745 10.871 4.721 1.00 76.19 700 PRO A C 1
ATOM 5487 O O . PRO A 1 700 ? -18.828 10.281 4.728 1.00 76.19 700 PRO A O 1
ATOM 5490 N N . ASN A 1 701 ? -17.559 12.038 5.343 1.00 68.12 701 ASN A N 1
ATOM 5491 C CA . ASN A 1 701 ? -18.650 12.849 5.885 1.00 68.12 701 ASN A CA 1
ATOM 5492 C C . ASN A 1 701 ? -19.445 13.541 4.770 1.00 68.12 701 ASN A C 1
ATOM 5494 O O . ASN A 1 701 ? -20.670 13.585 4.779 1.00 68.12 701 ASN A O 1
ATOM 5498 N N . PHE A 1 702 ? -18.711 14.114 3.814 1.00 67.50 702 PHE A N 1
ATOM 5499 C CA . PHE A 1 702 ? -19.240 14.898 2.709 1.00 67.50 702 PHE A CA 1
ATOM 5500 C C . PHE A 1 702 ? -18.268 14.803 1.530 1.00 67.50 702 PHE A C 1
ATOM 5502 O O . PHE A 1 702 ? -17.209 15.431 1.541 1.00 67.50 702 PHE A O 1
ATOM 5509 N N . THR A 1 703 ? -18.599 14.011 0.512 1.00 58.53 703 THR A N 1
ATOM 5510 C CA . THR A 1 703 ? -17.748 13.881 -0.679 1.00 58.53 703 THR A CA 1
ATOM 5511 C C . THR A 1 703 ? -17.928 15.106 -1.577 1.00 58.53 703 THR A C 1
ATOM 5513 O O . THR A 1 703 ? -18.962 15.263 -2.227 1.00 58.53 703 THR A O 1
ATOM 5516 N N . ILE A 1 704 ? -16.928 15.985 -1.658 1.00 54.44 704 ILE A N 1
ATOM 5517 C CA . ILE A 1 704 ? -16.940 17.124 -2.590 1.00 54.44 704 ILE A CA 1
ATOM 5518 C C . ILE A 1 704 ? -16.624 16.596 -4.004 1.00 54.44 704 ILE A C 1
ATOM 5520 O O . ILE A 1 704 ? -15.631 15.892 -4.161 1.00 54.44 704 ILE A O 1
ATOM 5524 N N . PRO A 1 705 ? -17.420 16.906 -5.052 1.00 57.03 705 PRO A N 1
ATOM 5525 C CA . PRO A 1 705 ? -18.523 17.873 -5.106 1.00 57.03 705 PRO A CA 1
ATOM 5526 C C . PRO A 1 705 ? -19.931 17.265 -4.967 1.00 57.03 705 PRO A C 1
ATOM 5528 O O . PRO A 1 705 ? -20.909 18.005 -5.032 1.00 57.03 705 PRO A O 1
ATOM 5531 N N . THR A 1 706 ? -20.057 15.943 -4.832 1.00 64.19 706 THR A N 1
ATOM 5532 C CA . THR A 1 706 ? -21.357 15.238 -4.853 1.00 64.19 706 THR A CA 1
ATOM 5533 C C . THR A 1 706 ? -22.269 15.576 -3.669 1.00 64.19 706 THR A C 1
ATOM 5535 O O . THR A 1 706 ? -23.488 15.490 -3.788 1.00 64.19 706 THR A O 1
ATOM 5538 N N . GLY A 1 707 ? -21.688 15.976 -2.537 1.00 72.19 707 GLY A N 1
ATOM 5539 C CA . GLY A 1 707 ? -22.395 16.270 -1.295 1.00 72.19 707 GLY A CA 1
ATOM 5540 C C . GLY A 1 707 ? -23.030 15.056 -0.618 1.00 72.19 707 GLY A C 1
ATOM 5541 O O . GLY A 1 707 ? -23.986 15.207 0.141 1.00 72.19 707 GLY A O 1
ATOM 5542 N N . LEU A 1 708 ? -22.520 13.860 -0.911 1.00 84.00 708 LEU A N 1
ATOM 5543 C CA . LEU A 1 708 ? -22.996 12.595 -0.358 1.00 84.00 708 LEU A CA 1
ATOM 5544 C C . LEU A 1 708 ? -22.256 12.231 0.941 1.00 84.00 708 LEU A C 1
ATOM 5546 O O . LEU A 1 708 ? -21.081 12.561 1.105 1.00 84.00 708 LEU A O 1
ATOM 5550 N N . GLN A 1 709 ? -22.953 11.523 1.833 1.00 87.31 709 GLN A N 1
ATOM 5551 C CA . GLN A 1 709 ? -22.438 10.955 3.084 1.00 87.31 709 GLN A CA 1
ATOM 5552 C C . GLN A 1 709 ? -22.616 9.432 3.054 1.00 87.31 709 GLN A C 1
ATOM 5554 O O . GLN A 1 709 ? -23.609 8.938 2.507 1.00 87.31 709 GLN A O 1
ATOM 5559 N N . LEU A 1 710 ? -21.686 8.685 3.658 1.00 90.81 710 LEU A N 1
ATOM 5560 C CA . LEU A 1 710 ? -21.844 7.238 3.817 1.00 90.81 710 LEU A CA 1
ATOM 5561 C C . LEU A 1 710 ? -23.059 6.940 4.707 1.00 90.81 710 LEU A C 1
ATOM 5563 O O . LEU A 1 710 ? -23.213 7.533 5.772 1.00 90.81 710 LEU A O 1
ATOM 5567 N N . ALA A 1 711 ? -23.924 6.019 4.288 1.00 93.25 711 ALA A N 1
ATOM 5568 C CA . ALA A 1 711 ? -25.158 5.735 5.015 1.00 93.25 711 ALA A CA 1
ATOM 5569 C C . ALA A 1 711 ? -24.934 4.892 6.275 1.00 93.25 711 ALA A C 1
ATOM 5571 O O . ALA A 1 711 ? -25.705 5.007 7.224 1.00 93.25 711 ALA A O 1
ATOM 5572 N N . GLU A 1 712 ? -23.913 4.033 6.277 1.00 94.75 712 GLU A N 1
ATOM 5573 C CA . GLU A 1 712 ? -23.525 3.219 7.430 1.00 94.75 712 GLU A CA 1
ATOM 5574 C C . GLU A 1 712 ? -22.087 2.709 7.263 1.00 94.75 712 GLU A C 1
ATOM 5576 O O . GLU A 1 712 ? -21.732 2.171 6.207 1.00 94.75 712 GLU A O 1
ATOM 5581 N N . PHE A 1 713 ? -21.288 2.829 8.322 1.00 96.62 713 PHE A N 1
ATOM 5582 C CA . PHE A 1 713 ? -20.055 2.073 8.510 1.00 96.62 713 PHE A CA 1
ATOM 5583 C C . PHE A 1 713 ? -20.244 1.040 9.617 1.00 96.62 713 PHE A C 1
ATOM 5585 O O . PHE A 1 713 ? -20.532 1.387 10.763 1.00 96.62 713 PHE A O 1
ATOM 5592 N N . LYS A 1 714 ? -20.091 -0.237 9.278 1.00 98.06 714 LYS A N 1
ATOM 5593 C CA . LYS A 1 714 ? -20.319 -1.343 10.200 1.00 98.06 714 LYS A CA 1
ATOM 5594 C C . LYS A 1 714 ? -19.104 -2.257 10.290 1.00 98.06 714 LYS A C 1
ATOM 5596 O O . LYS A 1 714 ? -18.641 -2.769 9.270 1.00 98.06 714 LYS A O 1
ATOM 5601 N N . LEU A 1 715 ? -18.679 -2.514 11.525 1.00 97.88 715 LEU A N 1
ATOM 5602 C CA . LEU A 1 715 ? -17.739 -3.573 11.892 1.00 97.88 715 LEU A CA 1
ATOM 5603 C C . LEU A 1 715 ? -18.449 -4.543 12.838 1.00 97.88 715 LEU A C 1
ATOM 5605 O O . LEU A 1 715 ? -19.142 -4.100 13.761 1.00 97.88 715 LEU A O 1
ATOM 5609 N N . LYS A 1 716 ? -18.330 -5.851 12.595 1.00 95.62 716 LYS A N 1
ATOM 5610 C CA . LYS A 1 716 ? -18.995 -6.859 13.430 1.00 95.62 716 LYS A CA 1
ATOM 5611 C C . LYS A 1 716 ? -18.229 -8.178 13.496 1.00 95.62 716 LYS A C 1
ATOM 5613 O O . LYS A 1 716 ? -17.699 -8.611 12.479 1.00 95.62 716 LYS A O 1
ATOM 5618 N N . ASP A 1 717 ? -18.250 -8.831 14.657 1.00 90.12 717 ASP A N 1
ATOM 5619 C CA . ASP A 1 717 ? -17.773 -10.209 14.859 1.00 90.12 717 ASP A CA 1
ATOM 5620 C C . ASP A 1 717 ? -16.331 -10.440 14.351 1.00 90.12 717 ASP A C 1
ATOM 5622 O O . ASP A 1 717 ? -16.092 -11.339 13.548 1.00 90.12 717 ASP A O 1
ATOM 5626 N N . GLY A 1 718 ? -15.359 -9.623 14.778 1.00 90.38 718 GLY A N 1
ATOM 5627 C CA . GLY A 1 718 ? -13.979 -9.740 14.281 1.00 90.38 718 GLY A CA 1
ATOM 5628 C C . GLY A 1 718 ? -12.949 -8.838 14.963 1.00 90.38 718 GLY A C 1
ATOM 5629 O O . GLY A 1 718 ? -13.261 -8.116 15.906 1.00 90.38 718 GLY A O 1
ATOM 5630 N N . VAL A 1 719 ? -11.711 -8.889 14.469 1.00 92.69 719 VAL A N 1
ATOM 5631 C CA . VAL A 1 719 ? -10.550 -8.152 14.992 1.00 92.69 719 VAL A CA 1
ATOM 5632 C C . VAL A 1 719 ? -10.098 -7.065 14.008 1.00 92.69 719 VAL A C 1
ATOM 5634 O O . VAL A 1 719 ? -9.959 -7.310 12.803 1.00 92.69 719 VAL A O 1
ATOM 5637 N N . VAL A 1 720 ? -9.844 -5.871 14.539 1.00 96.75 720 VAL A N 1
ATOM 5638 C CA . VAL A 1 720 ? -9.182 -4.732 13.898 1.00 96.75 720 VAL A CA 1
ATOM 5639 C C . VAL A 1 720 ? -7.774 -4.615 14.479 1.00 96.75 720 VAL A C 1
ATOM 5641 O O . VAL A 1 720 ? -7.600 -4.246 15.642 1.00 96.75 720 VAL A O 1
ATOM 5644 N N . ALA A 1 721 ? -6.768 -4.916 13.662 1.00 94.50 721 ALA A N 1
ATOM 5645 C CA . ALA A 1 721 ? -5.365 -4.885 14.065 1.00 94.50 721 ALA A CA 1
ATOM 5646 C C . ALA A 1 721 ? -4.677 -3.589 13.608 1.00 94.50 721 ALA A C 1
ATOM 5648 O O . ALA A 1 721 ? -4.739 -3.233 12.430 1.00 94.50 721 ALA A O 1
ATOM 5649 N N . TYR A 1 722 ? -3.972 -2.915 14.514 1.00 94.88 722 TYR A N 1
ATOM 5650 C CA . TYR A 1 722 ? -3.151 -1.737 14.213 1.00 94.88 722 TYR A CA 1
ATOM 5651 C C . TYR A 1 722 ? -1.678 -2.133 14.233 1.00 94.88 722 TYR A C 1
ATOM 5653 O O . TYR A 1 722 ? -1.204 -2.639 15.241 1.00 94.88 722 TYR A O 1
ATOM 5661 N N . 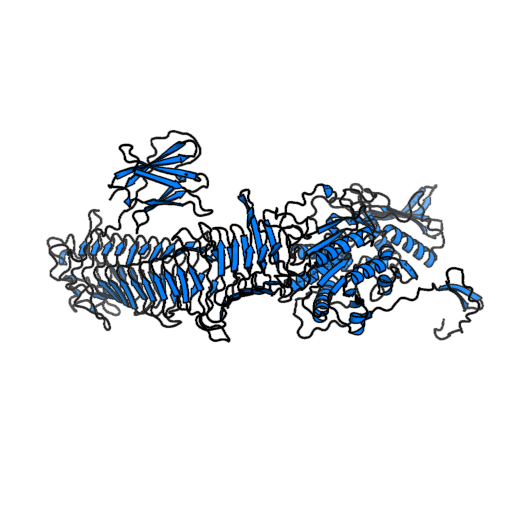THR A 1 723 ? -0.934 -1.909 13.149 1.00 92.62 723 THR A N 1
ATOM 5662 C CA . THR A 1 723 ? 0.509 -2.257 13.092 1.00 92.62 723 THR A CA 1
ATOM 5663 C C . THR A 1 723 ? 1.443 -1.075 13.384 1.00 92.62 723 THR A C 1
ATOM 5665 O O . THR A 1 723 ? 2.661 -1.233 13.462 1.00 92.62 723 THR A O 1
ATOM 5668 N N . GLY A 1 724 ? 0.873 0.120 13.551 1.00 90.31 724 GLY A N 1
ATOM 5669 C CA . GLY A 1 724 ? 1.565 1.368 13.865 1.00 90.31 724 GLY A CA 1
ATOM 5670 C C . GLY A 1 724 ? 0.675 2.295 14.692 1.00 90.31 724 GLY A C 1
ATOM 5671 O O . GLY A 1 724 ? -0.085 1.815 15.529 1.00 90.31 724 GLY A O 1
ATOM 5672 N N . ASP A 1 725 ? 0.763 3.604 14.465 1.00 90.38 725 ASP A N 1
ATOM 5673 C CA . ASP A 1 725 ? 0.021 4.666 15.162 1.00 90.38 725 ASP A CA 1
ATOM 5674 C C . ASP A 1 725 ? -1.213 5.184 14.386 1.00 90.38 725 ASP A C 1
ATOM 5676 O O . ASP A 1 725 ? -1.722 6.270 14.666 1.00 90.38 725 ASP A O 1
ATOM 5680 N N . GLY A 1 726 ? -1.706 4.409 13.415 1.00 91.44 726 GLY A N 1
ATOM 5681 C CA . GLY A 1 726 ? -2.890 4.736 12.617 1.00 91.44 726 GLY A CA 1
ATOM 5682 C C . GLY A 1 726 ? -4.204 4.851 13.406 1.00 91.44 726 GLY A C 1
ATOM 5683 O O . GLY A 1 726 ? -4.278 4.529 14.590 1.00 91.44 726 GLY A O 1
ATOM 5684 N N . SER A 1 727 ? -5.271 5.305 12.739 1.00 94.19 727 SER A N 1
ATOM 5685 C CA . SER A 1 727 ? -6.590 5.523 13.358 1.00 94.19 727 SER A CA 1
ATOM 5686 C C . SER A 1 727 ? -7.755 5.344 12.382 1.00 94.19 727 SER A C 1
ATOM 5688 O O . SER A 1 727 ? -7.596 5.537 11.175 1.00 94.19 727 SER A O 1
ATOM 5690 N N . ILE A 1 728 ? -8.950 5.048 12.906 1.00 95.12 728 ILE A N 1
ATOM 5691 C CA . ILE A 1 728 ? -10.211 5.071 12.149 1.00 95.12 728 ILE A CA 1
ATOM 5692 C C . ILE A 1 728 ? -11.005 6.319 12.546 1.00 95.12 728 ILE A C 1
ATOM 5694 O O . ILE A 1 728 ? -11.429 6.451 13.692 1.00 95.12 728 ILE A O 1
ATOM 5698 N N . ASP A 1 729 ? -11.203 7.225 11.595 1.00 92.56 729 ASP A N 1
ATOM 5699 C CA . ASP A 1 729 ? -11.883 8.506 11.779 1.00 92.56 729 ASP A CA 1
ATOM 5700 C C . ASP A 1 729 ? -13.277 8.463 11.118 1.00 92.56 729 ASP A C 1
ATOM 5702 O O . ASP A 1 729 ? -13.408 8.314 9.894 1.00 92.56 729 ASP A O 1
ATOM 5706 N N . VAL A 1 730 ? -14.329 8.524 11.947 1.00 91.69 730 VAL A N 1
ATOM 5707 C CA . VAL A 1 730 ? -15.720 8.290 11.538 1.00 91.69 730 VAL A CA 1
ATOM 5708 C C . VAL A 1 730 ? -16.614 9.520 11.719 1.00 91.69 730 VAL A C 1
ATOM 5710 O O . VAL A 1 730 ? -16.920 9.956 12.828 1.00 91.69 730 VAL A O 1
ATOM 5713 N N . TYR A 1 731 ? -17.135 10.021 10.598 1.00 89.31 731 TYR A N 1
ATOM 5714 C CA . TYR A 1 731 ? -18.109 11.122 10.554 1.00 89.31 731 TYR A CA 1
ATOM 5715 C C . TYR A 1 731 ? -19.529 10.683 10.150 1.00 89.31 731 TYR A C 1
ATOM 5717 O O . TYR A 1 731 ? -20.471 11.474 10.176 1.00 89.31 731 TYR A O 1
ATOM 5725 N N . CYS A 1 732 ? -19.692 9.435 9.720 1.00 90.12 732 CYS A N 1
ATOM 5726 C CA . CYS A 1 732 ? -20.946 8.869 9.224 1.00 90.12 732 CYS A CA 1
ATOM 5727 C C . CYS A 1 732 ? -21.628 7.982 10.281 1.00 90.12 732 CYS A C 1
ATOM 5729 O O . CYS A 1 732 ? -20.948 7.529 11.208 1.00 90.12 732 CYS A O 1
ATOM 5731 N N . PRO A 1 733 ? -22.934 7.661 10.146 1.00 93.50 733 PRO A N 1
ATOM 5732 C CA . PRO A 1 733 ? -23.586 6.643 10.972 1.00 93.50 733 PRO A CA 1
ATOM 5733 C C . PRO A 1 733 ? -22.725 5.385 11.093 1.00 93.50 733 PRO A C 1
ATOM 5735 O O . PRO A 1 733 ? -22.227 4.870 10.089 1.00 93.50 733 PRO A O 1
ATOM 5738 N N . THR A 1 734 ? -22.497 4.928 12.323 1.00 95.50 734 THR A N 1
ATOM 5739 C CA . THR A 1 734 ? -21.471 3.922 12.622 1.00 95.50 734 THR A CA 1
ATOM 5740 C C . THR A 1 734 ? -21.994 2.901 13.623 1.00 95.50 734 THR A C 1
ATOM 5742 O O . THR A 1 734 ? -22.560 3.275 14.652 1.00 95.50 734 THR A O 1
ATOM 5745 N N . ARG A 1 735 ? -21.772 1.613 13.338 1.00 97.44 735 ARG A N 1
ATOM 5746 C CA . ARG A 1 735 ? -22.144 0.490 14.205 1.00 97.44 735 ARG A CA 1
ATOM 5747 C C . ARG A 1 735 ? -20.967 -0.461 14.400 1.00 97.44 735 ARG A C 1
ATOM 5749 O O . ARG A 1 735 ? -20.629 -1.204 13.479 1.00 97.44 735 ARG A O 1
ATOM 5756 N N . PHE A 1 736 ? -20.407 -0.490 15.602 1.00 97.44 736 PHE A N 1
ATOM 5757 C CA . PHE A 1 736 ? -19.432 -1.493 16.031 1.00 97.44 736 PHE A CA 1
ATOM 5758 C C . PHE A 1 736 ? -20.083 -2.405 17.061 1.00 97.44 736 PHE A C 1
ATOM 5760 O O . PHE A 1 736 ? -20.688 -1.928 18.018 1.00 97.44 736 PHE A O 1
ATOM 5767 N N . ASP A 1 737 ? -20.021 -3.708 16.819 1.00 94.50 737 ASP A N 1
ATOM 5768 C CA . ASP A 1 737 ? -20.701 -4.710 17.633 1.00 94.50 737 ASP A CA 1
ATOM 5769 C C . ASP A 1 737 ? -19.859 -5.979 17.666 1.00 94.50 737 ASP A C 1
ATOM 5771 O O . ASP A 1 737 ? -19.654 -6.588 16.615 1.00 94.50 737 ASP A O 1
ATOM 5775 N N . ASN A 1 738 ? -19.381 -6.376 18.846 1.00 89.62 738 ASN A N 1
ATOM 5776 C CA . ASN A 1 738 ? -18.588 -7.598 19.005 1.00 89.62 738 ASN A CA 1
ATOM 5777 C C . ASN A 1 738 ? -17.241 -7.537 18.242 1.00 89.62 738 ASN A C 1
ATOM 5779 O O . ASN A 1 738 ? -16.922 -8.414 17.434 1.00 89.62 738 ASN A O 1
ATOM 5783 N N . VAL A 1 739 ? -16.486 -6.445 18.437 1.00 93.69 739 VAL A N 1
ATOM 5784 C CA . VAL A 1 739 ? -15.230 -6.147 17.719 1.00 93.69 739 VAL A CA 1
ATOM 5785 C C . VAL A 1 739 ? -14.070 -5.909 18.684 1.00 93.69 739 VAL A C 1
ATOM 5787 O O . VAL A 1 739 ? -14.210 -5.167 19.657 1.00 93.69 739 VAL A O 1
ATOM 5790 N N . ASP A 1 740 ? -12.911 -6.469 18.353 1.00 91.69 740 ASP A N 1
ATOM 5791 C CA . ASP A 1 740 ? -11.661 -6.279 19.088 1.00 91.69 740 ASP A CA 1
ATOM 5792 C C . ASP A 1 740 ? -10.725 -5.327 18.345 1.00 91.69 740 ASP A C 1
ATOM 5794 O O . ASP A 1 740 ? -10.304 -5.607 17.228 1.00 91.69 740 ASP A O 1
ATOM 5798 N N . PHE A 1 741 ? -10.370 -4.214 18.976 1.00 95.62 741 PHE A N 1
ATOM 5799 C CA . PHE A 1 741 ? -9.382 -3.255 18.497 1.00 95.62 741 PHE A CA 1
ATOM 5800 C C . PHE A 1 741 ? -8.068 -3.489 19.247 1.00 95.62 741 PHE A C 1
ATOM 5802 O O . PHE A 1 741 ? -7.982 -3.213 20.450 1.00 95.62 741 PHE A O 1
ATOM 5809 N N . GLU A 1 742 ? -7.046 -3.995 18.552 1.00 89.00 742 GLU A N 1
ATOM 5810 C CA . GLU A 1 742 ? -5.776 -4.393 19.171 1.00 89.00 742 GLU A CA 1
ATOM 5811 C C . GLU A 1 742 ? -4.539 -3.793 18.496 1.00 89.00 742 GLU A C 1
ATOM 5813 O O . GLU A 1 742 ? -4.437 -3.707 17.270 1.00 89.00 742 GLU A O 1
ATOM 5818 N N . GLN A 1 743 ? -3.562 -3.413 19.321 1.00 88.00 743 GLN A N 1
ATOM 5819 C CA . GLN A 1 743 ? -2.237 -3.019 18.856 1.00 88.00 743 GLN A CA 1
ATOM 5820 C C . GLN A 1 743 ? -1.362 -4.246 18.567 1.00 88.00 743 GLN A C 1
ATOM 5822 O O . GLN A 1 743 ? -1.189 -5.125 19.413 1.00 88.00 743 GLN A O 1
ATOM 5827 N N . VAL A 1 744 ? -0.732 -4.245 17.397 1.00 83.31 744 VAL A N 1
ATOM 5828 C CA . VAL A 1 744 ? 0.253 -5.225 16.936 1.00 83.31 744 VAL A CA 1
ATOM 5829 C C . VAL A 1 744 ? 1.586 -4.498 16.729 1.00 83.31 744 VAL A C 1
ATOM 5831 O O . VAL A 1 744 ? 1.847 -3.939 15.670 1.00 83.31 744 VAL A O 1
ATOM 5834 N N . GLY A 1 745 ? 2.438 -4.470 17.754 1.00 73.56 745 GLY A N 1
ATOM 5835 C CA . GLY A 1 745 ? 3.763 -3.830 17.702 1.00 73.56 745 GLY A CA 1
ATOM 5836 C C . GLY A 1 745 ? 4.004 -2.811 18.819 1.00 73.56 745 GLY A C 1
ATOM 5837 O O . GLY A 1 745 ? 3.232 -2.738 19.770 1.00 73.56 745 GLY A O 1
ATOM 5838 N N . ASP A 1 746 ? 5.101 -2.052 18.706 1.00 70.12 746 ASP A N 1
ATOM 5839 C CA . ASP A 1 746 ? 5.602 -1.168 19.777 1.00 70.12 746 ASP A CA 1
ATOM 5840 C C . ASP A 1 746 ? 5.056 0.272 19.720 1.00 70.12 746 ASP A C 1
ATOM 5842 O O . ASP A 1 746 ? 5.024 0.963 20.738 1.00 70.12 746 ASP A O 1
ATOM 5846 N N . GLN A 1 747 ? 4.665 0.751 18.533 1.00 71.81 747 GLN A N 1
ATOM 5847 C CA . GLN A 1 747 ? 3.948 2.026 18.386 1.00 71.81 747 GLN A CA 1
ATOM 5848 C C . GLN A 1 747 ? 2.502 1.834 18.832 1.00 71.81 747 GLN A C 1
ATOM 5850 O O . GLN A 1 747 ? 2.003 0.719 18.748 1.00 71.81 747 GLN A O 1
ATOM 5855 N N . VAL A 1 748 ? 1.835 2.884 19.315 1.00 77.94 748 VAL A N 1
ATOM 5856 C CA . VAL A 1 748 ? 0.525 2.727 19.960 1.00 77.94 748 VAL A CA 1
ATOM 5857 C C . VAL A 1 748 ? -0.526 3.643 19.327 1.00 77.94 748 VAL A C 1
ATOM 5859 O O . VAL A 1 748 ? -0.423 4.866 19.399 1.00 77.94 748 VAL A O 1
ATOM 5862 N N . ALA A 1 749 ? -1.538 3.035 18.713 1.00 88.88 749 ALA A N 1
ATOM 5863 C CA . ALA A 1 749 ? -2.594 3.678 17.940 1.00 88.88 749 ALA A CA 1
ATOM 5864 C C . ALA A 1 749 ? -3.686 4.326 18.797 1.00 88.88 749 ALA A C 1
ATOM 5866 O O . ALA A 1 749 ? -4.002 3.868 19.901 1.00 88.88 749 ALA A O 1
ATOM 5867 N N . THR A 1 750 ? -4.313 5.366 18.234 1.00 94.75 750 THR A N 1
ATOM 5868 C CA . THR A 1 750 ? -5.652 5.821 18.642 1.00 94.75 750 THR A CA 1
ATOM 5869 C C . THR A 1 750 ? -6.670 5.056 17.809 1.00 94.75 750 THR A C 1
ATOM 5871 O O . THR A 1 750 ? -6.750 5.287 16.605 1.00 94.75 750 THR A O 1
ATOM 5874 N N . ALA A 1 751 ? -7.444 4.151 18.411 1.00 95.31 751 ALA A N 1
ATOM 5875 C CA . ALA A 1 751 ? -8.242 3.224 17.610 1.00 95.31 751 ALA A CA 1
ATOM 5876 C C . ALA A 1 751 ? -9.352 3.929 16.816 1.00 95.31 751 ALA A C 1
ATOM 5878 O O . ALA A 1 751 ? -9.386 3.826 15.584 1.00 95.31 751 ALA A O 1
ATOM 5879 N N . VAL A 1 752 ? -10.241 4.657 17.501 1.00 97.12 752 VAL A N 1
ATOM 5880 C CA . VAL A 1 752 ? -11.424 5.273 16.881 1.00 97.12 752 VAL A CA 1
ATOM 5881 C C . VAL A 1 752 ? -11.550 6.747 17.260 1.00 97.12 752 VAL A C 1
ATOM 5883 O O . VAL A 1 752 ? -11.474 7.107 18.435 1.00 97.12 752 VAL A O 1
ATOM 5886 N N . ILE A 1 753 ? -11.813 7.596 16.266 1.00 95.62 753 ILE A N 1
ATOM 5887 C CA . ILE A 1 753 ? -12.159 9.010 16.432 1.00 95.62 753 ILE A CA 1
ATOM 5888 C C . ILE A 1 753 ? -13.600 9.214 15.956 1.00 95.62 753 ILE A C 1
ATOM 5890 O O . ILE A 1 753 ? -13.958 8.812 14.852 1.00 95.62 753 ILE A O 1
ATOM 5894 N N . THR A 1 754 ? -14.437 9.810 16.803 1.00 94.81 754 THR A N 1
ATOM 5895 C CA . THR A 1 754 ? -15.851 10.106 16.523 1.00 94.81 754 THR A CA 1
ATOM 5896 C C . THR A 1 754 ? -16.113 11.607 16.612 1.00 94.81 754 THR A C 1
ATOM 5898 O O . THR A 1 754 ? -15.449 12.302 17.377 1.00 94.81 754 THR A O 1
ATOM 5901 N N . HIS A 1 755 ? -17.104 12.101 15.869 1.00 92.88 755 HIS A N 1
ATOM 5902 C CA . HIS A 1 755 ? -17.345 13.532 15.640 1.00 92.88 755 HIS A CA 1
ATOM 5903 C C . HIS A 1 755 ? -18.761 13.990 16.039 1.00 92.88 755 HIS A C 1
ATOM 5905 O O . HIS A 1 755 ? -19.260 15.011 15.568 1.00 92.88 755 HIS A O 1
ATOM 5911 N N . GLY A 1 756 ? -19.461 13.235 16.892 1.00 89.81 756 GLY A N 1
ATOM 5912 C CA . GLY A 1 756 ? -20.851 13.539 17.265 1.00 89.81 756 GLY A CA 1
ATOM 5913 C C . GLY A 1 756 ? -21.852 13.302 16.127 1.00 89.81 756 GLY A C 1
ATOM 5914 O O . GLY A 1 756 ? -22.841 14.026 15.996 1.00 89.81 756 GLY A O 1
ATOM 5915 N N . GLN A 1 757 ? -21.588 12.324 15.264 1.00 90.44 757 GLN A N 1
ATOM 5916 C CA . GLN A 1 757 ? -22.490 11.886 14.200 1.00 90.44 757 GLN A CA 1
ATOM 5917 C C . GLN A 1 757 ? -23.786 11.264 14.746 1.00 90.44 757 GLN A C 1
ATOM 5919 O O . GLN A 1 757 ? -23.813 10.666 15.822 1.00 90.44 757 GLN A O 1
ATOM 5924 N N . ALA A 1 758 ? -24.868 11.356 13.970 1.00 87.88 758 ALA A N 1
ATOM 5925 C CA . ALA A 1 758 ? -26.122 10.686 14.301 1.00 87.88 758 ALA A CA 1
ATOM 5926 C C . ALA A 1 758 ? -26.006 9.162 14.117 1.00 87.88 758 ALA A C 1
ATOM 5928 O O . ALA A 1 758 ? -25.322 8.687 13.214 1.00 87.88 758 ALA A O 1
ATOM 5929 N N . SER A 1 759 ? -26.755 8.396 14.917 1.00 89.88 759 SER A N 1
ATOM 5930 C CA . SER A 1 759 ? -26.811 6.924 14.837 1.00 89.88 759 SER A CA 1
ATOM 5931 C C . SER A 1 759 ? -25.445 6.246 15.023 1.00 89.88 759 SER A C 1
ATOM 5933 O O . SER A 1 759 ? -25.035 5.411 14.218 1.00 89.88 759 SER A O 1
ATOM 5935 N N . LEU A 1 760 ? -24.743 6.621 16.094 1.00 93.50 760 LEU A N 1
ATOM 5936 C CA . LEU A 1 760 ? -23.546 5.937 16.576 1.00 93.50 760 LEU A CA 1
ATOM 5937 C C . LEU A 1 760 ? -23.929 4.853 17.595 1.00 93.50 760 LEU A C 1
ATOM 5939 O O . LEU A 1 760 ? -24.645 5.134 18.556 1.00 93.50 760 LEU A O 1
ATOM 5943 N N . SER A 1 761 ? -23.436 3.633 17.395 1.00 95.12 761 SER A N 1
ATOM 5944 C CA . SER A 1 761 ? -23.547 2.516 18.339 1.00 95.12 761 SER A CA 1
ATOM 5945 C C . SER A 1 761 ? -22.203 1.792 18.394 1.00 95.12 761 SER A C 1
ATOM 5947 O O . SER A 1 761 ? -21.706 1.320 17.373 1.00 95.12 761 SER A O 1
ATOM 5949 N N . ILE A 1 762 ? -21.591 1.762 19.577 1.00 96.81 762 ILE A N 1
ATOM 5950 C CA . ILE A 1 762 ? -20.374 0.995 19.865 1.00 96.81 762 ILE A CA 1
ATOM 5951 C C . ILE A 1 762 ? -20.705 0.120 21.067 1.00 96.81 762 ILE A C 1
ATOM 5953 O O . ILE A 1 762 ? -20.879 0.628 22.183 1.00 96.81 762 ILE A O 1
ATOM 5957 N N . GLU A 1 763 ? -20.882 -1.172 20.806 1.00 92.94 763 GLU A N 1
ATOM 5958 C CA . GLU A 1 763 ? -21.412 -2.132 21.767 1.00 92.94 763 GLU A CA 1
ATOM 5959 C C . GLU A 1 763 ? -20.579 -3.415 21.801 1.00 92.94 763 GLU A C 1
ATOM 5961 O O . GLU A 1 763 ? -20.137 -3.905 20.764 1.00 92.94 763 GLU A O 1
ATOM 5966 N N . ASN A 1 764 ? -20.384 -3.992 22.989 1.00 89.19 764 ASN A N 1
ATOM 5967 C CA . ASN A 1 764 ? -19.720 -5.293 23.163 1.00 89.19 764 ASN A CA 1
ATOM 5968 C C . ASN A 1 764 ? -18.312 -5.363 22.530 1.00 89.19 764 ASN A C 1
ATOM 5970 O O . ASN A 1 764 ? -17.899 -6.415 22.049 1.00 89.19 764 ASN A O 1
ATOM 5974 N N . CYS A 1 765 ? -17.591 -4.241 22.456 1.00 92.81 765 CYS A N 1
ATOM 5975 C CA . CYS A 1 765 ? -16.260 -4.174 21.850 1.00 92.81 765 CYS A CA 1
ATOM 5976 C C . CYS A 1 765 ? -15.149 -4.199 22.908 1.00 92.81 765 CYS A C 1
ATOM 5978 O O . CYS A 1 765 ? -15.344 -3.749 24.041 1.00 92.81 765 CYS A O 1
ATOM 5980 N N . ILE A 1 766 ? -13.959 -4.660 22.518 1.00 90.19 766 ILE A N 1
ATOM 5981 C CA . ILE A 1 766 ? -12.747 -4.604 23.344 1.00 90.19 766 ILE A CA 1
ATOM 5982 C C . ILE A 1 766 ? -11.723 -3.677 22.689 1.00 90.19 766 ILE A C 1
ATOM 5984 O O . ILE A 1 766 ? -11.401 -3.821 21.518 1.00 90.19 766 ILE A O 1
ATOM 5988 N N . PHE A 1 767 ? -11.176 -2.745 23.461 1.00 94.81 767 PHE A N 1
ATOM 5989 C CA . PHE A 1 767 ? -10.085 -1.852 23.079 1.00 94.81 767 PHE A CA 1
ATOM 5990 C C . PHE A 1 767 ? -8.866 -2.205 23.929 1.00 94.81 767 PHE A C 1
ATOM 5992 O O . PHE A 1 767 ? -8.909 -2.050 25.153 1.00 94.81 767 PHE A O 1
ATOM 5999 N N . LYS A 1 768 ? -7.795 -2.715 23.311 1.00 87.38 768 LYS A N 1
ATOM 6000 C CA . LYS A 1 768 ? -6.678 -3.334 24.035 1.00 87.38 768 LYS A CA 1
ATOM 6001 C C . LYS A 1 768 ? -5.312 -2.778 23.643 1.00 87.38 768 LYS A C 1
ATOM 6003 O O . LYS A 1 768 ? -4.936 -2.817 22.475 1.00 87.38 768 LYS A O 1
ATOM 6008 N N . SER A 1 769 ? -4.529 -2.390 24.654 1.00 86.19 769 SER A N 1
ATOM 6009 C CA . SER A 1 769 ? -3.119 -1.987 24.499 1.00 86.19 769 SER A CA 1
ATOM 6010 C C . SER A 1 769 ? -2.921 -0.789 23.558 1.00 86.19 769 SER A C 1
ATOM 6012 O O . SER A 1 769 ? -1.962 -0.746 22.799 1.00 86.19 769 SER A O 1
ATOM 6014 N N . LEU A 1 770 ? -3.843 0.178 23.610 1.00 90.50 770 LEU A N 1
ATOM 6015 C CA . LEU A 1 770 ? -3.886 1.363 22.740 1.00 90.50 770 LEU A CA 1
ATOM 6016 C C . LEU A 1 770 ? -3.410 2.628 23.473 1.00 90.50 770 LEU A C 1
ATOM 6018 O O . LEU A 1 770 ? -3.456 2.687 24.703 1.00 90.50 770 LEU A O 1
ATOM 6022 N N . ILE A 1 771 ? -3.010 3.680 22.744 1.00 94.00 771 ILE A N 1
ATOM 6023 C CA . ILE A 1 771 ? -2.743 4.979 23.384 1.00 94.00 771 ILE A CA 1
ATOM 6024 C C . ILE A 1 771 ? -4.076 5.581 23.814 1.00 94.00 771 ILE A C 1
ATOM 6026 O O . ILE A 1 771 ? -4.208 6.093 24.922 1.00 94.00 771 ILE A O 1
ATOM 6030 N N . LEU A 1 772 ? -5.079 5.439 22.951 1.00 96.88 772 LEU A N 1
ATOM 6031 C CA . LEU A 1 772 ? -6.434 5.892 23.178 1.00 96.88 772 LEU A CA 1
ATOM 6032 C C . LEU A 1 772 ? -7.413 4.919 22.517 1.00 96.88 772 LEU A C 1
ATOM 6034 O O . LEU A 1 772 ? -7.282 4.619 21.330 1.00 96.88 772 LEU A O 1
ATOM 6038 N N . GLY A 1 773 ? -8.390 4.426 23.278 1.00 97.19 773 GLY A N 1
ATOM 6039 C CA . GLY A 1 773 ? -9.464 3.591 22.735 1.00 97.19 773 GLY A CA 1
ATOM 6040 C C . GLY A 1 773 ? -10.395 4.401 21.834 1.00 97.19 773 GLY A C 1
ATOM 6041 O O . GLY A 1 773 ? -10.447 4.181 20.624 1.00 97.19 773 GLY A O 1
ATOM 6042 N N . ILE A 1 774 ? -11.103 5.374 22.415 1.00 97.94 774 ILE A N 1
ATOM 6043 C CA . ILE A 1 774 ? -12.008 6.264 21.671 1.00 97.94 774 ILE A CA 1
ATOM 6044 C C . ILE A 1 774 ? -11.699 7.725 21.981 1.00 97.94 774 ILE A C 1
ATOM 6046 O O . ILE A 1 774 ? -11.732 8.144 23.139 1.00 97.94 774 ILE A O 1
ATOM 6050 N N . LYS A 1 775 ? -11.503 8.518 20.926 1.00 96.75 775 LYS A N 1
ATOM 6051 C CA . LYS A 1 775 ? -11.566 9.980 20.982 1.00 96.75 775 LYS A CA 1
ATOM 6052 C C . LYS A 1 775 ? -12.937 10.463 20.516 1.00 96.75 775 LYS A C 1
ATOM 6054 O O . LYS A 1 775 ? -13.349 10.161 19.397 1.00 96.75 775 LYS A O 1
ATOM 6059 N N . ALA A 1 776 ? -13.644 11.223 21.343 1.00 94.94 776 ALA A N 1
ATOM 6060 C CA . ALA A 1 776 ? -14.989 11.703 21.044 1.00 94.94 776 ALA A CA 1
ATOM 6061 C C . ALA A 1 776 ? -15.066 13.230 20.965 1.00 94.94 776 ALA A C 1
ATOM 6063 O O . ALA A 1 776 ? -15.026 13.924 21.978 1.00 94.94 776 ALA A O 1
ATOM 6064 N N . LEU A 1 777 ? -15.210 13.749 19.747 1.00 93.56 777 LEU A N 1
ATOM 6065 C CA . LEU A 1 777 ? -15.301 15.168 19.402 1.00 93.56 777 LEU A CA 1
ATOM 6066 C C . LEU A 1 777 ? -16.763 15.555 19.125 1.00 93.56 777 LEU A C 1
ATOM 6068 O O . LEU A 1 777 ? -17.151 15.917 18.017 1.00 93.56 777 LEU A O 1
ATOM 6072 N N . ASN A 1 778 ? -17.614 15.477 20.149 1.00 86.62 778 ASN A N 1
ATOM 6073 C CA . ASN A 1 778 ? -19.074 15.519 19.985 1.00 86.62 778 ASN A CA 1
ATOM 6074 C C . ASN A 1 778 ? -19.637 16.874 19.501 1.00 86.62 778 ASN A C 1
ATOM 6076 O O . ASN A 1 778 ? -20.816 16.974 19.156 1.00 86.62 778 ASN A O 1
ATOM 6080 N N . ASN A 1 779 ? -18.832 17.940 19.492 1.00 85.81 779 ASN A N 1
ATOM 6081 C CA . ASN A 1 779 ? -19.250 19.262 19.012 1.00 85.81 779 ASN A CA 1
ATOM 6082 C C . ASN A 1 779 ? -19.218 19.407 17.484 1.00 85.81 779 ASN A C 1
ATOM 6084 O O . ASN A 1 779 ? -19.866 20.323 16.979 1.00 85.81 779 ASN A O 1
ATOM 6088 N N . ASP A 1 780 ? -18.505 18.538 16.765 1.00 83.06 780 ASP A N 1
ATOM 6089 C CA . ASP A 1 780 ? -18.272 18.724 15.329 1.00 83.06 780 ASP A CA 1
ATOM 6090 C C . ASP A 1 780 ? -19.566 18.555 14.515 1.00 83.06 780 ASP A C 1
ATOM 6092 O O . ASP A 1 780 ?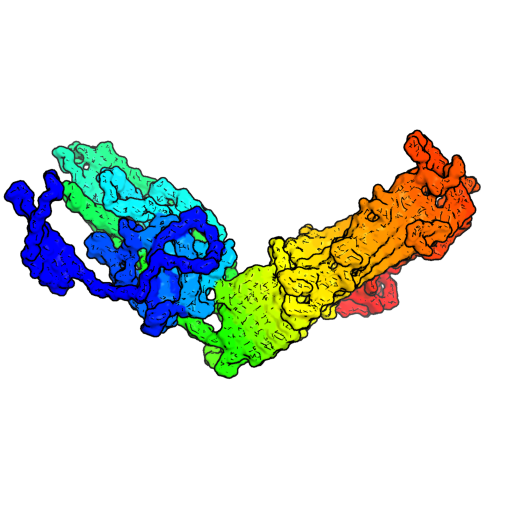 -19.880 19.395 13.670 1.00 83.06 780 ASP A O 1
ATOM 6096 N N . LEU A 1 781 ? -20.357 17.516 14.812 1.00 86.06 781 LEU A N 1
ATOM 6097 C CA . LEU A 1 781 ? -21.665 17.251 14.188 1.00 86.06 781 LEU A CA 1
ATOM 6098 C C . LEU A 1 781 ? -22.846 17.343 15.165 1.00 86.06 781 LEU A C 1
ATOM 6100 O O . LEU A 1 781 ? -24.000 17.407 14.738 1.00 86.06 781 LEU A O 1
ATOM 6104 N N . GLY A 1 782 ? -22.580 17.427 16.470 1.00 83.44 782 GLY A N 1
ATOM 6105 C CA . GLY A 1 782 ? -23.556 17.897 17.450 1.00 83.44 782 GLY A CA 1
ATOM 6106 C C . GLY A 1 782 ? -24.533 16.859 18.019 1.00 83.44 782 GLY A C 1
ATOM 6107 O O . GLY A 1 782 ? -25.514 17.267 18.646 1.00 83.44 782 GLY A O 1
ATOM 6108 N N . SER A 1 783 ? -24.283 15.557 17.853 1.00 89.81 783 SER A N 1
ATOM 6109 C CA . SER A 1 783 ? -25.007 14.479 18.554 1.00 89.81 783 SER A CA 1
ATOM 6110 C C . SER A 1 783 ? -24.293 14.056 19.841 1.00 89.81 783 SER A C 1
ATOM 6112 O O . SER A 1 783 ? -23.089 14.252 19.996 1.00 89.81 783 SER A O 1
ATOM 6114 N N . ASP A 1 784 ? -25.050 13.475 20.768 1.00 90.38 784 ASP A N 1
ATOM 6115 C CA . ASP A 1 784 ? -24.526 12.944 22.028 1.00 90.38 784 ASP A CA 1
ATOM 6116 C C . ASP A 1 784 ? -23.857 11.574 21.803 1.00 90.38 784 ASP A C 1
ATOM 6118 O O . ASP A 1 784 ? -24.305 10.791 20.959 1.00 90.38 784 ASP A O 1
ATOM 6122 N N . LEU A 1 785 ? -22.819 11.259 22.583 1.00 92.50 785 LEU A N 1
ATOM 6123 C CA . LEU A 1 785 ? -22.172 9.946 22.556 1.00 92.50 785 LEU A CA 1
ATOM 6124 C C . LEU A 1 785 ? -22.897 8.969 23.490 1.00 92.50 785 LEU A C 1
ATOM 6126 O O . LEU A 1 785 ? -23.147 9.283 24.655 1.00 92.50 785 LEU A O 1
ATOM 6130 N N . LEU A 1 786 ? -23.171 7.758 23.003 1.00 93.62 786 LEU A N 1
ATOM 6131 C CA . LEU A 1 786 ? -23.643 6.626 23.799 1.00 93.62 786 LEU A CA 1
ATOM 6132 C C . LEU A 1 786 ? -22.864 5.368 23.408 1.00 93.62 786 LEU A C 1
ATOM 6134 O O . LEU A 1 786 ? -22.949 4.934 22.261 1.00 93.62 786 LEU A O 1
ATOM 6138 N N . ILE A 1 787 ? -22.150 4.772 24.364 1.00 95.56 787 ILE A N 1
ATOM 6139 C CA . ILE A 1 787 ? -21.450 3.494 24.166 1.00 95.56 787 ILE A CA 1
ATOM 6140 C C . ILE A 1 787 ? -21.787 2.523 25.298 1.00 95.56 787 ILE A C 1
ATOM 6142 O O . ILE A 1 787 ? -21.953 2.946 26.451 1.00 95.56 787 ILE A O 1
ATOM 6146 N N . LYS A 1 788 ? -21.916 1.230 24.973 1.00 93.50 788 LYS A N 1
ATOM 6147 C CA . LYS A 1 788 ? -22.421 0.226 25.919 1.00 93.50 788 LYS A CA 1
ATOM 6148 C C . LYS A 1 788 ? -21.596 -1.046 25.986 1.00 93.50 788 LYS A C 1
ATOM 6150 O O . LYS A 1 788 ? -21.184 -1.552 24.952 1.00 93.50 788 LYS A O 1
ATOM 6155 N N . ASN A 1 789 ? -21.461 -1.626 27.175 1.00 90.38 789 ASN A N 1
ATOM 6156 C CA . ASN A 1 789 ? -20.880 -2.962 27.358 1.00 90.38 789 ASN A CA 1
ATOM 6157 C C . ASN A 1 789 ? -19.497 -3.146 26.704 1.00 90.38 789 ASN A C 1
ATOM 6159 O O . ASN A 1 789 ? -19.172 -4.237 26.245 1.00 90.38 789 ASN A O 1
ATOM 6163 N N . ASN A 1 790 ? -18.695 -2.083 26.602 1.00 93.25 790 ASN A N 1
ATOM 6164 C CA . ASN A 1 790 ? -17.352 -2.162 26.032 1.00 93.25 790 ASN A CA 1
ATOM 6165 C C . ASN A 1 790 ? -16.308 -2.320 27.129 1.00 93.25 790 ASN A C 1
ATOM 6167 O O . ASN A 1 790 ? -16.508 -1.881 28.264 1.00 93.25 790 ASN A O 1
ATOM 6171 N N . ARG A 1 791 ? -15.157 -2.878 26.759 1.00 91.06 791 ARG A N 1
ATOM 6172 C CA . ARG A 1 791 ? -14.004 -3.020 27.641 1.00 91.06 791 ARG A CA 1
ATOM 6173 C C . ARG A 1 791 ? -12.797 -2.276 27.091 1.00 91.06 791 ARG A C 1
ATOM 6175 O O . ARG A 1 791 ? -12.363 -2.539 25.977 1.00 91.06 791 ARG A O 1
ATOM 6182 N N . PHE A 1 792 ? -12.216 -1.406 27.903 1.00 94.44 792 PHE A N 1
ATOM 6183 C CA . PHE A 1 792 ? -10.964 -0.706 27.629 1.00 94.44 792 PHE A CA 1
ATOM 6184 C C . PHE A 1 792 ? -9.897 -1.271 28.559 1.00 94.44 792 PHE A C 1
ATOM 6186 O O . PHE A 1 792 ? -10.016 -1.148 29.777 1.00 94.44 792 PHE A O 1
ATOM 6193 N N . PHE A 1 793 ? -8.884 -1.928 27.998 1.00 87.44 793 PHE A N 1
ATOM 6194 C CA . PHE A 1 793 ? -7.914 -2.706 28.761 1.00 87.44 793 PHE A CA 1
ATOM 6195 C C . PHE A 1 793 ? -6.474 -2.366 28.376 1.00 87.44 793 PHE A C 1
ATOM 6197 O O . PHE A 1 793 ? -6.089 -2.466 27.211 1.00 87.44 793 PHE A O 1
ATOM 6204 N N . GLN A 1 794 ? -5.648 -2.030 29.371 1.00 86.44 794 GLN A N 1
ATOM 6205 C CA . GLN A 1 794 ? -4.230 -1.685 29.171 1.00 86.44 794 GLN A CA 1
ATOM 6206 C C . GLN A 1 794 ? -4.006 -0.506 28.210 1.00 86.44 794 GLN A C 1
ATOM 6208 O O . GLN A 1 794 ? -2.994 -0.456 27.514 1.00 86.44 794 GLN A O 1
ATOM 6213 N N . CYS A 1 795 ? -4.945 0.437 28.152 1.00 88.50 795 CYS A N 1
ATOM 6214 C CA . CYS A 1 795 ? -4.798 1.640 27.341 1.00 88.50 795 CYS A CA 1
ATOM 6215 C C . CYS A 1 795 ? -4.081 2.749 28.124 1.00 88.50 795 CYS A C 1
ATOM 6217 O O . CYS A 1 795 ? -4.242 2.856 29.340 1.00 88.50 795 CYS A O 1
ATOM 6219 N N . ALA A 1 796 ? -3.338 3.637 27.458 1.00 91.81 796 ALA A N 1
ATOM 6220 C CA . ALA A 1 796 ? -2.867 4.847 28.142 1.00 91.81 796 ALA A CA 1
ATOM 6221 C C . ALA A 1 796 ? -4.061 5.733 28.544 1.00 91.81 796 ALA A C 1
ATOM 6223 O O . ALA A 1 796 ? -4.110 6.216 29.673 1.00 91.81 796 ALA A O 1
ATOM 6224 N N . SER A 1 797 ? -5.060 5.846 27.667 1.00 96.00 797 SER A N 1
ATOM 6225 C CA . SER A 1 797 ? -6.387 6.379 27.970 1.00 96.00 797 SER A CA 1
ATOM 6226 C C . SER A 1 797 ? -7.479 5.500 27.344 1.00 96.00 797 SER A C 1
ATOM 6228 O O . SER A 1 797 ? -7.351 5.064 26.201 1.00 96.00 797 SER A O 1
ATOM 6230 N N . GLY A 1 798 ? -8.550 5.189 28.074 1.00 96.44 798 GLY A N 1
ATOM 6231 C CA . GLY A 1 798 ? -9.668 4.409 27.536 1.00 96.44 798 GLY A CA 1
ATOM 6232 C C . GLY A 1 798 ? -10.526 5.245 26.589 1.00 96.44 798 GLY A C 1
ATOM 6233 O O . GLY A 1 798 ? -10.574 4.990 25.384 1.00 96.44 798 GLY A O 1
ATOM 6234 N N . VAL A 1 799 ? -11.178 6.268 27.140 1.00 97.75 799 VAL A N 1
ATOM 6235 C CA . VAL A 1 799 ? -12.025 7.211 26.396 1.00 97.75 799 VAL A CA 1
ATOM 6236 C C . VAL A 1 799 ? -11.628 8.643 26.739 1.00 97.75 799 VAL A C 1
ATOM 6238 O O . VAL A 1 799 ? -11.502 8.991 27.910 1.00 97.75 799 VAL A O 1
ATOM 6241 N N . GLU A 1 800 ? -11.507 9.489 25.720 1.00 96.69 800 GLU A N 1
ATOM 6242 C CA . GLU A 1 800 ? -11.362 10.941 25.849 1.00 96.69 800 GLU A CA 1
ATOM 6243 C C . GLU A 1 800 ? -12.579 11.612 25.205 1.00 96.69 800 GLU A C 1
ATOM 6245 O O . GLU A 1 800 ? -12.864 11.378 24.029 1.00 96.69 800 GLU A O 1
ATOM 6250 N N . THR A 1 801 ? -13.316 12.430 25.960 1.00 94.44 801 THR A N 1
ATOM 6251 C CA . THR A 1 801 ? -14.564 13.054 25.487 1.00 94.44 801 THR A CA 1
ATOM 6252 C C . THR A 1 801 ? -14.535 14.575 25.554 1.00 94.44 801 THR A C 1
ATOM 6254 O O . THR A 1 801 ? -14.222 15.155 26.597 1.00 94.44 801 THR A O 1
ATOM 6257 N N . TYR A 1 802 ? -14.986 15.210 24.468 1.00 91.69 802 TYR A N 1
ATOM 6258 C CA . TYR A 1 802 ? -15.085 16.656 24.296 1.00 91.69 802 TYR A CA 1
ATOM 6259 C C . TYR A 1 802 ? -16.473 17.114 23.818 1.00 91.69 802 TYR A C 1
ATOM 6261 O O . TYR A 1 802 ? -17.061 16.555 22.889 1.00 91.69 802 TYR A O 1
ATOM 6269 N N . GLY A 1 803 ? -16.973 18.206 24.411 1.00 87.94 803 GLY A N 1
ATOM 6270 C CA . GLY A 1 803 ? -18.141 18.946 23.927 1.00 87.94 803 GLY A CA 1
ATOM 6271 C C . GLY A 1 803 ? -19.494 18.570 24.548 1.00 87.94 803 GLY A C 1
ATOM 6272 O O . GLY A 1 803 ? -19.840 19.002 25.655 1.00 87.94 803 GLY A O 1
ATOM 6273 N N . ARG A 1 804 ? -20.328 17.855 23.788 1.00 88.12 804 ARG A N 1
ATOM 6274 C CA . ARG A 1 804 ? -21.709 17.499 24.171 1.00 88.12 804 ARG A CA 1
ATOM 6275 C C . ARG A 1 804 ? -21.778 16.273 25.073 1.00 88.12 804 ARG A C 1
ATOM 6277 O O . ARG A 1 804 ? -20.760 15.660 25.364 1.00 88.12 804 ARG A O 1
ATOM 6284 N N . LYS A 1 805 ? -22.994 15.924 25.500 1.00 91.62 805 LYS A N 1
ATOM 6285 C CA . LYS A 1 805 ? -23.254 14.861 26.463 1.00 91.62 805 LYS A CA 1
ATOM 6286 C C . LYS A 1 805 ? -22.638 13.520 26.046 1.00 91.62 805 LYS A C 1
ATOM 6288 O O . LYS A 1 805 ? -22.793 13.099 24.901 1.00 91.62 805 LYS A O 1
ATOM 6293 N N . THR A 1 806 ? -22.044 12.829 27.017 1.00 94.81 806 THR A N 1
ATOM 6294 C CA . THR A 1 806 ? -21.505 11.469 26.864 1.00 94.81 806 THR A CA 1
ATOM 6295 C C . THR A 1 806 ? -22.152 10.522 27.869 1.00 94.81 806 THR A C 1
ATOM 6297 O O . THR A 1 806 ? -22.199 10.809 29.063 1.00 94.81 806 THR A O 1
ATOM 6300 N N . THR A 1 807 ? -22.672 9.391 27.389 1.00 95.94 807 THR A N 1
ATOM 6301 C CA . THR A 1 807 ? -23.287 8.337 28.206 1.00 95.94 807 THR A CA 1
ATOM 6302 C C . THR A 1 807 ? -22.511 7.030 28.062 1.00 95.94 807 THR A C 1
ATOM 6304 O O . THR A 1 807 ? -22.340 6.520 26.955 1.00 95.94 807 THR A O 1
ATOM 6307 N N . LEU A 1 808 ? -22.068 6.488 29.192 1.00 97.19 808 LEU A N 1
ATOM 6308 C CA . LEU A 1 808 ? -21.363 5.216 29.319 1.00 97.19 808 LEU A CA 1
ATOM 6309 C C . LEU A 1 808 ? -22.248 4.268 30.136 1.00 97.19 808 LEU A C 1
ATOM 6311 O O . LEU A 1 808 ? -22.529 4.544 31.300 1.00 97.19 808 LEU A O 1
ATOM 6315 N N . ASP A 1 809 ? -22.707 3.180 29.519 1.00 93.75 809 ASP A N 1
ATOM 6316 C CA . ASP A 1 809 ? -23.636 2.208 30.113 1.00 93.75 809 ASP A CA 1
ATOM 6317 C C . ASP A 1 809 ? -23.025 0.794 30.110 1.00 93.75 809 ASP A C 1
ATOM 6319 O O . ASP A 1 809 ? -22.774 0.224 29.051 1.00 93.75 809 ASP A O 1
ATOM 6323 N N . GLY A 1 810 ? -22.717 0.239 31.282 1.00 88.38 810 GLY A N 1
ATOM 6324 C CA . GLY A 1 810 ? -22.163 -1.113 31.419 1.00 88.38 810 GLY A CA 1
ATOM 6325 C C . GLY A 1 810 ? -20.720 -1.291 30.926 1.00 88.38 810 GLY A C 1
ATOM 6326 O O . GLY A 1 810 ? -20.340 -2.407 30.590 1.00 88.38 810 GLY A O 1
ATOM 6327 N N . ASN A 1 811 ? -19.921 -0.224 30.808 1.00 93.19 811 ASN A N 1
ATOM 6328 C CA . ASN A 1 811 ? -18.546 -0.325 30.293 1.00 93.19 811 ASN A CA 1
ATOM 6329 C C . ASN A 1 811 ? -17.532 -0.660 31.403 1.00 93.19 811 ASN A C 1
ATOM 6331 O O . ASN A 1 811 ? -17.734 -0.308 32.561 1.00 93.19 811 ASN A O 1
ATOM 6335 N N . GLU A 1 812 ? -16.405 -1.268 31.039 1.00 93.38 812 GLU A N 1
ATOM 6336 C CA . GLU A 1 812 ? -15.279 -1.549 31.938 1.00 93.38 812 GLU A CA 1
ATOM 6337 C C . GLU A 1 812 ? -14.013 -0.830 31.451 1.00 93.38 812 GLU A C 1
ATOM 6339 O O . GLU A 1 812 ? -13.600 -0.980 30.302 1.00 93.38 812 GLU A O 1
ATOM 6344 N N . PHE A 1 813 ? -13.352 -0.106 32.349 1.00 95.06 813 PHE A N 1
ATOM 6345 C CA . PHE A 1 813 ? -12.034 0.490 32.154 1.00 95.06 813 PHE A CA 1
ATOM 6346 C C . PHE A 1 813 ? -11.054 -0.157 33.121 1.00 95.06 813 PHE A C 1
ATOM 6348 O O . PHE A 1 813 ? -11.144 0.081 34.331 1.00 95.06 813 PHE A O 1
ATOM 6355 N N . SER A 1 814 ? -10.121 -0.967 32.616 1.00 88.56 814 SER A N 1
ATOM 6356 C CA . SER A 1 814 ? -9.201 -1.698 33.480 1.00 88.56 814 SER A CA 1
ATOM 6357 C C . SER A 1 814 ? -7.730 -1.657 33.078 1.00 88.56 814 SER A C 1
ATOM 6359 O O . SER A 1 814 ? -7.350 -1.859 31.926 1.00 88.56 814 SER A O 1
ATOM 6361 N N . ASN A 1 815 ? -6.865 -1.466 34.080 1.00 85.44 815 ASN A N 1
ATOM 6362 C CA . ASN A 1 815 ? -5.410 -1.337 33.913 1.00 85.44 815 ASN A CA 1
ATOM 6363 C C . ASN A 1 815 ? -4.992 -0.221 32.939 1.00 85.44 815 ASN A C 1
ATOM 6365 O O . ASN A 1 815 ? -3.973 -0.348 32.258 1.00 85.44 815 ASN A O 1
ATOM 6369 N N . CYS A 1 816 ? -5.773 0.851 32.848 1.00 86.00 816 CYS A N 1
ATOM 6370 C CA . CYS A 1 816 ? -5.455 2.004 32.019 1.00 86.00 816 CYS A CA 1
ATOM 6371 C C . CYS A 1 816 ? -4.664 3.063 32.799 1.00 86.00 816 CYS A C 1
ATOM 6373 O O . CYS A 1 816 ? -4.707 3.123 34.031 1.00 86.00 816 CYS A O 1
ATOM 6375 N N . GLY A 1 817 ? -3.966 3.946 32.080 1.00 89.69 817 GLY A N 1
ATOM 6376 C CA . GLY A 1 817 ? -3.472 5.192 32.672 1.00 89.69 817 GLY A CA 1
ATOM 6377 C C . GLY A 1 817 ? -4.657 6.039 33.133 1.00 89.69 817 GLY A C 1
ATOM 6378 O O . GLY A 1 817 ? -4.885 6.204 34.328 1.00 89.69 817 GLY A O 1
ATOM 6379 N N . PHE A 1 818 ? -5.475 6.469 32.179 1.00 95.44 818 PHE A N 1
ATOM 6380 C CA . PHE A 1 818 ? -6.754 7.130 32.418 1.00 95.44 818 PHE A CA 1
ATOM 6381 C C . PHE A 1 818 ? -7.889 6.225 31.931 1.00 95.44 818 PHE A C 1
ATOM 6383 O O . PHE A 1 818 ? -7.865 5.761 3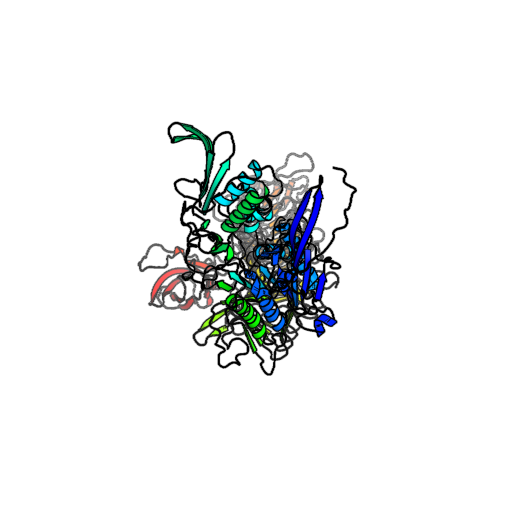0.792 1.00 95.44 818 PHE A O 1
ATOM 6390 N N . GLY A 1 819 ? -8.887 5.938 32.766 1.00 95.94 819 GLY A N 1
ATOM 6391 C CA . GLY A 1 819 ? -10.086 5.230 32.310 1.00 95.94 819 GLY A CA 1
ATOM 6392 C C . GLY A 1 819 ? -10.906 6.129 31.385 1.00 95.94 819 GLY A C 1
ATOM 6393 O O . GLY A 1 819 ? -10.970 5.907 30.174 1.00 95.94 819 GLY A O 1
ATOM 6394 N N . LEU A 1 820 ? -11.467 7.191 31.962 1.00 97.44 820 LEU A N 1
ATOM 6395 C CA . LEU A 1 820 ? -12.193 8.240 31.253 1.00 97.44 820 LEU A CA 1
ATOM 6396 C C . LEU A 1 820 ? -11.536 9.603 31.490 1.00 97.44 820 LEU A C 1
ATOM 6398 O O . LEU A 1 820 ? -11.438 10.051 32.630 1.00 97.44 820 LEU A O 1
ATOM 6402 N N . LEU A 1 821 ? -11.168 10.289 30.412 1.00 95.19 821 LEU A N 1
ATOM 6403 C CA . LEU A 1 821 ? -10.716 11.677 30.432 1.00 95.19 821 LEU A CA 1
ATOM 6404 C C . LEU A 1 821 ? -11.808 12.592 29.863 1.00 95.19 821 LEU A C 1
ATOM 6406 O O . LEU A 1 821 ? -12.249 12.436 28.722 1.00 95.19 821 LEU A O 1
ATOM 6410 N N . ILE A 1 822 ? -12.252 13.557 30.663 1.00 93.31 822 ILE A N 1
ATOM 6411 C CA . ILE A 1 822 ? -13.284 14.521 30.286 1.00 93.31 822 ILE A CA 1
ATOM 6412 C C . ILE A 1 822 ? -12.644 15.884 30.058 1.00 93.31 822 ILE A C 1
ATOM 6414 O O . ILE A 1 822 ? -12.335 16.598 31.014 1.00 93.31 822 ILE A O 1
ATOM 6418 N N . ASP A 1 823 ? -12.545 16.279 28.792 1.00 87.44 823 ASP A N 1
ATOM 6419 C CA . ASP A 1 823 ? -12.018 17.580 28.399 1.00 87.44 823 ASP A CA 1
ATOM 6420 C C . ASP A 1 823 ? -13.127 18.449 27.806 1.00 87.44 823 ASP A C 1
ATOM 6422 O O . ASP A 1 823 ? -13.579 18.243 26.691 1.00 87.44 823 ASP A O 1
ATOM 6426 N N . GLY A 1 824 ? -13.663 19.397 28.577 1.00 80.31 824 GLY A N 1
ATOM 6427 C CA . GLY A 1 824 ? -14.685 20.328 28.075 1.00 80.31 824 GLY A CA 1
ATOM 6428 C C . GLY A 1 824 ? -16.051 19.711 27.721 1.00 80.31 824 GLY A C 1
ATOM 6429 O O . GLY A 1 824 ? -16.855 20.372 27.062 1.00 80.31 824 GLY A O 1
ATOM 6430 N N . THR A 1 825 ? -16.350 18.478 28.149 1.00 78.75 825 THR A N 1
ATOM 6431 C CA . THR A 1 825 ? -17.701 17.894 28.024 1.00 78.75 825 THR A CA 1
ATOM 6432 C C . THR A 1 825 ? -18.654 18.470 29.075 1.00 78.75 825 THR A C 1
ATOM 6434 O O . THR A 1 825 ? -18.304 18.584 30.246 1.00 78.75 825 THR A O 1
ATOM 6437 N N . THR A 1 826 ? -19.873 18.835 28.675 1.00 83.56 826 THR A N 1
ATOM 6438 C CA . THR A 1 826 ? -20.843 19.521 29.555 1.00 83.56 826 THR A CA 1
ATOM 6439 C C . THR A 1 826 ? -21.621 18.600 30.506 1.00 83.56 826 THR A C 1
ATOM 6441 O O . THR A 1 826 ? -21.853 18.982 31.653 1.00 83.56 826 THR A O 1
ATOM 6444 N N . ASP A 1 827 ? -22.009 17.401 30.065 1.00 90.56 827 ASP A N 1
ATOM 6445 C CA . ASP A 1 827 ? -22.794 16.432 30.849 1.00 90.56 827 ASP A CA 1
ATOM 6446 C C . ASP A 1 827 ? -22.283 15.007 30.589 1.00 90.56 827 ASP A C 1
ATOM 6448 O O . ASP A 1 827 ? -22.161 14.583 29.441 1.00 90.56 827 ASP A O 1
ATOM 6452 N N . VAL A 1 828 ? -21.967 14.262 31.642 1.00 94.44 828 VAL A N 1
ATOM 6453 C CA . VAL A 1 828 ? -21.471 12.886 31.556 1.00 94.44 828 VAL A CA 1
ATOM 6454 C C . VAL A 1 828 ? -22.320 11.995 32.445 1.00 94.44 828 VAL A C 1
ATOM 6456 O O . VAL A 1 828 ? -22.477 12.257 33.636 1.00 94.44 828 VAL A O 1
ATOM 6459 N N . VAL A 1 829 ? -22.865 10.927 31.867 1.00 95.62 829 VAL A N 1
ATOM 6460 C CA . VAL A 1 829 ? -23.708 9.954 32.567 1.00 95.62 829 VAL A CA 1
ATOM 6461 C C . VAL A 1 829 ? -23.024 8.596 32.538 1.00 95.62 829 VAL A C 1
ATOM 6463 O O . VAL A 1 829 ? -22.822 8.026 31.471 1.00 95.62 829 VAL A O 1
ATOM 6466 N N . LEU A 1 830 ? -22.691 8.078 33.714 1.00 97.38 830 LEU A N 1
ATOM 6467 C CA . LEU A 1 830 ? -22.105 6.760 33.916 1.00 97.38 830 LEU A CA 1
ATOM 6468 C C . LEU A 1 830 ? -23.154 5.873 34.590 1.00 97.38 830 LEU A C 1
ATOM 6470 O O . LEU A 1 830 ? -23.661 6.209 35.663 1.00 97.38 830 LEU A O 1
ATOM 6474 N N . GLN A 1 831 ? -23.490 4.757 33.956 1.00 93.25 831 GLN A N 1
ATOM 6475 C CA . GLN A 1 831 ? -24.439 3.762 34.450 1.00 93.25 831 GLN A CA 1
ATOM 6476 C C . GLN A 1 831 ? -23.751 2.407 34.444 1.00 93.25 831 GLN A C 1
ATOM 6478 O O . GLN A 1 831 ? -23.241 1.996 33.407 1.00 93.25 831 GLN A O 1
ATOM 6483 N N . GLY A 1 832 ? -23.656 1.742 35.597 1.00 88.81 832 GLY A N 1
ATOM 6484 C CA . GLY A 1 832 ? -23.039 0.411 35.668 1.00 88.81 832 GLY A CA 1
ATOM 6485 C C . GLY A 1 832 ? -21.615 0.343 35.102 1.00 88.81 832 GLY A C 1
ATOM 6486 O O . GLY A 1 832 ? -21.230 -0.699 34.591 1.00 88.81 832 GLY A O 1
ATOM 6487 N N . THR A 1 833 ? -20.884 1.464 35.088 1.00 94.62 833 THR A N 1
ATOM 6488 C CA . THR A 1 833 ? -19.560 1.558 34.466 1.00 94.62 833 THR A CA 1
ATOM 6489 C C . THR A 1 833 ? -18.481 1.397 35.527 1.00 94.62 833 THR A C 1
ATOM 6491 O O . THR A 1 833 ? -18.495 2.089 36.547 1.00 94.62 833 THR A O 1
ATOM 6494 N N . ASP A 1 834 ? -17.543 0.495 35.276 1.00 92.25 834 ASP A N 1
ATOM 6495 C CA . ASP A 1 834 ? -16.557 0.059 36.254 1.00 92.25 834 ASP A CA 1
ATOM 6496 C C . ASP A 1 834 ? -15.143 0.542 35.859 1.00 92.25 834 ASP A C 1
ATOM 6498 O O . ASP A 1 834 ? -14.741 0.471 34.700 1.00 92.25 834 ASP A O 1
ATOM 6502 N N . PHE A 1 835 ? -14.383 1.050 36.833 1.00 95.62 835 PHE A N 1
ATOM 6503 C CA . PHE A 1 835 ? -13.041 1.629 36.711 1.00 95.62 835 PHE A CA 1
ATOM 6504 C C . PHE A 1 835 ? -12.080 0.945 37.684 1.00 95.62 835 PHE A C 1
ATOM 6506 O O . PHE A 1 835 ? -12.165 1.140 38.901 1.00 95.62 835 PHE A O 1
ATOM 6513 N N . ILE A 1 836 ? -11.180 0.111 37.161 1.00 89.25 836 ILE A N 1
ATOM 6514 C CA . ILE A 1 836 ? -10.507 -0.913 37.958 1.00 89.25 836 ILE A CA 1
ATOM 6515 C C . ILE A 1 836 ? -9.002 -0.987 37.670 1.00 89.25 836 ILE A C 1
ATOM 6517 O O . ILE A 1 836 ? -8.585 -1.197 36.537 1.00 89.25 836 ILE A O 1
ATOM 6521 N N . TYR A 1 837 ? -8.162 -0.885 38.705 1.00 87.62 837 TYR A N 1
ATOM 6522 C CA . TYR A 1 837 ? -6.690 -0.883 38.579 1.00 87.62 837 TYR A CA 1
ATOM 6523 C C . TYR A 1 837 ? -6.123 0.204 37.650 1.00 87.62 837 TYR A C 1
ATOM 6525 O O . TYR A 1 837 ? -5.068 0.012 37.045 1.00 87.62 837 TYR A O 1
ATOM 6533 N N . ASN A 1 838 ? -6.803 1.338 37.498 1.00 85.88 838 ASN A N 1
ATOM 6534 C CA . ASN A 1 838 ? -6.283 2.442 36.697 1.00 85.88 838 ASN A CA 1
ATOM 6535 C C . ASN A 1 838 ? -5.363 3.340 37.531 1.00 85.88 838 ASN A C 1
ATOM 6537 O O . ASN A 1 838 ? -5.463 3.388 38.760 1.00 85.88 838 ASN A O 1
ATOM 6541 N N . PHE A 1 839 ? -4.497 4.110 36.871 1.00 90.94 839 PHE A N 1
ATOM 6542 C CA . PHE A 1 839 ? -3.826 5.212 37.563 1.00 90.94 839 PHE A CA 1
ATOM 6543 C C . PHE A 1 839 ? -4.861 6.284 37.946 1.00 90.94 839 PHE A C 1
ATOM 6545 O O . PHE A 1 839 ? -5.007 6.624 39.116 1.00 90.94 839 PHE A O 1
ATOM 6552 N N . VAL A 1 840 ? -5.696 6.714 37.004 1.00 96.88 840 VAL A N 1
ATOM 6553 C CA . VAL A 1 840 ? -6.890 7.513 37.295 1.00 96.88 840 VAL A CA 1
ATOM 6554 C C . VAL A 1 840 ? -8.104 6.849 36.657 1.00 96.88 840 VAL A C 1
ATOM 6556 O O . VAL A 1 840 ? -8.122 6.605 35.453 1.00 96.88 840 VAL A O 1
ATOM 6559 N N . GLY A 1 841 ? -9.132 6.544 37.452 1.00 96.38 841 GLY A N 1
ATOM 6560 C CA . GLY A 1 841 ? -10.393 6.011 36.934 1.00 96.38 841 GLY A CA 1
ATOM 6561 C C . GLY A 1 841 ? -11.082 7.032 36.031 1.00 96.38 841 GLY A C 1
ATOM 6562 O O . GLY A 1 841 ? -11.298 6.776 34.848 1.00 96.38 841 GLY A O 1
ATOM 6563 N N . LEU A 1 842 ? -11.355 8.218 36.573 1.00 97.31 842 LEU A N 1
ATOM 6564 C CA . LEU A 1 842 ? -11.947 9.337 35.841 1.00 97.31 842 LEU A CA 1
ATOM 6565 C C . LEU A 1 842 ? -11.215 10.647 36.148 1.00 97.31 842 LEU A C 1
ATOM 6567 O O . LEU A 1 842 ? -11.043 10.998 37.316 1.00 97.31 842 LEU A O 1
ATOM 6571 N N . GLU A 1 843 ? -10.833 11.380 35.101 1.00 95.50 843 GLU A N 1
ATOM 6572 C CA . GLU A 1 843 ? -10.229 12.713 35.195 1.00 95.50 843 GLU A CA 1
ATOM 6573 C C . GLU A 1 843 ? -11.062 13.784 34.476 1.00 95.50 843 GLU A C 1
ATOM 6575 O O . GLU A 1 843 ? -11.647 13.527 33.421 1.00 95.50 843 GLU A O 1
ATOM 6580 N N . THR A 1 844 ? -11.101 15.000 35.030 1.00 91.81 844 THR A N 1
ATOM 6581 C CA . THR A 1 844 ? -11.837 16.148 34.473 1.00 91.81 844 THR A CA 1
ATOM 6582 C C . THR A 1 844 ? -10.967 17.406 34.319 1.00 91.81 844 THR A C 1
ATOM 6584 O O . THR A 1 844 ? -10.404 17.921 35.289 1.00 91.81 844 THR A O 1
ATOM 6587 N N . SER A 1 845 ? -10.916 17.972 33.103 1.00 77.69 845 SER A N 1
ATOM 6588 C CA . SER A 1 845 ? -10.155 19.195 32.767 1.00 77.69 845 SER A CA 1
ATOM 6589 C C . SER A 1 845 ? -11.013 20.424 32.384 1.00 77.69 845 SER A C 1
ATOM 6591 O O . SER A 1 845 ? -10.467 21.509 32.184 1.00 77.69 845 SER A O 1
ATOM 6593 N N . GLY A 1 846 ? -12.349 20.302 32.302 1.00 66.19 846 GLY A N 1
ATOM 6594 C CA . GLY A 1 846 ? -13.275 21.384 31.904 1.00 66.19 846 GLY A CA 1
ATOM 6595 C C . GLY A 1 846 ? -13.923 22.176 33.057 1.00 66.19 846 GLY A C 1
ATOM 6596 O O . GLY A 1 846 ? -14.007 21.703 34.184 1.00 66.19 846 GLY A O 1
ATOM 6597 N N . THR A 1 847 ? -14.450 23.381 32.777 1.00 68.56 847 THR A N 1
ATOM 6598 C CA . THR A 1 847 ? -15.247 24.169 33.749 1.00 68.56 847 THR A CA 1
ATOM 6599 C C . THR A 1 847 ? -16.751 23.951 33.537 1.00 68.56 847 THR A C 1
ATOM 6601 O O . THR A 1 847 ? -17.222 23.911 32.402 1.00 68.56 847 THR A O 1
ATOM 6604 N N . ASN A 1 848 ? -17.527 23.839 34.625 1.00 77.75 848 ASN A N 1
ATOM 6605 C CA . ASN A 1 848 ? -18.994 23.668 34.612 1.00 77.75 848 ASN A CA 1
ATOM 6606 C C . ASN A 1 848 ? -19.519 22.324 34.041 1.00 77.75 848 ASN A C 1
ATOM 6608 O O . ASN A 1 848 ? -20.687 22.238 33.658 1.00 77.75 848 ASN A O 1
ATOM 6612 N N . THR A 1 849 ? -18.700 21.270 34.039 1.00 89.19 849 THR A N 1
ATOM 6613 C CA . THR A 1 849 ? -19.121 19.891 33.733 1.00 89.19 849 THR A CA 1
ATOM 6614 C C . THR A 1 849 ? -20.005 19.316 34.844 1.00 89.19 849 THR A C 1
ATOM 6616 O O . THR A 1 849 ? -19.759 19.552 36.029 1.00 89.19 849 THR A O 1
ATOM 6619 N N . HIS A 1 850 ? -21.034 18.548 34.478 1.00 91.88 850 HIS A N 1
ATOM 6620 C CA . HIS A 1 850 ? -21.770 17.688 35.405 1.00 91.88 850 HIS A CA 1
ATOM 6621 C C . HIS A 1 850 ? -21.488 16.216 35.099 1.00 91.88 850 HIS A C 1
ATOM 6623 O O . HIS A 1 850 ? -21.649 15.779 33.966 1.00 91.88 850 HIS A O 1
ATOM 6629 N N . VAL A 1 851 ? -21.072 15.458 36.110 1.00 94.50 851 VAL A N 1
ATOM 6630 C CA . VAL A 1 851 ? -20.838 14.016 36.035 1.00 94.50 851 VAL A CA 1
ATOM 6631 C C . VAL A 1 851 ? -21.803 13.322 36.986 1.00 94.50 851 VAL A C 1
ATOM 6633 O O . VAL A 1 851 ? -21.792 13.560 38.196 1.00 94.50 851 VAL A O 1
ATOM 6636 N N . ARG A 1 852 ? -22.630 12.431 36.447 1.00 94.94 852 ARG A N 1
ATOM 6637 C CA . ARG A 1 852 ? -23.517 11.568 37.222 1.00 94.94 852 ARG A CA 1
ATOM 6638 C C . ARG A 1 852 ? -23.032 10.129 37.130 1.00 94.94 852 ARG A C 1
ATOM 6640 O O . ARG A 1 852 ? -23.041 9.575 36.038 1.00 94.94 852 ARG A O 1
ATOM 6647 N N . ALA A 1 853 ? -22.680 9.527 38.264 1.00 96.00 853 ALA A N 1
ATOM 6648 C CA . ALA A 1 853 ? -22.343 8.108 38.341 1.00 96.00 853 ALA A CA 1
ATOM 6649 C C . ALA A 1 853 ? -23.410 7.346 39.133 1.00 96.00 853 ALA A C 1
ATOM 6651 O O . ALA A 1 853 ? -23.711 7.684 40.280 1.00 96.00 853 ALA A O 1
ATOM 6652 N N . GLU A 1 854 ? -24.005 6.340 38.498 1.00 93.62 854 GLU A N 1
ATOM 6653 C CA . GLU A 1 854 ? -25.055 5.498 39.060 1.00 93.62 854 GLU A CA 1
ATOM 6654 C C . GLU A 1 854 ? -24.671 4.026 38.909 1.00 93.62 854 GLU A C 1
ATOM 6656 O O . GLU A 1 854 ? -24.414 3.550 37.803 1.00 93.62 854 GLU A O 1
ATOM 6661 N N . GLY A 1 855 ? -24.587 3.296 40.023 1.00 90.25 855 GLY A N 1
ATOM 6662 C CA . GLY A 1 855 ? -24.219 1.878 39.989 1.00 90.25 855 GLY A CA 1
ATOM 6663 C C . GLY A 1 855 ? -22.811 1.617 39.441 1.00 90.25 855 GLY A C 1
ATOM 6664 O O . GLY A 1 855 ? -22.540 0.514 38.981 1.00 90.25 855 GLY A O 1
ATOM 6665 N N . CYS A 1 856 ? -21.920 2.607 39.449 1.00 93.25 856 CYS A N 1
ATOM 6666 C CA . CYS A 1 856 ? -20.544 2.481 38.956 1.00 93.25 856 CYS A CA 1
ATOM 6667 C C . CYS A 1 856 ? -19.624 1.887 40.026 1.00 93.25 856 CYS A C 1
ATOM 6669 O O . CYS A 1 856 ? -19.972 1.921 41.205 1.00 93.25 856 CYS A O 1
ATOM 6671 N N . TRP A 1 857 ? -18.453 1.374 39.653 1.00 91.06 857 TRP A N 1
ATOM 6672 C CA . TRP A 1 857 ? -17.485 0.859 40.627 1.00 91.06 857 TRP A CA 1
ATOM 6673 C C . TRP A 1 857 ? -16.075 1.380 40.383 1.00 91.06 857 TRP A C 1
ATOM 6675 O O . TRP A 1 857 ? -15.509 1.154 39.324 1.00 91.06 857 TRP A O 1
ATOM 6685 N N . PHE A 1 858 ? -15.481 2.038 41.377 1.00 94.56 858 PHE A N 1
ATOM 6686 C CA . PHE A 1 858 ? -14.091 2.491 41.342 1.00 94.56 858 PHE A CA 1
ATOM 6687 C C . PHE A 1 858 ? -13.247 1.632 42.285 1.00 94.56 858 PHE A C 1
ATOM 6689 O O . PHE A 1 858 ? -13.273 1.843 43.500 1.00 94.56 858 PHE A O 1
ATOM 6696 N N . LEU A 1 859 ? -12.508 0.662 41.745 1.00 89.56 859 LEU A N 1
ATOM 6697 C CA . LEU A 1 859 ? -11.771 -0.340 42.519 1.00 89.56 859 LEU A CA 1
ATOM 6698 C C . LEU A 1 859 ? -10.256 -0.273 42.273 1.00 89.56 859 LEU A C 1
ATOM 6700 O O . LEU A 1 859 ? -9.795 -0.429 41.144 1.00 89.56 859 LEU A O 1
ATOM 6704 N N . ARG A 1 860 ? -9.464 -0.159 43.346 1.00 87.62 860 ARG A N 1
ATOM 6705 C CA . ARG A 1 860 ? -7.988 -0.279 43.316 1.00 87.62 860 ARG A CA 1
ATOM 6706 C C . ARG A 1 860 ? -7.283 0.669 42.340 1.00 87.62 860 ARG A C 1
ATOM 6708 O O . ARG A 1 860 ? -6.261 0.308 41.761 1.00 87.62 860 ARG A O 1
ATOM 6715 N N . ASN A 1 861 ? -7.810 1.871 42.157 1.00 87.56 861 ASN A N 1
ATOM 6716 C CA . ASN A 1 861 ? -7.147 2.913 41.379 1.00 87.56 861 ASN A CA 1
ATOM 6717 C C . ASN A 1 861 ? -6.197 3.730 42.271 1.00 87.56 861 ASN A C 1
ATOM 6719 O O . ASN A 1 861 ? -6.390 3.802 43.488 1.00 87.56 861 ASN A O 1
ATOM 6723 N N . GLU A 1 862 ? -5.200 4.395 41.685 1.00 92.25 862 GLU A N 1
ATOM 6724 C CA . GLU A 1 862 ? -4.443 5.414 42.432 1.00 92.25 862 GLU A CA 1
ATOM 6725 C C . GLU A 1 862 ? -5.377 6.593 42.768 1.00 92.25 862 GLU A C 1
ATOM 6727 O O . GLU A 1 862 ? -5.542 6.955 43.933 1.00 92.25 862 GLU A O 1
ATOM 6732 N N . TYR A 1 863 ? -6.126 7.083 41.781 1.00 95.25 863 TYR A N 1
ATOM 6733 C CA . TYR A 1 863 ? -7.264 7.976 41.988 1.00 95.25 863 TYR A CA 1
ATOM 6734 C C . TYR A 1 863 ? -8.522 7.347 41.392 1.00 95.25 863 TYR A C 1
ATOM 6736 O O . TYR A 1 863 ? -8.560 7.050 40.200 1.00 95.25 863 TYR A O 1
ATOM 6744 N N . GLY A 1 864 ? -9.573 7.151 42.191 1.00 95.50 864 GLY A N 1
ATOM 6745 C CA . GLY A 1 864 ? -10.884 6.780 41.651 1.00 95.50 864 GLY A CA 1
ATOM 6746 C C . GLY A 1 864 ? -11.395 7.891 40.732 1.00 95.50 864 GLY A C 1
ATOM 6747 O O . GLY A 1 864 ? -11.642 7.669 39.548 1.00 95.50 864 GLY A O 1
ATOM 6748 N N . ILE A 1 865 ? -11.452 9.108 41.271 1.00 97.25 865 ILE A N 1
ATOM 6749 C CA . ILE A 1 865 ? -11.730 10.344 40.536 1.00 97.25 865 ILE A CA 1
ATOM 6750 C C . ILE A 1 865 ? -10.663 11.387 40.876 1.00 97.25 865 ILE A C 1
ATOM 6752 O O . ILE A 1 865 ? -10.347 11.581 42.053 1.00 97.25 865 ILE A O 1
ATOM 6756 N N . SER A 1 866 ? -10.154 12.077 39.854 1.00 95.12 866 SER A N 1
ATOM 6757 C CA . SER A 1 866 ? -9.267 13.237 39.974 1.00 95.12 866 SER A CA 1
ATOM 6758 C C . SER A 1 866 ? -9.868 14.439 39.247 1.00 95.12 866 SER A C 1
ATOM 6760 O O . SER A 1 866 ? -10.089 14.398 38.039 1.00 95.12 866 SER A O 1
ATOM 6762 N N . ASP A 1 867 ? -10.138 15.516 39.976 1.00 92.81 867 ASP A N 1
ATOM 6763 C CA . ASP A 1 867 ? -10.739 16.733 39.439 1.00 92.81 867 ASP A CA 1
ATOM 6764 C C . ASP A 1 867 ? -10.006 17.979 39.940 1.00 92.81 867 ASP A C 1
ATOM 6766 O O . ASP A 1 867 ? -9.913 18.237 41.141 1.00 92.81 867 ASP A O 1
ATOM 6770 N N . PHE A 1 868 ? -9.502 18.771 38.997 1.00 82.25 868 PHE A N 1
ATOM 6771 C CA . PHE A 1 868 ? -8.816 20.035 39.274 1.00 82.25 868 PHE A CA 1
ATOM 6772 C C . PHE A 1 868 ? -9.677 21.263 38.939 1.00 82.25 868 PHE A C 1
ATOM 6774 O O . PHE A 1 868 ? -9.173 22.389 38.991 1.00 82.25 868 PHE A O 1
ATOM 6781 N N . ASN A 1 869 ? -10.956 21.075 38.594 1.00 72.44 869 ASN A N 1
ATOM 6782 C CA . ASN A 1 869 ? -11.867 22.145 38.186 1.00 72.44 869 ASN A CA 1
ATOM 6783 C C . ASN A 1 869 ? -13.201 22.102 38.951 1.00 72.44 869 ASN A C 1
ATOM 6785 O O . ASN A 1 869 ? -13.531 21.124 39.595 1.00 72.44 869 ASN A O 1
ATOM 6789 N N . GLU A 1 870 ? -14.029 23.151 38.873 1.00 83.75 870 GLU A N 1
ATOM 6790 C CA . GLU A 1 870 ? -15.311 23.210 39.604 1.00 83.75 870 GLU A CA 1
ATOM 6791 C C . GLU A 1 870 ? -16.414 22.263 39.039 1.00 83.75 870 GLU A C 1
ATOM 6793 O O . GLU A 1 870 ? -17.544 22.688 38.758 1.00 83.75 870 GLU A O 1
ATOM 6798 N N . THR A 1 871 ? -16.102 20.979 38.834 1.00 91.19 871 THR A N 1
ATOM 6799 C CA . THR A 1 871 ? -16.990 19.936 38.303 1.00 91.19 871 THR A CA 1
ATOM 6800 C C . THR A 1 871 ? -18.087 19.588 39.306 1.00 91.19 871 THR A C 1
ATOM 6802 O O . THR A 1 871 ? -17.869 19.556 40.514 1.00 91.19 871 THR A O 1
ATOM 6805 N N . LYS A 1 872 ? -19.301 19.314 38.824 1.00 92.50 872 LYS A N 1
ATOM 6806 C CA . LYS A 1 872 ? -20.433 18.877 39.652 1.00 92.50 872 LYS A CA 1
ATOM 6807 C C . LYS A 1 872 ? -20.560 17.361 39.569 1.00 92.50 872 LYS A C 1
ATOM 6809 O O . LYS A 1 872 ? -20.921 16.845 38.519 1.00 92.50 872 LYS A O 1
ATOM 6814 N N . PHE A 1 873 ? -20.332 16.660 40.664 1.00 94.44 873 PHE A N 1
ATOM 6815 C CA . PHE A 1 873 ? -20.490 15.217 40.770 1.00 94.44 873 PHE A CA 1
ATOM 6816 C C . PHE A 1 873 ? -21.775 14.850 41.504 1.00 94.44 873 PHE A C 1
ATOM 6818 O O . PHE A 1 873 ? -22.021 15.342 42.604 1.00 94.44 873 PHE A O 1
ATOM 6825 N N . THR A 1 874 ? -22.565 13.945 40.934 1.00 96.12 874 THR A N 1
ATOM 6826 C CA . THR A 1 874 ? -23.693 13.297 41.618 1.00 96.12 874 THR A CA 1
ATOM 6827 C C . THR A 1 874 ? -23.457 11.793 41.639 1.00 96.12 874 THR A C 1
ATOM 6829 O O . THR A 1 874 ? -23.407 11.170 40.578 1.00 96.12 874 THR A O 1
ATOM 6832 N N . PHE A 1 875 ? -23.330 11.206 42.830 1.00 96.19 875 PHE A N 1
ATOM 6833 C CA . PHE A 1 875 ? -23.059 9.773 42.986 1.00 96.19 875 PHE A CA 1
ATOM 6834 C C . PHE A 1 875 ? -24.252 9.046 43.602 1.00 96.19 875 PHE A C 1
ATOM 6836 O O . PHE A 1 875 ? -24.768 9.462 44.645 1.00 96.19 875 PHE A O 1
ATOM 6843 N N . SER A 1 876 ? -24.670 7.945 42.983 1.00 94.12 876 SER A N 1
ATOM 6844 C CA . SER A 1 876 ? -25.679 7.043 43.533 1.00 94.12 876 SER A CA 1
ATOM 6845 C C . SER A 1 876 ? -25.246 5.589 43.391 1.00 94.12 876 SER A C 1
ATOM 6847 O O . SER A 1 876 ? -24.745 5.194 42.336 1.00 94.12 876 SER A O 1
ATOM 6849 N N . CYS A 1 877 ? -25.417 4.784 44.441 1.00 92.81 877 CYS A N 1
ATOM 6850 C CA . CYS A 1 877 ? -25.079 3.355 44.425 1.00 92.81 877 CYS A CA 1
ATOM 6851 C C . CYS A 1 877 ? -23.659 3.067 43.895 1.00 92.81 877 CYS A C 1
ATOM 6853 O O . CYS A 1 877 ? -23.437 2.064 43.218 1.00 92.81 877 CYS A O 1
ATOM 6855 N N . THR A 1 878 ? -22.710 3.974 44.157 1.00 93.81 878 THR A N 1
ATOM 6856 C CA . THR A 1 878 ? -21.354 3.926 43.599 1.00 93.81 878 THR A CA 1
ATOM 6857 C C . THR A 1 878 ? -20.343 3.563 44.691 1.00 93.81 878 THR A C 1
ATOM 6859 O O . THR A 1 878 ? -20.076 4.380 45.581 1.00 93.81 878 THR A O 1
ATOM 6862 N N . PRO A 1 879 ? -19.804 2.332 44.684 1.00 91.31 879 PRO A N 1
ATOM 6863 C CA . PRO A 1 879 ? -18.652 1.959 45.498 1.00 91.31 879 PRO A CA 1
ATOM 6864 C C . PRO A 1 879 ? -17.325 2.561 44.999 1.00 91.31 879 PRO A C 1
ATOM 6866 O O . PRO A 1 879 ? -16.989 2.494 43.818 1.00 91.31 879 PRO A O 1
ATOM 6869 N N . PHE A 1 880 ? -16.542 3.082 45.942 1.00 93.00 880 PHE A N 1
ATOM 6870 C CA . PHE A 1 880 ? -15.137 3.463 45.828 1.00 93.00 880 PHE A CA 1
ATOM 6871 C C . PHE A 1 880 ? -14.339 2.598 46.802 1.00 93.00 880 PHE A C 1
ATOM 6873 O O . PHE A 1 880 ? -14.415 2.783 48.022 1.00 93.00 880 PHE A O 1
ATOM 6880 N N . GLU A 1 881 ? -13.577 1.643 46.285 1.00 87.81 881 GLU A N 1
ATOM 6881 C CA . GLU A 1 881 ? -12.969 0.592 47.091 1.00 87.81 881 GLU A CA 1
ATOM 6882 C C . GLU A 1 881 ? -11.471 0.459 46.847 1.00 87.81 881 GLU A C 1
ATOM 6884 O O . GLU A 1 881 ? -11.014 0.386 45.709 1.00 87.81 881 GLU A O 1
ATOM 6889 N N . GLN A 1 882 ? -10.700 0.374 47.931 1.00 86.19 882 GLN A N 1
ATOM 6890 C CA . GLN A 1 882 ? -9.261 0.090 47.897 1.00 86.19 882 GLN A CA 1
ATOM 6891 C C . GLN A 1 882 ? -8.439 1.035 46.998 1.00 86.19 882 GLN A C 1
ATOM 6893 O O . GLN A 1 882 ? -7.360 0.660 46.544 1.00 86.19 882 GLN A O 1
ATOM 6898 N N . ASN A 1 883 ? -8.923 2.252 46.737 1.00 86.81 883 ASN A N 1
ATOM 6899 C CA . ASN A 1 883 ? -8.176 3.262 45.991 1.00 86.81 883 ASN A CA 1
ATOM 6900 C C . ASN A 1 883 ? -7.161 3.959 46.913 1.00 86.81 883 ASN A C 1
ATOM 6902 O O . ASN A 1 883 ? -7.366 4.017 48.132 1.00 86.81 883 ASN A O 1
ATOM 6906 N N . ASN A 1 884 ? -6.091 4.546 46.368 1.00 87.75 884 ASN A N 1
ATOM 6907 C CA . ASN A 1 884 ? -5.261 5.436 47.187 1.00 87.75 884 ASN A CA 1
ATOM 6908 C C . ASN A 1 884 ? -6.082 6.680 47.582 1.00 87.75 884 ASN A C 1
ATOM 6910 O O . ASN A 1 884 ? -6.304 6.938 48.769 1.00 87.75 884 ASN A O 1
ATOM 6914 N N . VAL A 1 885 ? -6.679 7.355 46.597 1.00 91.25 885 VAL A N 1
ATOM 6915 C CA . VAL A 1 885 ? -7.691 8.397 46.813 1.00 91.25 885 VAL A CA 1
ATOM 6916 C C . VAL A 1 885 ? -8.994 8.013 46.111 1.00 91.25 885 VAL A C 1
ATOM 6918 O O . VAL A 1 885 ? -9.005 7.755 44.912 1.00 91.25 885 VAL A O 1
ATOM 6921 N N . GLY A 1 886 ? -10.110 7.972 46.842 1.00 92.31 886 GLY A N 1
ATOM 6922 C CA . GLY A 1 886 ? -11.430 7.687 46.270 1.00 92.31 886 GLY A CA 1
ATOM 6923 C C . GLY A 1 886 ? -11.876 8.800 45.323 1.00 92.31 886 GLY A C 1
ATOM 6924 O O . GLY A 1 886 ? -12.044 8.570 44.128 1.00 92.31 886 GLY A O 1
ATOM 6925 N N . VAL A 1 887 ? -12.013 10.017 45.852 1.00 95.81 887 VAL A N 1
ATOM 6926 C CA . VAL A 1 887 ? -12.329 11.221 45.069 1.00 95.81 887 VAL A CA 1
ATOM 6927 C C . VAL A 1 887 ? -11.431 12.373 45.504 1.00 95.81 887 VAL A C 1
ATOM 6929 O O . VAL A 1 887 ? -11.440 12.756 46.675 1.00 95.81 887 VAL A O 1
ATOM 6932 N N . PHE A 1 888 ? -10.694 12.940 44.553 1.00 94.06 888 PHE A N 1
ATOM 6933 C CA . PHE A 1 888 ? -10.007 14.222 44.669 1.00 94.06 888 PHE A CA 1
ATOM 6934 C C . PHE A 1 888 ? -10.759 15.276 43.846 1.00 94.06 888 PHE A C 1
ATOM 6936 O O . PHE A 1 888 ? -11.015 15.038 42.669 1.00 94.06 888 PHE A O 1
ATOM 6943 N N . THR A 1 889 ? -11.140 16.412 44.442 1.00 92.44 889 THR A N 1
ATOM 6944 C CA . THR A 1 889 ? -11.893 17.466 43.732 1.00 92.44 889 THR A CA 1
ATOM 6945 C C . THR A 1 889 ? -11.801 18.838 44.406 1.00 92.44 889 THR A C 1
ATOM 6947 O O . THR A 1 889 ? -11.777 18.934 45.638 1.00 92.44 889 THR A O 1
ATOM 6950 N N . ASN A 1 890 ? -11.818 19.904 43.599 1.00 90.00 890 ASN A N 1
ATOM 6951 C CA . ASN A 1 890 ? -12.099 21.282 44.031 1.00 90.00 890 ASN A CA 1
ATOM 6952 C C . ASN A 1 890 ? -13.496 21.786 43.604 1.00 90.00 890 ASN A C 1
ATOM 6954 O O . ASN A 1 890 ? -13.825 22.962 43.764 1.00 90.00 890 ASN A O 1
ATOM 6958 N N . GLY A 1 891 ? -14.332 20.891 43.074 1.00 89.88 891 GLY A N 1
ATOM 6959 C CA . GLY A 1 891 ? -15.684 21.157 42.603 1.00 89.88 891 GLY A CA 1
ATOM 6960 C C . GLY A 1 891 ? -16.776 20.864 43.625 1.00 89.88 891 GLY A C 1
ATOM 6961 O O . GLY A 1 891 ? -16.656 21.165 44.810 1.00 89.88 891 GLY A O 1
ATOM 6962 N N . LYS A 1 892 ? -17.914 20.346 43.157 1.00 91.31 892 LYS A N 1
ATOM 6963 C CA . LYS A 1 892 ? -19.130 20.134 43.950 1.00 91.31 892 LYS A CA 1
ATOM 6964 C C . LYS A 1 892 ? -19.522 18.668 43.956 1.00 91.31 892 LYS A C 1
ATOM 6966 O O . LYS A 1 892 ? -19.851 18.126 42.912 1.00 91.31 892 LYS A O 1
ATOM 6971 N N . VAL A 1 893 ? -19.604 18.052 45.124 1.00 93.50 893 VAL A N 1
ATOM 6972 C CA . VAL A 1 893 ? -19.969 16.645 45.297 1.00 93.50 893 VAL A CA 1
ATOM 6973 C C . VAL A 1 893 ? -21.327 16.525 45.975 1.00 93.50 893 VAL A C 1
ATOM 6975 O O . VAL A 1 893 ? -21.529 16.987 47.099 1.00 93.50 893 VAL A O 1
ATOM 6978 N N . ASN A 1 894 ? -22.264 15.867 45.300 1.00 94.50 894 ASN A N 1
ATOM 6979 C CA . ASN A 1 894 ? -23.587 15.552 45.807 1.00 94.50 894 ASN A CA 1
ATOM 6980 C C . ASN A 1 894 ? -23.753 14.048 46.039 1.00 94.50 894 ASN A C 1
ATOM 6982 O O . ASN A 1 894 ? -23.810 13.249 45.104 1.00 94.50 894 ASN A O 1
ATOM 6986 N N . MET A 1 895 ? -23.899 13.690 47.309 1.00 95.31 895 MET A N 1
ATOM 6987 C CA . MET A 1 895 ? -24.224 12.348 47.786 1.00 95.31 895 MET A CA 1
ATOM 6988 C C . MET A 1 895 ? -25.432 12.395 48.738 1.00 95.31 895 MET A C 1
ATOM 6990 O O . MET A 1 895 ? -25.531 11.588 49.662 1.00 95.31 895 MET A O 1
ATOM 6994 N N . SER A 1 896 ? -26.316 13.384 48.556 1.00 92.94 896 SER A N 1
ATOM 6995 C CA . SER A 1 896 ? -27.543 13.576 49.330 1.00 92.94 896 SER A CA 1
ATOM 6996 C C . SER A 1 896 ? -28.778 13.536 48.423 1.00 92.94 896 SER A C 1
ATOM 6998 O O . SER A 1 896 ? -28.808 14.233 47.405 1.00 92.94 896 SER A O 1
ATOM 7000 N N . PRO A 1 897 ? -29.851 12.819 48.808 1.00 91.25 897 PRO A N 1
ATOM 7001 C CA . PRO A 1 897 ? -31.083 12.802 48.026 1.00 91.25 897 PRO A CA 1
ATOM 7002 C C . PRO A 1 897 ? -31.866 14.114 48.179 1.00 91.25 897 PRO A C 1
ATOM 7004 O O . PRO A 1 897 ? -32.763 14.406 47.395 1.00 91.25 897 PRO A O 1
ATOM 7007 N N . ASN A 1 898 ? -31.530 14.929 49.187 1.00 84.69 898 ASN A N 1
ATOM 7008 C CA . ASN A 1 898 ? -32.219 16.185 49.498 1.00 84.69 898 ASN A CA 1
ATOM 7009 C C . ASN A 1 898 ? -31.652 17.391 48.744 1.00 84.69 898 ASN A C 1
ATOM 7011 O O . ASN A 1 898 ? -32.193 18.492 48.862 1.00 84.69 898 ASN A O 1
ATOM 7015 N N . TYR A 1 899 ? -30.556 17.205 48.011 1.00 86.75 899 TYR A N 1
ATOM 7016 C CA . TYR A 1 899 ? -29.930 18.244 47.214 1.00 86.75 899 TYR A CA 1
ATOM 7017 C C . TYR A 1 899 ? -29.898 17.804 45.753 1.00 86.75 899 TYR A C 1
ATOM 7019 O O . TYR A 1 899 ? -29.524 16.679 45.434 1.00 86.75 899 TYR A O 1
ATOM 7027 N N . VAL A 1 900 ? -30.303 18.700 44.857 1.00 87.19 900 VAL A N 1
ATOM 7028 C CA . VAL A 1 900 ? -30.279 18.483 43.409 1.00 87.19 900 VAL A CA 1
ATOM 7029 C C . VAL A 1 900 ? -29.655 19.722 42.787 1.00 87.19 900 VAL A C 1
ATOM 7031 O O . VAL A 1 900 ? -30.102 20.841 43.052 1.00 87.19 900 VAL A O 1
ATOM 7034 N N . PHE A 1 901 ? -28.608 19.540 41.980 1.00 87.62 901 PHE A N 1
ATOM 7035 C CA . PHE A 1 901 ? -27.991 20.666 41.286 1.00 87.62 901 PHE A CA 1
ATOM 7036 C C . PHE A 1 901 ? -29.011 21.352 40.361 1.00 87.62 901 PHE A C 1
ATOM 7038 O O . PHE A 1 901 ? -29.848 20.676 39.758 1.00 87.62 901 PHE A O 1
ATOM 7045 N N . PRO A 1 902 ? -28.950 22.686 40.193 1.00 81.75 902 PRO A N 1
ATOM 7046 C CA . PRO A 1 902 ? -29.823 23.390 39.259 1.00 81.75 902 PRO A CA 1
ATOM 7047 C C . PRO A 1 902 ? -29.764 22.775 37.853 1.00 81.75 902 PRO A C 1
ATOM 7049 O O . PRO A 1 902 ? -28.682 22.629 37.286 1.00 81.75 902 PRO A O 1
ATOM 7052 N N . GLY A 1 903 ? -30.926 22.420 37.299 1.00 77.44 903 GLY A N 1
ATOM 7053 C CA . GLY A 1 903 ? -31.044 21.768 35.988 1.00 77.44 903 GLY A CA 1
ATOM 7054 C C . GLY A 1 903 ? -30.970 20.236 36.011 1.00 77.44 903 GLY A C 1
ATOM 7055 O O . GLY A 1 903 ? -31.141 19.626 34.962 1.00 77.44 903 GLY A O 1
ATOM 7056 N N . GLN A 1 904 ? -30.765 19.618 37.177 1.00 81.81 904 GLN A N 1
ATOM 7057 C CA . GLN A 1 904 ? -30.770 18.164 37.358 1.00 81.81 904 GLN A CA 1
ATOM 7058 C C . GLN A 1 904 ? -32.085 17.683 37.985 1.00 81.81 904 GLN A C 1
ATOM 7060 O O . GLN A 1 904 ? -32.848 18.475 38.539 1.00 81.81 904 GLN A O 1
ATOM 7065 N N . THR A 1 905 ? -32.373 16.384 37.874 1.00 78.69 905 THR A N 1
ATOM 7066 C CA . THR A 1 905 ? -33.641 15.784 38.336 1.00 78.69 905 THR A CA 1
ATOM 7067 C C . THR A 1 905 ? -33.491 14.833 39.522 1.00 78.69 905 THR A C 1
ATOM 7069 O O . THR A 1 905 ? -34.502 14.474 40.122 1.00 78.69 905 THR A O 1
ATOM 7072 N N . LEU A 1 906 ? -32.267 14.424 39.870 1.00 81.56 906 LEU A N 1
ATOM 7073 C CA . LEU A 1 906 ? -31.993 13.414 40.897 1.00 81.56 906 LEU A CA 1
ATOM 7074 C C . LEU A 1 906 ? -30.816 13.833 41.791 1.00 81.56 906 LEU A C 1
ATOM 7076 O O . LEU A 1 906 ? -29.886 14.497 41.330 1.00 81.56 906 LEU A O 1
ATOM 7080 N N . GLY A 1 907 ? -30.898 13.471 43.076 1.00 86.44 907 GLY A N 1
ATOM 7081 C CA . GLY A 1 907 ? -29.823 13.629 44.061 1.00 86.44 907 GLY A CA 1
ATOM 7082 C C . GLY A 1 907 ? -28.908 12.401 44.121 1.00 86.44 907 GLY A C 1
ATOM 7083 O O . GLY A 1 907 ? -29.092 11.451 43.360 1.00 86.44 907 GLY A O 1
ATOM 7084 N N . GLY A 1 908 ? -27.921 12.421 45.017 1.00 91.69 908 GLY A N 1
ATOM 7085 C CA . GLY A 1 908 ? -27.027 11.279 45.258 1.00 91.69 908 GLY A CA 1
ATOM 7086 C C . GLY A 1 908 ? -27.406 10.486 46.513 1.00 91.69 908 GLY A C 1
ATOM 7087 O O . GLY A 1 908 ? -28.043 11.039 47.396 1.00 91.69 908 GLY A O 1
ATOM 7088 N N . GLU A 1 909 ? -27.026 9.212 46.628 1.00 94.94 909 GLU A N 1
ATOM 7089 C CA . GLU A 1 909 ? -27.280 8.385 47.829 1.00 94.94 909 GLU A CA 1
ATOM 7090 C C . GLU A 1 909 ? -26.633 6.990 47.750 1.00 94.94 909 GLU A C 1
ATOM 7092 O O . GLU A 1 909 ? -26.265 6.524 46.675 1.00 94.94 909 GLU A O 1
ATOM 7097 N N . ASN A 1 910 ? -26.568 6.280 48.880 1.00 93.94 910 ASN A N 1
ATOM 7098 C CA . ASN A 1 910 ? -26.189 4.864 48.974 1.00 93.94 910 ASN A CA 1
ATOM 7099 C C . ASN A 1 910 ? -24.791 4.545 48.405 1.00 93.94 910 ASN A C 1
ATOM 7101 O O . ASN A 1 910 ? -24.571 3.473 47.843 1.00 93.94 910 ASN A O 1
ATOM 7105 N N . ASN A 1 911 ? -23.838 5.472 48.527 1.00 94.50 911 ASN A N 1
ATOM 7106 C CA . ASN A 1 911 ? -22.461 5.255 48.079 1.00 94.50 911 ASN A CA 1
ATOM 7107 C C . ASN A 1 911 ? -21.624 4.592 49.174 1.00 94.50 911 ASN A C 1
ATOM 7109 O O . ASN A 1 911 ? -21.914 4.729 50.364 1.00 94.50 911 ASN A O 1
ATOM 7113 N N . THR A 1 912 ? -20.562 3.891 48.783 1.00 91.19 912 THR A N 1
ATOM 7114 C CA . THR A 1 912 ? -19.699 3.171 49.730 1.00 91.19 912 THR A CA 1
ATOM 7115 C C . THR A 1 912 ? -18.242 3.521 49.497 1.00 91.19 912 THR A C 1
ATOM 7117 O O . THR A 1 912 ? -17.742 3.372 48.396 1.00 91.19 912 THR A O 1
ATOM 7120 N N . PHE A 1 913 ? -17.551 3.949 50.546 1.00 90.69 913 PHE A N 1
ATOM 7121 C CA . PHE A 1 913 ? -16.109 4.144 50.575 1.00 90.69 913 PHE A CA 1
ATOM 7122 C C . PHE A 1 913 ? -15.504 3.103 51.517 1.00 90.69 913 PHE A C 1
ATOM 7124 O O . PHE A 1 913 ? -15.667 3.190 52.740 1.00 90.69 913 PHE A O 1
ATOM 7131 N N . PHE A 1 914 ? -14.817 2.112 50.951 1.00 85.56 914 PHE A N 1
ATOM 7132 C CA . PHE A 1 914 ? -14.266 0.976 51.694 1.00 85.56 914 PHE A CA 1
ATOM 7133 C C . PHE A 1 914 ? -12.768 0.825 51.430 1.00 85.56 914 PHE A C 1
ATOM 7135 O O . PHE A 1 914 ? -12.335 0.695 50.291 1.00 85.56 914 PHE A O 1
ATOM 7142 N N . GLN A 1 915 ? -11.956 0.849 52.491 1.00 80.94 915 GLN A N 1
ATOM 7143 C CA . GLN A 1 915 ? -10.504 0.609 52.422 1.00 80.94 915 GLN A CA 1
ATOM 7144 C C . GLN A 1 915 ? -9.697 1.544 51.500 1.00 80.94 915 GLN A C 1
ATOM 7146 O O . GLN A 1 915 ? -8.599 1.185 51.083 1.00 80.94 915 GLN A O 1
ATOM 7151 N N . ASN A 1 916 ? -10.186 2.749 51.201 1.00 81.56 916 ASN A N 1
ATOM 7152 C CA . ASN A 1 916 ? -9.355 3.758 50.535 1.00 81.56 916 ASN A CA 1
ATOM 7153 C C . ASN A 1 916 ? -8.328 4.339 51.527 1.00 81.56 916 ASN A C 1
ATOM 7155 O O . ASN A 1 916 ? -8.669 4.487 52.704 1.00 81.56 916 ASN A O 1
ATOM 7159 N N . GLN A 1 917 ? -7.118 4.730 51.092 1.00 82.81 917 GLN A N 1
ATOM 7160 C CA . GLN A 1 917 ? -6.204 5.459 52.001 1.00 82.81 917 GLN A CA 1
ATOM 7161 C C . GLN A 1 917 ? -6.800 6.824 52.373 1.00 82.81 917 GLN A C 1
ATOM 7163 O O . GLN A 1 917 ? -6.797 7.230 53.540 1.00 82.81 917 GLN A O 1
ATOM 7168 N N . THR A 1 918 ? -7.384 7.494 51.379 1.00 86.38 918 THR A N 1
ATOM 7169 C CA . THR A 1 918 ? -8.209 8.692 51.538 1.00 86.38 918 THR A CA 1
ATOM 7170 C C . THR A 1 918 ? -9.524 8.504 50.790 1.00 86.38 918 THR A C 1
ATOM 7172 O O . THR A 1 918 ? -9.517 8.287 49.585 1.00 86.38 918 THR A O 1
ATOM 7175 N N . ALA A 1 919 ? -10.672 8.576 51.467 1.00 88.75 919 ALA A N 1
ATOM 7176 C CA . ALA A 1 919 ? -11.962 8.436 50.782 1.00 88.75 919 ALA A CA 1
ATOM 7177 C C . ALA A 1 919 ? -12.304 9.700 49.977 1.00 88.75 919 ALA A C 1
ATOM 7179 O O . ALA A 1 919 ? -12.553 9.605 48.777 1.00 88.75 919 ALA A O 1
ATOM 7180 N N . LEU A 1 920 ? -12.250 10.873 50.617 1.00 91.38 920 LEU A N 1
ATOM 7181 C CA . LEU A 1 920 ? -12.484 12.173 49.985 1.00 91.38 920 LEU A CA 1
ATOM 7182 C C . LEU A 1 920 ? -11.336 13.143 50.299 1.00 91.38 920 LEU A C 1
ATOM 7184 O O . LEU A 1 920 ? -11.071 13.445 51.467 1.00 91.38 920 LEU A O 1
ATOM 7188 N N . GLN A 1 921 ? -10.695 13.663 49.255 1.00 90.25 921 GLN A N 1
ATOM 7189 C CA . GLN A 1 921 ? -9.713 14.740 49.326 1.00 90.25 921 GLN A CA 1
ATOM 7190 C C . GLN A 1 921 ? -10.281 15.979 48.629 1.00 90.25 921 GLN A C 1
ATOM 7192 O O . GLN A 1 921 ? -10.550 15.971 47.432 1.00 90.25 921 GLN A O 1
ATOM 7197 N N . LEU A 1 922 ? -10.497 17.040 49.399 1.00 89.06 922 LEU A N 1
ATOM 7198 C CA . LEU A 1 922 ? -11.271 18.206 48.980 1.00 89.06 922 LEU A CA 1
ATOM 7199 C C . LEU A 1 922 ? -10.384 19.450 48.965 1.00 89.06 922 LEU A C 1
ATOM 7201 O O . LEU A 1 922 ? -9.647 19.680 49.920 1.00 89.06 922 LEU A O 1
ATOM 7205 N N . ASP A 1 923 ? -10.470 20.280 47.934 1.00 87.62 923 ASP A N 1
ATOM 7206 C CA . ASP A 1 923 ? -9.756 21.561 47.888 1.00 87.62 923 ASP A CA 1
ATOM 7207 C C . ASP A 1 923 ? -10.720 22.699 47.556 1.00 87.62 923 ASP A C 1
ATOM 7209 O O . ASP A 1 923 ? -11.085 22.902 46.413 1.00 87.62 923 ASP A O 1
ATOM 7213 N N . LEU A 1 924 ? -11.196 23.428 48.563 1.00 85.12 924 LEU A N 1
ATOM 7214 C CA . LEU A 1 924 ? -12.241 24.448 48.421 1.00 85.12 924 LEU A CA 1
ATOM 7215 C C . LEU A 1 924 ? -13.509 23.892 47.742 1.00 85.12 924 LEU A C 1
ATOM 7217 O O . LEU A 1 924 ? -14.187 24.595 46.999 1.00 85.12 924 LEU A O 1
ATOM 7221 N N . ALA A 1 925 ? -13.859 22.639 48.042 1.00 87.31 925 ALA A N 1
ATOM 7222 C CA . ALA A 1 925 ? -14.973 21.943 47.404 1.00 87.31 925 ALA A CA 1
ATOM 7223 C C . ALA A 1 925 ? -16.328 22.189 48.100 1.00 87.31 925 ALA A C 1
ATOM 7225 O O . ALA A 1 925 ? -16.398 22.490 49.299 1.00 87.31 925 ALA A O 1
ATOM 7226 N N . GLU A 1 926 ? -17.428 22.021 47.357 1.00 89.69 926 GLU A N 1
ATOM 7227 C CA . GLU A 1 926 ? -18.798 21.932 47.878 1.00 89.69 926 GLU A CA 1
ATOM 7228 C C . GLU A 1 926 ? -19.157 20.449 48.119 1.00 89.69 926 GLU A C 1
ATOM 7230 O O . GLU A 1 926 ? -18.911 19.620 47.256 1.00 89.69 926 GLU A O 1
ATOM 7235 N N . LEU A 1 927 ? -19.748 20.079 49.257 1.00 91.00 927 LEU A N 1
ATOM 7236 C CA . LEU A 1 927 ? -20.055 18.696 49.631 1.00 91.00 927 LEU A CA 1
ATOM 7237 C C . LEU A 1 927 ? -21.434 18.603 50.296 1.00 91.00 927 LEU A C 1
ATOM 7239 O O . LEU A 1 927 ? -21.690 19.274 51.297 1.00 91.00 927 LEU A O 1
ATOM 7243 N N . HIS A 1 928 ? -22.295 17.723 49.777 1.00 92.00 928 HIS A N 1
ATOM 7244 C CA . HIS A 1 928 ? -23.643 17.456 50.296 1.00 92.00 928 HIS A CA 1
ATOM 7245 C C . HIS A 1 928 ? -23.802 15.984 50.684 1.00 92.00 928 HIS A C 1
ATOM 7247 O O . HIS A 1 928 ? -23.757 15.110 49.822 1.00 92.00 928 HIS A O 1
ATOM 7253 N N . LEU A 1 929 ? -24.023 15.708 51.976 1.00 90.88 929 LEU A N 1
ATOM 7254 C CA . LEU A 1 929 ? -24.099 14.343 52.534 1.00 90.88 929 LEU A CA 1
ATOM 7255 C C . LEU A 1 929 ? -25.411 14.025 53.274 1.00 90.88 929 LEU A C 1
ATOM 7257 O O . LEU A 1 929 ? -25.687 12.865 53.574 1.00 90.88 929 LEU A O 1
ATOM 7261 N N . LYS A 1 930 ? -26.225 15.028 53.612 1.00 90.81 930 LYS A N 1
ATOM 7262 C CA . LYS A 1 930 ? -27.370 14.881 54.525 1.00 90.81 930 LYS A CA 1
ATOM 7263 C C . LYS A 1 930 ? -28.383 13.819 54.070 1.00 90.81 930 LYS A C 1
ATOM 7265 O O . LYS A 1 930 ? -28.957 13.931 52.988 1.00 90.81 930 LYS A O 1
ATOM 7270 N N . ASN A 1 931 ? -28.682 12.857 54.939 1.00 92.81 931 ASN A N 1
ATOM 7271 C CA . ASN A 1 931 ? -29.547 11.695 54.700 1.00 92.81 931 ASN A CA 1
ATOM 7272 C C . ASN A 1 931 ? -29.146 10.863 53.470 1.00 92.81 931 ASN A C 1
ATOM 7274 O O . ASN A 1 931 ? -30.003 10.254 52.838 1.00 92.81 931 ASN A O 1
ATOM 7278 N N . GLY A 1 932 ? -27.862 10.872 53.113 1.00 92.69 932 GLY A N 1
ATOM 7279 C CA . GLY A 1 932 ? -27.346 10.191 51.930 1.00 92.69 932 GLY A CA 1
ATOM 7280 C C . GLY A 1 932 ? -27.240 8.675 52.050 1.00 92.69 932 GLY A C 1
ATOM 7281 O O . GLY A 1 932 ? -27.085 8.005 51.039 1.00 92.69 932 GLY A O 1
ATOM 7282 N N . GLN A 1 933 ? -27.315 8.117 53.262 1.00 94.50 933 GLN A N 1
ATOM 7283 C CA . GLN A 1 933 ? -27.108 6.688 53.524 1.00 94.50 933 GLN A CA 1
ATOM 7284 C C . GLN A 1 933 ? -25.764 6.165 52.984 1.00 94.50 933 GLN A C 1
ATOM 7286 O O . GLN A 1 933 ? -25.649 5.009 52.587 1.00 94.50 933 GLN A O 1
ATOM 7291 N N . ASN A 1 934 ? -24.730 7.010 52.957 1.00 93.12 934 ASN A N 1
ATOM 7292 C CA . ASN A 1 934 ? -23.406 6.620 52.477 1.00 93.12 934 ASN A CA 1
ATOM 7293 C C . ASN A 1 934 ? -22.618 5.890 53.576 1.00 93.12 934 ASN A C 1
ATOM 7295 O O . ASN A 1 934 ? -22.771 6.205 54.759 1.00 93.12 934 ASN A O 1
ATOM 7299 N N . ASN A 1 935 ? -21.747 4.959 53.187 1.00 90.25 935 ASN A N 1
ATOM 7300 C CA . ASN A 1 935 ? -20.877 4.202 54.088 1.00 90.25 935 ASN A CA 1
ATOM 7301 C C . ASN A 1 935 ? -19.418 4.658 53.967 1.00 90.25 935 ASN A C 1
ATOM 7303 O O . ASN A 1 935 ? -18.877 4.681 52.867 1.00 90.25 935 ASN A O 1
ATOM 7307 N N . PHE A 1 936 ? -18.757 4.933 55.091 1.00 88.12 936 PHE A N 1
ATOM 7308 C CA . PHE A 1 936 ? -17.317 5.198 55.176 1.00 88.12 936 PHE A CA 1
ATOM 7309 C C . PHE A 1 936 ? -16.678 4.208 56.149 1.00 88.12 936 PHE A C 1
ATOM 7311 O O . PHE A 1 936 ? -16.983 4.213 57.341 1.00 88.12 936 PHE A O 1
ATOM 7318 N N . THR A 1 937 ? -15.820 3.325 55.644 1.00 81.31 937 THR A N 1
ATOM 7319 C CA . THR A 1 937 ? -15.395 2.121 56.377 1.00 81.31 937 THR A CA 1
ATOM 7320 C C . THR A 1 937 ? -13.887 1.887 56.296 1.00 81.31 937 THR A C 1
ATOM 7322 O O . THR A 1 937 ? -13.261 2.168 55.270 1.00 81.31 937 THR A O 1
ATOM 7325 N N . VAL A 1 938 ? -13.283 1.398 57.387 1.00 69.56 938 VAL A N 1
ATOM 7326 C CA . VAL A 1 938 ? -11.810 1.312 57.523 1.00 69.56 938 VAL A CA 1
ATOM 7327 C C . VAL A 1 938 ? -11.197 -0.032 57.104 1.00 69.56 938 VAL A C 1
ATOM 7329 O O . VAL A 1 938 ? -9.989 -0.127 56.905 1.00 69.56 938 VAL A O 1
ATOM 7332 N N . GLY A 1 939 ? -12.005 -1.079 56.933 1.00 62.25 939 GLY A N 1
ATOM 7333 C CA . GLY A 1 939 ? -11.531 -2.443 56.672 1.00 62.25 939 GLY A CA 1
ATOM 7334 C C . GLY A 1 939 ? -10.584 -3.017 57.742 1.00 62.25 939 GLY A C 1
ATOM 7335 O O . GLY A 1 939 ? -10.388 -2.449 58.813 1.00 62.25 939 GLY A O 1
ATOM 7336 N N . THR A 1 940 ? -10.016 -4.199 57.483 1.00 52.47 940 THR A N 1
ATOM 7337 C CA . THR A 1 940 ? -9.338 -5.032 58.501 1.00 52.47 940 THR A CA 1
ATOM 7338 C C . THR A 1 940 ? -7.824 -4.802 58.657 1.00 52.47 940 THR A C 1
ATOM 7340 O O . THR A 1 940 ? -7.207 -5.443 59.505 1.00 52.47 940 THR A O 1
ATOM 7343 N N . SER A 1 941 ? -7.198 -3.906 57.880 1.00 48.34 941 SER A N 1
ATOM 7344 C CA . SER A 1 941 ? -5.729 -3.831 57.723 1.00 48.34 941 SER A CA 1
ATOM 7345 C C . SER A 1 941 ? -4.986 -2.834 58.632 1.00 48.34 941 SER A C 1
ATOM 7347 O O . SER A 1 941 ? -3.783 -2.643 58.468 1.00 48.34 941 SER A O 1
ATOM 7349 N N . GLY A 1 942 ? -5.641 -2.207 59.614 1.00 46.41 942 GLY A N 1
ATOM 7350 C CA . GLY A 1 942 ? -4.959 -1.402 60.645 1.00 46.41 942 GLY A CA 1
ATOM 7351 C C . GLY A 1 942 ? -4.338 -0.071 60.179 1.00 46.41 942 GLY A C 1
ATOM 7352 O O . GLY A 1 942 ? -3.721 0.617 60.990 1.00 46.41 942 GLY A O 1
ATOM 7353 N N . GLN A 1 943 ? -4.513 0.321 58.913 1.00 51.03 943 GLN A N 1
ATOM 7354 C CA . GLN A 1 943 ? -4.302 1.699 58.453 1.00 51.03 943 GLN A CA 1
ATOM 7355 C C . GLN A 1 943 ? -5.473 2.565 58.940 1.00 51.03 943 GLN A C 1
ATOM 7357 O O . GLN A 1 943 ? -6.620 2.129 58.898 1.00 51.03 943 GLN A O 1
ATOM 7362 N N . VAL A 1 944 ? -5.195 3.775 59.427 1.00 54.56 944 VAL A N 1
ATOM 7363 C CA . VAL A 1 944 ? -6.223 4.757 59.809 1.00 54.56 944 VAL A CA 1
ATOM 7364 C C . VAL A 1 944 ? -6.538 5.568 58.548 1.00 54.56 944 VAL A C 1
ATOM 7366 O O . VAL A 1 944 ? -5.714 6.407 58.184 1.00 54.56 944 VAL A O 1
ATOM 7369 N N . PRO A 1 945 ? -7.643 5.306 57.823 1.00 62.91 945 PRO A N 1
ATOM 7370 C CA . PRO A 1 945 ? -7.914 6.016 56.582 1.00 62.91 945 PRO A CA 1
ATOM 7371 C C . PRO A 1 945 ? -8.373 7.440 56.876 1.00 62.91 945 PRO A C 1
ATOM 7373 O O . PRO A 1 945 ? -9.045 7.710 57.872 1.00 62.91 945 PRO A O 1
ATOM 7376 N N . ASN A 1 946 ? -8.075 8.358 55.967 1.00 72.31 946 ASN A N 1
ATOM 7377 C CA . ASN A 1 946 ? -8.649 9.694 56.015 1.00 72.31 946 ASN A CA 1
ATOM 7378 C C . ASN A 1 946 ? -10.000 9.665 55.298 1.00 72.31 946 ASN A C 1
ATOM 7380 O O . ASN A 1 946 ? -10.058 9.659 54.069 1.00 72.31 946 ASN A O 1
ATOM 7384 N N . PHE A 1 947 ? -11.109 9.631 56.040 1.00 81.94 947 PHE A N 1
ATOM 7385 C CA . PHE A 1 947 ? -12.430 9.639 55.405 1.00 81.94 947 PHE A CA 1
ATOM 7386 C C . PHE A 1 947 ? -12.685 10.949 54.660 1.00 81.94 947 PHE A C 1
ATOM 7388 O O . PHE A 1 947 ? -13.210 10.946 53.551 1.00 81.94 947 PHE A O 1
ATOM 7395 N N . MET A 1 948 ? -12.288 12.068 55.261 1.00 85.06 948 MET A N 1
ATOM 7396 C CA . MET A 1 948 ? -12.377 13.386 54.643 1.00 85.06 948 MET A CA 1
ATOM 7397 C C . MET A 1 948 ? -11.166 14.228 55.042 1.00 85.06 948 MET A C 1
ATOM 7399 O O . MET A 1 948 ? -10.898 14.407 56.236 1.00 85.06 948 MET A O 1
ATOM 7403 N N . MET A 1 949 ? -10.460 14.779 54.056 1.00 81.19 949 MET A N 1
ATOM 7404 C CA . MET A 1 949 ? -9.367 15.728 54.277 1.00 81.19 949 MET A CA 1
ATOM 7405 C C . MET A 1 949 ? -9.436 16.921 53.321 1.00 81.19 949 MET A C 1
ATOM 7407 O O . MET A 1 949 ? -9.964 16.805 52.218 1.00 81.19 949 MET A O 1
ATOM 7411 N N . GLY A 1 950 ? -8.852 18.044 53.736 1.00 83.50 950 GLY A N 1
ATOM 7412 C CA . GLY A 1 950 ? -8.661 19.225 52.899 1.00 83.50 950 GLY A CA 1
ATOM 7413 C C . GLY A 1 950 ? -9.581 20.384 53.276 1.00 83.50 950 GLY A C 1
ATOM 7414 O O . GLY A 1 950 ? -9.719 20.681 54.464 1.00 83.50 950 GLY A O 1
ATOM 7415 N N . SER A 1 951 ? -10.167 21.086 52.306 1.00 82.44 951 SER A N 1
ATOM 7416 C CA . SER A 1 951 ? -10.914 22.326 52.545 1.00 82.44 951 SER A CA 1
ATOM 7417 C C . SER A 1 951 ? -12.288 22.390 51.868 1.00 82.44 951 SER A C 1
ATOM 7419 O O . SER A 1 951 ? -12.502 21.841 50.792 1.00 82.44 951 SER A O 1
ATOM 7421 N N . LEU A 1 952 ? -13.234 23.077 52.521 1.00 83.38 952 LEU A N 1
ATOM 7422 C CA . LEU A 1 952 ? -14.621 23.246 52.063 1.00 83.38 952 LEU A CA 1
ATOM 7423 C C . LEU A 1 952 ? -14.979 24.721 51.834 1.00 83.38 952 LEU A C 1
ATOM 7425 O O . LEU A 1 952 ? -14.558 25.599 52.601 1.00 83.38 952 LEU A O 1
ATOM 7429 N N . VAL A 1 953 ? -15.841 24.989 50.843 1.00 79.75 953 VAL A N 1
ATOM 7430 C CA . VAL A 1 953 ? -16.463 26.315 50.666 1.00 79.75 953 VAL A CA 1
ATOM 7431 C C . VAL A 1 953 ? -17.554 26.583 51.696 1.00 79.75 953 VAL A C 1
ATOM 7433 O O . VAL A 1 953 ? -18.323 25.705 52.084 1.00 79.75 953 VAL A O 1
ATOM 7436 N N . HIS A 1 954 ? -17.683 27.852 52.087 1.00 73.25 954 HIS A N 1
ATOM 7437 C CA . HIS A 1 954 ? -18.646 28.329 53.087 1.00 73.25 954 HIS A CA 1
ATOM 7438 C C . HIS A 1 954 ? -20.111 27.954 52.806 1.00 73.25 954 HIS A C 1
ATOM 7440 O O . HIS A 1 954 ? -20.877 27.799 53.753 1.00 73.25 954 HIS A O 1
ATOM 7446 N N . SER A 1 955 ? -20.505 27.786 51.540 1.00 71.50 955 SER A N 1
ATOM 7447 C CA . SER A 1 955 ? -21.880 27.443 51.141 1.00 71.50 955 SER A CA 1
ATOM 7448 C C . SER A 1 955 ? -22.338 26.056 51.602 1.00 71.50 955 SER A C 1
ATOM 7450 O O . SER A 1 955 ? -23.540 25.815 51.676 1.00 71.50 955 SER A O 1
ATOM 7452 N N . THR A 1 956 ? -21.408 25.162 51.937 1.00 71.31 956 THR A N 1
ATOM 7453 C CA . THR A 1 956 ? -21.707 23.816 52.466 1.00 71.31 956 THR A CA 1
ATOM 7454 C C . THR A 1 956 ? -22.002 23.792 53.957 1.00 71.31 956 THR A C 1
ATOM 7456 O O . THR A 1 956 ? -22.503 22.796 54.476 1.00 71.31 956 THR A O 1
ATOM 7459 N N . MET A 1 957 ? -21.663 24.872 54.662 1.00 68.06 957 MET A N 1
ATOM 7460 C CA . MET A 1 957 ? -21.634 24.914 56.116 1.00 68.06 957 MET A CA 1
ATOM 7461 C C . MET A 1 957 ? -22.710 25.836 56.683 1.00 68.06 957 MET A C 1
ATOM 7463 O O . MET A 1 957 ? -23.059 26.868 56.109 1.00 68.06 957 MET A O 1
ATOM 7467 N N . TYR A 1 958 ? -23.191 25.512 57.884 1.00 68.06 958 TYR A N 1
ATOM 7468 C CA . TYR A 1 958 ? -24.059 26.416 58.638 1.00 68.06 958 TYR A CA 1
ATOM 7469 C C . TYR A 1 958 ? -23.243 27.584 59.202 1.00 68.06 958 TYR A C 1
ATOM 7471 O O . TYR A 1 958 ? -22.599 27.454 60.246 1.00 68.06 958 TYR A O 1
ATOM 7479 N N . LEU A 1 959 ? -23.274 28.737 58.534 1.00 56.88 959 LEU A N 1
ATOM 7480 C CA . LEU A 1 959 ? -22.667 29.968 59.048 1.00 56.88 959 LEU A CA 1
ATOM 7481 C C . LEU A 1 959 ? -23.492 30.546 60.207 1.00 56.88 959 LEU A C 1
ATOM 7483 O O . LEU A 1 959 ? -24.721 30.596 60.095 1.00 56.88 959 LEU A O 1
ATOM 7487 N N . PRO A 1 960 ? -22.857 30.999 61.313 1.00 59.09 960 PRO A N 1
ATOM 7488 C CA . PRO A 1 960 ? -21.416 31.235 61.539 1.00 59.09 960 PRO A CA 1
ATOM 7489 C C . PRO A 1 960 ? -20.638 30.081 62.222 1.00 59.09 960 PRO A C 1
ATOM 7491 O O . PRO A 1 960 ? -19.557 30.307 62.757 1.00 59.09 960 PRO A O 1
ATOM 7494 N N . ASN A 1 961 ? -21.167 28.854 62.247 1.00 68.50 961 ASN A N 1
ATOM 7495 C CA . ASN A 1 961 ? -20.689 27.792 63.144 1.00 68.50 961 ASN A CA 1
ATOM 7496 C C . ASN A 1 961 ? -19.687 26.798 62.519 1.00 68.50 961 ASN A C 1
ATOM 7498 O O . ASN A 1 961 ? -19.223 25.910 63.228 1.00 68.50 961 ASN A O 1
ATOM 7502 N N . ASN A 1 962 ? -19.361 26.910 61.223 1.00 74.69 962 ASN A N 1
ATOM 7503 C CA . ASN A 1 962 ? -18.497 25.963 60.488 1.00 74.69 962 ASN A CA 1
ATOM 7504 C C . ASN A 1 962 ? -18.928 24.492 60.661 1.00 74.69 962 ASN A C 1
ATOM 7506 O O . ASN A 1 962 ? -18.095 23.605 60.851 1.00 74.69 962 ASN A O 1
ATOM 7510 N N . ILE A 1 963 ? -20.244 24.244 60.647 1.00 79.50 963 ILE A N 1
ATOM 7511 C CA . ILE A 1 963 ? -20.823 22.909 60.833 1.00 79.50 963 ILE A CA 1
ATOM 7512 C C . ILE A 1 963 ? -21.179 22.285 59.482 1.00 79.50 963 ILE A C 1
ATOM 7514 O O . ILE A 1 963 ? -21.910 22.913 58.715 1.00 79.50 963 ILE A O 1
ATOM 7518 N N . LEU A 1 964 ? -20.754 21.038 59.253 1.00 84.69 964 LEU A N 1
ATOM 7519 C CA . LEU A 1 964 ? -21.212 20.176 58.154 1.00 84.69 964 LEU A CA 1
ATOM 7520 C C . LEU A 1 964 ? -22.203 19.126 58.691 1.00 84.69 964 LEU A C 1
ATOM 7522 O O . LEU A 1 964 ? -21.892 18.414 59.648 1.00 84.69 964 LEU A O 1
ATOM 7526 N N . ASP A 1 965 ? -23.392 19.025 58.089 1.00 86.44 965 ASP A N 1
ATOM 7527 C CA . ASP A 1 965 ? -24.413 18.031 58.464 1.00 86.44 965 ASP A CA 1
ATOM 7528 C C . ASP A 1 965 ? -24.203 16.714 57.709 1.00 86.44 965 ASP A C 1
ATOM 7530 O O . ASP A 1 965 ? -24.433 16.615 56.503 1.00 86.44 965 ASP A O 1
ATOM 7534 N N . VAL A 1 966 ? -23.775 15.700 58.458 1.00 87.50 966 VAL A N 1
ATOM 7535 C CA . VAL A 1 966 ? -23.513 14.337 57.980 1.00 87.50 966 VAL A CA 1
ATOM 7536 C C . VAL A 1 966 ? -24.581 13.345 58.448 1.00 87.50 966 VAL A C 1
ATOM 7538 O O . VAL A 1 966 ? -24.363 12.133 58.389 1.00 87.50 966 VAL A O 1
ATOM 7541 N N . SER A 1 967 ? -25.736 13.833 58.923 1.00 88.94 967 SER A N 1
ATOM 7542 C CA . SER A 1 967 ? -26.827 12.974 59.399 1.00 88.94 967 SER A CA 1
ATOM 7543 C C . SER A 1 967 ? -27.245 11.934 58.361 1.00 88.94 967 SER A C 1
ATOM 7545 O O . SER A 1 967 ? -27.223 12.192 57.159 1.00 88.94 967 SER A O 1
ATOM 7547 N N . GLY A 1 968 ? -27.609 10.741 58.831 1.00 90.00 968 GLY A N 1
ATOM 7548 C CA . GLY A 1 968 ? -28.060 9.642 57.979 1.00 90.00 968 GLY A CA 1
ATOM 7549 C C . GLY A 1 968 ? -26.971 9.001 57.115 1.00 90.00 968 GLY A C 1
ATOM 7550 O O . GLY A 1 968 ? -27.311 8.416 56.097 1.00 90.00 968 GLY A O 1
ATOM 7551 N N . ASN A 1 969 ? -25.694 9.092 57.500 1.00 91.44 969 ASN A N 1
ATOM 7552 C CA . ASN A 1 969 ? -24.582 8.323 56.920 1.00 91.44 969 ASN A CA 1
ATOM 7553 C C . ASN A 1 969 ? -23.951 7.406 57.980 1.00 91.44 969 ASN A C 1
ATOM 7555 O O . ASN A 1 969 ? -24.179 7.598 59.177 1.00 91.44 969 ASN A O 1
ATOM 7559 N N . TYR A 1 970 ? -23.156 6.429 57.552 1.00 88.94 970 TYR A N 1
ATOM 7560 C CA . TYR A 1 970 ? -22.421 5.507 58.416 1.00 88.94 970 TYR A CA 1
ATOM 7561 C C . TYR A 1 970 ? -20.909 5.764 58.338 1.00 88.94 970 TYR A C 1
ATOM 7563 O O . TYR A 1 970 ? -20.360 5.911 57.248 1.00 88.94 970 TYR A O 1
ATOM 7571 N N . PHE A 1 971 ? -20.238 5.777 59.492 1.00 85.06 971 PHE A N 1
ATOM 7572 C CA . PHE A 1 971 ? -18.783 5.902 59.609 1.00 85.06 971 PHE A CA 1
ATOM 7573 C C . PHE A 1 971 ? -18.256 4.854 60.595 1.00 85.06 971 PHE A C 1
ATOM 7575 O O . PHE A 1 971 ? -18.747 4.773 61.724 1.00 85.06 971 PHE A O 1
ATOM 7582 N N . ASP A 1 972 ? -17.243 4.083 60.202 1.00 79.81 972 ASP A N 1
ATOM 7583 C CA . ASP A 1 972 ? -16.572 3.138 61.100 1.00 79.81 972 ASP A CA 1
ATOM 7584 C C . ASP A 1 972 ? -15.756 3.850 62.192 1.00 79.81 972 ASP A C 1
ATOM 7586 O O . ASP A 1 972 ? -15.204 4.932 61.988 1.00 79.81 972 ASP A O 1
ATOM 7590 N N . ASN A 1 973 ? -15.611 3.187 63.347 1.00 67.38 973 ASN A N 1
ATOM 7591 C CA . ASN A 1 973 ? -14.701 3.573 64.435 1.00 67.38 973 ASN A CA 1
ATOM 7592 C C . ASN A 1 973 ? -14.882 5.003 64.979 1.00 67.38 973 ASN A C 1
ATOM 7594 O O . ASN A 1 973 ? -13.917 5.644 65.402 1.00 67.38 973 ASN A O 1
ATOM 7598 N N . VAL A 1 974 ? -16.120 5.504 65.035 1.00 65.06 974 VAL A N 1
ATOM 7599 C CA . VAL A 1 974 ? -16.420 6.768 65.725 1.00 65.06 974 VAL A CA 1
ATOM 7600 C C . VAL A 1 974 ? -16.104 6.610 67.227 1.00 65.06 974 VAL A C 1
ATOM 7602 O O . VAL A 1 974 ? -16.659 5.712 67.865 1.00 65.06 974 VAL A O 1
ATOM 7605 N N . PRO A 1 975 ? -15.231 7.449 67.826 1.00 58.31 975 PRO A N 1
ATOM 7606 C CA . PRO A 1 975 ? -14.887 7.370 69.244 1.00 58.31 975 PRO A CA 1
ATOM 7607 C C . PRO A 1 975 ? -16.126 7.464 70.140 1.00 58.31 975 PRO A C 1
ATOM 7609 O O . PRO A 1 975 ? -17.112 8.115 69.796 1.00 58.31 975 PRO A O 1
ATOM 7612 N N . SER A 1 976 ? -16.052 6.912 71.354 1.00 50.19 976 SER A N 1
ATOM 7613 C CA . SER A 1 976 ? -17.152 6.903 72.336 1.00 50.19 976 SER A CA 1
ATOM 7614 C C . SER A 1 976 ? -17.677 8.295 72.745 1.00 50.19 976 SER A C 1
ATOM 7616 O O . SER A 1 976 ? -18.704 8.383 73.411 1.00 50.19 976 SER A O 1
ATOM 7618 N N . GLY A 1 977 ? -16.992 9.379 72.354 1.00 51.22 977 GLY A N 1
ATOM 7619 C CA . GLY A 1 977 ? -17.423 10.776 72.503 1.00 51.22 977 GLY A CA 1
ATOM 7620 C C . GLY A 1 977 ? -18.230 11.344 71.323 1.00 51.22 977 GLY A C 1
ATOM 7621 O O . GLY A 1 977 ? -18.511 12.542 71.312 1.00 51.22 977 GLY A O 1
ATOM 7622 N N . GLY A 1 978 ? -18.588 10.519 70.335 1.00 56.84 978 GLY A N 1
ATOM 7623 C CA . GLY A 1 978 ? -19.304 10.935 69.128 1.00 56.84 978 GLY A CA 1
ATOM 7624 C C . GLY A 1 978 ? -18.400 11.583 68.075 1.00 56.84 978 GLY A C 1
ATOM 7625 O O . GLY A 1 978 ? -17.195 11.750 68.263 1.00 56.84 978 GLY A O 1
ATOM 7626 N N . ILE A 1 979 ? -18.998 11.967 66.945 1.00 60.78 979 ILE A N 1
ATOM 7627 C CA . ILE A 1 979 ? -18.289 12.511 65.778 1.00 60.78 979 ILE A CA 1
ATOM 7628 C C . ILE A 1 979 ? -17.440 13.755 66.105 1.00 60.78 979 ILE A C 1
ATOM 7630 O O . ILE A 1 979 ? -16.351 13.924 65.563 1.00 60.78 979 ILE A O 1
ATOM 7634 N N . SER A 1 980 ? -17.892 14.595 67.040 1.00 54.22 980 SER A N 1
ATOM 7635 C CA . SER A 1 980 ? -17.188 15.809 67.470 1.00 54.22 980 SER A CA 1
ATOM 7636 C C . SER A 1 980 ? -15.850 15.530 68.164 1.00 54.22 980 SER A C 1
ATOM 7638 O O . SER A 1 980 ? -14.978 16.394 68.165 1.00 54.22 980 SER A O 1
ATOM 7640 N N . ALA A 1 981 ? -15.672 14.333 68.739 1.00 48.31 981 ALA A N 1
ATOM 7641 C CA . ALA A 1 981 ? -14.429 13.895 69.378 1.00 48.31 981 ALA A CA 1
ATOM 7642 C C . ALA A 1 981 ? -13.455 13.200 68.403 1.00 48.31 981 ALA A C 1
ATOM 7644 O O . ALA A 1 981 ? -12.310 12.951 68.770 1.00 48.31 981 ALA A O 1
ATOM 7645 N N . ALA A 1 982 ? -13.896 12.891 67.176 1.00 51.06 982 ALA A N 1
ATOM 7646 C CA . ALA A 1 982 ? -13.076 12.292 66.117 1.00 51.06 982 ALA A CA 1
ATOM 7647 C C . ALA A 1 982 ? -12.291 13.329 65.287 1.00 51.06 982 ALA A C 1
ATOM 7649 O O . ALA A 1 982 ? -11.477 12.963 64.434 1.00 51.06 982 ALA A O 1
ATOM 7650 N N . ASN A 1 983 ? -12.556 14.621 65.514 1.00 52.75 983 ASN A N 1
ATOM 7651 C CA . ASN A 1 983 ? -11.919 15.733 64.817 1.00 52.75 983 ASN A CA 1
ATOM 7652 C C . ASN A 1 983 ? -10.406 15.737 65.108 1.00 52.75 983 ASN A C 1
ATOM 7654 O O . ASN A 1 983 ? -10.000 15.921 66.255 1.00 52.75 983 ASN A O 1
ATOM 7658 N N . GLY A 1 984 ? -9.578 15.528 64.075 1.00 51.53 984 GLY A N 1
ATOM 7659 C CA . GLY A 1 984 ? -8.112 15.578 64.171 1.00 51.53 984 GLY A CA 1
ATOM 7660 C C . GLY A 1 984 ? -7.341 14.269 63.933 1.00 51.53 984 GLY A C 1
ATOM 7661 O O . GLY A 1 984 ? -6.115 14.322 63.938 1.00 51.53 984 GLY A O 1
ATOM 7662 N N . THR A 1 985 ? -7.987 13.112 63.714 1.00 49.25 985 THR A N 1
ATOM 7663 C CA . THR A 1 985 ? -7.274 11.847 63.363 1.00 49.25 985 THR A CA 1
ATOM 7664 C C . THR A 1 985 ? -7.835 11.106 62.143 1.00 49.25 985 THR A C 1
ATOM 7666 O O . THR A 1 985 ? -7.057 10.523 61.403 1.00 49.25 985 THR A O 1
ATOM 7669 N N . LEU A 1 986 ? -9.154 11.142 61.918 1.00 53.84 986 LEU A N 1
ATOM 7670 C CA . LEU A 1 986 ? -9.841 10.531 60.756 1.00 53.84 986 LEU A CA 1
ATOM 7671 C C . LEU A 1 986 ? -10.464 11.577 59.809 1.00 53.84 986 LEU A C 1
ATOM 7673 O O . LEU A 1 986 ? -10.833 11.276 58.673 1.00 53.84 986 LEU A O 1
ATOM 7677 N N . TYR A 1 987 ? -10.593 12.809 60.306 1.00 61.09 987 TYR A N 1
ATOM 7678 C CA . TYR A 1 987 ? -11.232 13.944 59.651 1.00 61.09 987 TYR A CA 1
ATOM 7679 C C . TYR A 1 987 ? -10.323 15.161 59.834 1.00 61.09 987 TYR A C 1
ATOM 7681 O O . TYR A 1 987 ? -10.087 15.586 60.972 1.00 61.09 987 TYR A O 1
ATOM 7689 N N . ASN A 1 988 ? -9.787 15.695 58.736 1.00 58.50 988 ASN A N 1
ATOM 7690 C CA . ASN A 1 988 ? -8.900 16.861 58.748 1.00 58.50 988 ASN A CA 1
ATOM 7691 C C . ASN A 1 988 ? -9.395 17.904 57.737 1.00 58.50 988 ASN A C 1
ATOM 7693 O O . ASN A 1 988 ? -8.850 18.036 56.642 1.00 58.50 988 ASN A O 1
ATOM 7697 N N . LEU A 1 989 ? -10.493 18.581 58.091 1.00 60.12 989 LEU A N 1
ATOM 7698 C CA . LEU A 1 989 ? -11.200 19.539 57.239 1.00 60.12 989 LEU A CA 1
ATOM 7699 C C . LEU A 1 989 ? -11.039 20.981 57.744 1.00 60.12 989 LEU A C 1
ATOM 7701 O O . LEU A 1 989 ? -11.286 21.276 58.919 1.00 60.12 989 LEU A O 1
ATOM 7705 N N . LEU A 1 990 ? -10.696 21.891 56.831 1.00 55.69 990 LEU A N 1
ATOM 7706 C CA . LEU A 1 990 ? -10.562 23.330 57.067 1.00 55.69 990 LEU A CA 1
ATOM 7707 C C . LEU A 1 990 ? -11.615 24.127 56.274 1.00 55.69 990 LEU A C 1
ATOM 7709 O O . LEU A 1 990 ? -11.791 23.956 55.073 1.00 55.69 990 LEU A O 1
ATOM 7713 N N . ALA A 1 991 ? -12.303 25.050 56.938 1.00 54.09 991 ALA A N 1
ATOM 7714 C CA . ALA A 1 991 ? -13.229 26.002 56.335 1.00 54.09 991 ALA A CA 1
ATOM 7715 C C . ALA A 1 991 ? -12.485 27.274 55.917 1.00 54.09 991 ALA A C 1
ATOM 7717 O O . ALA A 1 991 ? -11.906 27.944 56.776 1.00 54.09 991 ALA A O 1
ATOM 7718 N N . PHE A 1 992 ? -12.561 27.664 54.641 1.00 52.53 992 PHE A N 1
ATOM 7719 C CA . PHE A 1 992 ? -11.993 28.930 54.156 1.00 52.53 992 PHE A CA 1
ATOM 7720 C C . PHE A 1 992 ? -13.084 29.911 53.735 1.00 52.53 992 PHE A C 1
ATOM 7722 O O . PHE A 1 992 ? -13.935 29.599 52.901 1.00 52.53 992 PHE A O 1
ATOM 7729 N N . GLY A 1 993 ? -13.071 31.097 54.349 1.00 46.84 993 GLY A N 1
ATOM 7730 C CA . GLY A 1 993 ? -13.932 32.229 53.996 1.00 46.84 993 GLY A CA 1
ATOM 7731 C C . GLY A 1 993 ? -13.266 33.062 52.913 1.00 46.84 993 GLY A C 1
ATOM 7732 O O . GLY A 1 993 ? -12.054 33.265 52.967 1.00 46.84 993 GLY A O 1
ATOM 7733 N N . GLY A 1 994 ? -14.040 33.507 51.921 1.00 43.97 994 GLY A N 1
ATOM 7734 C CA . GLY A 1 994 ? -13.536 34.225 50.748 1.00 43.97 994 GLY A CA 1
ATOM 7735 C C . GLY A 1 994 ? -12.508 35.320 51.075 1.00 43.97 994 GLY A C 1
ATOM 7736 O O . GLY A 1 994 ? -12.685 36.093 52.014 1.00 43.97 994 GLY A O 1
ATOM 7737 N N . SER A 1 995 ? -11.430 35.336 50.282 1.00 40.22 995 SER A N 1
ATOM 7738 C CA . SER A 1 995 ? -10.292 36.272 50.290 1.00 40.22 995 SER A CA 1
ATOM 7739 C C . SER A 1 995 ? -9.773 36.686 51.679 1.00 40.22 995 SER A C 1
ATOM 7741 O O . SER A 1 995 ? -10.068 37.778 52.164 1.00 40.22 995 SER A O 1
ATOM 7743 N N . GLY A 1 996 ? -8.919 35.844 52.275 1.00 45.19 996 GLY A N 1
ATOM 7744 C CA . GLY A 1 996 ? -7.985 36.251 53.338 1.00 45.19 996 GLY A CA 1
ATOM 7745 C C . GLY A 1 996 ? -8.243 35.725 54.756 1.00 45.19 996 GLY A C 1
ATOM 7746 O O . GLY A 1 996 ? -7.579 36.187 55.682 1.00 45.19 996 GLY A O 1
ATOM 7747 N N . ALA A 1 997 ? -9.162 34.777 54.965 1.00 43.03 997 ALA A N 1
ATOM 7748 C CA . ALA A 1 997 ? -9.394 34.184 56.286 1.00 43.03 997 ALA A CA 1
ATOM 7749 C C . ALA A 1 997 ? -8.474 32.973 56.559 1.00 43.03 997 ALA A C 1
ATOM 7751 O O . ALA A 1 997 ? -8.402 32.051 55.750 1.00 43.03 997 ALA A O 1
ATOM 7752 N N . ASN A 1 998 ? -7.808 32.953 57.722 1.00 49.06 998 ASN A N 1
ATOM 7753 C CA . ASN A 1 998 ? -7.138 31.758 58.255 1.00 49.06 998 ASN A CA 1
ATOM 7754 C C . ASN A 1 998 ? -8.173 30.630 58.428 1.00 49.06 998 ASN A C 1
ATOM 7756 O O . ASN A 1 998 ? -9.211 30.858 59.050 1.00 49.06 998 ASN A O 1
ATOM 7760 N N . GLY A 1 999 ? -7.898 29.441 57.881 1.00 57.34 999 GLY A N 1
ATOM 7761 C CA . GLY A 1 999 ? -8.834 28.314 57.881 1.00 57.34 999 GLY A CA 1
ATOM 7762 C C . GLY A 1 999 ? -9.292 27.911 59.289 1.00 57.34 999 GLY A C 1
ATOM 7763 O O . GLY A 1 999 ? -8.466 27.742 60.188 1.00 57.34 999 GLY A O 1
ATOM 7764 N N . ALA A 1 1000 ? -10.603 27.762 59.489 1.00 62.69 1000 ALA A N 1
ATOM 7765 C CA . ALA A 1 1000 ? -11.189 27.307 60.753 1.00 62.69 1000 ALA A CA 1
ATOM 7766 C C . ALA A 1 1000 ? -11.501 25.803 60.698 1.00 62.69 1000 ALA A C 1
ATOM 7768 O O . ALA A 1 1000 ? -11.912 25.300 59.659 1.00 62.69 1000 ALA A O 1
ATOM 7769 N N . ILE A 1 1001 ? -11.336 25.074 61.805 1.00 69.81 1001 ILE A N 1
ATOM 7770 C CA . ILE A 1 1001 ? -11.648 23.634 61.858 1.00 69.81 1001 ILE A CA 1
ATOM 7771 C C . ILE A 1 1001 ? -13.155 23.427 61.635 1.00 69.81 1001 ILE A C 1
ATOM 7773 O O . ILE A 1 1001 ? -13.975 24.043 62.323 1.00 69.81 1001 ILE A O 1
ATOM 7777 N N . VAL A 1 1002 ? -13.518 22.553 60.692 1.00 71.75 1002 VAL A N 1
ATOM 7778 C CA . VAL A 1 1002 ? -14.915 22.169 60.428 1.00 71.75 1002 VAL A CA 1
ATOM 7779 C C . VAL A 1 1002 ? -15.398 21.218 61.523 1.00 71.75 1002 VAL A C 1
ATOM 7781 O O . VAL A 1 1002 ? -14.711 20.262 61.878 1.00 71.75 1002 VAL A O 1
ATOM 7784 N N . THR A 1 1003 ? -16.591 21.459 62.070 1.00 75.19 1003 THR A N 1
ATOM 7785 C CA . THR A 1 1003 ? -17.236 20.538 63.020 1.00 75.19 1003 THR A CA 1
ATOM 7786 C C . THR A 1 1003 ? -18.289 19.709 62.298 1.00 75.19 1003 THR A C 1
ATOM 7788 O O . THR A 1 1003 ? -19.223 20.239 61.703 1.00 75.19 1003 THR A O 1
ATOM 7791 N N . LEU A 1 1004 ? -18.169 18.391 62.360 1.00 78.62 1004 LEU A N 1
ATOM 7792 C CA . LEU A 1 1004 ? -19.187 17.481 61.843 1.00 78.62 1004 LEU A CA 1
ATOM 7793 C C . LEU A 1 1004 ? -20.360 17.377 62.846 1.00 78.62 1004 LEU A C 1
ATOM 7795 O O . LEU A 1 1004 ? -20.138 17.289 64.055 1.00 78.62 1004 LEU A O 1
ATOM 7799 N N . ASN A 1 1005 ? -21.607 17.381 62.367 1.00 80.06 1005 ASN A N 1
ATOM 7800 C CA . ASN A 1 1005 ? -22.822 17.272 63.192 1.00 80.06 1005 ASN A CA 1
ATOM 7801 C C . ASN A 1 1005 ? -23.877 16.371 62.524 1.00 80.06 1005 ASN A C 1
ATOM 7803 O O . ASN A 1 1005 ? -23.862 16.185 61.311 1.00 80.06 1005 ASN A O 1
ATOM 7807 N N . GLY A 1 1006 ? -24.820 15.849 63.308 1.00 78.69 1006 GLY A N 1
ATOM 7808 C CA . GLY A 1 1006 ? -25.922 15.010 62.833 1.00 78.69 1006 GLY A CA 1
ATOM 7809 C C . GLY A 1 1006 ? -25.986 13.639 63.511 1.00 78.69 1006 GLY A C 1
ATOM 7810 O O . GLY A 1 1006 ? -25.035 13.190 64.148 1.00 78.69 1006 GLY A O 1
ATOM 7811 N N . VAL A 1 1007 ? -27.137 12.970 63.386 1.00 82.88 1007 VAL A N 1
ATOM 7812 C CA . VAL A 1 1007 ? -27.334 11.595 63.874 1.00 82.88 1007 VAL A CA 1
ATOM 7813 C C . VAL A 1 1007 ? -26.841 10.618 62.810 1.00 82.88 1007 VAL A C 1
ATOM 7815 O O . VAL A 1 1007 ? -27.371 10.602 61.699 1.00 82.88 1007 VAL A O 1
ATOM 7818 N N . LEU A 1 1008 ? -25.830 9.820 63.149 1.00 85.88 1008 LEU A N 1
ATOM 7819 C CA . LEU A 1 1008 ? -25.307 8.772 62.276 1.00 85.88 1008 LEU A CA 1
ATOM 7820 C C . LEU A 1 1008 ? -26.205 7.538 62.242 1.00 85.88 1008 LEU A C 1
ATOM 7822 O O . LEU A 1 1008 ? -26.961 7.269 63.179 1.00 85.88 1008 LEU A O 1
ATOM 7826 N N . LEU A 1 1009 ? -26.054 6.751 61.181 1.00 85.69 1009 LEU A N 1
ATOM 7827 C CA . LEU A 1 1009 ? -26.537 5.378 61.148 1.00 85.69 1009 LEU A CA 1
ATOM 7828 C C . LEU A 1 1009 ? -25.776 4.540 62.187 1.00 85.69 1009 LEU A C 1
ATOM 7830 O O . LEU A 1 1009 ? -24.569 4.684 62.370 1.00 85.69 1009 LEU A O 1
ATOM 7834 N N . ASN A 1 1010 ? -26.498 3.657 62.875 1.00 84.88 1010 ASN A N 1
ATOM 7835 C CA . ASN A 1 1010 ? -25.946 2.758 63.895 1.00 84.88 1010 ASN A CA 1
ATOM 7836 C C . ASN A 1 1010 ? -25.333 1.474 63.310 1.00 84.88 1010 ASN A C 1
ATOM 7838 O O . ASN A 1 1010 ? -24.737 0.686 64.040 1.00 84.88 1010 ASN A O 1
ATOM 7842 N N . SER A 1 1011 ? -25.537 1.246 62.016 1.00 86.12 1011 SER A N 1
ATOM 7843 C CA . SER A 1 1011 ? -25.063 0.098 61.257 1.00 86.12 1011 SER A CA 1
ATOM 7844 C C . SER A 1 1011 ? -24.834 0.519 59.811 1.00 86.12 1011 SER A C 1
ATOM 7846 O O . SER A 1 1011 ? -25.387 1.521 59.350 1.00 86.12 1011 SER A O 1
ATOM 7848 N N . ILE A 1 1012 ? -23.995 -0.246 59.125 1.00 85.12 1012 ILE A N 1
ATOM 7849 C CA . ILE A 1 1012 ? -23.724 -0.103 57.699 1.00 85.12 1012 ILE A CA 1
ATOM 7850 C C . ILE A 1 1012 ? -25.045 -0.117 56.913 1.00 85.12 1012 ILE A C 1
ATOM 7852 O O . ILE A 1 1012 ? -25.884 -0.998 57.118 1.00 85.12 1012 ILE A O 1
ATOM 7856 N N . ASN A 1 1013 ? -25.217 0.831 55.989 1.00 87.69 1013 ASN A N 1
ATOM 7857 C CA . ASN A 1 1013 ? -26.296 0.768 55.007 1.00 87.69 1013 ASN A CA 1
ATOM 7858 C C . ASN A 1 1013 ? -26.025 -0.390 54.045 1.00 87.69 1013 ASN A C 1
ATOM 7860 O O . ASN A 1 1013 ? -24.960 -0.437 53.445 1.00 87.69 1013 ASN A O 1
ATOM 7864 N N . THR A 1 1014 ? -26.989 -1.296 53.883 1.00 86.88 1014 THR A N 1
ATOM 7865 C CA . THR A 1 1014 ? -26.865 -2.470 53.003 1.00 86.88 1014 THR A CA 1
ATOM 7866 C C . THR A 1 1014 ? -27.442 -2.246 51.598 1.00 86.88 1014 THR A C 1
ATOM 7868 O O . THR A 1 1014 ? -27.270 -3.077 50.708 1.00 86.88 1014 THR A O 1
ATOM 7871 N N . THR A 1 1015 ? -28.110 -1.115 51.369 1.00 83.69 1015 THR A N 1
ATOM 7872 C CA . THR A 1 1015 ? -28.659 -0.743 50.058 1.00 83.69 1015 THR A CA 1
ATOM 7873 C C . THR A 1 1015 ? -27.522 -0.394 49.108 1.00 83.69 1015 THR A C 1
ATOM 7875 O O . THR A 1 1015 ? -26.699 0.455 49.436 1.00 83.69 1015 THR A O 1
ATOM 7878 N N . CYS A 1 1016 ? -27.458 -1.053 47.945 1.00 78.50 1016 CYS A N 1
ATOM 7879 C CA . CYS A 1 1016 ? -26.334 -0.935 47.002 1.00 78.50 1016 CYS A CA 1
ATOM 7880 C C . CYS A 1 1016 ? -24.955 -1.235 47.625 1.00 78.50 1016 CYS A C 1
ATOM 7882 O O . CYS A 1 1016 ? -23.916 -0.895 47.062 1.00 78.50 1016 CYS A O 1
ATOM 7884 N N . PHE A 1 1017 ? -24.947 -1.889 48.787 1.00 68.44 1017 PHE A N 1
ATOM 7885 C CA . PHE A 1 1017 ? -23.747 -2.227 49.525 1.00 68.44 1017 PHE A CA 1
ATOM 7886 C C . PHE A 1 1017 ? -23.273 -3.602 49.099 1.00 68.44 1017 PHE A C 1
ATOM 7888 O O . PHE A 1 1017 ? -23.814 -4.630 49.510 1.00 68.44 1017 PHE A O 1
ATOM 7895 N N . SER A 1 1018 ? -22.247 -3.612 48.269 1.00 56.09 1018 SER A N 1
ATOM 7896 C CA . SER A 1 1018 ? -21.516 -4.820 47.943 1.00 56.09 1018 SER A CA 1
ATOM 7897 C C . SER A 1 1018 ? -20.134 -4.633 48.548 1.00 56.09 1018 SER A C 1
ATOM 7899 O O . SER A 1 1018 ? -19.355 -3.888 47.988 1.00 56.09 1018 SER A O 1
ATOM 7901 N N . LEU A 1 1019 ? -19.824 -5.266 49.692 1.00 47.88 1019 LEU A N 1
ATOM 7902 C CA . LEU A 1 1019 ? -18.449 -5.271 50.254 1.00 47.88 1019 LEU A CA 1
ATOM 7903 C C . LEU A 1 1019 ? -17.418 -5.805 49.258 1.00 47.88 1019 LEU A C 1
ATOM 7905 O O . LEU A 1 1019 ? -16.219 -5.595 49.400 1.00 47.88 1019 LEU A O 1
ATOM 7909 N N . ILE A 1 1020 ? -17.947 -6.586 48.327 1.00 43.50 1020 ILE A N 1
ATOM 7910 C CA . ILE A 1 1020 ? -17.350 -7.172 47.160 1.00 43.50 1020 ILE A CA 1
ATOM 7911 C C . ILE A 1 1020 ? -18.581 -7.255 46.248 1.00 43.50 1020 ILE A C 1
ATOM 7913 O O . ILE A 1 1020 ? -19.463 -8.088 46.476 1.00 43.50 1020 ILE A O 1
ATOM 7917 N N . ARG A 1 1021 ? -18.756 -6.390 45.232 1.00 46.72 1021 ARG A N 1
ATOM 7918 C CA . ARG A 1 1021 ? -19.291 -6.988 43.990 1.00 46.72 1021 ARG A CA 1
ATOM 7919 C C . ARG A 1 1021 ? -18.272 -8.090 43.770 1.00 46.72 1021 ARG A C 1
ATOM 7921 O O . ARG A 1 1021 ? -17.090 -7.791 43.888 1.00 46.72 1021 ARG A O 1
ATOM 7928 N N . ASN A 1 1022 ? -18.643 -9.351 43.590 1.00 38.28 1022 ASN A N 1
ATOM 7929 C CA . ASN A 1 1022 ? -17.646 -10.249 43.030 1.00 38.28 1022 ASN A CA 1
ATOM 7930 C C . ASN A 1 1022 ? -17.378 -9.648 41.638 1.00 38.28 1022 ASN A C 1
ATOM 7932 O O . ASN A 1 1022 ? -18.010 -10.053 40.675 1.00 38.28 1022 ASN A O 1
ATOM 7936 N N . TYR A 1 1023 ? -16.484 -8.640 41.538 1.00 35.66 1023 TYR A N 1
ATOM 7937 C CA . TYR A 1 1023 ? -15.427 -8.706 40.561 1.00 35.66 1023 TYR A CA 1
ATOM 7938 C C . TYR A 1 1023 ? -14.912 -10.054 40.894 1.00 35.66 1023 TYR A C 1
ATOM 7940 O O . TYR A 1 1023 ? -14.411 -10.248 42.013 1.00 35.66 1023 TYR A O 1
ATOM 7948 N N . PRO A 1 1024 ? -15.239 -11.028 40.061 1.00 35.31 1024 PRO A N 1
ATOM 7949 C CA . PRO A 1 1024 ? -14.674 -12.269 40.377 1.00 35.31 1024 PRO A CA 1
ATOM 7950 C C . PRO A 1 1024 ? -13.175 -11.958 40.307 1.00 35.31 1024 PRO A C 1
ATOM 7952 O O . PRO A 1 1024 ? -12.634 -11.563 39.271 1.00 35.31 1024 PRO A O 1
ATOM 7955 N N . ASP A 1 1025 ? -12.482 -12.200 41.404 1.00 32.06 1025 ASP A N 1
ATOM 7956 C CA . ASP A 1 1025 ? -11.193 -12.828 41.264 1.00 32.06 1025 ASP A CA 1
ATOM 7957 C C . ASP A 1 1025 ? -11.426 -14.207 40.567 1.00 32.06 1025 ASP A C 1
ATOM 7959 O O . ASP A 1 1025 ? -10.801 -15.182 40.941 1.00 32.06 1025 ASP A O 1
ATOM 7963 N N . ASN A 1 1026 ? -12.184 -14.281 39.440 1.00 35.59 1026 ASN A N 1
ATOM 7964 C CA . ASN A 1 1026 ? -12.162 -15.290 38.367 1.00 35.59 1026 ASN A CA 1
ATOM 7965 C C . ASN A 1 1026 ? -10.787 -15.211 37.680 1.00 35.59 1026 ASN A C 1
ATOM 7967 O O . ASN A 1 1026 ? -10.604 -15.548 36.515 1.00 35.59 1026 ASN A O 1
ATOM 7971 N N . LYS A 1 1027 ? -9.770 -14.759 38.405 1.00 35.25 1027 LYS A N 1
ATOM 7972 C CA . LYS A 1 1027 ? -8.459 -15.336 38.343 1.00 35.25 1027 LYS A CA 1
ATOM 7973 C C . LYS A 1 1027 ? -8.654 -16.826 38.612 1.00 35.25 1027 LYS A C 1
ATOM 7975 O O . LYS A 1 1027 ? -8.676 -17.289 39.746 1.00 35.25 1027 LYS A O 1
ATOM 7980 N N . ALA A 1 1028 ? -8.688 -17.600 37.536 1.00 35.97 1028 ALA A N 1
ATOM 7981 C CA . ALA A 1 1028 ? -7.833 -18.769 37.551 1.00 35.97 1028 ALA A CA 1
ATOM 7982 C C . ALA A 1 1028 ? -6.433 -18.252 37.927 1.00 35.97 1028 ALA A C 1
ATOM 7984 O O . ALA A 1 1028 ? -5.733 -17.672 37.096 1.00 35.97 1028 ALA A O 1
ATOM 7985 N N . GLU A 1 1029 ? -6.066 -18.331 39.207 1.00 34.25 1029 GLU A N 1
ATOM 7986 C CA . GLU A 1 1029 ? -4.690 -18.091 39.601 1.00 34.25 1029 GLU A CA 1
ATOM 7987 C C . GLU A 1 1029 ? -3.910 -19.315 39.129 1.00 34.25 1029 GLU A C 1
ATOM 7989 O O . GLU A 1 1029 ? -4.040 -20.426 39.653 1.00 34.25 1029 GLU A O 1
ATOM 7994 N N . LEU A 1 1030 ? -3.145 -19.125 38.057 1.00 37.03 1030 LEU A N 1
ATOM 7995 C CA . LEU A 1 1030 ? -2.226 -20.135 37.566 1.00 37.03 1030 LEU A CA 1
ATOM 7996 C C . LEU A 1 1030 ? -1.038 -20.204 38.535 1.00 37.03 1030 LEU A C 1
ATOM 7998 O O . LEU A 1 1030 ? -0.014 -19.553 38.333 1.00 37.03 1030 LEU A O 1
ATOM 8002 N N . VAL A 1 1031 ? -1.172 -20.986 39.604 1.00 36.41 1031 VAL A N 1
ATOM 8003 C CA . VAL A 1 1031 ? -0.035 -21.339 40.458 1.00 36.41 1031 VAL A CA 1
ATOM 8004 C C . VAL A 1 1031 ? 0.727 -22.469 39.771 1.00 36.41 1031 VAL A C 1
ATOM 8006 O O . VAL A 1 1031 ? 0.368 -23.642 39.878 1.00 36.41 1031 VAL A O 1
ATOM 8009 N N . LEU A 1 1032 ? 1.774 -22.105 39.030 1.00 37.38 1032 LEU A N 1
ATOM 8010 C CA . LEU A 1 1032 ? 2.754 -23.058 38.515 1.00 37.38 1032 LEU A CA 1
ATOM 8011 C C . LEU A 1 1032 ? 3.575 -23.587 39.699 1.00 37.38 1032 LEU A C 1
ATOM 8013 O O . LEU A 1 1032 ? 4.495 -22.917 40.163 1.00 37.38 1032 LEU A O 1
ATOM 8017 N N . ASP A 1 1033 ? 3.210 -24.762 40.212 1.00 36.38 1033 ASP A N 1
ATOM 8018 C CA . ASP A 1 1033 ? 3.936 -25.435 41.294 1.00 36.38 1033 ASP A CA 1
ATOM 8019 C C . ASP A 1 1033 ? 5.291 -25.944 40.749 1.00 36.38 1033 ASP A C 1
ATOM 8021 O O . ASP A 1 1033 ? 5.296 -26.802 39.860 1.00 36.38 1033 ASP A O 1
ATOM 8025 N N . PRO A 1 1034 ? 6.453 -25.436 41.206 1.00 33.81 1034 PRO A N 1
ATOM 8026 C CA . PRO A 1 1034 ? 7.745 -25.772 40.606 1.00 33.81 1034 PRO A CA 1
ATOM 8027 C C . PRO A 1 1034 ? 8.280 -27.166 40.965 1.00 33.81 1034 PRO A C 1
ATOM 8029 O O . PRO A 1 1034 ? 9.416 -27.451 40.604 1.00 33.81 1034 PRO A O 1
ATOM 8032 N N . GLU A 1 1035 ? 7.568 -28.009 41.722 1.00 35.03 1035 GLU A N 1
ATOM 8033 C CA . GLU A 1 1035 ? 8.212 -29.115 42.458 1.00 35.03 1035 GLU A CA 1
ATOM 8034 C C . GLU A 1 1035 ? 8.075 -30.545 41.899 1.00 35.03 1035 GLU A C 1
ATOM 8036 O O . GLU A 1 1035 ? 8.698 -31.444 42.457 1.00 35.03 1035 GLU A O 1
ATOM 8041 N N . GLU A 1 1036 ? 7.425 -30.805 40.758 1.00 35.84 1036 GLU A N 1
ATOM 8042 C CA . GLU A 1 1036 ? 7.494 -32.146 40.131 1.00 35.84 1036 GLU A CA 1
ATOM 8043 C C . GLU A 1 1036 ? 7.900 -32.101 38.651 1.00 35.84 1036 GLU A C 1
ATOM 8045 O O . GLU A 1 1036 ? 7.089 -32.186 37.730 1.00 35.84 1036 GLU A O 1
ATOM 8050 N N . TYR A 1 1037 ? 9.213 -32.009 38.418 1.00 34.94 1037 TYR A N 1
ATOM 8051 C CA . TYR A 1 1037 ? 9.814 -32.170 37.096 1.00 34.94 1037 TYR A CA 1
ATOM 8052 C C . TYR A 1 1037 ? 10.006 -33.653 36.757 1.00 34.94 1037 TYR A C 1
ATOM 8054 O O . TYR A 1 1037 ? 10.816 -34.344 37.377 1.00 34.94 1037 TYR A O 1
ATOM 8062 N N . THR A 1 1038 ? 9.369 -34.122 35.684 1.00 32.94 1038 THR A N 1
ATOM 8063 C CA . THR A 1 1038 ? 9.925 -35.219 34.879 1.00 32.94 1038 THR A CA 1
ATOM 8064 C C . THR A 1 1038 ? 10.295 -34.662 33.510 1.00 32.94 1038 THR A C 1
ATOM 8066 O O . THR A 1 1038 ? 9.456 -34.201 32.745 1.00 32.94 1038 THR A O 1
ATOM 8069 N N . HIS A 1 1039 ? 11.600 -34.597 33.246 1.00 36.69 1039 HIS A N 1
ATOM 8070 C CA . HIS A 1 1039 ? 12.151 -34.098 31.993 1.00 36.69 1039 HIS A CA 1
ATOM 8071 C C . HIS A 1 1039 ? 12.001 -35.132 30.873 1.00 36.69 1039 HIS A C 1
ATOM 8073 O O . HIS A 1 1039 ? 12.707 -36.139 30.879 1.00 36.69 1039 HIS A O 1
ATOM 8079 N N . THR A 1 1040 ? 11.216 -34.793 29.853 1.00 35.34 1040 THR A N 1
ATOM 8080 C CA . THR A 1 1040 ? 11.486 -35.130 28.447 1.00 35.34 1040 THR A CA 1
ATOM 8081 C C . THR A 1 1040 ? 11.175 -33.891 27.593 1.00 35.34 1040 THR A C 1
ATOM 8083 O O . THR A 1 1040 ? 10.291 -33.100 27.913 1.00 35.34 1040 THR A O 1
ATOM 8086 N N . GLY A 1 1041 ? 12.051 -33.595 26.630 1.00 44.34 1041 GLY A N 1
ATOM 8087 C CA . GLY A 1 1041 ? 12.295 -32.240 26.131 1.00 44.34 1041 GLY A CA 1
ATOM 8088 C C . GLY A 1 1041 ? 11.196 -31.593 25.278 1.00 44.34 1041 GLY A C 1
ATOM 8089 O O . GLY A 1 1041 ? 10.430 -32.267 24.606 1.00 44.34 1041 GLY A O 1
ATOM 8090 N N . HIS A 1 1042 ? 11.268 -30.253 25.251 1.00 47.22 1042 HIS A N 1
ATOM 8091 C CA . HIS A 1 1042 ? 10.868 -29.324 24.174 1.00 47.22 1042 HIS A CA 1
ATOM 8092 C C . HIS A 1 1042 ? 9.707 -28.337 24.391 1.00 47.22 1042 HIS A C 1
ATOM 8094 O O . HIS A 1 1042 ? 9.492 -27.513 23.516 1.00 47.22 1042 HIS A O 1
ATOM 8100 N N . VAL A 1 1043 ? 9.073 -28.252 25.563 1.00 45.47 1043 VAL A N 1
ATOM 8101 C CA . VAL A 1 1043 ? 8.253 -27.073 25.935 1.00 45.47 1043 VAL A CA 1
ATOM 8102 C C . VAL A 1 1043 ? 8.615 -26.656 27.357 1.00 45.47 1043 VAL A C 1
ATOM 8104 O O . VAL A 1 1043 ? 8.724 -27.520 28.230 1.00 45.47 1043 VAL A O 1
ATOM 8107 N N . ARG A 1 1044 ? 8.866 -25.365 27.605 1.00 51.25 1044 ARG A N 1
ATOM 8108 C CA . ARG A 1 1044 ? 9.034 -24.854 28.970 1.00 51.25 1044 ARG A CA 1
ATOM 8109 C C . ARG A 1 1044 ? 7.718 -24.225 29.421 1.00 51.25 1044 ARG A C 1
ATOM 8111 O O . ARG A 1 1044 ? 7.086 -23.502 28.665 1.00 51.25 1044 ARG A O 1
ATOM 8118 N N . LEU A 1 1045 ? 7.310 -24.469 30.666 1.00 47.62 1045 LEU A N 1
ATOM 8119 C CA . LEU A 1 1045 ? 6.059 -23.932 31.227 1.00 47.62 1045 LEU A CA 1
ATOM 8120 C C . LEU A 1 1045 ? 5.998 -22.395 31.252 1.00 47.62 1045 LEU A C 1
ATOM 8122 O O . LEU A 1 1045 ? 4.913 -21.829 31.231 1.00 47.62 1045 LEU A O 1
ATOM 8126 N N . GLU A 1 1046 ? 7.150 -21.721 31.215 1.00 51.56 1046 GLU A N 1
ATOM 8127 C CA . GLU A 1 1046 ? 7.267 -20.262 31.044 1.00 51.56 1046 GLU A CA 1
ATOM 8128 C C . GLU A 1 1046 ? 6.758 -19.742 29.682 1.00 51.56 1046 GLU A C 1
ATOM 8130 O O . GLU A 1 1046 ? 6.568 -18.533 29.507 1.00 51.56 1046 GLU A O 1
ATOM 8135 N N . ASP A 1 1047 ? 6.502 -20.646 28.732 1.00 53.84 1047 ASP A N 1
ATOM 8136 C CA . ASP A 1 1047 ? 5.992 -20.333 27.399 1.00 53.84 1047 ASP A CA 1
ATOM 8137 C C . ASP A 1 1047 ? 4.460 -20.401 27.307 1.00 53.84 1047 ASP A C 1
ATOM 8139 O O . ASP A 1 1047 ? 3.918 -20.040 26.265 1.00 53.84 1047 ASP A O 1
ATOM 8143 N N . LEU A 1 1048 ? 3.759 -20.830 28.366 1.00 55.72 1048 LEU A N 1
ATOM 8144 C CA . LEU A 1 1048 ? 2.299 -20.936 28.416 1.00 55.72 1048 LEU A CA 1
ATOM 8145 C C . LEU A 1 1048 ? 1.713 -19.893 29.378 1.00 55.72 1048 LEU A C 1
ATOM 8147 O O . LEU A 1 1048 ? 2.002 -19.895 30.573 1.00 55.72 1048 LEU A O 1
ATOM 8151 N N . LYS A 1 1049 ? 0.848 -19.018 28.869 1.00 55.75 1049 LYS A N 1
ATOM 8152 C CA . LYS A 1 1049 ? 0.049 -18.070 29.652 1.00 55.75 1049 LYS A CA 1
ATOM 8153 C C . LYS A 1 1049 ? -1.417 -18.480 29.602 1.00 55.75 1049 LYS A C 1
ATOM 8155 O O . LYS A 1 1049 ? -1.880 -18.992 28.592 1.00 55.75 1049 LYS A O 1
ATOM 8160 N N . ALA A 1 1050 ? -2.159 -18.245 30.673 1.00 54.97 1050 ALA A N 1
ATOM 8161 C CA . ALA A 1 1050 ? -3.600 -18.458 30.708 1.00 54.97 1050 ALA A CA 1
ATOM 8162 C C . ALA A 1 1050 ? -4.285 -17.142 31.087 1.00 54.97 1050 ALA A C 1
ATOM 8164 O O . ALA A 1 1050 ? -3.905 -16.507 32.069 1.00 54.97 1050 ALA A O 1
ATOM 8165 N N . TYR A 1 1051 ? -5.276 -16.737 30.303 1.00 52.12 1051 TYR A N 1
ATOM 8166 C CA . TYR A 1 1051 ? -6.079 -15.542 30.501 1.00 52.12 1051 TYR A CA 1
ATOM 8167 C C . TYR A 1 1051 ? -7.530 -15.966 30.713 1.00 52.12 1051 TYR A C 1
ATOM 8169 O O . TYR A 1 1051 ? -8.130 -16.529 29.800 1.00 52.12 1051 TYR A O 1
ATOM 8177 N N . PRO A 1 1052 ? -8.126 -15.727 31.884 1.00 46.00 1052 PRO A N 1
ATOM 8178 C CA . PRO A 1 1052 ? -9.562 -15.912 32.033 1.00 46.00 1052 PRO A CA 1
ATOM 8179 C C . PRO A 1 1052 ? -10.310 -14.909 31.139 1.00 46.00 1052 PRO A C 1
ATOM 8181 O O . PRO A 1 1052 ? -9.920 -13.740 31.056 1.00 46.00 1052 PRO A O 1
ATOM 8184 N N . ASN A 1 1053 ? -11.380 -15.347 30.474 1.00 42.66 1053 ASN A N 1
ATOM 8185 C CA . ASN A 1 1053 ? -12.365 -14.427 29.915 1.00 42.66 1053 ASN A CA 1
ATOM 8186 C C . ASN A 1 1053 ? -13.296 -13.987 31.061 1.00 42.66 1053 ASN A C 1
ATOM 8188 O O . ASN A 1 1053 ? -13.872 -14.842 31.726 1.00 42.66 1053 ASN A O 1
ATOM 8192 N N . PRO A 1 1054 ? -13.440 -12.687 31.346 1.00 38.22 1054 PRO A N 1
ATOM 8193 C CA . PRO A 1 1054 ? -14.248 -12.238 32.475 1.00 38.22 1054 PRO A CA 1
ATOM 8194 C C . PRO A 1 1054 ? -15.763 -12.213 32.209 1.00 38.22 1054 PRO A C 1
ATOM 8196 O O . PRO A 1 1054 ? -16.519 -12.081 33.169 1.00 38.22 1054 PRO A O 1
ATOM 8199 N N . THR A 1 1055 ? -16.225 -12.342 30.958 1.00 35.22 1055 THR A N 1
ATOM 8200 C CA . THR A 1 1055 ? -17.662 -12.300 30.601 1.00 35.22 1055 THR A CA 1
ATOM 8201 C C . THR A 1 1055 ? -18.259 -13.671 30.275 1.00 35.22 1055 THR A C 1
ATOM 8203 O O . THR A 1 1055 ? -19.480 -13.818 30.189 1.00 35.22 1055 THR A O 1
ATOM 8206 N N . GLU A 1 1056 ? -17.417 -14.693 30.138 1.00 45.88 1056 GLU A N 1
ATOM 8207 C CA . GLU A 1 1056 ? -17.803 -16.062 29.806 1.00 45.88 1056 GLU A CA 1
ATOM 8208 C C . GLU A 1 1056 ? -17.014 -17.054 30.665 1.00 45.88 1056 GLU A C 1
ATOM 8210 O O . GLU A 1 1056 ? -15.873 -16.791 31.027 1.00 45.88 1056 GLU A O 1
ATOM 8215 N N . ASP A 1 1057 ? -17.578 -18.226 30.958 1.00 55.59 1057 ASP A N 1
ATOM 8216 C CA . ASP A 1 1057 ? -16.873 -19.294 31.678 1.00 55.59 1057 ASP A CA 1
ATOM 8217 C C . ASP A 1 1057 ? -15.855 -19.984 30.743 1.00 55.59 1057 ASP A C 1
ATOM 8219 O O . ASP A 1 1057 ? -15.969 -21.174 30.466 1.00 55.59 1057 ASP A O 1
ATOM 8223 N N . ILE A 1 1058 ? -14.888 -19.246 30.191 1.00 56.06 1058 ILE A N 1
ATOM 8224 C CA . ILE A 1 1058 ? -13.812 -19.769 29.337 1.00 56.06 1058 ILE A CA 1
ATOM 8225 C C . ILE A 1 1058 ? -12.433 -19.262 29.792 1.00 56.06 1058 ILE A C 1
ATOM 8227 O O . ILE A 1 1058 ? -12.270 -18.116 30.208 1.00 56.06 1058 ILE A O 1
ATOM 8231 N N . ILE A 1 1059 ? -11.411 -20.115 29.676 1.00 59.34 1059 ILE A N 1
ATOM 8232 C CA . ILE A 1 1059 ? -9.992 -19.752 29.832 1.00 59.34 1059 ILE A CA 1
ATOM 8233 C C . ILE A 1 1059 ? -9.334 -19.746 28.457 1.00 59.34 1059 ILE A C 1
ATOM 8235 O O . ILE A 1 1059 ? -9.413 -20.725 27.719 1.00 59.34 1059 ILE A O 1
ATOM 8239 N N . ILE A 1 1060 ? -8.636 -18.665 28.133 1.00 64.88 1060 ILE A N 1
ATOM 8240 C CA . ILE A 1 1060 ? -7.783 -18.550 26.954 1.00 64.88 1060 ILE A CA 1
ATOM 8241 C C . ILE A 1 1060 ? -6.375 -18.998 27.339 1.00 64.88 1060 ILE A C 1
ATOM 8243 O O . ILE A 1 1060 ? -5.714 -18.358 28.149 1.00 64.88 1060 ILE A O 1
ATOM 8247 N N . LEU A 1 1061 ? -5.882 -20.073 26.745 1.00 67.44 1061 LEU A N 1
ATOM 8248 C CA . LEU A 1 1061 ? -4.476 -20.453 26.821 1.00 67.44 1061 LEU A CA 1
ATOM 8249 C C . LEU A 1 1061 ? -3.718 -19.779 25.675 1.00 67.44 1061 LEU A C 1
ATOM 8251 O O . LEU A 1 1061 ? -4.149 -19.870 24.532 1.00 67.44 1061 LEU A O 1
ATOM 8255 N N . GLU A 1 1062 ? -2.600 -19.119 25.963 1.00 65.81 1062 GLU A N 1
ATOM 8256 C CA . GLU A 1 1062 ? -1.703 -18.475 25.000 1.00 65.81 1062 GLU A CA 1
ATOM 8257 C C . GLU A 1 1062 ? -0.294 -19.069 25.090 1.00 65.81 1062 GLU A C 1
ATOM 8259 O O . GLU A 1 1062 ? 0.272 -19.185 26.173 1.00 65.81 1062 GLU A O 1
ATOM 8264 N N . GLY A 1 1063 ? 0.297 -19.411 23.949 1.00 59.75 1063 GLY A N 1
ATOM 8265 C CA . GLY A 1 1063 ? 1.666 -19.907 23.841 1.00 59.75 1063 GLY A CA 1
ATOM 8266 C C . GLY A 1 1063 ? 2.640 -18.865 23.288 1.00 59.75 1063 GLY A C 1
ATOM 8267 O O . GLY A 1 1063 ? 2.315 -18.134 22.360 1.00 59.75 1063 GLY A O 1
ATOM 8268 N N . LYS A 1 1064 ? 3.885 -18.822 23.764 1.00 56.12 1064 LYS A N 1
ATOM 8269 C CA . LYS A 1 1064 ? 4.937 -17.960 23.187 1.00 56.12 1064 LYS A CA 1
ATOM 8270 C C . LYS A 1 1064 ? 5.554 -18.489 21.882 1.00 56.12 1064 LYS A C 1
ATOM 8272 O O . LYS A 1 1064 ? 6.268 -17.733 21.233 1.00 56.12 1064 LYS A O 1
ATOM 8277 N N . THR A 1 1065 ? 5.322 -19.747 21.484 1.00 55.25 1065 THR A N 1
ATOM 8278 C CA . THR A 1 1065 ? 6.019 -20.372 20.337 1.00 55.25 1065 THR A CA 1
ATOM 8279 C C . THR A 1 1065 ? 5.119 -21.268 19.473 1.00 55.25 1065 THR A C 1
ATOM 8281 O O . THR A 1 1065 ? 4.101 -21.777 19.939 1.00 55.25 1065 THR A O 1
ATOM 8284 N N . GLU A 1 1066 ? 5.545 -21.526 18.229 1.00 54.22 1066 GLU A N 1
ATOM 8285 C CA . GLU A 1 1066 ? 4.922 -22.473 17.279 1.00 54.22 1066 GLU A CA 1
ATOM 8286 C C . GLU A 1 1066 ? 4.974 -23.951 17.741 1.00 54.22 1066 GLU A C 1
ATOM 8288 O O . GLU A 1 1066 ? 4.325 -24.816 17.148 1.00 54.22 1066 GLU A O 1
ATOM 8293 N N . MET A 1 1067 ? 5.709 -24.263 18.821 1.00 51.75 1067 MET A N 1
ATOM 8294 C CA . MET A 1 1067 ? 5.924 -25.636 19.314 1.00 51.75 1067 MET A CA 1
ATOM 8295 C C . MET A 1 1067 ? 4.688 -26.286 19.968 1.00 51.75 1067 MET A C 1
ATOM 8297 O O . MET A 1 1067 ? 4.723 -27.471 20.303 1.00 51.75 1067 MET A O 1
ATOM 8301 N N . LEU A 1 1068 ? 3.592 -25.539 20.142 1.00 54.81 1068 LEU A N 1
ATOM 8302 C CA . LEU A 1 1068 ? 2.321 -26.024 20.702 1.00 54.81 1068 LEU A CA 1
ATOM 8303 C C . LEU A 1 1068 ? 1.294 -26.451 19.628 1.00 54.81 1068 LEU A C 1
ATOM 8305 O O . LEU A 1 1068 ? 0.151 -26.761 19.963 1.00 54.81 1068 LEU A O 1
ATOM 8309 N N . SER A 1 1069 ? 1.692 -26.510 18.351 1.00 54.56 1069 SER A N 1
ATOM 8310 C CA . SER A 1 1069 ? 0.842 -26.955 17.229 1.00 54.56 1069 SER A CA 1
ATOM 8311 C C . SER A 1 1069 ? 0.483 -28.438 17.313 1.00 54.56 1069 SER A C 1
ATOM 8313 O O . SER A 1 1069 ? 1.294 -29.272 17.724 1.00 54.56 1069 SER A O 1
ATOM 8315 N N . ASN A 1 1070 ? -0.750 -28.775 16.912 1.00 60.47 1070 ASN A N 1
ATOM 8316 C CA . ASN A 1 1070 ? -1.286 -30.143 16.876 1.00 60.47 1070 ASN A CA 1
ATOM 8317 C C . ASN A 1 1070 ? -1.229 -30.878 18.225 1.00 60.47 1070 ASN A C 1
ATOM 8319 O O . ASN A 1 1070 ? -1.089 -32.100 18.286 1.00 60.47 1070 ASN A O 1
ATOM 8323 N N . ARG A 1 1071 ? -1.315 -30.140 19.334 1.00 66.88 1071 ARG A N 1
ATOM 8324 C CA . ARG A 1 1071 ? -1.332 -30.724 20.676 1.00 66.88 1071 ARG A CA 1
ATOM 8325 C C . ARG A 1 1071 ? -2.759 -30.953 21.143 1.00 66.88 1071 ARG A C 1
ATOM 8327 O O . ARG A 1 1071 ? -3.644 -30.125 20.933 1.00 66.88 1071 ARG A O 1
ATOM 8334 N N . THR A 1 1072 ? -2.986 -32.085 21.799 1.00 73.19 1072 THR A N 1
ATOM 8335 C CA . THR A 1 1072 ? -4.270 -32.369 22.446 1.00 73.19 1072 THR A CA 1
ATOM 8336 C C . THR A 1 1072 ? -4.210 -31.900 23.888 1.00 73.19 1072 THR A C 1
ATOM 8338 O O . THR A 1 1072 ? -3.346 -32.334 24.648 1.00 73.19 1072 THR A O 1
ATOM 8341 N N . ILE A 1 1073 ? -5.138 -31.033 24.270 1.00 75.62 1073 ILE A N 1
ATOM 8342 C CA . ILE A 1 1073 ? -5.303 -30.551 25.635 1.00 75.62 1073 ILE A CA 1
ATOM 8343 C C . ILE A 1 1073 ? -6.389 -31.386 26.293 1.00 75.62 1073 ILE A C 1
ATOM 8345 O O . ILE A 1 1073 ? -7.502 -31.485 25.776 1.00 75.62 1073 ILE A O 1
ATOM 8349 N N . VAL A 1 1074 ? -6.068 -31.985 27.432 1.00 75.44 1074 VAL A N 1
ATOM 8350 C CA . VAL A 1 1074 ? -7.004 -32.791 28.214 1.00 75.44 1074 VAL A CA 1
ATOM 8351 C C . VAL A 1 1074 ? -7.044 -32.273 29.636 1.00 75.44 1074 VAL A C 1
ATOM 8353 O O . VAL A 1 1074 ? -6.005 -32.122 30.276 1.00 75.44 1074 VAL A O 1
ATOM 8356 N N . LEU A 1 1075 ? -8.247 -32.026 30.132 1.00 72.69 1075 LEU A N 1
ATOM 8357 C CA . LEU A 1 1075 ? -8.494 -31.609 31.499 1.00 72.69 1075 LEU A CA 1
ATOM 8358 C C . LEU A 1 1075 ? -8.858 -32.826 32.350 1.00 72.69 1075 LEU A C 1
ATOM 8360 O O . LEU A 1 1075 ? -9.767 -33.576 31.996 1.00 72.69 1075 LEU A O 1
ATOM 8364 N N . TYR A 1 1076 ? -8.183 -32.997 33.480 1.00 73.31 1076 TYR A N 1
ATOM 8365 C CA . TYR A 1 1076 ? -8.476 -34.020 34.478 1.00 73.31 1076 TYR A CA 1
ATOM 8366 C C . TYR A 1 1076 ? -8.888 -33.376 35.799 1.00 73.31 1076 TYR A C 1
ATOM 8368 O O . TYR A 1 1076 ? -8.352 -32.333 36.173 1.00 73.31 1076 TYR A O 1
ATOM 8376 N N . ASP A 1 1077 ? -9.792 -34.014 36.537 1.00 75.38 1077 ASP A N 1
ATOM 8377 C CA . ASP A 1 1077 ? -9.969 -33.710 37.960 1.00 75.38 1077 ASP A CA 1
ATOM 8378 C C . ASP A 1 1077 ? -8.850 -34.352 38.813 1.00 75.38 1077 ASP A C 1
ATOM 8380 O O . ASP A 1 1077 ? -8.046 -35.154 38.325 1.00 75.38 1077 ASP A O 1
ATOM 8384 N N . LEU A 1 1078 ? -8.795 -34.037 40.114 1.00 72.25 1078 LEU A N 1
ATOM 8385 C CA . LEU A 1 1078 ? -7.821 -34.640 41.041 1.00 72.25 1078 LEU A CA 1
ATOM 8386 C C . LEU A 1 1078 ? -7.984 -36.159 41.238 1.00 72.25 1078 LEU A C 1
ATOM 8388 O O . LEU A 1 1078 ? -7.085 -36.795 41.789 1.00 72.25 1078 LEU A O 1
ATOM 8392 N N . SER A 1 1079 ? -9.102 -36.756 40.812 1.00 74.12 1079 SER A N 1
ATOM 8393 C CA . SER A 1 1079 ? -9.287 -38.213 40.823 1.00 74.12 1079 SER A CA 1
ATOM 8394 C C . SER A 1 1079 ? -8.685 -38.896 39.588 1.00 74.12 1079 SER A C 1
ATOM 8396 O O . SER A 1 1079 ? -8.621 -40.126 39.535 1.00 74.12 1079 SER A O 1
ATOM 8398 N N . GLY A 1 1080 ? -8.213 -38.112 38.610 1.00 71.00 1080 GLY A N 1
ATOM 8399 C CA . GLY A 1 1080 ? -7.680 -38.594 37.339 1.00 71.00 1080 GLY A CA 1
ATOM 8400 C C . GLY A 1 1080 ? -8.758 -38.887 36.295 1.00 71.00 1080 GLY A C 1
ATOM 8401 O O . GLY A 1 1080 ? -8.465 -39.538 35.290 1.00 71.00 1080 GLY A O 1
ATOM 8402 N N . LYS A 1 1081 ? -9.996 -38.425 36.503 1.00 76.06 1081 LYS A N 1
ATOM 8403 C CA . LYS A 1 1081 ? -11.076 -38.543 35.520 1.00 76.06 1081 LYS A CA 1
ATOM 8404 C C . LYS A 1 1081 ? -10.925 -37.445 34.470 1.00 76.06 1081 LYS A C 1
ATOM 8406 O O . LYS A 1 1081 ? -10.825 -36.273 34.816 1.00 76.06 1081 LYS A O 1
ATOM 8411 N N . GLU A 1 1082 ? -10.927 -37.828 33.196 1.00 82.94 1082 GLU A N 1
ATOM 8412 C CA . GLU A 1 1082 ? -10.977 -36.886 32.074 1.00 82.94 1082 GLU A CA 1
ATOM 8413 C C . GLU A 1 1082 ? -12.323 -36.156 32.078 1.00 82.94 1082 GLU A C 1
ATOM 8415 O O . GLU A 1 1082 ? -13.385 -36.787 32.094 1.00 82.94 1082 GLU A O 1
ATOM 8420 N N . ILE A 1 1083 ? -12.263 -34.828 32.094 1.00 74.31 1083 ILE A N 1
ATOM 8421 C CA . ILE A 1 1083 ? -13.435 -33.957 32.124 1.00 74.31 1083 ILE A CA 1
ATOM 8422 C C . ILE A 1 1083 ? -13.669 -33.301 30.766 1.00 74.31 1083 ILE A C 1
ATOM 8424 O O . ILE A 1 1083 ? -14.812 -33.195 30.337 1.00 74.31 1083 ILE A O 1
ATOM 8428 N N . HIS A 1 1084 ? -12.599 -32.900 30.075 1.00 74.44 1084 HIS A N 1
ATOM 8429 C CA . HIS A 1 1084 ? -12.693 -32.214 28.788 1.00 74.44 1084 HIS A CA 1
ATOM 8430 C C . HIS A 1 1084 ? -11.476 -32.502 27.903 1.00 74.44 1084 HIS A C 1
ATOM 8432 O O . HIS A 1 1084 ? -10.372 -32.709 28.413 1.00 74.44 1084 HIS A O 1
ATOM 8438 N N . ARG A 1 1085 ? -11.663 -32.477 26.579 1.00 82.25 1085 ARG A N 1
ATOM 8439 C CA . ARG A 1 1085 ? -10.611 -32.696 25.580 1.00 82.25 1085 ARG A CA 1
ATOM 8440 C C . ARG A 1 1085 ? -10.810 -31.784 24.376 1.00 82.25 1085 ARG A C 1
ATOM 8442 O O . ARG A 1 1085 ? -11.867 -31.810 23.756 1.00 82.25 1085 ARG A O 1
ATOM 8449 N N . THR A 1 1086 ? -9.761 -31.059 24.003 1.00 72.19 1086 THR A N 1
ATOM 8450 C CA . THR A 1 1086 ? -9.743 -30.192 22.817 1.00 72.19 1086 THR A CA 1
ATOM 8451 C C . THR A 1 1086 ? -8.387 -30.244 22.108 1.00 72.19 1086 THR A C 1
ATOM 8453 O O . THR A 1 1086 ? -7.399 -30.718 22.674 1.00 72.19 1086 THR A O 1
ATOM 8456 N N . THR A 1 1087 ? -8.320 -29.783 20.861 1.00 70.25 1087 THR A N 1
ATOM 8457 C CA . THR A 1 1087 ? -7.088 -29.749 20.059 1.00 70.25 1087 THR A CA 1
ATOM 8458 C C . THR A 1 1087 ? -6.654 -28.305 19.839 1.00 70.25 1087 THR A C 1
ATOM 8460 O O . THR A 1 1087 ? -7.432 -27.482 19.361 1.00 70.25 1087 THR A O 1
ATOM 8463 N N . TRP A 1 1088 ? -5.399 -27.995 20.166 1.00 68.31 1088 TRP A N 1
ATOM 8464 C CA . TRP A 1 1088 ? -4.823 -26.672 19.949 1.00 68.31 1088 TRP A CA 1
ATOM 8465 C C . TRP A 1 1088 ? -4.492 -26.487 18.465 1.00 68.31 1088 TRP A C 1
ATOM 8467 O O . TRP A 1 1088 ? -3.592 -27.139 17.934 1.00 68.31 1088 TRP A O 1
ATOM 8477 N N . THR A 1 1089 ? -5.213 -25.582 17.799 1.00 58.12 1089 THR A N 1
ATOM 8478 C CA . THR A 1 1089 ? -4.959 -25.207 16.398 1.00 58.12 1089 THR A CA 1
ATOM 8479 C C . THR A 1 1089 ? -4.293 -23.830 16.359 1.00 58.12 1089 THR A C 1
ATOM 8481 O O . THR A 1 1089 ? -4.812 -22.890 16.955 1.00 58.12 1089 THR A O 1
ATOM 8484 N N . LEU A 1 1090 ? -3.122 -23.714 15.727 1.00 50.53 1090 LEU A N 1
ATOM 8485 C CA . LEU A 1 1090 ? -2.309 -22.488 15.712 1.00 50.53 1090 LEU A CA 1
ATOM 8486 C C . LEU A 1 1090 ? -2.794 -21.490 14.643 1.00 50.53 1090 LEU A C 1
ATOM 8488 O O . LEU A 1 1090 ? -3.196 -21.905 13.560 1.00 50.53 1090 LEU A O 1
ATOM 8492 N N . LEU A 1 1091 ? -2.725 -20.191 14.957 1.00 47.56 1091 LEU A N 1
ATOM 8493 C CA . LEU A 1 1091 ? -2.887 -19.059 14.036 1.00 47.56 1091 LEU A CA 1
ATOM 8494 C C . LEU A 1 1091 ? -1.542 -18.317 13.921 1.00 47.56 1091 LEU A C 1
ATOM 8496 O O . LEU A 1 1091 ? -0.968 -17.995 14.967 1.00 47.56 1091 LEU A O 1
ATOM 8500 N N . PRO A 1 1092 ? -1.044 -17.982 12.716 1.00 38.28 1092 PRO A N 1
ATOM 8501 C CA . PRO A 1 1092 ? 0.137 -17.131 12.568 1.00 38.28 1092 PRO A CA 1
ATOM 8502 C C . PRO A 1 1092 ? -0.076 -15.772 13.258 1.00 38.28 1092 PRO A C 1
ATOM 8504 O O . PRO A 1 1092 ? -0.959 -15.005 12.886 1.00 38.28 1092 PRO A O 1
ATOM 8507 N N . GLY A 1 1093 ? 0.714 -15.479 14.296 1.00 46.44 1093 GLY A N 1
ATOM 8508 C CA . GLY A 1 1093 ? 0.639 -14.224 15.063 1.00 46.44 1093 GLY A CA 1
ATOM 8509 C C . GLY A 1 1093 ? -0.351 -14.209 16.240 1.00 46.44 1093 GLY A C 1
ATOM 8510 O O . GLY A 1 1093 ? -0.319 -13.269 17.030 1.00 46.44 1093 GLY A O 1
ATOM 8511 N N . LEU A 1 1094 ? -1.172 -15.252 16.420 1.00 52.66 1094 LEU A N 1
ATOM 8512 C CA . LEU A 1 1094 ? -2.188 -15.356 17.480 1.00 52.66 1094 LEU A CA 1
ATOM 8513 C C . LEU A 1 1094 ? -2.160 -16.761 18.113 1.00 52.66 1094 LEU A C 1
ATOM 8515 O O . LEU A 1 1094 ? -3.028 -17.599 17.891 1.00 52.66 1094 LEU A O 1
ATOM 8519 N N . ASN A 1 1095 ? -1.148 -17.054 18.928 1.00 65.12 1095 ASN A N 1
ATOM 8520 C CA . ASN A 1 1095 ? -0.950 -18.377 19.537 1.00 65.12 1095 ASN A CA 1
ATOM 8521 C C . ASN A 1 1095 ? -1.934 -18.666 20.696 1.00 65.12 1095 ASN A C 1
ATOM 8523 O O . ASN A 1 1095 ? -1.488 -18.841 21.828 1.00 65.12 1095 ASN A O 1
ATOM 8527 N N . ARG A 1 1096 ? -3.257 -18.709 20.470 1.00 69.19 1096 ARG A N 1
ATOM 8528 C CA . ARG A 1 1096 ? -4.276 -18.853 21.536 1.00 69.19 1096 ARG A CA 1
ATOM 8529 C C . ARG A 1 1096 ? -5.283 -19.988 21.290 1.00 69.19 1096 ARG A C 1
ATOM 8531 O O . ARG A 1 1096 ? -5.609 -20.279 20.148 1.00 69.19 1096 ARG A O 1
ATOM 8538 N N . THR A 1 1097 ? -5.804 -20.608 22.352 1.00 67.94 1097 THR A N 1
ATOM 8539 C CA . THR A 1 1097 ? -6.938 -21.559 22.315 1.00 67.94 1097 THR A CA 1
ATOM 8540 C C . THR A 1 1097 ? -7.858 -21.362 23.518 1.00 67.94 1097 THR A C 1
ATOM 8542 O O . THR A 1 1097 ? -7.410 -20.912 24.568 1.00 67.94 1097 THR A O 1
ATOM 8545 N N . GLN A 1 1098 ? -9.140 -21.705 23.390 1.00 68.62 1098 GLN A N 1
ATOM 8546 C CA . GLN A 1 1098 ? -10.134 -21.563 24.459 1.00 68.62 1098 GLN A CA 1
ATOM 8547 C C . GLN A 1 1098 ? -10.432 -22.910 25.138 1.00 68.62 1098 GLN A C 1
ATOM 8549 O O . GLN A 1 1098 ? -10.477 -23.953 24.485 1.00 68.62 1098 GLN A O 1
ATOM 8554 N N . LEU A 1 1099 ? -10.666 -22.875 26.448 1.00 66.31 1099 LEU A N 1
ATOM 8555 C CA . LEU A 1 1099 ? -11.186 -23.972 27.266 1.00 66.31 1099 LEU A CA 1
ATOM 8556 C C . LEU A 1 1099 ? -12.498 -23.525 27.907 1.00 66.31 1099 LEU A C 1
ATOM 8558 O O . LEU A 1 1099 ? -12.491 -22.564 28.670 1.00 66.31 1099 LEU A O 1
ATOM 8562 N N . ASN A 1 1100 ? -13.600 -24.222 27.628 1.00 64.69 1100 ASN A N 1
ATOM 8563 C CA . ASN A 1 1100 ? -14.904 -23.922 28.216 1.00 64.69 1100 ASN A CA 1
ATOM 8564 C C . ASN A 1 1100 ? -15.052 -24.572 29.594 1.00 64.69 1100 ASN A C 1
ATOM 8566 O O . ASN A 1 1100 ? -15.062 -25.793 29.731 1.00 64.69 1100 ASN A O 1
ATOM 8570 N N . LEU A 1 1101 ? -15.167 -23.736 30.618 1.00 60.97 1101 LEU A N 1
ATOM 8571 C CA . LEU A 1 1101 ? -15.329 -24.120 32.011 1.00 60.97 1101 LEU A CA 1
ATOM 8572 C C . LEU A 1 1101 ? -16.780 -24.459 32.377 1.00 60.97 1101 LEU A C 1
ATOM 8574 O O . LEU A 1 1101 ? -16.981 -25.070 33.422 1.00 60.97 1101 LEU A O 1
ATOM 8578 N N . ARG A 1 1102 ? -17.792 -24.153 31.542 1.00 55.69 1102 ARG A N 1
ATOM 8579 C CA . ARG A 1 1102 ? -19.193 -24.572 31.809 1.00 55.69 1102 ARG A CA 1
ATOM 8580 C C . ARG A 1 1102 ? -19.381 -26.084 31.829 1.00 55.69 1102 ARG A C 1
ATOM 8582 O O . ARG A 1 1102 ? -20.374 -26.573 32.360 1.00 55.69 1102 ARG A O 1
ATOM 8589 N N . GLU A 1 1103 ? -18.457 -26.823 31.224 1.00 53.94 1103 GLU A N 1
ATOM 8590 C CA . GLU A 1 1103 ? -18.457 -28.288 31.230 1.00 53.94 1103 GLU A CA 1
ATOM 8591 C C . GLU A 1 1103 ? -17.885 -28.875 32.533 1.00 53.94 1103 GLU A C 1
ATOM 8593 O O . GLU A 1 1103 ? -17.968 -30.083 32.763 1.00 53.94 1103 GLU A O 1
ATOM 8598 N N . LEU A 1 1104 ? -17.331 -28.030 33.409 1.00 56.56 1104 LEU A N 1
ATOM 8599 C CA . LEU A 1 1104 ? -16.795 -28.421 34.706 1.00 56.56 1104 LEU A CA 1
ATOM 8600 C C . LEU A 1 1104 ? -17.899 -28.345 35.758 1.00 56.56 1104 LEU A C 1
ATOM 8602 O O . LEU A 1 1104 ? -18.506 -27.302 35.975 1.00 56.56 1104 LEU A O 1
ATOM 8606 N N . ALA A 1 1105 ? -18.176 -29.481 36.397 1.00 47.88 1105 ALA A N 1
ATOM 8607 C CA . ALA A 1 1105 ? -19.314 -29.620 37.301 1.00 47.88 1105 ALA A CA 1
ATOM 8608 C C . ALA A 1 1105 ? -19.153 -28.853 38.629 1.00 47.88 1105 ALA A C 1
ATOM 8610 O O . ALA A 1 1105 ? -20.170 -28.506 39.217 1.00 47.88 1105 ALA A O 1
ATOM 8611 N N . ASP A 1 1106 ? -17.919 -28.579 39.084 1.00 54.00 1106 ASP A N 1
ATOM 8612 C CA . ASP A 1 1106 ? -17.632 -27.987 40.401 1.00 54.00 1106 ASP A CA 1
ATOM 8613 C C . ASP A 1 1106 ? -16.341 -27.123 40.399 1.00 54.00 1106 ASP A C 1
ATOM 8615 O O . ASP A 1 1106 ? -15.420 -27.384 39.624 1.00 54.00 1106 ASP A O 1
ATOM 8619 N N . PRO A 1 1107 ? -16.199 -26.114 41.279 1.00 52.09 1107 PRO A N 1
ATOM 8620 C CA . PRO A 1 1107 ? -14.911 -25.453 41.538 1.00 52.09 1107 PRO A CA 1
ATOM 8621 C C . PRO A 1 1107 ? -13.896 -26.451 42.121 1.00 52.09 1107 PRO A C 1
ATOM 8623 O O . PRO A 1 1107 ? -14.252 -27.358 42.877 1.00 52.09 1107 PRO A O 1
ATOM 8626 N N . GLY A 1 1108 ? -12.608 -26.290 41.824 1.00 61.53 1108 GLY A N 1
ATOM 8627 C CA . GLY A 1 1108 ? -11.600 -27.225 42.315 1.00 61.53 1108 GLY A CA 1
ATOM 8628 C C . GLY A 1 1108 ? -10.253 -27.117 41.621 1.00 61.53 1108 GLY A C 1
ATOM 8629 O O . GLY A 1 1108 ? -10.010 -26.254 40.783 1.00 61.53 1108 GLY A O 1
ATOM 8630 N N . VAL A 1 1109 ? -9.344 -28.015 41.986 1.00 61.03 1109 VAL A N 1
ATOM 8631 C CA . VAL A 1 1109 ? -8.045 -28.129 41.321 1.00 61.03 1109 VAL A CA 1
ATOM 8632 C C . VAL A 1 1109 ? -8.181 -29.101 40.156 1.00 61.03 1109 VAL A C 1
ATOM 8634 O O . VAL A 1 1109 ? -8.642 -30.228 40.327 1.00 61.03 1109 VAL A O 1
ATOM 8637 N N . TYR A 1 1110 ? -7.738 -28.669 38.986 1.00 69.38 1110 TYR A N 1
ATOM 8638 C CA . TYR A 1 1110 ? -7.735 -29.439 37.754 1.00 69.38 1110 TYR A CA 1
ATOM 8639 C C . TYR A 1 1110 ? -6.309 -29.610 37.243 1.00 69.38 1110 TYR A C 1
ATOM 8641 O O . TYR A 1 1110 ? -5.413 -28.815 37.528 1.00 69.38 1110 TYR A O 1
ATOM 8649 N N . LEU A 1 1111 ? -6.093 -30.675 36.485 1.00 70.12 1111 LEU A N 1
ATOM 8650 C CA . LEU A 1 1111 ? -4.817 -31.020 35.882 1.00 70.12 1111 LEU A CA 1
ATOM 8651 C C . LEU A 1 1111 ? -4.965 -30.943 34.366 1.00 70.12 1111 LEU A C 1
ATOM 8653 O O . LEU A 1 1111 ? -5.702 -31.725 33.770 1.00 70.12 1111 LEU A O 1
ATOM 8657 N N . ILE A 1 1112 ? -4.268 -30.004 33.734 1.00 71.12 1112 ILE A N 1
ATOM 8658 C CA . ILE A 1 1112 ? -4.193 -29.916 32.276 1.00 71.12 1112 ILE A CA 1
ATOM 8659 C C . ILE A 1 1112 ? -3.044 -30.784 31.804 1.00 71.12 1112 ILE A C 1
ATOM 8661 O O . ILE A 1 1112 ? -1.904 -30.534 32.178 1.00 71.12 1112 ILE A O 1
ATOM 8665 N N . LYS A 1 1113 ? -3.321 -31.760 30.943 1.00 74.44 1113 LYS A N 1
ATOM 8666 C CA . LYS A 1 1113 ? -2.296 -32.440 30.153 1.00 74.44 1113 LYS A CA 1
ATOM 8667 C C . LYS A 1 1113 ? -2.282 -31.894 28.738 1.00 74.44 1113 LYS A C 1
ATOM 8669 O O . LYS A 1 1113 ? -3.309 -31.902 28.066 1.00 74.44 1113 LYS A O 1
ATOM 8674 N N . ILE A 1 1114 ? -1.108 -31.481 28.281 1.00 71.62 1114 ILE A N 1
ATOM 8675 C CA . ILE A 1 1114 ? -0.853 -31.139 26.882 1.00 71.62 1114 ILE A CA 1
ATOM 8676 C C . ILE A 1 1114 ? -0.073 -32.304 26.289 1.00 71.62 1114 ILE A C 1
ATOM 8678 O O . ILE A 1 1114 ? 1.033 -32.590 26.745 1.00 71.62 1114 ILE A O 1
ATOM 8682 N N . MET A 1 1115 ? -0.678 -32.998 25.328 1.00 67.75 1115 MET A N 1
ATOM 8683 C CA . MET A 1 1115 ? -0.128 -34.201 24.707 1.00 67.75 1115 MET A CA 1
ATOM 8684 C C . MET A 1 1115 ? 0.296 -33.920 23.273 1.00 67.75 1115 MET A C 1
ATOM 8686 O O . MET A 1 1115 ? -0.430 -33.249 22.531 1.00 67.75 1115 MET A O 1
ATOM 8690 N N . ASP A 1 1116 ? 1.444 -34.457 22.880 1.00 65.75 1116 ASP A N 1
ATOM 8691 C CA . ASP A 1 1116 ? 1.873 -34.482 21.485 1.00 65.75 1116 ASP A CA 1
ATOM 8692 C C . ASP A 1 1116 ? 1.319 -35.679 20.699 1.00 65.75 1116 ASP A C 1
ATOM 8694 O O . ASP A 1 1116 ? 0.607 -36.529 21.234 1.00 65.75 1116 ASP A O 1
ATOM 8698 N N . GLU A 1 1117 ? 1.623 -35.721 19.399 1.00 62.31 1117 GLU A N 1
ATOM 8699 C CA . GLU A 1 1117 ? 1.200 -36.801 18.496 1.00 62.31 1117 GLU A CA 1
ATOM 8700 C C . GLU A 1 1117 ? 1.802 -38.170 18.883 1.00 62.31 1117 GLU A C 1
ATOM 8702 O O . GLU A 1 1117 ? 1.244 -39.207 18.522 1.00 62.31 1117 GLU A O 1
ATOM 8707 N N . SER A 1 1118 ? 2.901 -38.196 19.652 1.00 57.12 1118 SER A N 1
ATOM 8708 C CA . SER A 1 1118 ? 3.522 -39.410 20.208 1.00 57.12 1118 SER A CA 1
ATOM 8709 C C . SER A 1 1118 ? 2.916 -39.874 21.539 1.00 57.12 1118 SER A C 1
ATOM 8711 O O . SER A 1 1118 ? 3.211 -40.988 21.978 1.00 57.12 1118 SER A O 1
ATOM 8713 N N . GLY A 1 1119 ? 2.045 -39.073 22.160 1.00 55.81 1119 GLY A N 1
ATOM 8714 C CA . GLY A 1 1119 ? 1.430 -39.364 23.457 1.00 55.81 1119 GLY A CA 1
ATOM 8715 C C . GLY A 1 1119 ? 2.287 -38.981 24.668 1.00 55.81 1119 GLY A C 1
ATOM 8716 O O . GLY A 1 1119 ? 1.880 -39.262 25.800 1.00 55.81 1119 GLY A O 1
ATOM 8717 N N . ASP A 1 1120 ? 3.430 -38.323 24.453 1.00 58.06 1120 ASP A N 1
ATOM 8718 C CA . ASP A 1 1120 ? 4.194 -37.695 25.530 1.00 58.06 1120 ASP A CA 1
ATOM 8719 C C . ASP A 1 1120 ? 3.429 -36.464 26.032 1.00 58.06 1120 ASP A C 1
ATOM 8721 O O . ASP A 1 1120 ? 2.760 -35.764 25.263 1.00 58.06 1120 ASP A O 1
ATOM 8725 N N . TYR A 1 1121 ? 3.469 -36.221 27.346 1.00 58.22 1121 TYR A N 1
ATOM 8726 C CA . TYR A 1 1121 ? 2.628 -35.208 27.980 1.00 58.22 1121 TYR A CA 1
ATOM 8727 C C . TYR A 1 1121 ? 3.376 -34.344 28.993 1.00 58.22 1121 TYR A C 1
ATOM 8729 O O . TYR A 1 1121 ? 4.201 -34.830 29.764 1.00 58.22 1121 TYR A O 1
ATOM 8737 N N . GLN A 1 1122 ? 3.006 -33.065 29.052 1.00 59.75 1122 GLN A N 1
ATOM 8738 C CA . GLN A 1 1122 ? 3.302 -32.188 30.187 1.00 59.75 1122 GLN A CA 1
ATOM 8739 C C . GLN A 1 1122 ? 2.016 -31.871 30.943 1.00 59.75 1122 GLN A C 1
ATOM 8741 O O . GLN A 1 1122 ? 0.949 -31.755 30.340 1.00 59.75 1122 GLN A O 1
ATOM 8746 N N . ALA A 1 1123 ? 2.116 -31.773 32.267 1.00 54.81 1123 ALA A N 1
ATOM 8747 C CA . ALA A 1 1123 ? 0.983 -31.612 33.161 1.00 54.81 1123 ALA A CA 1
ATOM 8748 C C . ALA A 1 1123 ? 1.080 -30.287 33.930 1.00 54.81 1123 ALA A C 1
ATOM 8750 O O . ALA A 1 1123 ? 2.123 -29.982 34.502 1.00 54.81 1123 ALA A O 1
ATOM 8751 N N . VAL A 1 1124 ? -0.005 -29.513 33.954 1.00 58.53 1124 VAL A N 1
ATOM 8752 C CA . VAL A 1 1124 ? -0.098 -28.229 34.659 1.00 58.53 1124 VAL A CA 1
ATOM 8753 C C . VAL A 1 1124 ? -1.250 -28.283 35.638 1.00 58.53 1124 VAL A C 1
ATOM 8755 O O . VAL A 1 1124 ? -2.371 -28.636 35.273 1.00 58.53 1124 VAL A O 1
ATOM 8758 N N . ARG A 1 1125 ? -0.981 -27.923 36.888 1.00 56.44 1125 ARG A N 1
ATOM 8759 C CA . ARG A 1 1125 ? -2.013 -27.768 37.906 1.00 56.44 1125 ARG A CA 1
ATOM 8760 C C . ARG A 1 1125 ? -2.675 -26.402 37.738 1.00 56.44 1125 ARG A C 1
ATOM 8762 O O . ARG A 1 1125 ? -1.993 -25.384 37.719 1.00 56.44 1125 ARG A O 1
ATOM 8769 N N . ILE A 1 1126 ? -3.997 -26.386 37.640 1.00 55.56 1126 ILE A N 1
ATOM 8770 C CA . ILE A 1 1126 ? -4.805 -25.167 37.634 1.00 55.56 1126 ILE A CA 1
ATOM 8771 C C . ILE A 1 1126 ? -5.738 -25.224 38.829 1.00 55.56 1126 ILE A C 1
ATOM 8773 O O . ILE A 1 1126 ? -6.486 -26.185 38.994 1.00 55.56 1126 ILE A O 1
ATOM 8777 N N . SER A 1 1127 ? -5.695 -24.200 39.671 1.00 50.06 1127 SER A N 1
ATOM 8778 C CA . SER A 1 1127 ? -6.659 -24.037 40.753 1.00 50.06 1127 SER A CA 1
ATOM 8779 C C . SER A 1 1127 ? -7.786 -23.132 40.267 1.00 50.06 1127 SER A C 1
ATOM 8781 O O . SER A 1 1127 ? -7.555 -21.965 39.961 1.00 50.06 1127 SER A O 1
ATOM 8783 N N . LEU A 1 1128 ? -9.001 -23.676 40.182 1.00 48.47 1128 LEU A N 1
ATOM 8784 C CA . LEU A 1 1128 ? -10.225 -22.901 40.002 1.00 48.47 1128 LEU A CA 1
ATOM 8785 C C . LEU A 1 1128 ? -10.817 -22.644 41.390 1.00 48.47 1128 LEU A C 1
ATOM 8787 O O . LEU A 1 1128 ? -11.423 -23.530 41.995 1.00 48.47 1128 LEU A O 1
ATOM 8791 N N . THR A 1 1129 ? -10.584 -21.447 41.912 1.00 38.97 1129 THR A N 1
ATOM 8792 C CA . THR A 1 1129 ? -11.164 -20.955 43.169 1.00 38.97 1129 THR A CA 1
ATOM 8793 C C . THR A 1 1129 ? -12.296 -19.979 42.873 1.00 38.97 1129 THR A C 1
ATOM 8795 O O . THR A 1 1129 ? -12.182 -19.192 41.937 1.00 38.97 1129 THR A O 1
ATOM 8798 N N . TYR A 1 1130 ? -13.377 -20.064 43.655 1.00 35.66 1130 TYR A N 1
ATOM 8799 C CA . TYR A 1 1130 ? -14.465 -19.082 43.650 1.00 35.66 1130 TYR A CA 1
ATOM 8800 C C . TYR A 1 1130 ? -14.102 -17.815 44.414 1.00 35.66 1130 TYR A C 1
ATOM 8802 O O . TYR A 1 1130 ? -13.424 -17.952 45.462 1.00 35.66 1130 TYR A O 1
#

Sequence (1130 aa):
MNPNTILPIDISELGSNESGDFVIYLEILTKNKWYRRAIRIKRIPPVPAADETIHDFYVPNACSFNAPKGFGEAEVYILYSNLVKKANKTITRPLILVEGYDPSSMDYGSIKWGTFSTGKSYNEFGEEVYQQLLLMPQLLAQLTGLDYDIVIVNFKTSSLNLETNAATLAKIIQWTKYRTQGNEGVTLMGASMGGIVSQIAMNLLDKSDCKTCVETFVSYDAPYHGANIPMGIQESAKYFYESLAKAELQYVFKLNVPAAKELLYEHVNQNTERQAWLTTFSQMNKKLATFNVCLASSSNTSIMNGINDGDELLFFKVKAKVGKKTFTDFHVYSANRFDHLVMSAKFPSSYAGGIPRYFASKTAFYFPNSYNYDGLPGSVSNFIGEMHDELEKEAANIKFKYLMDIDGPGMPKGRNHSFVPTISAMDYSINNPLVNLTNIDWETPHISRPFDMVFFASQNDFHVLISNEQINNLVKILEQKINSYIDLSVLPYNNYTTFNFGQRDFSSFGSISIHSGGQLNFNNAILVNYGNVVSDPLADISKIYARSSSCNAHVNCEANGSIVLGGTKPNGDQLTAEVEFRKGSILELQSDAVLRVRDGSTLIIDEGALLIIHPGAQIILEGENAVLELRGKVRLENDAVFSFTKGAAAKGGFVRFNYKEDAADNFELMGPNCKINLTGETYFADKIVEIEGNTKLILPNFTIPTGLQLAEFKLKDGVVAYTGDGSIDVYCPTRFDNVDFEQVGDQVATAVITHGQASLSIENCIFKSLILGIKALNNDLGSDLLIKNNRFFQCASGVETYGRKTTLDGNEFSNCGFGLLIDGTTDVVLQGTDFIYNFVGLETSGTNTHVRAEGCWFLRNEYGISDFNETKFTFSCTPFEQNNVGVFTNGKVNMSPNYVFPGQTLGGENNTFFQNQTALQLDLAELHLKNGQNNFTVGTSGQVPNFMMGSLVHSTMYLPNNILDVSGNYFDNVPSGGISAANGTLYNLLAFGGSGANGAIVTLNGVLLNSINTTCFSLIRNYPDNKAELVLDPEEYTHTGHVRLEDLKAYPNPTEDIIILEGKTEMLSNRTIVLYDLSGKEIHRTTWTLLPGLNRTQLNLRELADPGVYLIKIMDESGDYQAVRISLTY

Mean predicted aligned error: 17.41 Å

Nearest PDB structures (foldseek):
  5a42-assembly1_A  TM=6.969E-01  e=1.061E+00  Escherichia coli K-12
  4u59-assembly1_A  TM=5.345E-01  e=4.352E-01  Salmonella enterica subsp. enterica serovar Typh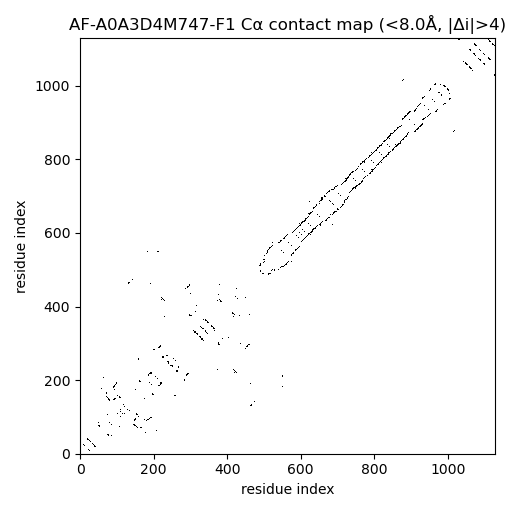imurium
  5zkw-assembly2_C  TM=1.997E-01  e=6.796E-01  Pseudarthrobacter chlorophenolicus A6
  8jhh-assembly1_B  TM=1.934E-01  e=1.585E+00  Microdochium nivale
  8jhh-assembly1_A  TM=1.483E-01  e=8.493E-01  Microdochium nivale

Foldseek 3Di:
DDPPDDDDFDFPDWDADPQRKTWTWGWDADPNDIDTDTDIHHDDPDQDDFLDKDWDLDDVPAFDFDQPPAAFTKIKGKDFLDPVCSVVVAAAAAEEEEEAQAQDPAFLHQCDSSCQQQVWTAHPVRDTDDNLSRCNNVLVNLCSVVRHIYIYIGTRGNLAALSRLLCHVLSVQSSSVSRHDDLHAYAYEAAASGLVSPLNNLQRQVVGLHQSRHAAYEQEQYQQVAWEDFQLLQVVLVCCCVVVVDPPSCVPSSCPTLHNLCHYPDHPPDNPSVVVNVVVSVPTDLAPNYQYEFEFLFALFLAWLPADAFAWLFWKWQWDDDPDTWIKIKTAGFQHQPPQWGIKIFTFPDDDPNDTDTPDIDTDGHHDPDDGQFTTGGAKDQSSLVSVVVVVVVCVVPCSPDDIPRDDPPDDRGRITHTRQRCSSQVHDDPDSSDNNVPDDPPDDDPPGSHLYYDHDPHRYHRSRDDPVSSCVVSVLVVCVVVLPPPQQEPPDPPQQEAEQQDSSAQEDAAHERDASHEYEYQAQAFHGSNPDPPGDGRDDQEGHHEYRSRAHEHAAEANGEYEAWYAHPVGRTRGYEYEYDANYEYEFEANYEYEFAALYEYEDADNYEYEFEANGAYEQAYQRGEYEQQYAYEYEAQHEAEYYNPPHPFGYEYEYDYDPPPDHNYHYHYANYEYEFETDAQPPHAHYEYEAAAEAAADLQHPPVRYHHAEYEYYRHEYEYAAAYEYEDQHQYEYYRYEYDYDDDHAYAYYEYQLHPNHEAELYEYELHQEPYEYNNVRHPHEAEYEQYEYYNYCEYYEYADEEYEYALYEYENYQEDYEYEHYAEYEAHNYEQENYQEDYEYDHENHEYEHENYEQYAYCEPYAYPYQYHYAAALYEQEQYQEDYEYQHEYFLDQVDDPVPGDGTHADYEYYQHLEDYEYEQYHYHAALRLYYAYNDDDPRQHQPYAYEYEPVQADPPQLEHENANYYYPPAPPVGQQVVQPRNYHYWYDDPDDDDTDGHGYDYHYDPDRDPVSDDVPPCPPPQPLPQPFDPPDDDDDDDDDPVQWDWDQDSVAQKIKIAGNDPSLAQKKKWKAAPVRDTQDIDTQHQDVVGRIDMDHCVSPPDFAKMWIWIADPVRDTDIGITGRDD

pLDDT: mean 78.88, std 17.01, range [28.61, 98.69]